Protein 3RWB (pdb70)

InterPro domains:
  IPR002347 Short-chain dehydrogenase/reductase SDR [PF13561] (14-245)
  IPR002347 Short-chain dehydrogenase/reductase SDR [PR00080] (80-91)
  IPR002347 Short-chain dehydrogenase/reductase SDR [PR00080] (134-142)
  IPR002347 Short-chain dehydrogenase/reductase SDR [PR00080] (154-173)
  IPR002347 Short-chain dehydrogenase/reductase SDR [PR00081] (9-26)
  IPR002347 Short-chain dehydrogenase/reductase SDR [PR00081] (80-91)
  IPR002347 Short-chain dehydrogenase/reductase SDR [PR00081] (128-144)
  IPR002347 Short-chain dehydrogenase/reductase SDR [PR00081] (154-173)
  IPR002347 Short-chain dehydrogenase/reductase SDR [PR00081] (175-192)
  IPR002347 Short-chain dehydrogenase/reductase SDR [PR00081] (209-229)
  IPR020904 Short-chain dehydrogenase/reductase, conserved site [PS00061] (141-169)
  IPR036291 NAD(P)-binding domain superfamily [SSF51735] (7-246)

Radius of gyration: 27.35 Å; Cα contacts (8 Å, |Δi|>4): 2640; chains: 4; bounding box: 80×52×83 Å

CATH classification: 3.40.50.720

Solvent-accessible surface area: 30639 Å² total; per-residue (Å²): 160,105,94,3,55,74,72,9,0,0,0,2,16,0,15,86,10,29,0,66,12,0,0,38,54,0,4,47,9,6,0,29,0,0,0,1,17,125,67,40,138,14,0,126,63,2,7,83,75,22,31,150,116,18,127,14,10,46,6,40,12,16,61,60,46,30,1,158,62,1,10,63,77,0,81,89,77,41,37,0,0,15,4,0,0,8,21,21,36,68,75,13,95,28,48,11,85,94,1,79,30,111,36,0,104,106,3,5,46,18,0,0,5,0,6,2,11,1,0,37,27,0,0,55,18,0,60,96,54,69,53,64,0,21,3,1,3,11,3,7,7,12,6,31,30,0,36,57,39,7,0,0,16,0,0,0,6,0,0,2,2,0,2,4,16,0,2,0,31,9,0,2,145,82,84,0,1,0,4,0,0,0,10,10,31,4,44,13,69,36,16,113,94,26,73,17,41,139,34,10,45,96,15,63,154,43,19,16,22,152,26,87,0,62,15,89,21,0,1,18,0,0,0,2,2,5,1,94,18,0,72,17,1,0,0,2,3,5,0,0,2,0,0,36,28,27,18,174,88,90,3,58,81,72,9,0,0,0,2,14,0,14,86,11,29,0,69,15,0,0,41,54,0,0,72,12,6,0,56,0,1,0,1,16,124,67,46,137,14,0,146,62,2,8,76,77,21,20,147,60,17,122,34,13,49,6,39,12,14,61,57,47,32,1,150,63,3,8,62,77,0,79,88,82,48,32,1,0,14,4,0,0,7,21,18,34,68,73,14,89,27,47,12,82,96,0,76,30,110,34,0,106,106,2,5,46,18,0,0,5,0,5,2,12,0,0,36,25,0,0,55,18,0,65,95,42,70,55,65,1,26,3,1,2,10,3,8,7,12,4,30,30,0,37,56,40,9,0,0,16,0,0,0,7,0,0,2,1,0,2,3,15,0,1,0,34,17,0,1,156,76,62,0,1,0,3,0,0,0,10,8,31,5,43,13,69,36,14,109,93,26,70,13,47,135,34,7,57,106,15,40,100,45,7,12,30,127,30,82,0,61,16,90,21,0,1,17,0,0,0,2,1,5,2,96,18,1,73,13,1,0,0,2,1,5,0,0,2,0,0,30,28,27,18,165,86,95,5,61,77,77,6,0,0,0,2,16,0,16,91,8,29,0,77,16,0,0,44,53,0,14,68,10,4,0,40,0,0,0,1,17,122,78,42,118,14,1,120,65,3,9,82,78,37,33,219,94,16,118,24,25,49,6,40,11,14,61,35,46,32,0,133,64,2,10,67,75,0,81,86,69,40,32,0,0,15,3,0,0,8,21,18,34,64,74,16,94,18,47,12,81,95,1,78,30,110,38,0,106,115,2,7,48,18,1,0,5,0,5,2,9,0,0,36,20,0,0,53,16,0,63,95,42,71,50,69,2,30,3,1,3,10,3,7,6,11,5,30,30,1,36,58,40,7,0,0,16,0,0,0,6,0,0,1,1,0,2,3,14,0,2,0,36,17,0,1,159,77,57,0,6,0,4,0,0,0,10,7,30,5,43,12,58,35,15,112,94,25,70,16,48,136,33,8,57,109,15,41,99,44,7,10,21,122,30,85,0,61,20,92,20,0,2,18,0,0,0,2,3,0,2,93,16,0,72,14,0,0,0,2,1,4,0,0,2,0,0,30,28,28,18,93,112,74,3,60,81,73,9,0,0,0,2,14,0,10,83,9,30,1,76,12,0,0,42,47,0,8,66,1,2,0,49,0,1,0,1,17,123,64,39,136,13,0,140,65,1,9,82,73,38,32,211,76,15,124,16,12,50,6,38,11,15,62,58,45,32,1,152,63,1,10,56,76,0,77,91,79,44,34,0,0,14,3,0,0,7,20,18,35,68,75,12,93,26,47,11,84,97,0,78,28,110,35,0,105,106,2,7,46,18,0,0,6,0,6,2,11,0,0,36,28,0,0,55,18,0,62,95,41,72,48,68,3,28,4,1,2,11,3,8,6,12,5,32,30,0,37,56,41,8,0,0,16,0,0,0,6,0,0,2,2,0,2,4,15,0,2,0,30,9,0,3,143,80,88,0,1,0,4,0,0,0,10,9,32,5,41,12,67,36,15,113,94,25,72,16,39,140,35,10,44,96,14,59,158,42,20,16,22,156,27,85,0,62,17,89,21,0,2,18,0,0,0,2,2,5,1,94,17,1,71,18,1,0,0,2,2,5,0,0,2,0,0,38,28,28,18

GO terms:
  GO:0042820 vitamin B6 catabolic process (P, IDA)
  GO:0050235 pyridoxal 4-dehydrogenase activity (F, IDA)

Foldseek 3Di:
DQQQALFEEEFEQCLWWLSLLLQLVVLVNHHQYEQEYQPQVSSQVSQVVSPRNYDYDYAQLLDLVRLVVVQVVVCVVRVAHQEYEAEDFDFFQAAPVRDDPVNLCVRLSRLAVSLVSNCVSRVVSCVVRLHLHEYEYEAACCLVVVDGRGVSNNVRSVNVLVCQLVVQVVCVVSNYAGEYEHEYQEPIPVCVVHPVVVCQVVLQVLAPDHDHHYSNQVSVVVSCRRGCVVSPDHSYYHYRRNPSDDD/DLQQALAEEEFEQCLWWLSLLLQLLNVVSHHQYEQEYQPQVSSCVSQVVSPPSYDYDYAQLLDLVRLVVVQVVCCVPRVAHQEYEAEDFDQFQAAPVRDDPVNLCVRLSRLAVSLVSNCVSRVVSCLVSLHQHEYEYEAACCLVVVDGRGVSNNVRSVNVLVCQLVVQVVCVVSNYAGEYEHEYAEPIPNCVVHPVVVCLVVLQVLAPDHDHHYSNQVSVVVVCRRGPVCSVDHSYYHYRRNPSDDD/DAQQALAEEEFEQCLWWLSLLLQLVNVVRHHQYEQEYQPQVSSVVSQVVNPDSYDYQYAQLLDLVRLLVVQVVVCVVRVAHQEYEAEDFDQFQAAPVRDDPVNLCVRLSRLAVSLVSNCVNRVVSCLVSLHQHEYEYEAACCLVVVDGRGVSSNVRSVNVLVCQLVVQVVCVVSNYAGEYEHEYAEPIPVCVVHPVVVCLVVLQVLAPDHDHHYSNQVSVVVSCRRGVVCSVDHSYYHYRRNPSDDD/DLLQALAEEEFEPCLWFLSLLLQLLVVVNHHQYEQEYQPQVSSVVSQVVNPDSYDYDYAQLLDLVRLVVVQVVVCVVRVAHQEYEAEDFDFFQAAPVRDDPVNLCVRLSRLAVSSVSNCVSRVVSCLVSLHQHEYEYEAACCLVVVDGRGVSNNVRSVNLLVCQLVVQVVCVVSNYAGEYEHEYQEPMPNCVVDPVVVCQVVLQVLAPDHDHHYSNQVSVVVVCRRGPVCSVDHSYYHYRYNPSDDD

Secondary structure (DSSP, 8-state):
--TTTT-EEEEETTTSHHHHHHHHHHHHTT-EEEEE-S-HHHHHHHHHHH-TTEEE----TT-HHHHHHHHHHHHHHHS--SEEEE---------GGG--HHHHHHHIIIIIIHHHHHHHHHHHHHHHHT--EEEEEE--THHHHT-TT-HHHHHHHHHHHHHHHHHHHHHGGGTEEEEEEEE-SB--HHHHTSGGGGGHHHHHHHSSS-S-B-HHHHHHHHHHHHSGGGTT--S-EEEESTTSS--/--TTTT-EEEEETTTSHHHHHHHHHHHHTT-EEEEE-S-HHHHHHHHHHH-TTEEE----TT-HHHHHHHHHHHHHHHS--SEEEE---------GGG--HHHHHHHIIIIIIHHHHHHHHHHHHHHHTT--EEEEEE--THHHHT-SS-HHHHHHHHHHHHHHHHHHHHHGGGTEEEEEEEE--B--HHHHTSGGGGGHHHHHHH-SS-S-B-HHHHHHHHHHHHSGGGTT--S-EEEESTTSS--/--TTTT-EEEETTTTSHHHHHHHHHHHHTT-EEEE--SSHHHHHHHHHHH-TTEEE----TT-HHHHHHHHHHHHHHHSS-SEEEE---------GGG--HHHHHHHHIIIIIHHHHHHHHHHHHHHHTT---EEEEE--THHHHT-SS-HHHHHHHHHHHHHHHHHHHHHGGGT-EEEEEEE--B--HHHHTSGGGGGHHHHHHH-SS-S-B-HHHHHHHHHHHHSGGGTT--S-EEEESTTSS--/--TTTT-EEEEETTTSHHHHHHHHHHHHTT-EEEEE-S-HHHHHHHHHHH-TTEEE----TT-HHHHHHHHHHHHHHHSS-SEEEE---------GGG--HHHHHHHIIIIIIHHHHHHHHHHHHHHHTT--EEEEEE--THHHHT-SS-HHHHHHHHHHHHHHHHHHHHHGGGTEEEEEEEE-SB--HHHHTSGGGGGHHHHHHHSSS-S-B-HHHHHHHHHHHHSGGGTT--S-EEEESTTSS--

Sequence (988 aa):
TERLAGKKTALVTGAAQGIGKAIAARLAADGATVIVSDINAEGAKAAAASIGKKARAIAADISDPGSVKALFAEIQALTGGIDILVNNASIVPFVVAWDDVDLDHWRKIIIDVNLTGTFIVTRAGTDQMRAAGKAAGGRVISIASNTFFAGTPNMAAYVAAKGGVIGFTRALATELGKYNNITANAVTPGLIESDGVKASSPHNEAFGFVEEMMLQAMKGKGQPEHIADVVSFLASDDARWITGQTLLNVDAGMVRRHTERRLAGKTALVTGAAQGIGKAIAARLAADGATVIVSDINAEGAKKAAAASSIGKKKARAIAADISDPGSVKALFAEIQALTGGIDILVNNASIVPFVVAWDDVDLDHWRKIIIDDVNLTGTFIVTRAGTDQMRAAGKAGRRVISIASNTFFAGTPNMAAYVAAKGGVIGFTRALATELGKYNNITANAVTPGLIESDGVKASPHNEAFGFVEMLQAMMKGKKGQPEHIADVVSFLASDDDARWITGQTLLNVDAGMVRHTEERLAGKTALVTGAAQGIGKAIAARLAADGATVVIVSDINAEGAKAAAASIGKKKARAIAADISDPGSVKALFAEIQALTGGIDILVNNASIVPFVAWDDVDLDHWRKIIDDVNLTGTFIVTRAGTDQMRAAGKAAGGRVISIASNTFFAGTPNMAAYVAAKGGVIGFTRALATELGKYNNITANAVTPGLIESDGVKASPHNEAFGFVEMLQAMMKGKKGQPEHIADVVSFLASDDARWITGQTLNVDAGMVRHTERLAGKTALVTGAAQGIGKAIAARLAADGATVIVSDINAEGAKAAAASIGKKARAIAADISDPGSVKALFAEIQALTGGIDILVNNASIVPFVVAWDDVDLDDHWRKIIDDVNLTGTFIVTRAGTDQMRAAGKAGRVISIASNTFFAGTPNMAAYVAAKGGVIGFTRALATELGKYNITANAVTPGLIESDGVKASSPHNEEAFGFVEMLQAMMKKGKGQPEHIADVVSFLASDDDARWITGQTLLNVDAGMVRRH

Nearest PDB structures (foldseek):
  3ndr-assembly1_D  TM=1.001E+00  e=2.449E-49  Mesorhizobium loti
  9cly-assembly1_B  TM=9.470E-01  e=2.180E-25  Streptococcus agalactiae 2603V/R
  4npc-assembly1_A  TM=9.488E-01  e=1.231E-24  Brucella suis ATCC 23445
  7e6o-assembly1_D  TM=9.129E-01  e=5.180E-25  Paracoccus denitrificans PD1222
  7e6o-assembly1_C  TM=9.285E-01  e=1.576E-24  Paracoccus denitrificans PD1222

Structure (mmCIF, N/CA/C/O backbone):
data_3RWB
#
_entry.id   3RWB
#
_cell.length_a   85.537
_cell.length_b   50.211
_cell.length_c   94.266
_cell.angle_alpha   90.00
_cell.angle_beta   90.47
_cell.angle_gamma   90.00
#
_symmetry.space_group_name_H-M   'P 1 21 1'
#
loop_
_entity.id
_entity.type
_entity.pdbx_description
1 polymer 'Pyridoxal 4-dehydrogenase'
2 non-polymer NICOTINAMIDE-ADENINE-DINUCLEOTIDE
3 non-polymer 7-hydroxy-6-methylfuro[3,4-c]pyridin-1(3H)-one
4 non-polymer GLYCEROL
5 water water
#
loop_
_atom_site.group_PDB
_atom_site.id
_atom_site.type_symbol
_atom_site.label_atom_id
_atom_site.label_alt_id
_atom_site.label_comp_id
_atom_site.label_asym_id
_atom_site.label_entity_id
_atom_site.label_seq_id
_atom_site.pdbx_PDB_ins_code
_atom_site.Cartn_x
_atom_site.Cartn_y
_atom_site.Cartn_z
_atom_site.occupancy
_atom_site.B_iso_or_equiv
_atom_site.auth_seq_id
_atom_site.auth_comp_id
_atom_site.auth_asym_id
_atom_site.auth_atom_id
_atom_site.pdbx_PDB_model_num
ATOM 1 N N . THR A 1 1 ? 44.297 4.708 48.860 1.00 65.55 2 THR A N 1
ATOM 2 C CA . THR A 1 1 ? 45.116 5.620 48.068 1.00 49.08 2 THR A CA 1
ATOM 3 C C . THR A 1 1 ? 46.339 4.919 47.476 1.00 52.21 2 THR A C 1
ATOM 4 O O . THR A 1 1 ? 47.179 5.552 46.834 1.00 48.04 2 THR A O 1
ATOM 8 N N . GLU A 1 2 ? 46.436 3.611 47.695 1.00 39.16 3 GLU A N 1
ATOM 9 C CA . GLU A 1 2 ? 47.522 2.823 47.126 1.00 29.62 3 GLU A CA 1
ATOM 10 C C . GLU A 1 2 ? 47.034 1.468 46.623 1.00 19.24 3 GLU A C 1
ATOM 11 O O . GLU A 1 2 ? 47.769 0.489 46.670 1.00 21.63 3 GLU A O 1
ATOM 17 N N . ARG A 1 3 ? 45.800 1.423 46.125 1.00 20.63 4 ARG A N 1
ATOM 18 C CA . ARG A 1 3 ? 45.204 0.163 45.697 1.00 17.63 4 ARG A CA 1
ATOM 19 C C . ARG A 1 3 ? 45.931 -0.467 44.505 1.00 15.03 4 ARG A C 1
ATOM 20 O O . ARG A 1 3 ? 45.815 -1.667 44.274 1.00 22.27 4 ARG A O 1
ATOM 28 N N . LEU A 1 4 ? 46.685 0.333 43.758 1.00 15.16 5 LEU A N 1
ATOM 29 C CA . LEU A 1 4 ? 47.438 -0.201 42.623 1.00 15.76 5 LEU A CA 1
ATOM 30 C C . LEU A 1 4 ? 48.919 -0.438 42.936 1.00 17.58 5 LEU A C 1
ATOM 31 O O . LEU A 1 4 ? 49.723 -0.640 42.030 1.00 14.72 5 LEU A O 1
ATOM 36 N N . ALA A 1 5 ? 49.279 -0.425 44.216 1.00 18.53 6 ALA A N 1
ATOM 37 C CA . ALA A 1 5 ? 50.653 -0.743 44.585 1.00 18.10 6 ALA A CA 1
ATOM 38 C C . ALA A 1 5 ? 51.041 -2.109 44.023 1.00 15.16 6 ALA A C 1
ATOM 39 O O . ALA A 1 5 ? 50.295 -3.084 44.155 1.00 19.54 6 ALA A O 1
ATOM 41 N N . GLY A 1 6 ? 52.203 -2.172 43.387 1.00 13.74 7 GLY A N 1
ATOM 42 C CA . GLY A 1 6 ? 52.705 -3.424 42.860 1.00 15.73 7 GLY A CA 1
ATOM 43 C C . GLY A 1 6 ? 52.263 -3.714 41.435 1.00 20.81 7 GLY A C 1
ATOM 44 O O . GLY A 1 6 ? 52.730 -4.676 40.827 1.00 23.58 7 GLY A O 1
ATOM 45 N N . LYS A 1 7 ? 51.354 -2.894 40.909 1.00 17.74 8 LYS A N 1
ATOM 46 C CA A LYS A 1 7 ? 50.861 -3.083 39.550 0.30 14.50 8 LYS A CA 1
ATOM 47 C CA B LYS A 1 7 ? 50.846 -3.075 39.548 0.70 14.38 8 LYS A CA 1
ATOM 48 C C . LYS A 1 7 ? 51.581 -2.152 38.587 1.00 14.48 8 LYS A C 1
ATOM 49 O O . LYS A 1 7 ? 52.081 -1.096 38.982 1.00 14.13 8 LYS A O 1
ATOM 60 N N . THR A 1 8 ? 51.627 -2.549 37.321 1.00 12.40 9 THR A N 1
ATOM 61 C CA . THR A 1 8 ? 52.211 -1.731 36.271 1.00 12.49 9 THR A CA 1
ATOM 62 C C . THR A 1 8 ? 51.134 -1.422 35.234 1.00 11.09 9 THR A C 1
ATOM 63 O O . THR A 1 8 ? 50.456 -2.329 34.748 1.00 11.62 9 THR A O 1
ATOM 67 N N . ALA A 1 9 ? 50.979 -0.146 34.909 1.00 12.47 10 ALA A N 1
ATOM 68 C CA . ALA A 1 9 ? 50.003 0.267 33.902 1.00 10.07 10 ALA A CA 1
ATOM 69 C C . ALA A 1 9 ? 50.679 1.001 32.753 1.00 16.21 10 ALA A C 1
ATOM 70 O O . ALA A 1 9 ? 51.553 1.838 32.971 1.00 12.92 10 ALA A O 1
ATOM 72 N N . LEU A 1 10 ? 50.264 0.683 31.529 1.00 9.86 11 LEU A N 1
ATOM 73 C CA . LEU A 1 10 ? 50.716 1.399 30.346 1.00 10.20 11 LEU A CA 1
ATOM 74 C C . LEU A 1 10 ? 49.589 2.309 29.880 1.00 12.68 11 LEU A C 1
ATOM 75 O O . LEU A 1 10 ? 48.454 1.855 29.740 1.00 11.53 11 LEU A O 1
ATOM 80 N N . VAL A 1 11 ? 49.895 3.586 29.659 1.00 7.50 12 VAL A N 1
ATOM 81 C CA . VAL A 1 11 ? 48.917 4.492 29.070 1.00 7.95 12 VAL A CA 1
ATOM 82 C C . VAL A 1 11 ? 49.505 5.055 27.782 1.00 9.35 12 VAL A C 1
ATOM 83 O O . VAL A 1 11 ? 50.550 5.697 27.813 1.00 9.71 12 VAL A O 1
ATOM 87 N N . THR A 1 12 ? 48.846 4.818 26.648 1.00 8.77 13 THR A N 1
ATOM 88 C CA . THR A 1 12 ? 49.321 5.390 25.393 1.00 8.36 13 THR A CA 1
ATOM 89 C C . THR A 1 12 ? 48.759 6.793 25.181 1.00 9.37 13 THR A C 1
ATOM 90 O O . THR A 1 12 ? 47.703 7.153 25.724 1.00 9.34 13 THR A O 1
ATOM 94 N N . GLY A 1 13 ? 49.464 7.598 24.393 1.00 8.32 14 GLY A N 1
ATOM 95 C CA . GLY A 1 13 ? 49.035 8.967 24.143 1.00 9.16 14 GLY A CA 1
ATOM 96 C C . GLY A 1 13 ? 49.010 9.798 25.414 1.00 11.60 14 GLY A C 1
ATOM 97 O O . GLY A 1 13 ? 48.161 10.685 25.585 1.00 10.65 14 GLY A O 1
ATOM 98 N N . ALA A 1 14 ? 49.957 9.532 26.307 1.00 9.21 15 ALA A N 1
ATOM 99 C CA . ALA A 1 14 ? 49.915 10.126 27.650 1.00 10.53 15 ALA A CA 1
ATOM 100 C C . ALA A 1 14 ? 50.756 11.397 27.841 1.00 10.99 15 ALA A C 1
ATOM 101 O O . ALA A 1 14 ? 50.982 11.823 28.977 1.00 9.84 15 ALA A O 1
ATOM 103 N N . ALA A 1 15 ? 51.217 11.998 26.748 1.00 11.98 16 ALA A N 1
ATOM 104 C CA . ALA A 1 15 ? 52.033 13.213 26.838 1.00 8.24 16 ALA A CA 1
ATOM 105 C C . ALA A 1 15 ? 51.195 14.418 27.262 1.00 12.77 16 ALA A C 1
ATOM 106 O O . ALA A 1 15 ? 51.712 15.381 27.834 1.00 12.60 16 ALA A O 1
ATOM 108 N N . GLN A 1 16 ? 49.900 14.368 26.977 1.00 9.41 17 GLN A N 1
ATOM 109 C CA . GLN A 1 16 ? 49.020 15.488 27.277 1.00 8.83 17 GLN A CA 1
ATOM 110 C C . GLN A 1 16 ? 47.576 15.016 27.368 1.00 10.20 17 GLN A C 1
ATOM 111 O O . GLN A 1 16 ? 47.303 13.832 27.226 1.00 8.87 17 GLN A O 1
ATOM 117 N N . GLY A 1 17 ? 46.664 15.955 27.608 1.00 13.07 18 GLY A N 1
ATOM 118 C CA . GLY A 1 17 ? 45.240 15.679 27.570 1.00 11.22 18 GLY A CA 1
ATOM 119 C C . GLY A 1 17 ? 44.764 14.594 28.515 1.00 9.47 18 GLY A C 1
ATOM 120 O O . GLY A 1 17 ? 45.263 14.438 29.630 1.00 9.89 18 GLY A O 1
ATOM 121 N N . ILE A 1 18 ? 43.765 13.848 28.062 1.00 10.03 19 ILE A N 1
ATOM 122 C CA . ILE A 1 18 ? 43.183 12.782 28.863 1.00 7.85 19 ILE A CA 1
ATOM 123 C C . ILE A 1 18 ? 44.228 11.734 29.237 1.00 9.83 19 ILE A C 1
ATOM 124 O O . ILE A 1 18 ? 44.246 11.233 30.365 1.00 10.03 19 ILE A O 1
ATOM 129 N N . GLY A 1 19 ? 45.106 11.406 28.295 1.00 10.56 20 GLY A N 1
ATOM 130 C CA . GLY A 1 19 ? 46.135 10.411 28.546 1.00 9.96 20 GLY A CA 1
ATOM 131 C C . GLY A 1 19 ? 47.011 10.762 29.741 1.00 8.24 20 GLY A C 1
ATOM 132 O O . GLY A 1 19 ? 47.279 9.923 30.607 1.00 9.27 20 GLY A O 1
ATOM 133 N N . LYS A 1 20 ? 47.461 12.009 29.792 1.00 8.28 21 LYS A N 1
ATOM 134 C CA . LYS A 1 20 ? 48.308 12.412 30.906 1.00 8.79 21 LYS A CA 1
ATOM 135 C C . LYS A 1 20 ? 47.528 12.350 32.213 1.00 9.82 21 LYS A C 1
ATOM 136 O O . LYS A 1 20 ? 48.057 11.913 33.232 1.00 10.66 21 LYS A O 1
ATOM 142 N N . ALA A 1 21 ? 46.272 12.789 32.188 1.00 9.61 22 ALA A N 1
ATOM 143 C CA . ALA A 1 21 ? 45.464 12.782 33.404 1.00 9.10 22 ALA A CA 1
ATOM 144 C C . ALA A 1 21 ? 45.249 11.363 33.885 1.00 9.29 22 ALA A C 1
ATOM 145 O O . ALA A 1 21 ? 45.283 11.095 35.086 1.00 9.80 22 ALA A O 1
ATOM 147 N N . ILE A 1 22 ? 45.029 10.444 32.949 1.00 8.10 23 ILE A N 1
ATOM 148 C CA . ILE A 1 22 ? 44.896 9.041 33.322 1.00 8.95 23 ILE A CA 1
ATOM 149 C C . ILE A 1 22 ? 46.174 8.534 33.997 1.00 9.70 23 ILE A C 1
ATOM 150 O O . ILE A 1 22 ? 46.127 7.915 35.064 1.00 10.01 23 ILE A O 1
ATOM 155 N N . ALA A 1 23 ? 47.318 8.794 33.363 1.00 8.87 24 ALA A N 1
ATOM 156 C CA . ALA A 1 23 ? 48.606 8.378 33.901 1.00 8.86 24 ALA A CA 1
ATOM 157 C C . ALA A 1 23 ? 48.832 8.971 35.288 1.00 9.66 24 ALA A C 1
ATOM 158 O O . ALA A 1 23 ? 49.329 8.294 36.189 1.00 11.52 24 ALA A O 1
ATOM 160 N N . ALA A 1 24 ? 48.470 10.236 35.453 1.00 10.29 25 ALA A N 1
ATOM 161 C CA . ALA A 1 24 ? 48.662 10.903 36.735 1.00 11.23 25 ALA A CA 1
ATOM 162 C C . ALA A 1 24 ? 47.841 10.235 37.837 1.00 13.45 25 ALA A C 1
ATOM 163 O O . ALA A 1 24 ? 48.333 10.020 38.949 1.00 11.48 25 ALA A O 1
ATOM 165 N N . ARG A 1 25 ? 46.583 9.911 37.536 1.00 11.04 26 ARG A N 1
ATOM 166 C CA . ARG A 1 25 ? 45.717 9.281 38.530 1.00 10.11 26 ARG A CA 1
ATOM 167 C C . ARG A 1 25 ? 46.176 7.862 38.874 1.00 10.86 26 ARG A C 1
ATOM 168 O O . ARG A 1 25 ? 46.212 7.476 40.043 1.00 11.71 26 ARG A O 1
ATOM 176 N N . LEU A 1 26 ? 46.533 7.074 37.866 1.00 8.87 27 LEU A N 1
ATOM 177 C CA . LEU A 1 26 ? 47.000 5.716 38.139 1.00 8.53 27 LEU A CA 1
ATOM 178 C C . LEU A 1 26 ? 48.283 5.735 38.969 1.00 10.65 27 LEU A C 1
ATOM 179 O O . LEU A 1 26 ? 48.491 4.863 39.811 1.00 11.36 27 LEU A O 1
ATOM 184 N N . ALA A 1 27 ? 49.138 6.726 38.740 1.00 10.79 28 ALA A N 1
ATOM 185 C CA . ALA A 1 27 ? 50.353 6.856 39.557 1.00 9.93 28 ALA A CA 1
ATOM 186 C C . ALA A 1 27 ? 49.982 7.206 40.997 1.00 11.87 28 ALA A C 1
ATOM 187 O O . ALA A 1 27 ? 50.565 6.671 41.956 1.00 13.29 28 ALA A O 1
ATOM 189 N N . ALA A 1 28 ? 49.011 8.100 41.155 1.00 11.14 29 ALA A N 1
ATOM 190 C CA . ALA A 1 28 ? 48.537 8.476 42.486 1.00 11.29 29 ALA A CA 1
ATOM 191 C C . ALA A 1 28 ? 47.930 7.264 43.188 1.00 16.91 29 ALA A C 1
ATOM 192 O O . ALA A 1 28 ? 47.982 7.159 44.419 1.00 13.47 29 ALA A O 1
ATOM 194 N N . ASP A 1 29 ? 47.343 6.363 42.401 1.00 12.91 30 ASP A N 1
ATOM 195 C CA . ASP A 1 29 ? 46.767 5.120 42.922 1.00 12.60 30 ASP A CA 1
ATOM 196 C C . ASP A 1 29 ? 47.860 4.141 43.342 1.00 13.77 30 ASP A C 1
ATOM 197 O O . ASP A 1 29 ? 47.557 3.090 43.906 1.00 14.21 30 ASP A O 1
ATOM 202 N N . GLY A 1 30 ? 49.116 4.449 43.017 1.00 13.16 31 GLY A N 1
ATOM 203 C CA . GLY A 1 30 ? 50.234 3.624 43.452 1.00 13.71 31 GLY A CA 1
ATOM 204 C C . GLY A 1 30 ? 50.917 2.752 42.407 1.00 16.58 31 GLY A C 1
ATOM 205 O O . GLY A 1 30 ? 51.883 2.058 42.710 1.00 16.02 31 GLY A O 1
ATOM 206 N N . ALA A 1 31 ? 50.426 2.783 41.174 1.00 14.20 32 ALA A N 1
ATOM 207 C CA . ALA A 1 31 ? 50.974 1.923 40.124 1.00 10.74 32 ALA A CA 1
ATOM 208 C C . ALA A 1 31 ? 52.281 2.464 39.560 1.00 11.80 32 ALA A C 1
ATOM 209 O O . ALA A 1 31 ? 52.541 3.667 39.612 1.00 12.80 32 ALA A O 1
ATOM 211 N N . THR A 1 32 ? 53.107 1.565 39.024 1.00 11.27 33 THR A N 1
ATOM 212 C CA . THR A 1 32 ? 54.199 1.984 38.160 1.00 10.00 33 THR A CA 1
ATOM 213 C C . THR A 1 32 ? 53.541 2.284 36.835 1.00 11.52 33 THR A C 1
ATOM 214 O O . THR A 1 32 ? 52.858 1.425 36.287 1.00 14.62 33 THR A O 1
ATOM 218 N N . VAL A 1 33 ? 53.711 3.503 36.339 1.00 11.11 34 VAL A N 1
ATOM 219 C CA . VAL A 1 33 ? 53.003 3.899 35.124 1.00 12.20 34 VAL A CA 1
ATOM 220 C C . VAL A 1 33 ? 53.967 4.161 33.986 1.00 12.50 34 VAL A C 1
ATOM 221 O O . VAL A 1 33 ? 54.889 4.975 34.111 1.00 13.63 34 VAL A O 1
ATOM 225 N N . ILE A 1 34 ? 53.744 3.464 32.873 1.00 10.96 35 ILE A N 1
ATOM 226 C CA . ILE A 1 34 ? 54.475 3.726 31.650 1.00 9.57 35 ILE A CA 1
ATOM 227 C C . ILE A 1 34 ? 53.715 4.757 30.847 1.00 11.09 35 ILE A C 1
ATOM 228 O O . ILE A 1 34 ? 52.599 4.493 30.369 1.00 9.98 35 ILE A O 1
ATOM 233 N N . VAL A 1 35 ? 54.308 5.946 30.752 1.00 10.47 36 VAL A N 1
ATOM 234 C CA . VAL A 1 35 ? 53.771 7.054 29.987 1.00 10.06 36 VAL A CA 1
ATOM 235 C C . VAL A 1 35 ? 54.313 6.932 28.577 1.00 11.15 36 VAL A C 1
ATOM 236 O O . VAL A 1 35 ? 55.500 7.153 28.332 1.00 11.69 36 VAL A O 1
ATOM 240 N N . SER A 1 36 ? 53.451 6.559 27.637 1.00 8.09 37 SER A N 1
ATOM 241 C CA . SER A 1 36 ? 53.914 6.354 26.273 1.00 9.73 37 SER A CA 1
ATOM 242 C C . SER A 1 36 ? 53.200 7.312 25.335 1.00 14.75 37 SER A C 1
ATOM 243 O O . SER A 1 36 ? 52.010 7.581 25.502 1.00 11.63 37 SER A O 1
ATOM 246 N N . ASP A 1 37 ? 53.945 7.849 24.371 1.00 9.23 38 ASP A N 1
ATOM 247 C CA . ASP A 1 37 ? 53.400 8.783 23.405 1.00 9.31 38 ASP A CA 1
ATOM 248 C C . ASP A 1 37 ? 54.316 8.803 22.193 1.00 11.36 38 ASP A C 1
ATOM 249 O O . ASP A 1 37 ? 55.503 8.515 22.312 1.00 12.80 38 ASP A O 1
ATOM 254 N N . ILE A 1 38 ? 53.774 9.137 21.026 1.00 10.78 39 ILE A N 1
ATOM 255 C CA . ILE A 1 38 ? 54.609 9.294 19.839 1.00 8.64 39 ILE A CA 1
ATOM 256 C C . ILE A 1 38 ? 55.482 10.549 19.960 1.00 14.00 39 ILE A C 1
ATOM 257 O O . ILE A 1 38 ? 56.535 10.656 19.334 1.00 14.00 39 ILE A O 1
ATOM 262 N N . ASN A 1 39 ? 55.032 11.492 20.782 1.00 12.69 40 ASN A N 1
ATOM 263 C CA . ASN A 1 39 ? 55.805 12.680 21.125 1.00 12.73 40 ASN A CA 1
ATOM 264 C C . ASN A 1 39 ? 56.762 12.306 22.254 1.00 14.45 40 ASN A C 1
ATOM 265 O O . ASN A 1 39 ? 56.377 12.233 23.426 1.00 12.02 40 ASN A O 1
ATOM 270 N N . ALA A 1 40 ? 58.008 12.036 21.887 1.00 13.61 41 ALA A N 1
ATOM 271 C CA . ALA A 1 40 ? 58.956 11.434 22.811 1.00 10.06 41 ALA A CA 1
ATOM 272 C C . ALA A 1 40 ? 59.333 12.406 23.923 1.00 15.14 41 ALA A C 1
ATOM 273 O O . ALA A 1 40 ? 59.328 12.054 25.099 1.00 13.41 41 ALA A O 1
ATOM 275 N N . GLU A 1 41 ? 59.650 13.632 23.530 1.00 14.18 42 GLU A N 1
ATOM 276 C CA . GLU A 1 41 ? 59.961 14.695 24.474 1.00 19.24 42 GLU A CA 1
ATOM 277 C C . GLU A 1 41 ? 58.778 14.926 25.409 1.00 15.83 42 GLU A C 1
ATOM 278 O O . GLU A 1 41 ? 58.948 15.082 26.624 1.00 14.74 42 GLU A O 1
ATOM 284 N N . GLY A 1 42 ? 57.578 14.949 24.835 1.00 13.02 43 GLY A N 1
ATOM 285 C CA . GLY A 1 42 ? 56.367 15.141 25.611 1.00 13.72 43 GLY A CA 1
ATOM 286 C C . GLY A 1 42 ? 56.122 14.019 26.606 1.00 12.73 43 GLY A C 1
ATOM 287 O O . GLY A 1 42 ? 55.678 14.263 27.727 1.00 11.94 43 GLY A O 1
ATOM 288 N N . ALA A 1 43 ? 56.396 12.783 26.201 1.00 10.58 44 ALA A N 1
ATOM 289 C CA . ALA A 1 43 ? 56.234 11.642 27.100 1.00 10.15 44 ALA A CA 1
ATOM 290 C C . ALA A 1 43 ? 57.170 11.780 28.297 1.00 10.08 44 ALA A C 1
ATOM 291 O O . ALA A 1 43 ? 56.758 11.603 29.445 1.00 13.86 44 ALA A O 1
ATOM 293 N N . LYS A 1 44 ? 58.433 12.093 28.020 1.00 11.25 45 LYS A N 1
ATOM 294 C CA . LYS A 1 44 ? 59.418 12.314 29.077 1.00 10.98 45 LYS A CA 1
ATOM 295 C C . LYS A 1 44 ? 58.963 13.392 30.058 1.00 12.61 45 LYS A C 1
ATOM 296 O O . LYS A 1 44 ? 59.032 13.198 31.275 1.00 15.00 45 LYS A O 1
ATOM 302 N N . ALA A 1 45 ? 58.525 14.530 29.524 1.00 9.54 46 ALA A N 1
ATOM 303 C CA . ALA A 1 45 ? 58.088 15.651 30.349 1.00 10.67 46 ALA A CA 1
ATOM 304 C C . ALA A 1 45 ? 56.908 15.250 31.222 1.00 12.13 46 ALA A C 1
ATOM 305 O O . ALA A 1 45 ? 56.863 15.594 32.397 1.00 12.16 46 ALA A O 1
ATOM 307 N N . ALA A 1 46 ? 55.943 14.525 30.652 1.00 11.57 47 ALA A N 1
ATOM 308 C CA . ALA A 1 46 ? 54.759 14.159 31.426 1.00 8.96 47 ALA A CA 1
ATOM 309 C C . ALA A 1 46 ? 55.086 13.160 32.527 1.00 8.81 47 ALA A C 1
ATOM 310 O O . ALA A 1 46 ? 54.562 13.263 33.639 1.00 13.09 47 ALA A O 1
ATOM 312 N N . ALA A 1 47 ? 55.957 12.196 32.234 1.00 11.12 48 ALA A N 1
ATOM 313 C CA . ALA A 1 47 ? 56.395 11.238 33.247 1.00 8.74 48 ALA A CA 1
ATOM 314 C C . ALA A 1 47 ? 57.130 11.965 34.375 1.00 11.24 48 ALA A C 1
ATOM 315 O O . ALA A 1 47 ? 56.938 11.652 35.550 1.00 12.55 48 ALA A O 1
ATOM 317 N N . ALA A 1 48 ? 57.979 12.926 34.018 1.00 11.45 49 ALA A N 1
ATOM 318 C CA . ALA A 1 48 ? 58.708 13.683 35.039 1.00 13.03 49 ALA A CA 1
ATOM 319 C C . ALA A 1 48 ? 57.766 14.569 35.857 1.00 18.34 49 ALA A C 1
ATOM 320 O O . ALA A 1 48 ? 57.986 14.795 37.051 1.00 16.60 49 ALA A O 1
ATOM 322 N N . SER A 1 49 ? 56.723 15.074 35.204 1.00 10.54 50 SER A N 1
ATOM 323 C CA . SER A 1 49 ? 55.720 15.916 35.848 1.00 12.09 50 SER A CA 1
ATOM 324 C C . SER A 1 49 ? 54.951 15.122 36.897 1.00 17.23 50 SER A C 1
ATOM 325 O O . SER A 1 49 ? 54.684 15.606 38.002 1.00 16.72 50 SER A O 1
ATOM 328 N N . ILE A 1 50 ? 54.607 13.890 36.550 1.00 13.02 51 ILE A N 1
ATOM 329 C CA . ILE A 1 50 ? 53.876 13.026 37.465 1.00 12.52 51 ILE A CA 1
ATOM 330 C C . ILE A 1 50 ? 54.749 12.560 38.636 1.00 16.39 51 ILE A C 1
ATOM 331 O O . ILE A 1 50 ? 54.281 12.454 39.768 1.00 15.20 51 ILE A O 1
ATOM 336 N N . GLY A 1 51 ? 56.018 12.295 38.363 1.00 14.02 52 GLY A N 1
ATOM 337 C CA . GLY A 1 51 ? 56.903 11.766 39.382 1.00 14.16 52 GLY A CA 1
ATOM 338 C C . GLY A 1 51 ? 56.437 10.393 39.817 1.00 17.59 52 GLY A C 1
ATOM 339 O O . GLY A 1 51 ? 56.010 9.579 38.993 1.00 16.07 52 GLY A O 1
ATOM 340 N N . LYS A 1 52 ? 56.497 10.136 41.119 1.00 15.35 53 LYS A N 1
ATOM 341 C CA . LYS A 1 52 ? 56.049 8.860 41.653 1.00 14.77 53 LYS A CA 1
ATOM 342 C C . LYS A 1 52 ? 56.709 7.741 40.860 1.00 17.38 53 LYS A C 1
ATOM 343 O O . LYS A 1 52 ? 57.909 7.799 40.594 1.00 19.83 53 LYS A O 1
ATOM 349 N N . LYS A 1 53 ? 55.954 6.730 40.467 1.00 16.28 54 LYS A N 1
ATOM 350 C CA . LYS A 1 53 ? 56.574 5.635 39.726 1.00 18.59 54 LYS A CA 1
ATOM 351 C C . LYS A 1 53 ? 56.321 5.707 38.215 1.00 18.61 54 LYS A C 1
ATOM 352 O O . LYS A 1 53 ? 56.158 4.680 37.559 1.00 22.18 54 LYS A O 1
ATOM 358 N N . ALA A 1 54 ? 56.320 6.915 37.666 1.00 16.64 55 ALA A N 1
ATOM 359 C CA . ALA A 1 54 ? 56.096 7.087 36.227 1.00 15.37 55 ALA A CA 1
ATOM 360 C C . ALA A 1 54 ? 57.408 7.045 35.442 1.00 20.64 55 ALA A C 1
ATOM 361 O O . ALA A 1 54 ? 58.431 7.576 35.883 1.00 17.51 55 ALA A O 1
ATOM 363 N N . ARG A 1 55 ? 57.369 6.398 34.281 1.00 13.20 56 ARG A N 1
ATOM 364 C CA . ARG A 1 55 ? 58.522 6.287 33.393 1.00 16.65 56 ARG A CA 1
ATOM 365 C C . ARG A 1 55 ? 58.035 6.484 31.966 1.00 17.92 56 ARG A C 1
ATOM 366 O O . ARG A 1 55 ? 56.973 5.991 31.615 1.00 15.14 56 ARG A O 1
ATOM 374 N N . ALA A 1 56 ? 58.810 7.171 31.135 1.00 11.17 57 ALA A N 1
ATOM 375 C CA . ALA A 1 56 ? 58.403 7.397 29.745 1.00 11.36 57 ALA A CA 1
ATOM 376 C C . ALA A 1 56 ? 59.058 6.424 28.763 1.00 13.09 57 ALA A C 1
ATOM 377 O O . ALA A 1 56 ? 60.248 6.113 28.875 1.00 12.87 57 ALA A O 1
ATOM 379 N N . ILE A 1 57 ? 58.269 5.953 27.800 1.00 10.19 58 ILE A N 1
ATOM 380 C CA . ILE A 1 57 ? 58.797 5.175 26.679 1.00 10.85 58 ILE A CA 1
ATOM 381 C C . ILE A 1 57 ? 58.017 5.578 25.438 1.00 13.53 58 ILE A C 1
ATOM 382 O O . ILE A 1 57 ? 56.817 5.328 25.352 1.00 16.56 58 ILE A O 1
ATOM 387 N N . ALA A 1 58 ? 58.699 6.194 24.480 1.00 13.50 59 ALA A N 1
ATOM 388 C CA . ALA A 1 58 ? 58.035 6.691 23.280 1.00 12.56 59 ALA A CA 1
ATOM 389 C C . ALA A 1 58 ? 57.633 5.538 22.374 1.00 15.57 59 ALA A C 1
ATOM 390 O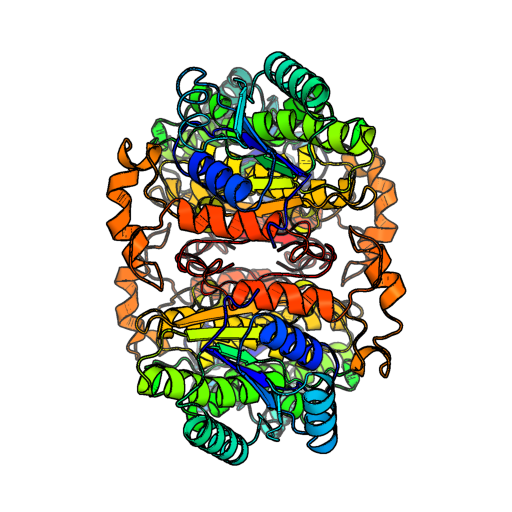 O . ALA A 1 58 ? 58.329 4.524 22.294 1.00 14.03 59 ALA A O 1
ATOM 392 N N . ALA A 1 59 ? 56.498 5.691 21.698 1.00 12.82 60 ALA A N 1
ATOM 393 C CA . ALA A 1 59 ? 56.065 4.694 20.731 1.00 11.23 60 ALA A CA 1
ATOM 394 C C . ALA A 1 59 ? 55.008 5.286 19.814 1.00 11.75 60 ALA A C 1
ATOM 395 O O . ALA A 1 59 ? 54.278 6.185 20.207 1.00 11.16 60 ALA A O 1
ATOM 397 N N . ASP A 1 60 ? 54.952 4.781 18.589 1.00 10.18 61 ASP A N 1
ATOM 398 C CA . ASP A 1 60 ? 53.872 5.068 17.654 1.00 11.87 61 ASP A CA 1
ATOM 399 C C . ASP A 1 60 ? 52.983 3.829 17.659 1.00 10.63 61 ASP A C 1
ATOM 400 O O . ASP A 1 60 ? 53.434 2.745 17.295 1.00 9.80 61 ASP A O 1
ATOM 405 N N . ILE A 1 61 ? 51.737 3.961 18.120 1.00 8.93 62 ILE A N 1
ATOM 406 C CA . ILE A 1 61 ? 50.912 2.773 18.322 1.00 8.76 62 ILE A CA 1
ATOM 407 C C . ILE A 1 61 ? 50.559 2.080 17.011 1.00 9.18 62 ILE A C 1
ATOM 408 O O . ILE A 1 61 ? 50.170 0.906 17.010 1.00 8.79 62 ILE A O 1
ATOM 413 N N . SER A 1 62 ? 50.701 2.799 15.900 1.00 9.78 63 SER A N 1
ATOM 414 C CA . SER A 1 62 ? 50.362 2.242 14.592 1.00 10.57 63 SER A CA 1
ATOM 415 C C . SER A 1 62 ? 51.528 1.492 13.945 1.00 13.84 63 SER A C 1
ATOM 416 O O . SER A 1 62 ? 51.367 0.901 12.870 1.00 11.89 63 SER A O 1
ATOM 419 N N . ASP A 1 63 ? 52.688 1.514 14.601 1.00 11.54 64 ASP A N 1
ATOM 420 C CA . ASP A 1 63 ? 53.918 0.916 14.059 1.00 13.22 64 ASP A CA 1
ATOM 421 C C . ASP A 1 63 ? 54.252 -0.345 14.864 1.00 12.44 64 ASP A C 1
ATOM 422 O O . ASP A 1 63 ? 54.632 -0.257 16.034 1.00 11.93 64 ASP A O 1
ATOM 427 N N . PRO A 1 64 ? 54.077 -1.532 14.258 1.00 13.03 65 PRO A N 1
ATOM 428 C CA . PRO A 1 64 ? 54.226 -2.753 15.061 1.00 9.19 65 PRO A CA 1
ATOM 429 C C . PRO A 1 64 ? 55.640 -2.914 15.633 1.00 14.59 65 PRO A C 1
ATOM 430 O O . PRO A 1 64 ? 55.793 -3.443 16.736 1.00 14.81 65 PRO A O 1
ATOM 434 N N . GLY A 1 65 ? 56.654 -2.464 14.899 1.00 12.77 66 GLY A N 1
ATOM 435 C CA . GLY A 1 65 ? 58.019 -2.531 15.397 1.00 11.67 66 GLY A CA 1
ATOM 436 C C . GLY A 1 65 ? 58.228 -1.629 16.597 1.00 14.71 66 GLY A C 1
ATOM 437 O O . GLY A 1 65 ? 58.919 -2.002 17.550 1.00 13.75 66 GLY A O 1
ATOM 438 N N . SER A 1 66 ? 57.629 -0.441 16.544 1.00 12.35 67 SER A N 1
ATOM 439 C CA . SER A 1 66 ? 57.700 0.520 17.634 1.00 11.61 67 SER A CA 1
ATOM 440 C C . SER A 1 66 ? 57.030 -0.048 18.883 1.00 11.54 67 SER A C 1
ATOM 441 O O . SER A 1 66 ? 57.540 0.083 20.003 1.00 11.32 67 SER A O 1
ATOM 444 N N . VAL A 1 67 ? 55.877 -0.681 18.690 1.00 9.84 68 VAL A N 1
ATOM 445 C CA . VAL A 1 67 ? 55.149 -1.263 19.808 1.00 9.12 68 VAL A CA 1
ATOM 446 C C . VAL A 1 67 ? 55.909 -2.468 20.390 1.00 9.03 68 VAL A C 1
ATOM 447 O O . VAL A 1 67 ? 55.943 -2.670 21.606 1.00 11.03 68 VAL A O 1
ATOM 451 N N . LYS A 1 68 ? 56.531 -3.255 19.517 1.00 11.22 69 LYS A N 1
ATOM 452 C CA . LYS A 1 68 ? 57.335 -4.379 19.966 1.00 12.10 69 LYS A CA 1
ATOM 453 C C . LYS A 1 68 ? 58.451 -3.875 20.887 1.00 12.28 69 LYS A C 1
ATOM 454 O O . LYS A 1 68 ? 58.686 -4.438 21.958 1.00 13.57 69 LYS A O 1
ATOM 460 N N . ALA A 1 69 ? 59.118 -2.807 20.465 1.00 13.19 70 ALA A N 1
ATOM 461 C CA . ALA A 1 69 ? 60.195 -2.209 21.255 1.00 14.09 70 ALA A CA 1
ATOM 462 C C . ALA A 1 69 ? 59.668 -1.671 22.581 1.00 17.31 70 ALA A C 1
ATOM 463 O O . ALA A 1 69 ? 60.284 -1.873 23.640 1.00 15.68 70 ALA A O 1
ATOM 465 N N . LEU A 1 70 ? 58.520 -0.995 22.519 1.00 12.80 71 LEU A N 1
ATOM 466 C CA . LEU A 1 70 ? 57.850 -0.515 23.724 1.00 12.31 71 LEU A CA 1
ATOM 467 C C . LEU A 1 70 ? 57.681 -1.633 24.760 1.00 13.08 71 LEU A C 1
ATOM 468 O O . LEU A 1 70 ? 58.066 -1.486 25.931 1.00 12.88 71 LEU A O 1
ATOM 473 N N . PHE A 1 71 ? 57.099 -2.753 24.345 1.00 12.82 72 PHE A N 1
ATOM 474 C CA . PHE A 1 71 ? 56.811 -3.809 25.302 1.00 11.16 72 PHE A CA 1
ATOM 475 C C . PHE A 1 71 ? 58.054 -4.554 25.788 1.00 14.45 72 PHE A C 1
ATOM 476 O O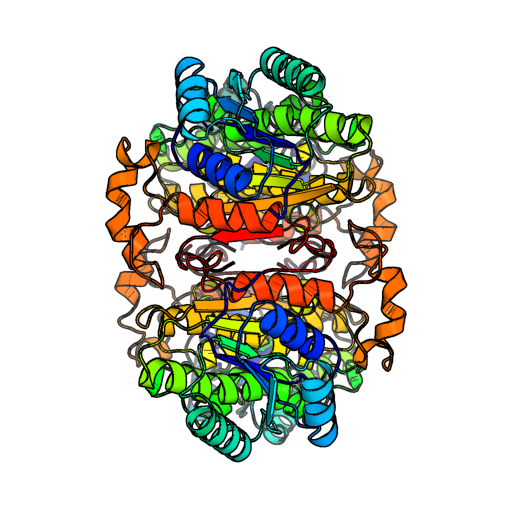 . PHE A 1 71 ? 58.099 -5.017 26.924 1.00 14.48 72 PHE A O 1
ATOM 484 N N . ALA A 1 72 ? 59.070 -4.637 24.937 1.00 14.28 73 ALA A N 1
ATOM 485 C CA . ALA A 1 72 ? 60.344 -5.196 25.365 1.00 13.96 73 ALA A CA 1
ATOM 486 C C . ALA A 1 72 ? 60.934 -4.349 26.484 1.00 15.00 73 ALA A C 1
ATOM 487 O O . ALA A 1 72 ? 61.387 -4.881 27.500 1.00 18.92 73 ALA A O 1
ATOM 489 N N . GLU A 1 73 ? 60.933 -3.032 26.300 1.00 13.78 74 GLU A N 1
ATOM 490 C CA . GLU A 1 73 ? 61.472 -2.159 27.331 1.00 15.18 74 GLU A CA 1
ATOM 491 C C . GLU A 1 73 ? 60.640 -2.228 28.610 1.00 18.68 74 GLU A C 1
ATOM 492 O O . GLU A 1 73 ? 61.188 -2.239 29.711 1.00 16.65 74 GLU A O 1
ATOM 498 N N . ILE A 1 74 ? 59.318 -2.286 28.473 1.00 13.87 75 ILE A N 1
ATOM 499 C CA . ILE A 1 74 ? 58.464 -2.436 29.646 1.00 13.33 75 ILE A CA 1
ATOM 500 C C . ILE A 1 74 ? 58.760 -3.736 30.397 1.00 19.55 75 ILE A C 1
ATOM 501 O O . ILE A 1 74 ? 58.843 -3.754 31.628 1.00 16.79 75 ILE A O 1
ATOM 506 N N . GLN A 1 75 ? 58.914 -4.827 29.653 1.00 15.28 76 GLN A N 1
ATOM 507 C CA . GLN A 1 75 ? 59.169 -6.121 30.259 1.00 14.80 76 GLN A CA 1
ATOM 508 C C . GLN A 1 75 ? 60.478 -6.050 31.043 1.00 21.00 76 GLN A C 1
ATOM 509 O O . GLN A 1 75 ? 60.558 -6.545 32.171 1.00 19.74 76 GLN A O 1
ATOM 515 N N . ALA A 1 76 ? 61.481 -5.407 30.451 1.00 14.93 77 ALA A N 1
ATOM 516 C CA . ALA A 1 76 ? 62.812 -5.304 31.069 1.00 17.91 77 ALA A CA 1
ATOM 517 C C . ALA A 1 76 ? 62.800 -4.402 32.301 1.00 29.70 77 ALA A C 1
ATOM 518 O O . ALA A 1 76 ? 63.502 -4.658 33.286 1.00 21.53 77 ALA A O 1
ATOM 520 N N . LEU A 1 77 ? 62.002 -3.341 32.243 1.00 20.31 78 LEU A N 1
ATOM 521 C CA . LEU A 1 77 ? 61.951 -2.379 33.339 1.00 21.51 78 LEU A CA 1
ATOM 522 C C . LEU A 1 77 ? 61.050 -2.805 34.503 1.00 23.03 78 LEU A C 1
ATOM 523 O O . LEU A 1 77 ? 61.310 -2.438 35.653 1.00 27.00 78 LEU A O 1
ATOM 528 N N . THR A 1 78 ? 59.999 -3.574 34.219 1.00 19.41 79 THR A N 1
ATOM 529 C CA . THR A 1 78 ? 58.954 -3.795 35.217 1.00 19.77 79 THR A CA 1
ATOM 530 C C . THR A 1 78 ? 58.498 -5.236 35.366 1.00 17.95 79 THR A C 1
ATOM 531 O O . THR A 1 78 ? 57.818 -5.581 36.334 1.00 27.54 79 THR A O 1
ATOM 535 N N . GLY A 1 79 ? 58.830 -6.078 34.399 1.00 16.12 80 GLY A N 1
ATOM 536 C CA . GLY A 1 79 ? 58.333 -7.444 34.419 1.00 17.49 80 GLY A CA 1
ATOM 537 C C . GLY A 1 79 ? 56.996 -7.648 33.708 1.00 23.43 80 GLY A C 1
ATOM 538 O O . GLY A 1 79 ? 56.441 -8.747 33.730 1.00 22.84 80 GLY A O 1
ATOM 539 N N . GLY A 1 80 ? 56.475 -6.590 33.088 1.00 23.41 81 GLY A N 1
ATOM 540 C CA . GLY A 1 80 ? 55.261 -6.692 32.286 1.00 16.65 81 GLY A CA 1
ATOM 541 C C . GLY A 1 80 ? 54.069 -5.949 32.866 1.00 19.20 81 GLY A C 1
ATOM 542 O O . GLY A 1 80 ? 53.986 -5.756 34.077 1.00 18.08 81 GLY A O 1
ATOM 543 N N . ILE A 1 81 ? 53.132 -5.540 32.007 1.00 16.65 82 ILE A N 1
ATOM 544 C CA . ILE A 1 81 ? 51.981 -4.765 32.468 1.00 12.67 82 ILE A CA 1
ATOM 545 C C . ILE A 1 81 ? 50.889 -5.616 33.103 1.00 13.17 82 ILE A C 1
ATOM 546 O O . ILE A 1 81 ? 50.744 -6.802 32.793 1.00 14.50 82 ILE A O 1
ATOM 551 N N . ASP A 1 82 ? 50.135 -4.982 34.000 1.00 14.63 83 ASP A N 1
ATOM 552 C CA . ASP A 1 82 ? 48.926 -5.539 34.590 1.00 12.12 83 ASP A CA 1
ATOM 553 C C . ASP A 1 82 ? 47.720 -4.852 33.943 1.00 12.58 83 ASP A C 1
ATOM 554 O O . ASP A 1 82 ? 46.636 -5.442 33.813 1.00 14.10 83 ASP A O 1
ATOM 559 N N . ILE A 1 83 ? 47.928 -3.595 33.551 1.00 11.27 84 ILE A N 1
ATOM 560 C CA . ILE A 1 83 ? 46.859 -2.717 33.091 1.00 12.14 84 ILE A CA 1
ATOM 561 C C . ILE A 1 83 ? 47.262 -2.021 31.796 1.00 10.81 84 ILE A C 1
ATOM 562 O O . ILE A 1 83 ? 48.356 -1.457 31.695 1.00 9.25 84 ILE A O 1
ATOM 567 N N . LEU A 1 84 ? 46.376 -2.066 30.805 1.00 9.87 85 LEU A N 1
ATOM 568 C CA . LEU A 1 84 ? 46.609 -1.375 29.546 1.00 8.06 85 LEU A CA 1
ATOM 569 C C . LEU A 1 84 ? 45.491 -0.370 29.333 1.00 9.09 85 LEU A C 1
ATOM 570 O O . LEU A 1 84 ? 44.306 -0.727 29.374 1.00 10.28 85 LEU A O 1
ATOM 575 N N . VAL A 1 85 ? 45.868 0.881 29.108 1.00 8.39 86 VAL A N 1
ATOM 576 C CA . VAL A 1 85 ? 44.900 1.907 28.746 1.00 9.12 86 VAL A CA 1
ATOM 577 C C . VAL A 1 85 ? 45.190 2.393 27.332 1.00 9.49 86 VAL A C 1
ATOM 578 O O . VAL A 1 85 ? 46.195 3.062 27.089 1.00 10.49 86 VAL A O 1
ATOM 582 N N . ASN A 1 86 ? 44.320 2.024 26.391 1.00 9.10 87 ASN A N 1
ATOM 583 C CA . ASN A 1 86 ? 44.464 2.452 25.010 1.00 9.66 87 ASN A CA 1
ATOM 584 C C . ASN A 1 86 ? 43.840 3.814 24.837 1.00 10.53 87 ASN A C 1
ATOM 585 O O . ASN A 1 86 ? 42.637 3.927 24.629 1.00 10.55 87 ASN A O 1
ATOM 590 N N . ASN A 1 87 ? 44.664 4.852 24.930 1.00 8.14 88 ASN A N 1
ATOM 591 C CA . ASN A 1 87 ? 44.176 6.217 24.882 1.00 7.22 88 ASN A CA 1
ATOM 592 C C . ASN A 1 87 ? 44.581 6.986 23.615 1.00 8.56 88 ASN A C 1
ATOM 593 O O . ASN A 1 87 ? 43.854 7.869 23.168 1.00 10.27 88 ASN A O 1
ATOM 598 N N . ALA A 1 88 ? 45.736 6.656 23.038 1.00 8.96 89 ALA A N 1
ATOM 599 C CA . ALA A 1 88 ? 46.208 7.375 21.860 1.00 8.86 89 ALA A CA 1
ATOM 600 C C . ALA A 1 88 ? 45.209 7.296 20.716 1.00 8.46 89 ALA A C 1
ATOM 601 O O . ALA A 1 88 ? 44.632 6.245 20.463 1.00 10.31 89 ALA A O 1
ATOM 603 N N . SER A 1 89 ? 45.016 8.426 20.044 1.00 8.96 90 SER A N 1
ATOM 604 C CA . SER A 1 89 ? 44.213 8.502 18.821 1.00 8.12 90 SER A CA 1
ATOM 605 C C . SER A 1 89 ? 44.409 9.877 18.223 1.00 10.25 90 SER A C 1
ATOM 606 O O . SER A 1 89 ? 44.846 10.815 18.904 1.00 12.29 90 SER A O 1
ATOM 609 N N . ILE A 1 90 ? 44.079 9.991 16.941 1.00 8.83 91 ILE A N 1
ATOM 610 C CA . ILE A 1 90 ? 43.965 11.280 16.275 1.00 10.06 91 ILE A CA 1
ATOM 611 C C . ILE A 1 90 ? 42.503 11.725 16.371 1.00 12.07 91 ILE A C 1
ATOM 612 O O . ILE A 1 90 ? 41.599 10.930 16.123 1.00 11.70 91 ILE A O 1
ATOM 617 N N . VAL A 1 91 ? 42.270 12.977 16.761 1.00 10.81 92 VAL A N 1
ATOM 618 C CA . VAL A 1 91 ? 40.913 13.514 16.868 1.00 13.51 92 VAL A CA 1
ATOM 619 C C . VAL A 1 91 ? 40.721 14.593 15.812 1.00 14.33 92 VAL A C 1
ATOM 620 O O . VAL A 1 91 ? 41.081 15.743 16.028 1.00 16.80 92 VAL A O 1
ATOM 624 N N . PRO A 1 92 ? 40.150 14.223 14.659 1.00 10.56 93 PRO A N 1
ATOM 625 C CA . PRO A 1 92 ? 40.083 15.132 13.511 1.00 8.96 93 PRO A CA 1
ATOM 626 C C . PRO A 1 92 ? 38.841 16.010 13.528 1.00 11.42 93 PRO A C 1
ATOM 627 O O . PRO A 1 92 ? 37.872 15.705 14.220 1.00 11.94 93 PRO A O 1
ATOM 631 N N . PHE A 1 93 ? 38.884 17.092 12.758 1.00 12.90 94 PHE A N 1
ATOM 632 C CA . PHE A 1 93 ? 37.700 17.863 12.414 1.00 12.90 94 PHE A CA 1
ATOM 633 C C . PHE A 1 93 ? 37.721 17.980 10.896 1.00 15.35 94 PHE A C 1
ATOM 634 O O . PHE A 1 93 ? 38.503 18.756 10.329 1.00 13.38 94 PHE A O 1
ATOM 642 N N . VAL A 1 94 ? 36.877 17.196 10.236 1.00 12.01 95 VAL A N 1
ATOM 643 C CA A VAL A 1 94 ? 36.902 17.115 8.777 0.44 10.74 95 VAL A CA 1
ATOM 644 C CA B VAL A 1 94 ? 36.906 17.108 8.781 0.56 10.70 95 VAL A CA 1
ATOM 645 C C . VAL A 1 94 ? 35.493 17.051 8.200 1.00 15.33 95 VAL A C 1
ATOM 646 O O . VAL A 1 94 ? 34.716 16.164 8.535 1.00 13.70 95 VAL A O 1
ATOM 653 N N . ALA A 1 95 ? 35.166 18.007 7.336 1.00 11.05 96 ALA A N 1
ATOM 654 C CA . ALA A 1 95 ? 33.871 18.002 6.656 1.00 9.85 96 ALA A CA 1
ATOM 655 C C . ALA A 1 95 ? 33.701 16.713 5.850 1.00 10.84 96 ALA A C 1
ATOM 656 O O . ALA A 1 95 ? 34.671 16.180 5.316 1.00 10.16 96 ALA A O 1
ATOM 658 N N . TRP A 1 96 ? 32.473 16.199 5.761 1.00 9.55 97 TRP A N 1
ATOM 659 C CA . TRP A 1 96 ? 32.252 14.931 5.077 1.00 12.75 97 TRP A CA 1
ATOM 660 C C . TRP A 1 96 ? 32.875 14.920 3.679 1.00 11.52 97 TRP A C 1
ATOM 661 O O . TRP A 1 96 ? 33.514 13.949 3.290 1.00 9.86 97 TRP A O 1
ATOM 672 N N . ASP A 1 97 ? 32.713 16.004 2.928 1.00 11.97 98 ASP A N 1
ATOM 673 C CA . ASP A 1 97 ? 33.211 15.989 1.556 1.00 13.43 98 ASP A CA 1
ATOM 674 C C . ASP A 1 97 ? 34.731 16.056 1.465 1.00 12.62 98 ASP A C 1
ATOM 675 O O . ASP A 1 97 ? 35.291 15.923 0.374 1.00 16.74 98 ASP A O 1
ATOM 680 N N . ASP A 1 98 ? 35.385 16.248 2.611 1.00 11.74 99 ASP A N 1
ATOM 681 C CA . ASP A 1 98 ? 36.845 16.192 2.709 1.00 11.15 99 ASP A CA 1
ATOM 682 C C . ASP A 1 98 ? 37.334 14.862 3.275 1.00 15.02 99 ASP A C 1
ATOM 683 O O . ASP A 1 98 ? 38.546 14.654 3.439 1.00 14.03 99 ASP A O 1
ATOM 688 N N . VAL A 1 99 ? 36.403 13.963 3.585 1.00 11.71 100 VAL A N 1
ATOM 689 C CA . VAL A 1 99 ? 36.793 12.626 4.023 1.00 11.53 100 VAL A CA 1
ATOM 690 C C . VAL A 1 99 ? 37.081 11.778 2.799 1.00 14.93 100 VAL A C 1
ATOM 691 O O . VAL A 1 99 ? 36.161 11.233 2.182 1.00 13.36 100 VAL A O 1
ATOM 695 N N . ASP A 1 100 ? 38.358 11.708 2.427 1.00 11.06 101 ASP A N 1
ATOM 696 C CA . ASP A 1 100 ? 38.786 10.852 1.325 1.00 13.41 101 ASP A CA 1
ATOM 697 C C . ASP A 1 100 ? 39.485 9.605 1.844 1.00 12.69 101 ASP A C 1
ATOM 698 O O . ASP A 1 100 ? 39.617 9.406 3.060 1.00 10.00 101 ASP A O 1
ATOM 703 N N . LEU A 1 101 ? 39.911 8.744 0.927 1.00 10.55 102 LEU A N 1
ATOM 704 C CA . LEU A 1 101 ? 40.481 7.467 1.331 1.00 9.83 102 LEU A CA 1
ATOM 705 C C . LEU A 1 101 ? 41.767 7.644 2.134 1.00 12.82 102 LEU A C 1
ATOM 706 O O . LEU A 1 101 ? 42.008 6.890 3.069 1.00 9.65 102 LEU A O 1
ATOM 711 N N . ASP A 1 102 ? 42.589 8.634 1.780 1.00 12.67 103 ASP A N 1
ATOM 712 C CA . ASP A 1 102 ? 43.820 8.876 2.543 1.00 11.95 103 ASP A CA 1
ATOM 713 C C . ASP A 1 102 ? 43.505 9.205 3.999 1.00 10.90 103 ASP A C 1
ATOM 714 O O . ASP A 1 102 ? 44.139 8.676 4.926 1.00 12.01 103 ASP A O 1
ATOM 719 N N . HIS A 1 103 ? 42.539 10.093 4.201 1.00 12.06 104 HIS A N 1
ATOM 720 C CA . HIS A 1 103 ? 42.137 10.481 5.550 1.00 10.72 104 HIS A CA 1
ATOM 721 C C . HIS A 1 103 ? 41.571 9.289 6.301 1.00 10.95 104 HIS A C 1
ATOM 722 O O . HIS A 1 103 ? 41.964 8.995 7.434 1.00 10.08 104 HIS A O 1
ATOM 729 N N . TRP A 1 104 ? 40.631 8.604 5.666 1.00 8.53 105 TRP A N 1
ATOM 730 C CA . TRP A 1 104 ? 40.017 7.429 6.277 1.00 9.36 105 TRP A CA 1
ATOM 731 C C . TRP A 1 104 ? 41.071 6.412 6.714 1.00 11.80 105 TRP A C 1
ATOM 732 O O . TRP A 1 104 ? 41.066 5.946 7.855 1.00 9.54 105 TRP A O 1
ATOM 743 N N . ARG A 1 105 ? 41.982 6.067 5.810 1.00 8.50 106 ARG A N 1
ATOM 744 C CA . ARG A 1 105 ? 43.002 5.074 6.124 1.00 9.38 106 ARG A CA 1
ATOM 745 C C . ARG A 1 105 ? 43.838 5.473 7.334 1.00 7.81 106 ARG A C 1
ATOM 746 O O . ARG A 1 105 ? 44.171 4.631 8.175 1.00 10.56 106 ARG A O 1
ATOM 754 N N . LYS A 1 106 ? 44.185 6.753 7.415 1.00 9.31 107 LYS A N 1
ATOM 755 C CA . LYS A 1 106 ? 45.031 7.220 8.513 1.00 10.53 107 LYS A CA 1
ATOM 756 C C . LYS A 1 106 ? 44.319 7.096 9.855 1.00 10.44 107 LYS A C 1
ATOM 757 O O . LYS A 1 106 ? 44.892 6.584 10.816 1.00 9.69 107 LYS A O 1
ATOM 763 N N . ILE A 1 107 ? 43.067 7.548 9.910 1.00 8.67 108 ILE A N 1
ATOM 764 C CA . ILE A 1 107 ? 42.304 7.511 11.152 1.00 7.97 108 ILE A CA 1
ATOM 765 C C . ILE A 1 107 ? 42.060 6.071 11.601 1.00 8.10 108 ILE A C 1
ATOM 766 O O . ILE A 1 107 ? 42.215 5.751 12.777 1.00 9.71 108 ILE A O 1
ATOM 771 N N . ILE A 1 108 ? 41.697 5.194 10.665 1.00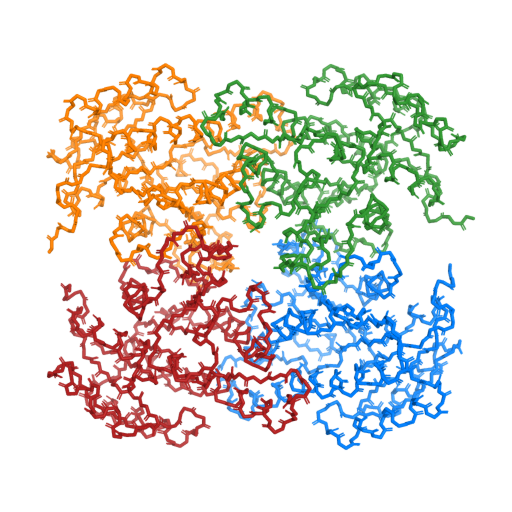 9.08 109 ILE A N 1
ATOM 772 C CA A ILE A 1 108 ? 41.492 3.785 10.991 0.45 7.98 109 ILE A CA 1
ATOM 773 C CA B ILE A 1 108 ? 41.487 3.787 11.003 0.55 7.97 109 ILE A CA 1
ATOM 774 C C . ILE A 1 108 ? 42.797 3.137 11.435 1.00 11.45 109 ILE A C 1
ATOM 775 O O . ILE A 1 108 ? 42.837 2.380 12.406 1.00 10.24 109 ILE A O 1
ATOM 784 N N . ASP A 1 109 ? 43.873 3.451 10.725 1.00 11.43 110 ASP A N 1
ATOM 785 C CA . ASP A 1 109 ? 45.161 2.862 11.040 1.00 10.57 110 ASP A CA 1
ATOM 786 C C . ASP A 1 109 ? 45.641 3.197 12.453 1.00 9.36 110 ASP A C 1
ATOM 787 O O . ASP A 1 109 ? 46.067 2.313 13.191 1.00 11.40 110 ASP A O 1
ATOM 792 N N . VAL A 1 110 ? 45.588 4.467 12.829 1.00 9.43 111 VAL A N 1
ATOM 793 C CA . VAL A 1 110 ? 46.060 4.840 14.159 1.00 8.18 111 VAL A CA 1
ATOM 794 C C . VAL A 1 110 ? 45.034 4.447 15.223 1.00 11.25 111 VAL A C 1
ATOM 795 O O . VAL A 1 110 ? 45.349 3.739 16.174 1.00 11.35 111 VAL A O 1
ATOM 799 N N . ASN A 1 111 ? 43.794 4.888 15.044 1.00 9.33 112 ASN A N 1
ATOM 800 C CA . ASN A 1 111 ? 42.813 4.792 16.122 1.00 8.07 112 ASN A CA 1
ATOM 801 C C . ASN A 1 111 ? 42.287 3.389 16.366 1.00 12.06 112 ASN A C 1
ATOM 802 O O . ASN A 1 111 ? 41.995 3.011 17.504 1.00 14.21 112 ASN A O 1
ATOM 807 N N . LEU A 1 112 ? 42.142 2.621 15.296 1.00 8.10 113 LEU A N 1
ATOM 808 C CA . LEU A 1 112 ? 41.591 1.292 15.426 1.00 7.35 113 LEU A CA 1
ATOM 809 C C . LEU A 1 112 ? 42.699 0.261 15.338 1.00 9.95 113 LEU A C 1
ATOM 810 O O . LEU A 1 112 ? 42.900 -0.519 16.260 1.00 8.79 113 LEU A O 1
ATOM 815 N N . THR A 1 113 ? 43.450 0.280 14.246 1.00 7.57 114 THR A N 1
ATOM 816 C CA . THR A 1 113 ? 44.482 -0.735 14.085 1.00 8.62 114 THR A CA 1
ATOM 817 C C . THR A 1 113 ? 45.603 -0.570 15.118 1.00 7.98 114 THR A C 1
ATOM 818 O O . THR A 1 113 ? 46.122 -1.560 15.645 1.00 9.34 114 THR A O 1
ATOM 822 N N . GLY A 1 114 ? 45.951 0.674 15.439 1.00 9.12 115 GLY A N 1
ATOM 823 C CA . GLY A 1 114 ? 46.937 0.898 16.487 1.00 10.96 115 GLY A CA 1
ATOM 824 C C . GLY A 1 114 ? 46.475 0.309 17.812 1.00 10.57 115 GLY A C 1
ATOM 825 O O . GLY A 1 114 ? 47.261 -0.243 18.594 1.00 8.91 115 GLY A O 1
ATOM 826 N N . THR A 1 115 ? 45.183 0.435 18.088 1.00 8.74 116 THR A N 1
ATOM 827 C CA . THR A 1 115 ? 44.625 -0.147 19.301 1.00 8.77 116 THR A CA 1
ATOM 828 C C . THR A 1 115 ? 44.788 -1.671 19.298 1.00 10.37 116 THR A C 1
ATOM 829 O O . THR A 1 115 ? 45.148 -2.261 20.311 1.00 10.44 116 THR A O 1
ATOM 833 N N . PHE A 1 116 ? 44.567 -2.309 18.152 1.00 8.72 117 PHE A N 1
ATOM 834 C CA . PHE A 1 116 ? 44.827 -3.742 18.056 1.00 7.22 117 PHE A CA 1
ATOM 835 C C . PHE A 1 116 ? 46.304 -4.074 18.284 1.00 9.17 117 PHE A C 1
ATOM 836 O O . PHE A 1 116 ? 46.631 -4.946 19.077 1.00 11.18 117 PHE A O 1
ATOM 844 N N . ILE A 1 117 ? 47.193 -3.383 17.581 1.00 8.85 118 ILE A N 1
ATOM 845 C CA . ILE A 1 117 ? 48.625 -3.660 17.708 1.00 8.47 118 ILE A CA 1
ATOM 846 C C . ILE A 1 117 ? 49.064 -3.610 19.171 1.00 9.92 118 ILE A C 1
ATOM 847 O O . ILE A 1 117 ? 49.725 -4.526 19.665 1.00 10.18 118 ILE A O 1
ATOM 852 N N . VAL A 1 118 ? 48.662 -2.556 19.872 1.00 9.99 119 VAL A N 1
ATOM 853 C CA . VAL A 1 118 ? 49.047 -2.416 21.272 1.00 9.21 119 VAL A CA 1
ATOM 854 C C . VAL A 1 118 ? 48.399 -3.485 22.137 1.00 11.87 119 VAL A C 1
ATOM 855 O O . VAL A 1 118 ? 49.042 -4.062 23.020 1.00 10.96 119 VAL A O 1
ATOM 859 N N . THR A 1 119 ? 47.123 -3.761 21.881 1.00 8.99 120 THR A N 1
ATOM 860 C CA . THR A 1 119 ? 46.406 -4.746 22.678 1.00 7.26 120 THR A CA 1
ATOM 861 C C . THR A 1 119 ? 46.925 -6.172 22.460 1.00 10.69 120 THR A C 1
ATOM 862 O O . THR A 1 119 ? 47.042 -6.950 23.405 1.00 10.92 120 THR A O 1
ATOM 866 N N . ARG A 1 120 ? 47.215 -6.510 21.208 1.00 9.99 121 ARG A N 1
ATOM 867 C CA . ARG A 1 120 ? 47.828 -7.796 20.877 1.00 10.84 121 ARG A CA 1
ATOM 868 C C . ARG A 1 120 ? 49.071 -7.997 21.736 1.00 11.79 121 ARG A C 1
ATOM 869 O O . ARG A 1 120 ? 49.193 -8.984 22.472 1.00 12.70 121 ARG A O 1
ATOM 877 N N . ALA A 1 121 ? 49.994 -7.044 21.645 1.00 9.82 122 ALA A N 1
ATOM 878 C CA . ALA A 1 121 ? 51.266 -7.164 22.357 1.00 9.76 122 ALA A CA 1
ATOM 879 C C . ALA A 1 121 ? 51.091 -7.094 23.876 1.00 14.18 122 ALA A C 1
ATOM 880 O O . ALA A 1 121 ? 51.720 -7.858 24.621 1.00 11.91 122 ALA A O 1
ATOM 882 N N . GLY A 1 122 ? 50.235 -6.186 24.338 1.00 9.37 123 GLY A N 1
ATOM 883 C CA . GLY A 1 122 ? 50.058 -5.990 25.767 1.00 9.25 123 GLY A CA 1
ATOM 884 C C . GLY A 1 122 ? 49.378 -7.151 26.467 1.00 11.99 123 GLY A C 1
ATOM 885 O O . GLY A 1 122 ? 49.784 -7.559 27.560 1.00 14.84 123 GLY A O 1
ATOM 886 N N . THR A 1 123 ? 48.329 -7.695 25.859 1.00 11.16 124 THR A N 1
ATOM 887 C CA . THR A 1 123 ? 47.648 -8.825 26.480 1.00 10.02 124 THR A CA 1
ATOM 888 C C . THR A 1 123 ? 48.463 -10.112 26.363 1.00 11.10 124 THR A C 1
ATOM 889 O O . THR A 1 123 ? 48.389 -10.978 27.234 1.00 11.66 124 THR A O 1
ATOM 893 N N . ASP A 1 124 ? 49.265 -10.225 25.311 1.00 11.80 125 ASP A N 1
ATOM 894 C CA . ASP A 1 124 ? 50.199 -11.340 25.235 1.00 13.03 125 ASP A CA 1
ATOM 895 C C . ASP A 1 124 ? 51.196 -11.236 26.384 1.00 16.11 125 ASP A C 1
ATOM 896 O O . ASP A 1 124 ? 51.523 -12.235 27.011 1.00 15.58 125 ASP A O 1
ATOM 901 N N . GLN A 1 125 ? 51.655 -10.022 26.666 1.00 13.19 126 GLN A N 1
ATOM 902 C CA . GLN A 1 125 ? 52.581 -9.802 27.781 1.00 14.45 126 GLN A CA 1
ATOM 903 C C . GLN A 1 125 ? 51.946 -10.135 29.140 1.00 18.06 126 GLN A C 1
ATOM 904 O O . GLN A 1 125 ? 52.588 -10.748 30.004 1.00 18.10 126 GLN A O 1
ATOM 910 N N . MET A 1 126 ? 50.698 -9.720 29.343 1.00 11.91 127 MET A N 1
ATOM 911 C CA . MET A 1 126 ? 49.955 -10.110 30.548 1.00 13.99 127 MET A CA 1
ATOM 912 C C . MET A 1 126 ? 49.925 -11.618 30.717 1.00 19.92 127 MET A C 1
ATOM 913 O O . MET A 1 126 ? 50.211 -12.135 31.798 1.00 21.55 127 MET A O 1
ATOM 918 N N . ARG A 1 127 ? 49.558 -12.316 29.645 1.00 13.79 128 ARG A N 1
ATOM 919 C CA . ARG A 1 127 ? 49.390 -13.767 29.692 1.00 15.78 128 ARG A CA 1
ATOM 920 C C . ARG A 1 127 ? 50.704 -14.492 29.970 1.00 22.25 128 ARG A C 1
ATOM 921 O O . ARG A 1 127 ? 50.739 -15.451 30.745 1.00 20.56 128 ARG A O 1
ATOM 929 N N . ALA A 1 128 ? 51.781 -14.019 29.353 1.00 20.57 129 ALA A N 1
ATOM 930 C CA . ALA A 1 128 ? 53.104 -14.600 29.571 1.00 24.72 129 ALA A CA 1
ATOM 931 C C . ALA A 1 128 ? 53.466 -14.615 31.057 1.00 27.53 129 ALA A C 1
ATOM 932 O O . ALA A 1 128 ? 54.227 -15.472 31.510 1.00 36.21 129 ALA A O 1
ATOM 934 N N . ALA A 1 129 ? 52.901 -13.678 31.812 1.00 21.63 130 ALA A N 1
ATOM 935 C CA . ALA A 1 129 ? 53.184 -13.549 33.240 1.00 18.61 130 ALA A CA 1
ATOM 936 C C . ALA A 1 129 ? 52.119 -14.189 34.126 1.00 30.50 130 ALA A C 1
ATOM 937 O O . ALA A 1 129 ? 52.333 -14.375 35.324 1.00 32.02 130 ALA A O 1
ATOM 939 N N . GLY A 1 130 ? 50.968 -14.512 33.546 1.00 26.87 131 GLY A N 1
ATOM 940 C CA . GLY A 1 130 ? 49.882 -15.119 34.299 1.00 21.96 131 GLY A CA 1
ATOM 941 C C . GLY A 1 130 ? 49.049 -14.120 35.079 1.00 28.86 131 GLY A C 1
ATOM 942 O O . GLY A 1 130 ? 48.313 -14.488 35.999 1.00 28.18 131 GLY A O 1
ATOM 943 N N . LYS A 1 131 ? 49.149 -12.851 34.703 1.00 20.99 132 LYS A N 1
ATOM 944 C CA . LYS A 1 131 ? 48.456 -11.790 35.419 1.00 21.18 132 LYS A CA 1
ATOM 945 C C . LYS A 1 131 ? 46.991 -11.656 35.044 1.00 24.00 132 LYS A C 1
ATOM 946 O O . LYS A 1 131 ? 46.633 -11.720 33.869 1.00 24.57 132 LYS A O 1
ATOM 952 N N A ALA A 1 132 ? 46.152 -11.524 36.061 0.37 22.57 133 ALA A N 1
ATOM 953 N N B ALA A 1 132 ? 46.132 -11.426 36.035 0.63 22.51 133 ALA A N 1
ATOM 954 C CA A ALA A 1 132 ? 44.862 -10.934 35.841 0.37 19.87 133 ALA A CA 1
ATOM 955 C CA B ALA A 1 132 ? 44.706 -11.198 35.787 0.63 19.29 133 ALA A CA 1
ATOM 956 C C A ALA A 1 132 ? 45.268 -9.673 35.104 0.37 19.05 133 ALA A C 1
ATOM 957 C C B ALA A 1 132 ? 44.428 -9.722 35.480 0.63 19.66 133 ALA A C 1
ATOM 958 O O A ALA A 1 132 ? 46.319 -9.090 35.388 0.37 14.89 133 ALA A O 1
ATOM 959 O O B ALA A 1 132 ? 43.839 -9.006 36.293 0.63 20.85 133 ALA A O 1
ATOM 962 N N A GLY A 1 133 ? 44.473 -9.274 34.126 0.37 13.34 134 GLY A N 1
ATOM 963 N N B GLY A 1 133 ? 44.840 -9.284 34.295 0.63 12.71 134 GLY A N 1
ATOM 964 C CA A GLY A 1 133 ? 44.825 -8.119 33.332 0.37 15.34 134 GLY A CA 1
ATOM 965 C CA B GLY A 1 133 ? 44.920 -7.868 33.986 0.63 11.74 134 GLY A CA 1
ATOM 966 C C A GLY A 1 133 ? 43.618 -7.239 33.146 0.37 11.37 134 GLY A C 1
ATOM 967 C C B GLY A 1 133 ? 43.655 -7.139 33.562 0.63 11.20 134 GLY A C 1
ATOM 968 O O A GLY A 1 133 ? 42.486 -7.719 33.134 0.37 12.77 134 GLY A O 1
ATOM 969 O O B GLY A 1 133 ? 42.537 -7.633 33.714 0.63 11.18 134 GLY A O 1
ATOM 970 N N . ARG A 1 134 ? 43.858 -5.942 33.021 1.00 9.92 135 ARG A N 1
ATOM 971 C CA . ARG A 1 134 ? 42.783 -5.022 32.688 1.00 9.55 135 ARG A CA 1
ATOM 972 C C . ARG A 1 134 ? 43.113 -4.337 31.379 1.00 10.73 135 ARG A C 1
ATOM 973 O O . ARG A 1 134 ? 44.167 -3.712 31.247 1.00 11.39 135 ARG A O 1
ATOM 981 N N . VAL A 1 135 ? 42.209 -4.439 30.413 1.00 9.45 136 VAL A N 1
ATOM 982 C CA . VAL A 1 135 ? 42.303 -3.632 29.208 1.00 7.68 136 VAL A CA 1
ATOM 983 C C . VAL A 1 135 ? 41.185 -2.606 29.236 1.00 9.08 136 VAL A C 1
ATOM 984 O O . VAL A 1 135 ? 40.018 -2.944 29.405 1.00 9.08 136 VAL A O 1
ATOM 988 N N . ILE A 1 136 ? 41.555 -1.342 29.090 1.00 7.92 137 ILE A N 1
ATOM 989 C CA . ILE A 1 136 ? 40.592 -0.261 29.103 1.00 8.00 137 ILE A CA 1
ATOM 990 C C . ILE A 1 136 ? 40.891 0.579 27.880 1.00 9.82 137 ILE A C 1
ATOM 991 O O . ILE A 1 136 ? 41.985 1.114 27.767 1.00 10.01 137 ILE A O 1
ATOM 996 N N . SER A 1 137 ? 39.935 0.689 26.959 1.00 8.47 138 SER A N 1
ATOM 997 C CA . SER A 1 137 ? 40.156 1.477 25.746 1.00 7.71 138 SER A CA 1
ATOM 998 C C . SER A 1 137 ? 39.281 2.712 25.728 1.00 11.20 138 SER A C 1
ATOM 999 O O . SER A 1 137 ? 38.082 2.648 26.030 1.00 9.29 138 SER A O 1
ATOM 1002 N N . ILE A 1 138 ? 39.880 3.843 25.371 1.00 7.21 139 ILE A N 1
ATOM 1003 C CA . ILE A 1 138 ? 39.120 5.082 25.293 1.00 6.91 139 ILE A CA 1
ATOM 1004 C C . ILE A 1 138 ? 38.484 5.206 23.916 1.00 6.49 139 ILE A C 1
ATOM 1005 O O . ILE A 1 138 ? 39.183 5.309 22.906 1.00 10.20 139 ILE A O 1
ATOM 1010 N N . ALA A 1 139 ? 37.155 5.138 23.875 1.00 8.60 140 ALA A N 1
ATOM 1011 C CA . ALA A 1 139 ? 36.421 5.274 22.619 1.00 7.40 140 ALA A CA 1
ATOM 1012 C C . ALA A 1 139 ? 35.922 6.714 22.550 1.00 9.50 140 ALA A C 1
ATOM 1013 O O . ALA A 1 139 ? 36.726 7.631 22.708 1.00 9.24 140 ALA A O 1
ATOM 1015 N N . SER A 1 140 ? 34.620 6.914 22.339 1.00 8.94 141 SER A N 1
ATOM 1016 C CA . SER A 1 140 ? 34.054 8.271 22.221 1.00 8.52 141 SER A CA 1
ATOM 1017 C C . SER A 1 140 ? 32.531 8.221 22.186 1.00 10.54 141 SER A C 1
ATOM 1018 O O . SER A 1 140 ? 31.957 7.328 21.556 1.00 8.54 141 SER A O 1
ATOM 1021 N N . ASN A 1 141 ? 31.864 9.179 22.823 1.00 6.38 142 ASN A N 1
ATOM 1022 C CA . ASN A 1 141 ? 30.406 9.159 22.783 1.00 7.13 142 ASN A CA 1
ATOM 1023 C C . ASN A 1 141 ? 29.845 9.594 21.422 1.00 8.00 142 ASN A C 1
ATOM 1024 O O . ASN A 1 141 ? 28.635 9.514 21.188 1.00 9.41 142 ASN A O 1
ATOM 1029 N N . THR A 1 142 ? 30.731 10.014 20.516 1.00 7.83 143 THR A N 1
ATOM 1030 C CA . THR A 1 142 ? 30.306 10.295 19.148 1.00 8.19 143 THR A CA 1
ATOM 1031 C C . THR A 1 142 ? 29.742 9.030 18.513 1.00 9.48 143 THR A C 1
ATOM 1032 O O . THR A 1 142 ? 28.958 9.103 17.576 1.00 8.19 143 THR A O 1
ATOM 1036 N N . PHE A 1 143 ? 30.169 7.862 18.997 1.00 9.32 144 PHE A N 1
ATOM 1037 C CA . PHE A 1 143 ? 29.620 6.603 18.505 1.00 9.00 144 PHE A CA 1
ATOM 1038 C C . PHE A 1 143 ? 28.117 6.508 18.752 1.00 10.05 144 PHE A C 1
ATOM 1039 O O . PHE A 1 143 ? 27.387 5.941 17.939 1.00 10.89 144 PHE A O 1
ATOM 1047 N N . PHE A 1 144 ? 27.661 7.078 19.863 1.00 9.13 145 PHE A N 1
ATOM 1048 C CA . PHE A 1 144 ? 26.237 7.082 20.186 1.00 10.22 145 PHE A CA 1
ATOM 1049 C C . PHE A 1 144 ? 25.504 8.212 19.472 1.00 9.80 145 PHE A C 1
ATOM 1050 O O . PHE A 1 144 ? 24.350 8.060 19.055 1.00 13.30 145 PHE A O 1
ATOM 1058 N N . ALA A 1 145 ? 26.182 9.344 19.320 1.00 9.14 146 ALA A N 1
ATOM 1059 C CA . ALA A 1 145 ? 25.543 10.552 18.803 1.00 9.29 146 ALA A CA 1
ATOM 1060 C C . ALA A 1 145 ? 25.569 10.699 17.282 1.00 13.17 146 ALA A C 1
ATOM 1061 O O . ALA A 1 145 ? 24.726 11.399 16.714 1.00 14.97 146 ALA A O 1
ATOM 1063 N N . GLY A 1 146 ? 26.532 10.065 16.620 1.00 10.76 147 GLY A N 1
ATOM 1064 C CA . GLY A 1 146 ? 26.664 10.228 15.182 1.00 12.34 147 GLY A CA 1
ATOM 1065 C C . GLY A 1 146 ? 27.128 11.631 14.842 1.00 13.40 147 GLY A C 1
ATOM 1066 O O . GLY A 1 146 ? 26.719 12.218 13.845 1.00 13.49 147 GLY A O 1
ATOM 1067 N N . THR A 1 147 ? 27.993 12.164 15.696 1.00 10.52 148 THR A N 1
ATOM 1068 C CA . THR A 1 147 ? 28.557 13.502 15.551 1.00 11.82 148 THR A CA 1
ATOM 1069 C C . THR A 1 147 ? 29.123 13.796 14.155 1.00 10.70 148 THR A C 1
ATOM 1070 O O . THR A 1 147 ? 29.833 12.973 13.576 1.00 10.44 148 THR A O 1
ATOM 1074 N N . PRO A 1 148 ? 28.822 14.989 13.612 1.00 11.51 149 PRO A N 1
ATOM 1075 C CA . PRO A 1 148 ? 29.302 15.357 12.275 1.00 11.87 149 PRO A CA 1
ATOM 1076 C C . PRO A 1 148 ? 30.777 15.752 12.266 1.00 14.69 149 PRO A C 1
ATOM 1077 O O . PRO A 1 148 ? 31.364 16.015 13.317 1.00 10.37 149 PRO A O 1
ATOM 1081 N N . ASN A 1 149 ? 31.350 15.806 11.067 1.00 13.20 150 ASN A N 1
ATOM 1082 C CA . ASN A 1 149 ? 32.717 16.270 10.866 1.00 10.96 150 ASN A CA 1
ATOM 1083 C C . ASN A 1 149 ? 33.763 15.326 11.437 1.00 10.19 150 ASN A C 1
ATOM 1084 O O . ASN A 1 149 ? 34.894 15.737 11.699 1.00 11.01 150 ASN A O 1
ATOM 1089 N N . MET A 1 150 ? 33.388 14.067 11.640 1.00 9.98 151 MET A N 1
ATOM 1090 C CA . MET A 1 150 ? 34.318 13.091 12.197 1.00 10.05 151 MET A CA 1
ATOM 1091 C C . MET A 1 150 ? 34.085 11.683 11.655 1.00 9.44 151 MET A C 1
ATOM 1092 O O . MET A 1 150 ? 34.272 10.722 12.377 1.00 8.44 151 MET A O 1
ATOM 1097 N N . ALA A 1 151 ? 33.669 11.548 10.401 1.00 8.89 152 ALA A N 1
ATOM 1098 C CA . ALA A 1 151 ? 33.100 10.269 9.965 1.00 9.99 152 ALA A CA 1
ATOM 1099 C C . ALA A 1 151 ? 34.041 9.068 10.139 1.00 12.59 152 ALA A C 1
ATOM 1100 O O . ALA A 1 151 ? 33.615 8.025 10.615 1.00 8.01 152 ALA A O 1
ATOM 1102 N N . ALA A 1 152 ? 35.307 9.207 9.756 1.00 9.22 153 ALA A N 1
ATOM 1103 C CA . ALA A 1 152 ? 36.246 8.098 9.912 1.00 7.84 153 ALA A CA 1
ATOM 1104 C C . ALA A 1 152 ? 36.522 7.799 11.385 1.00 7.60 153 ALA A C 1
ATOM 1105 O O . ALA A 1 152 ? 36.689 6.646 11.782 1.00 8.54 153 ALA A O 1
ATOM 1107 N N . TYR A 1 153 ? 36.553 8.854 12.188 1.00 7.28 154 TYR A N 1
ATOM 1108 C CA . TYR A 1 153 ? 36.789 8.750 13.620 1.00 9.07 154 TYR A CA 1
ATOM 1109 C C . TYR A 1 153 ? 35.659 7.994 14.315 1.00 8.42 154 TYR A C 1
ATOM 1110 O O . TYR A 1 153 ? 35.918 7.088 15.102 1.00 8.46 154 TYR A O 1
ATOM 1119 N N . VAL A 1 154 ? 34.411 8.347 14.010 1.00 7.39 155 VAL A N 1
ATOM 1120 C CA . VAL A 1 154 ? 33.276 7.640 14.596 1.00 8.84 155 VAL A CA 1
ATOM 1121 C C . VAL A 1 154 ? 33.316 6.160 14.220 1.00 9.08 155 VAL A C 1
ATOM 1122 O O . VAL A 1 154 ? 33.079 5.288 15.062 1.00 8.94 155 VAL A O 1
ATOM 1126 N N . ALA A 1 155 ? 33.641 5.870 12.961 1.00 7.35 156 ALA A N 1
ATOM 1127 C CA . ALA A 1 155 ? 33.814 4.485 12.518 1.00 8.24 156 ALA A CA 1
ATOM 1128 C C . ALA A 1 155 ? 34.909 3.786 13.333 1.00 8.08 156 ALA A C 1
ATOM 1129 O O . ALA A 1 155 ? 34.711 2.687 13.837 1.00 8.23 156 ALA A O 1
ATOM 1131 N N . ALA A 1 156 ? 36.065 4.428 13.467 1.00 7.71 157 ALA A N 1
ATOM 1132 C CA . ALA A 1 156 ? 37.152 3.833 14.233 1.00 8.45 157 ALA A CA 1
ATOM 1133 C C . ALA A 1 156 ? 36.764 3.554 15.682 1.00 9.37 157 ALA A C 1
ATOM 1134 O O . ALA A 1 156 ? 37.101 2.503 16.229 1.00 7.41 157 ALA A O 1
ATOM 1136 N N . LYS A 1 157 ? 36.062 4.490 16.306 1.00 8.34 158 LYS A N 1
ATOM 1137 C CA . LYS A 1 157 ? 35.679 4.319 17.702 1.00 9.04 158 LYS A CA 1
ATOM 1138 C C . LYS A 1 157 ? 34.621 3.218 17.874 1.00 8.86 158 LYS A C 1
ATOM 1139 O O . LYS A 1 157 ? 34.624 2.500 18.872 1.00 9.65 158 LYS A O 1
ATOM 1145 N N . GLY A 1 158 ? 33.737 3.067 16.890 1.00 8.47 159 GLY A N 1
ATOM 1146 C CA . GLY A 1 158 ? 32.806 1.947 16.909 1.00 6.40 159 GLY A CA 1
ATOM 1147 C C . GLY A 1 158 ? 33.568 0.641 16.793 1.00 9.93 159 GLY A C 1
ATOM 1148 O O . GLY A 1 158 ? 33.216 -0.373 17.413 1.00 8.64 159 GLY A O 1
ATOM 1149 N N . GLY A 1 159 ? 34.624 0.660 15.990 1.00 8.64 160 GLY A N 1
ATOM 1150 C CA . GLY A 1 159 ? 35.503 -0.488 15.874 1.00 6.36 160 GLY A CA 1
ATOM 1151 C C . GLY A 1 159 ? 36.150 -0.833 17.212 1.00 7.75 160 GLY A C 1
ATOM 1152 O O . GLY A 1 159 ? 36.277 -2.014 17.565 1.00 8.91 160 GLY A O 1
ATOM 1153 N N . VAL A 1 160 ? 36.541 0.191 17.967 1.00 6.74 161 VAL A N 1
ATOM 1154 C CA . VAL A 1 160 ? 37.163 -0.027 19.275 1.00 6.63 161 VAL A CA 1
ATOM 1155 C C . VAL A 1 160 ? 36.173 -0.673 20.245 1.00 9.33 161 VAL A C 1
ATOM 1156 O O . VAL A 1 160 ? 36.535 -1.555 21.024 1.00 9.30 161 VAL A O 1
ATOM 1160 N N . ILE A 1 161 ? 34.917 -0.241 20.187 1.00 7.70 162 ILE A N 1
ATOM 1161 C CA . ILE A 1 161 ? 33.876 -0.855 21.006 1.00 7.79 162 ILE A CA 1
ATOM 1162 C C . ILE A 1 161 ? 33.619 -2.311 20.586 1.00 6.33 162 ILE A C 1
ATOM 1163 O O . ILE A 1 161 ? 33.564 -3.201 21.434 1.00 8.31 162 ILE A O 1
ATOM 1168 N N . GLY A 1 162 ? 33.481 -2.554 19.282 1.00 7.37 163 GLY A N 1
ATOM 1169 C CA . GLY A 1 162 ? 33.345 -3.918 18.785 1.00 5.86 163 GLY A CA 1
ATOM 1170 C C . GLY A 1 162 ? 34.509 -4.797 19.220 1.00 8.42 163 GLY A C 1
ATOM 1171 O O . GLY A 1 162 ? 34.308 -5.912 19.694 1.00 7.93 163 GLY A O 1
ATOM 1172 N N . PHE A 1 163 ? 35.728 -4.292 19.048 1.00 8.04 164 PHE A N 1
ATOM 1173 C CA . PHE A 1 163 ? 36.934 -5.019 19.427 1.00 8.07 164 PHE A CA 1
ATOM 1174 C C . PHE A 1 163 ? 36.874 -5.357 20.920 1.00 8.31 164 PHE A C 1
ATOM 1175 O O . PHE A 1 163 ? 37.148 -6.488 21.334 1.00 8.00 164 PHE A O 1
ATOM 1183 N N . THR A 1 164 ? 36.483 -4.374 21.722 1.00 8.21 165 THR A N 1
ATOM 1184 C CA . THR A 1 164 ? 36.385 -4.567 23.167 1.00 8.07 165 THR A CA 1
ATOM 1185 C C . THR A 1 164 ? 35.446 -5.716 23.529 1.00 6.92 165 THR A C 1
ATOM 1186 O O . THR A 1 164 ? 35.778 -6.559 24.365 1.00 7.89 165 THR A O 1
ATOM 1190 N N . ARG A 1 165 ? 34.282 -5.751 22.884 1.00 7.48 166 ARG A N 1
ATOM 1191 C CA . ARG A 1 165 ? 33.291 -6.779 23.188 1.00 8.54 166 ARG A CA 1
ATOM 1192 C C . ARG A 1 165 ? 33.780 -8.163 22.825 1.00 9.28 166 ARG A C 1
ATOM 1193 O O . ARG A 1 165 ? 33.584 -9.109 23.589 1.00 9.68 166 ARG A O 1
ATOM 1201 N N . ALA A 1 166 ? 34.412 -8.280 21.661 1.00 8.66 167 ALA A N 1
ATOM 1202 C CA . ALA A 1 166 ? 34.999 -9.559 21.260 1.00 8.57 167 ALA A CA 1
ATOM 1203 C C . ALA A 1 166 ? 36.162 -9.952 22.163 1.00 9.49 167 ALA A C 1
ATOM 1204 O O . ALA A 1 166 ? 36.299 -11.121 22.536 1.00 10.92 167 ALA A O 1
ATOM 1206 N N . LEU A 1 167 ? 37.003 -8.982 22.504 1.00 8.69 168 LEU A N 1
ATOM 1207 C CA . LEU A 1 167 ? 38.195 -9.260 23.303 1.00 9.91 168 LEU A CA 1
ATOM 1208 C C . LEU A 1 167 ? 37.814 -9.771 24.688 1.00 10.48 168 LEU A C 1
ATOM 1209 O O . LEU A 1 167 ? 38.459 -10.674 25.229 1.00 10.86 168 LEU A O 1
ATOM 1214 N N . ALA A 1 168 ? 36.755 -9.207 25.262 1.00 8.16 169 ALA A N 1
ATOM 1215 C CA . ALA A 1 168 ? 36.297 -9.676 26.562 1.00 9.60 169 ALA A CA 1
ATOM 1216 C C . ALA A 1 168 ? 36.011 -11.183 26.514 1.00 11.47 169 ALA A C 1
ATOM 1217 O O . ALA A 1 168 ? 36.348 -11.917 27.431 1.00 10.12 169 ALA A O 1
ATOM 1219 N N . THR A 1 169 ? 35.398 -11.641 25.431 1.00 8.20 170 THR A N 1
ATOM 1220 C CA . THR A 1 169 ? 35.108 -13.066 25.283 1.00 9.43 170 THR A CA 1
ATOM 1221 C C . THR A 1 169 ? 36.380 -13.899 25.154 1.00 9.66 170 THR A C 1
ATOM 1222 O O . THR A 1 169 ? 36.502 -14.977 25.753 1.00 10.56 170 THR A O 1
ATOM 1226 N N . GLU A 1 170 ? 37.318 -13.401 24.358 1.00 10.12 171 GLU A N 1
ATOM 1227 C CA . GLU A 1 170 ? 38.546 -14.132 24.076 1.00 9.24 171 GLU A CA 1
ATOM 1228 C C . GLU A 1 170 ? 39.440 -14.248 25.307 1.00 12.06 171 GLU A C 1
ATOM 1229 O O . GLU A 1 170 ? 40.144 -15.231 25.470 1.00 13.53 171 GLU A O 1
ATOM 1235 N N . LEU A 1 171 ? 39.440 -13.230 26.156 1.00 10.61 172 LEU A N 1
ATOM 1236 C CA . LEU A 1 171 ? 40.457 -13.157 27.204 1.00 10.45 172 LEU A CA 1
ATOM 1237 C C . LEU A 1 171 ? 39.929 -13.465 28.598 1.00 10.49 172 LEU A C 1
ATOM 1238 O O . LEU A 1 171 ? 40.702 -13.511 29.552 1.00 11.55 172 LEU A O 1
ATOM 1243 N N . GLY A 1 172 ? 38.623 -13.673 28.712 1.00 11.06 173 GLY A N 1
ATOM 1244 C CA . GLY A 1 172 ? 38.004 -13.941 29.994 1.00 13.75 173 GLY A CA 1
ATOM 1245 C C . GLY A 1 172 ? 38.599 -15.177 30.644 1.00 14.79 173 GLY A C 1
ATOM 1246 O O . GLY A 1 172 ? 38.755 -15.230 31.861 1.00 14.08 173 GLY A O 1
ATOM 1247 N N . LYS A 1 173 ? 38.939 -16.165 29.825 1.00 14.23 174 LYS A N 1
ATOM 1248 C CA . LYS A 1 173 ? 39.518 -17.412 30.325 1.00 15.93 174 LYS A CA 1
ATOM 1249 C C . LYS A 1 173 ? 40.881 -17.197 30.975 1.00 19.12 174 LYS A C 1
ATOM 1250 O O . LYS A 1 173 ? 41.334 -18.028 31.766 1.00 22.48 174 LYS A O 1
ATOM 1256 N N . TYR A 1 174 ? 41.538 -16.088 30.642 1.00 16.37 175 TYR A N 1
ATOM 1257 C CA . TYR A 1 174 ? 42.828 -15.755 31.242 1.00 15.69 175 TYR A CA 1
ATOM 1258 C C . TYR A 1 174 ? 42.666 -14.719 32.358 1.00 14.90 175 TYR A C 1
ATOM 1259 O O . TYR A 1 174 ? 43.643 -14.142 32.829 1.00 25.70 175 TYR A O 1
ATOM 1268 N N . ASN A 1 175 ? 41.418 -14.494 32.760 1.00 16.16 176 ASN A N 1
ATOM 1269 C CA A ASN A 1 175 ? 41.077 -13.530 33.800 0.53 17.89 176 ASN A CA 1
ATOM 1270 C CA B ASN A 1 175 ? 41.104 -13.534 33.809 0.47 17.93 176 ASN A CA 1
ATOM 1271 C C . ASN A 1 175 ? 41.539 -12.114 33.479 1.00 18.20 176 ASN A C 1
ATOM 1272 O O . ASN A 1 175 ? 41.953 -11.371 34.366 1.00 21.16 176 ASN A O 1
ATOM 1281 N N . ILE A 1 176 ? 41.459 -11.751 32.201 1.00 11.78 177 ILE A N 1
ATOM 1282 C CA . ILE A 1 176 ? 41.736 -10.386 31.766 1.00 9.65 177 ILE A CA 1
ATOM 1283 C C . ILE A 1 176 ? 40.404 -9.793 31.332 1.00 11.58 177 ILE A C 1
ATOM 1284 O O . ILE A 1 176 ? 39.680 -10.411 30.548 1.00 15.97 177 ILE A O 1
ATOM 1289 N N . THR A 1 177 ? 40.056 -8.636 31.878 1.00 10.85 178 THR A N 1
ATOM 1290 C CA . THR A 1 177 ? 38.811 -7.980 31.495 1.00 13.23 178 THR A CA 1
ATOM 1291 C C . THR A 1 177 ? 39.107 -6.936 30.433 1.00 10.83 178 THR A C 1
ATOM 1292 O O . THR A 1 177 ? 40.227 -6.432 30.339 1.00 10.76 178 THR A O 1
ATOM 1296 N N . ALA A 1 178 ? 38.098 -6.617 29.628 1.00 8.53 179 ALA A N 1
ATOM 1297 C CA . ALA A 1 178 ? 38.265 -5.648 28.559 1.00 9.47 179 ALA A CA 1
ATOM 1298 C C . ALA A 1 178 ? 37.016 -4.791 28.530 1.00 7.52 179 ALA A C 1
ATOM 1299 O O . ALA A 1 178 ? 35.924 -5.288 28.290 1.00 8.15 179 ALA A O 1
ATOM 1301 N N . ASN A 1 179 ? 37.189 -3.503 28.779 1.00 8.39 180 ASN A N 1
ATOM 1302 C CA . ASN A 1 179 ? 36.081 -2.571 28.807 1.00 5.93 180 ASN A CA 1
ATOM 1303 C C . ASN A 1 179 ? 36.449 -1.329 28.021 1.00 8.17 180 ASN A C 1
ATOM 1304 O O . ASN A 1 179 ? 37.624 -1.094 27.725 1.00 9.42 180 ASN A O 1
ATOM 1309 N N . ALA A 1 180 ? 35.443 -0.520 27.706 1.00 7.27 181 ALA A N 1
ATOM 1310 C CA . ALA A 1 180 ? 35.666 0.725 26.977 1.00 11.57 181 ALA A CA 1
ATOM 1311 C C . ALA A 1 180 ? 35.053 1.879 27.753 1.00 10.26 181 ALA A C 1
ATOM 1312 O O . ALA A 1 180 ? 34.094 1.691 28.493 1.00 8.74 181 ALA A O 1
ATOM 1314 N N . VAL A 1 181 ? 35.628 3.067 27.593 1.00 6.30 182 VAL A N 1
ATOM 1315 C CA . VAL A 1 181 ? 35.048 4.291 28.127 1.00 6.72 182 VAL A CA 1
ATOM 1316 C C . VAL A 1 181 ? 34.706 5.196 26.952 1.00 8.20 182 VAL A C 1
ATOM 1317 O O . VAL A 1 181 ? 35.528 5.378 26.055 1.00 9.92 182 VAL A O 1
ATOM 1321 N N . THR A 1 182 ? 33.501 5.760 26.951 1.00 7.60 183 THR A N 1
ATOM 1322 C CA . THR A 1 182 ? 33.148 6.779 25.963 1.00 7.93 183 THR A CA 1
ATOM 1323 C C . THR A 1 182 ? 33.041 8.176 26.577 1.00 8.75 183 THR A C 1
ATOM 1324 O O . THR A 1 182 ? 32.002 8.545 27.125 1.00 9.79 183 THR A O 1
ATOM 1328 N N . PRO A 1 183 ? 34.119 8.964 26.481 1.00 8.03 184 PRO A N 1
ATOM 1329 C CA . PRO A 1 183 ? 34.023 10.337 26.978 1.00 7.15 184 PRO A CA 1
ATOM 1330 C C . PRO A 1 183 ? 33.117 11.167 26.090 1.00 12.32 184 PRO A C 1
ATOM 1331 O O . PRO A 1 183 ? 33.020 10.902 24.891 1.00 11.36 184 PRO A O 1
ATOM 1335 N N . GLY A 1 184 ? 32.467 12.171 26.666 1.00 8.69 185 GLY A N 1
ATOM 1336 C CA . GLY A 1 184 ? 31.852 13.206 25.849 1.00 8.54 185 GLY A CA 1
ATOM 1337 C C . GLY A 1 184 ? 32.923 14.223 25.516 1.00 11.22 185 GLY A C 1
ATOM 1338 O O . GLY A 1 184 ? 34.124 13.934 25.625 1.00 10.70 185 GLY A O 1
ATOM 1339 N N . LEU A 1 185 ? 32.508 15.414 25.098 1.00 9.60 186 LEU A N 1
ATOM 1340 C CA . LEU A 1 185 ? 33.480 16.462 24.798 1.00 9.94 186 LEU A CA 1
ATOM 1341 C C . LEU A 1 185 ? 34.262 16.847 26.052 1.00 10.16 186 LEU A C 1
ATOM 1342 O O . LEU A 1 185 ? 33.680 17.155 27.092 1.00 11.76 186 LEU A O 1
ATOM 1347 N N . ILE A 1 186 ? 35.590 16.819 25.946 1.00 7.59 187 ILE A N 1
ATOM 1348 C CA . ILE A 1 186 ? 36.459 17.101 27.088 1.00 7.78 187 ILE A CA 1
ATOM 1349 C C . ILE A 1 186 ? 37.437 18.217 26.735 1.00 11.01 187 ILE A C 1
ATOM 1350 O O . ILE A 1 186 ? 37.973 18.250 25.633 1.00 11.46 187 ILE A O 1
ATOM 1355 N N . GLU A 1 187 ? 37.665 19.119 27.684 1.00 9.89 188 GLU A N 1
ATOM 1356 C CA . GLU A 1 187 ? 38.544 20.264 27.476 1.00 11.17 188 GLU A CA 1
ATOM 1357 C C . GLU A 1 187 ? 40.014 19.851 27.605 1.00 12.20 188 GLU A C 1
ATOM 1358 O O . GLU A 1 187 ? 40.741 20.324 28.489 1.00 18.78 188 GLU A O 1
ATOM 1364 N N . SER A 1 188 ? 40.441 18.947 26.731 1.00 13.02 189 SER A N 1
ATOM 1365 C CA . SER A 1 188 ? 41.825 18.497 26.694 1.00 14.39 189 SER A CA 1
ATOM 1366 C C . SER A 1 188 ? 42.678 19.502 25.932 1.00 15.26 189 SER A C 1
ATOM 1367 O O . SER A 1 188 ? 42.160 20.367 25.217 1.00 15.93 189 SER A O 1
ATOM 1370 N N . ASP A 1 189 ? 43.993 19.374 26.077 1.00 17.67 190 ASP A N 1
ATOM 1371 C CA . ASP A 1 189 ? 44.933 20.155 25.287 1.00 20.62 190 ASP A CA 1
ATOM 1372 C C . ASP A 1 189 ? 44.588 20.103 23.801 1.00 14.03 190 ASP A C 1
ATOM 1373 O O . ASP A 1 189 ? 44.579 21.128 23.121 1.00 16.73 190 ASP A O 1
ATOM 1378 N N . GLY A 1 190 ? 44.305 18.901 23.302 1.00 13.31 191 GLY A N 1
ATOM 1379 C CA . GLY A 1 190 ? 44.008 18.716 21.892 1.00 17.85 191 GLY A CA 1
ATOM 1380 C C . GLY A 1 190 ? 42.726 19.401 21.455 1.00 19.74 191 GLY A C 1
ATOM 1381 O O . GLY A 1 190 ? 42.682 20.017 20.388 1.00 18.63 191 GLY A O 1
ATOM 1382 N N . VAL A 1 191 ? 41.681 19.292 22.270 1.00 14.55 192 VAL A N 1
ATOM 1383 C CA . VAL A 1 191 ? 40.398 19.912 21.939 1.00 17.72 192 VAL A CA 1
ATOM 1384 C C . VAL A 1 191 ? 40.508 21.440 21.949 1.00 17.37 192 VAL A C 1
ATOM 1385 O O . VAL A 1 191 ? 39.936 22.120 21.096 1.00 17.30 192 VAL A O 1
ATOM 1389 N N . LYS A 1 192 ? 41.268 21.978 22.897 1.00 17.60 193 LYS A N 1
ATOM 1390 C CA . LYS A 1 192 ? 41.431 23.430 22.987 1.00 14.39 193 LYS A CA 1
ATOM 1391 C C . LYS A 1 192 ? 42.082 24.001 21.729 1.00 18.06 193 LYS A C 1
ATOM 1392 O O . LYS A 1 192 ? 41.885 25.171 21.395 1.00 24.72 193 LYS A O 1
ATOM 1398 N N . ALA A 1 193 ? 42.825 23.156 21.022 1.00 16.26 194 ALA A N 1
ATOM 1399 C CA . ALA A 1 193 ? 43.554 23.579 19.831 1.00 21.41 194 ALA A CA 1
ATOM 1400 C C . ALA A 1 193 ? 42.847 23.186 18.537 1.00 34.17 194 ALA A C 1
ATOM 1401 O O . ALA A 1 193 ? 43.461 23.175 17.472 1.00 29.13 194 ALA A O 1
ATOM 1403 N N . SER A 1 194 ? 41.555 22.883 18.629 1.00 24.04 195 SER A N 1
ATOM 1404 C CA A SER A 1 194 ? 40.806 22.405 17.471 0.54 22.25 195 SER A CA 1
ATOM 1405 C CA B SER A 1 194 ? 40.788 22.365 17.498 0.46 22.27 195 SER A CA 1
ATOM 1406 C C . SER A 1 194 ? 39.459 23.103 17.357 1.00 18.40 195 SER A C 1
ATOM 1407 O O . SER A 1 194 ? 38.997 23.735 18.305 1.00 19.04 195 SER A O 1
ATOM 1412 N N . PRO A 1 195 ? 38.822 23.010 16.177 1.00 18.29 196 PRO A N 1
ATOM 1413 C CA . PRO A 1 195 ? 37.502 23.631 16.055 1.00 19.00 196 PRO A CA 1
ATOM 1414 C C . PRO A 1 195 ? 36.476 22.943 16.958 1.00 20.17 196 PRO A C 1
ATOM 1415 O O . PRO A 1 195 ? 35.379 23.474 17.148 1.00 21.26 196 PRO A O 1
ATOM 1419 N N . HIS A 1 196 ? 36.827 21.785 17.514 1.00 17.06 197 HIS A N 1
ATOM 1420 C CA . HIS A 1 196 ? 35.919 21.124 18.444 1.00 16.83 197 HIS A CA 1
ATOM 1421 C C . HIS A 1 196 ? 35.721 21.925 19.722 1.00 17.90 197 HIS A C 1
ATOM 1422 O O . HIS A 1 196 ? 34.734 21.735 20.431 1.00 16.60 197 HIS A O 1
ATOM 1429 N N . ASN A 1 197 ? 36.656 22.822 20.016 1.00 15.46 198 ASN A N 1
ATOM 1430 C CA . ASN A 1 197 ? 36.530 23.686 21.185 1.00 15.97 198 ASN A CA 1
ATOM 1431 C C . ASN A 1 197 ? 35.276 24.561 21.129 1.00 16.49 198 ASN A C 1
ATOM 1432 O O . ASN A 1 197 ? 34.794 25.042 22.155 1.00 17.24 198 ASN A O 1
ATOM 1437 N N . GLU A 1 198 ? 34.756 24.776 19.925 1.00 18.97 199 GLU A N 1
ATOM 1438 C CA . GLU A 1 198 ? 33.593 25.638 19.761 1.00 21.94 199 GLU A CA 1
ATOM 1439 C C . GLU A 1 198 ? 32.288 24.893 20.029 1.00 20.75 199 GLU A C 1
ATOM 1440 O O . GLU A 1 198 ? 31.220 25.502 20.091 1.00 19.23 199 GLU A O 1
ATOM 1446 N N . ALA A 1 199 ? 32.377 23.578 20.197 1.00 15.82 200 ALA A N 1
ATOM 1447 C CA . ALA A 1 199 ? 31.192 22.769 20.443 1.00 14.36 200 ALA A CA 1
ATOM 1448 C C . ALA A 1 199 ? 30.749 22.823 21.901 1.00 12.53 200 ALA A C 1
ATOM 1449 O O . ALA A 1 199 ? 29.673 22.337 22.228 1.00 12.80 200 ALA A O 1
ATOM 1451 N N . PHE A 1 200 ? 31.549 23.423 22.778 1.00 10.47 201 PHE A N 1
ATOM 1452 C CA . PHE A 1 200 ? 31.202 23.388 24.201 1.00 9.66 201 PHE A CA 1
ATOM 1453 C C . PHE A 1 200 ? 29.836 23.993 24.552 1.00 11.69 201 PHE A C 1
ATOM 1454 O O . PHE A 1 200 ? 29.132 23.471 25.414 1.00 13.60 201 PHE A O 1
ATOM 1462 N N . GLY A 1 201 ? 29.456 25.082 23.900 1.00 11.84 202 GLY A N 1
ATOM 1463 C CA . GLY A 1 201 ? 28.179 25.705 24.231 1.00 11.49 202 GLY A CA 1
ATOM 1464 C C . GLY A 1 201 ? 27.011 24.753 23.995 1.00 14.33 202 GLY A C 1
ATOM 1465 O O . GLY A 1 201 ? 26.168 24.543 24.868 1.00 13.54 202 GLY A O 1
ATOM 1466 N N . PHE A 1 202 ? 26.972 24.169 22.801 1.00 10.86 203 PHE A N 1
ATOM 1467 C CA . PHE A 1 202 ? 25.902 23.265 22.400 1.00 12.56 203 PHE A CA 1
ATOM 1468 C C . PHE A 1 202 ? 25.931 22.028 23.298 1.00 13.18 203 PHE A C 1
ATOM 1469 O O . PHE A 1 202 ? 24.914 21.609 23.851 1.00 10.09 203 PHE A O 1
ATOM 1477 N N . VAL A 1 203 ? 27.120 21.472 23.478 1.00 12.07 204 VAL A N 1
ATOM 1478 C CA . VAL A 1 203 ? 27.253 20.271 24.290 1.00 12.20 204 VAL A CA 1
ATOM 1479 C C . VAL A 1 203 ? 26.813 20.504 25.736 1.00 11.87 204 VAL A C 1
ATOM 1480 O O . VAL A 1 203 ? 26.041 19.711 26.275 1.00 10.09 204 VAL A O 1
ATOM 1484 N N . GLU A 1 204 ? 27.277 21.586 26.364 1.00 9.69 205 GLU A N 1
ATOM 1485 C CA A GLU A 1 204 ? 26.869 21.846 27.742 0.60 10.22 205 GLU A CA 1
ATOM 1486 C CA B GLU A 1 204 ? 26.872 21.915 27.731 0.40 10.26 205 GLU A CA 1
ATOM 1487 C C . GLU A 1 204 ? 25.357 22.044 27.848 1.00 11.84 205 GLU A C 1
ATOM 1488 O O . GLU A 1 204 ? 24.747 21.648 28.840 1.00 10.52 205 GLU A O 1
ATOM 1499 N N . MET A 1 205 ? 24.737 22.638 26.836 1.00 10.96 206 MET A N 1
ATOM 1500 C CA A MET A 1 205 ? 23.295 22.794 26.907 0.69 13.01 206 MET A CA 1
ATOM 1501 C CA B MET A 1 205 ? 23.284 22.799 26.819 0.31 13.06 206 MET A CA 1
ATOM 1502 C C . MET A 1 205 ? 22.546 21.463 26.808 1.00 14.88 206 MET A C 1
ATOM 1503 O O . MET A 1 205 ? 21.452 21.340 27.351 1.00 15.57 206 MET A O 1
ATOM 1512 N N . LEU A 1 206 ? 23.144 20.466 26.160 1.00 9.79 207 LEU A N 1
ATOM 1513 C CA . LEU A 1 206 ? 22.519 19.148 26.049 1.00 10.69 207 LEU A CA 1
ATOM 1514 C C . LEU A 1 206 ? 22.858 18.258 27.249 1.00 11.61 207 LEU A C 1
ATOM 1515 O O . LEU A 1 206 ? 22.169 17.270 27.524 1.00 14.39 207 LEU A O 1
ATOM 1520 N N . GLN A 1 207 ? 23.930 18.591 27.954 1.00 9.94 208 GLN A N 1
ATOM 1521 C CA . GLN A 1 207 ? 24.295 17.851 29.162 1.00 10.20 208 GLN A CA 1
ATOM 1522 C C . GLN A 1 207 ? 23.244 18.026 30.253 1.00 12.77 208 GLN A C 1
ATOM 1523 O O . GLN A 1 207 ? 22.589 19.061 30.329 1.00 12.39 208 GLN A O 1
ATOM 1529 N N . ALA A 1 208 ? 23.088 17.015 31.100 1.00 10.85 209 ALA A N 1
ATOM 1530 C CA . ALA A 1 208 ? 22.264 17.157 32.296 1.00 15.03 209 ALA A CA 1
ATOM 1531 C C . ALA A 1 208 ? 22.986 17.946 33.397 1.00 11.60 209 ALA A C 1
ATOM 1532 O O . ALA A 1 208 ? 22.344 18.644 34.185 1.00 18.17 209 ALA A O 1
ATOM 1534 N N . MET A 1 209 ? 24.308 17.808 33.463 1.00 13.14 210 MET A N 1
ATOM 1535 C CA . MET A 1 209 ? 25.128 18.483 34.477 1.00 16.29 210 MET A CA 1
ATOM 1536 C C 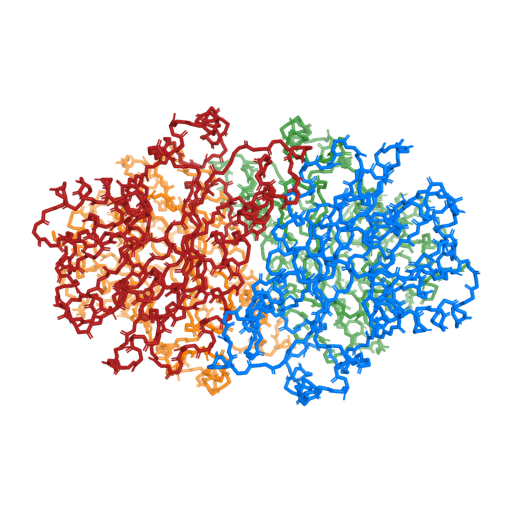. MET A 1 209 ? 25.829 19.664 33.840 1.00 16.52 210 MET A C 1
ATOM 1537 O O . MET A 1 209 ? 26.162 19.625 32.661 1.00 16.59 210 MET A O 1
ATOM 1542 N N . LYS A 1 210 ? 26.084 20.697 34.636 1.00 18.27 211 LYS A N 1
ATOM 1543 C CA . LYS A 1 210 ? 26.768 21.887 34.144 1.00 17.74 211 LYS A CA 1
ATOM 1544 C C . LYS A 1 210 ? 28.278 21.712 34.072 1.00 14.16 211 LYS A C 1
ATOM 1545 O O . LYS A 1 210 ? 28.866 20.894 34.794 1.00 17.73 211 LYS A O 1
ATOM 1551 N N . GLY A 1 211 ? 28.902 22.509 33.204 1.00 14.38 212 GLY A N 1
ATOM 1552 C CA . GLY A 1 211 ? 30.348 22.593 33.138 1.00 11.48 212 GLY A CA 1
ATOM 1553 C C . GLY A 1 211 ? 30.937 21.961 31.896 1.00 11.32 212 GLY A C 1
ATOM 1554 O O . GLY A 1 211 ? 30.281 21.156 31.225 1.00 12.63 212 GLY A O 1
ATOM 1555 N N . LYS A 1 212 ? 32.170 22.349 31.580 1.00 11.36 213 LYS A N 1
ATOM 1556 C CA . LYS A 1 212 ? 32.932 21.683 30.534 1.00 11.06 213 LYS A CA 1
ATOM 1557 C C . LYS A 1 212 ? 33.625 20.458 31.111 1.00 11.68 213 LYS A C 1
ATOM 1558 O O . LYS A 1 212 ? 34.269 20.535 32.153 1.00 10.97 213 LYS A O 1
ATOM 1564 N N . GLY A 1 213 ? 33.484 19.325 30.432 1.00 11.19 214 GLY A N 1
ATOM 1565 C CA . GLY A 1 213 ? 34.182 18.120 30.847 1.00 12.35 214 GLY A CA 1
ATOM 1566 C C . GLY A 1 213 ? 35.688 18.320 30.875 1.00 13.13 214 GLY A C 1
ATOM 1567 O O . GLY A 1 213 ? 36.253 19.020 30.030 1.00 11.24 214 GLY A O 1
ATOM 1568 N N . GLN A 1 214 ? 36.337 17.691 31.852 1.00 9.86 215 GLN A N 1
ATOM 1569 C CA . GLN A 1 214 ? 37.772 17.847 32.074 1.00 10.26 215 GLN A CA 1
ATOM 1570 C C . GLN A 1 214 ? 38.465 16.498 31.971 1.00 9.26 215 GLN A C 1
ATOM 1571 O O . GLN A 1 214 ? 37.851 15.455 32.211 1.00 11.07 215 GLN A O 1
ATOM 1577 N N . PRO A 1 215 ? 39.758 16.507 31.640 1.00 9.33 216 PRO A N 1
ATOM 1578 C CA . PRO A 1 215 ? 40.467 15.224 31.559 1.00 7.01 216 PRO A CA 1
ATOM 1579 C C . PRO A 1 215 ? 40.357 14.411 32.849 1.00 8.40 216 PRO A C 1
ATOM 1580 O O . PRO A 1 215 ? 40.339 13.184 32.784 1.00 9.54 216 PRO A O 1
ATOM 1584 N N . GLU A 1 216 ? 40.329 15.069 34.007 1.00 10.40 217 GLU A N 1
ATOM 1585 C CA . GLU A 1 216 ? 40.235 14.345 35.268 1.00 10.40 217 GLU A CA 1
ATOM 1586 C C . GLU A 1 216 ? 38.901 13.598 35.419 1.00 9.08 217 GLU A C 1
ATOM 1587 O O . GLU A 1 216 ? 38.838 12.582 36.099 1.00 9.37 217 GLU A O 1
ATOM 1593 N N . HIS A 1 217 ? 37.844 14.087 34.769 1.00 8.05 218 HIS A N 1
ATOM 1594 C CA . HIS A 1 217 ? 36.559 13.374 34.761 1.00 9.26 218 HIS A CA 1
ATOM 1595 C C . HIS A 1 217 ? 36.679 11.969 34.181 1.00 8.55 218 HIS A C 1
ATOM 1596 O O . HIS A 1 217 ? 36.003 11.026 34.621 1.00 9.48 218 HIS A O 1
ATOM 1603 N N . ILE A 1 218 ? 37.538 11.835 33.179 1.00 8.65 219 ILE A N 1
ATOM 1604 C CA . ILE A 1 218 ? 37.767 10.551 32.524 1.00 9.62 219 ILE A CA 1
ATOM 1605 C C . ILE A 1 218 ? 38.803 9.739 33.302 1.00 7.81 219 ILE A C 1
ATOM 1606 O O . ILE A 1 218 ? 38.624 8.544 33.534 1.00 8.38 219 ILE A O 1
ATOM 1611 N N . ALA A 1 219 ? 39.877 10.398 33.736 1.00 9.59 220 ALA A N 1
ATOM 1612 C CA . ALA A 1 219 ? 40.920 9.719 34.499 1.00 8.62 220 ALA A CA 1
ATOM 1613 C C . ALA A 1 219 ? 40.359 9.004 35.715 1.00 9.05 220 ALA A C 1
ATOM 1614 O O . ALA A 1 219 ? 40.761 7.889 36.016 1.00 9.11 220 ALA A O 1
ATOM 1616 N N . ASP A 1 220 ? 39.428 9.651 36.409 1.00 8.87 221 ASP A N 1
ATOM 1617 C CA . ASP A 1 220 ? 38.899 9.084 37.645 1.00 9.31 221 ASP A CA 1
ATOM 1618 C C . ASP A 1 220 ? 38.016 7.854 37.400 1.00 11.68 221 ASP A C 1
ATOM 1619 O O . ASP A 1 220 ? 37.916 6.962 38.242 1.00 10.99 221 ASP A O 1
ATOM 1624 N N . VAL A 1 221 ? 37.405 7.792 36.223 1.00 9.20 222 VAL A N 1
ATOM 1625 C CA . VAL A 1 221 ? 36.623 6.621 35.844 1.00 8.87 222 VAL A CA 1
ATOM 1626 C C . VAL A 1 221 ? 37.549 5.481 35.424 1.00 10.81 222 VAL A C 1
ATOM 1627 O O . VAL A 1 221 ? 37.319 4.318 35.751 1.00 10.19 222 VAL A O 1
ATOM 1631 N N . VAL A 1 222 ? 38.618 5.816 34.716 1.00 9.58 223 VAL A N 1
ATOM 1632 C CA . VAL A 1 222 ? 39.567 4.786 34.306 1.00 9.80 223 VAL A CA 1
ATOM 1633 C C . VAL A 1 222 ? 40.239 4.168 35.535 1.00 10.33 223 VAL A C 1
ATOM 1634 O O . VAL A 1 222 ? 40.530 2.972 35.561 1.00 10.81 223 VAL A O 1
ATOM 1638 N N . SER A 1 223 ? 40.463 4.991 36.553 1.00 9.44 224 SER A N 1
ATOM 1639 C CA . SER A 1 223 ? 41.005 4.512 37.820 1.00 10.00 224 SER A CA 1
ATOM 1640 C C . SER A 1 223 ? 40.131 3.397 38.381 1.00 9.36 224 SER A C 1
ATOM 1641 O O . SER A 1 223 ? 40.623 2.340 38.790 1.00 9.99 224 SER A O 1
ATOM 1644 N N . PHE A 1 224 ? 38.827 3.637 38.408 1.00 8.55 225 PHE A N 1
ATOM 1645 C CA . PHE A 1 224 ? 37.886 2.615 38.857 1.00 9.67 225 PHE A CA 1
ATOM 1646 C C . PHE A 1 224 ? 37.976 1.345 38.012 1.00 8.57 225 PHE A C 1
ATOM 1647 O O . PHE A 1 224 ? 38.029 0.230 38.544 1.00 8.95 225 PHE A O 1
ATOM 1655 N N . LEU A 1 225 ? 37.986 1.506 36.693 1.00 7.96 226 LEU A N 1
ATOM 1656 C CA . LEU A 1 225 ? 38.023 0.346 35.813 1.00 9.78 226 LEU A CA 1
ATOM 1657 C C . LEU A 1 225 ? 39.319 -0.449 35.958 1.00 12.61 226 LEU A C 1
ATOM 1658 O O . LEU A 1 225 ? 39.343 -1.654 35.703 1.00 12.06 226 LEU A O 1
ATOM 1663 N N . ALA A 1 226 ? 40.386 0.219 36.388 1.00 11.58 227 ALA A N 1
ATOM 1664 C CA . ALA A 1 226 ? 41.663 -0.461 36.576 1.00 10.53 227 ALA A CA 1
ATOM 1665 C C . ALA A 1 226 ? 41.733 -1.175 37.927 1.00 13.12 227 ALA A C 1
ATOM 1666 O O . ALA A 1 226 ? 42.631 -1.989 38.154 1.00 13.56 227 ALA A O 1
ATOM 1668 N N . SER A 1 227 ? 40.786 -0.865 38.810 1.00 11.74 228 SER A N 1
ATOM 1669 C CA . SER A 1 227 ? 40.828 -1.329 40.201 1.00 10.90 228 SER A CA 1
ATOM 1670 C C . SER A 1 227 ? 40.106 -2.652 40.385 1.00 14.54 228 SER A C 1
ATOM 1671 O O . SER A 1 227 ? 39.394 -3.116 39.502 1.00 12.67 228 SER A O 1
ATOM 1674 N N . ASP A 1 228 ? 40.271 -3.256 41.555 1.00 11.26 229 ASP A N 1
ATOM 1675 C CA . ASP A 1 228 ? 39.558 -4.488 41.838 1.00 9.70 229 ASP A CA 1
ATOM 1676 C C . ASP A 1 228 ? 38.057 -4.263 42.012 1.00 11.11 229 ASP A C 1
ATOM 1677 O O . ASP A 1 228 ? 37.282 -5.209 41.959 1.00 10.11 229 ASP A O 1
ATOM 1682 N N . ASP A 1 229 ? 37.634 -3.016 42.211 1.00 11.42 230 ASP A N 1
ATOM 1683 C CA . ASP A 1 229 ? 36.201 -2.756 42.352 1.00 9.41 230 ASP A CA 1
ATOM 1684 C C . ASP A 1 229 ? 35.445 -3.059 41.053 1.00 10.11 230 ASP A C 1
ATOM 1685 O O . ASP A 1 229 ? 34.235 -3.276 41.079 1.00 12.80 230 ASP A O 1
ATOM 1690 N N . ALA A 1 230 ? 36.165 -3.085 39.930 1.00 8.82 231 ALA A N 1
ATOM 1691 C CA . ALA A 1 230 ? 35.559 -3.360 38.620 1.00 6.94 231 ALA A CA 1
ATOM 1692 C C . ALA A 1 230 ? 35.775 -4.798 38.156 1.00 8.82 231 ALA A C 1
ATOM 1693 O O . ALA A 1 230 ? 35.636 -5.098 36.968 1.00 10.41 231 ALA A O 1
ATOM 1695 N N . ARG A 1 231 ? 36.117 -5.685 39.086 1.00 7.74 232 ARG A N 1
ATOM 1696 C CA . ARG A 1 231 ? 36.552 -7.034 38.720 1.00 8.54 232 ARG A CA 1
ATOM 1697 C C . ARG A 1 231 ? 35.474 -7.875 38.033 1.00 9.75 232 ARG A C 1
ATOM 1698 O O . ARG A 1 231 ? 35.800 -8.811 37.299 1.00 11.31 232 ARG A O 1
ATOM 1706 N N . TRP A 1 232 ? 34.198 -7.534 38.233 1.00 7.84 233 TRP A N 1
ATOM 1707 C CA . TRP A 1 232 ? 33.110 -8.328 37.645 1.00 5.71 233 TRP A CA 1
ATOM 1708 C C . TRP A 1 232 ? 32.563 -7.665 36.376 1.00 8.46 233 TRP A C 1
ATOM 1709 O O . TRP A 1 232 ? 31.582 -8.120 35.799 1.00 10.81 233 TRP A O 1
ATOM 1720 N N . ILE A 1 233 ? 33.199 -6.582 35.949 1.00 8.71 234 ILE A N 1
ATOM 1721 C CA . ILE A 1 233 ? 32.771 -5.893 34.734 1.00 6.76 234 ILE A CA 1
ATOM 1722 C C . ILE A 1 233 ? 33.695 -6.271 33.584 1.00 9.43 234 ILE A C 1
ATOM 1723 O O . ILE A 1 233 ? 34.896 -6.031 33.641 1.00 8.86 234 ILE A O 1
ATOM 1728 N N . THR A 1 234 ? 33.144 -6.856 32.528 1.00 8.30 235 THR A N 1
ATOM 1729 C CA . THR A 1 234 ? 33.956 -7.107 31.343 1.00 7.78 235 THR A CA 1
ATOM 1730 C C . THR A 1 234 ? 33.079 -7.105 30.106 1.00 6.16 235 THR A C 1
ATOM 1731 O O . THR A 1 234 ? 31.955 -7.619 30.127 1.00 7.44 235 THR A O 1
ATOM 1735 N N . GLY A 1 235 ? 33.593 -6.509 29.037 1.00 7.85 236 GLY A N 1
ATOM 1736 C CA . GLY A 1 235 ? 32.873 -6.433 27.784 1.00 8.05 236 GLY A CA 1
ATOM 1737 C C . GLY A 1 235 ? 31.946 -5.233 27.710 1.00 8.75 236 GLY A C 1
ATOM 1738 O O . GLY A 1 235 ? 31.117 -5.146 26.798 1.00 9.64 236 GLY A O 1
ATOM 1739 N N . GLN A 1 236 ? 32.095 -4.307 28.654 1.00 6.57 237 GLN A N 1
ATOM 1740 C CA . GLN A 1 236 ? 31.132 -3.214 28.813 1.00 5.99 237 GLN A CA 1
ATOM 1741 C C . GLN A 1 236 ? 31.697 -1.876 28.374 1.00 9.24 237 GLN A C 1
ATOM 1742 O O . GLN A 1 236 ? 32.919 -1.697 28.279 1.00 9.26 237 GLN A O 1
ATOM 1748 N N . THR A 1 237 ? 30.799 -0.931 28.127 1.00 7.10 238 THR A N 1
ATOM 1749 C CA . THR A 1 237 ? 31.195 0.416 27.739 1.00 7.07 238 THR A CA 1
ATOM 1750 C C . THR A 1 237 ? 30.552 1.393 28.704 1.00 7.07 238 THR A C 1
ATOM 1751 O O . THR A 1 237 ? 29.328 1.375 28.896 1.00 9.08 238 THR A O 1
ATOM 1755 N N . LEU A 1 238 ? 31.383 2.222 29.333 1.00 8.10 239 LEU A N 1
ATOM 1756 C CA A LEU A 1 238 ? 30.898 3.183 30.312 0.81 7.37 239 LEU A CA 1
ATOM 1757 C CA B LEU A 1 238 ? 30.914 3.196 30.315 0.19 7.43 239 LEU A CA 1
ATOM 1758 C C . LEU A 1 238 ? 30.977 4.590 29.720 1.00 8.68 239 LEU A C 1
ATOM 1759 O O . LEU A 1 238 ? 32.047 5.062 29.338 1.00 8.10 239 LEU A O 1
ATOM 1768 N N . ASN A 1 239 ? 29.825 5.251 29.651 1.00 6.88 240 ASN A N 1
ATOM 1769 C CA . ASN A 1 239 ? 29.719 6.553 29.015 1.00 5.71 240 ASN A CA 1
ATOM 1770 C C . ASN A 1 239 ? 29.870 7.663 30.060 1.00 7.88 240 ASN A C 1
ATOM 1771 O O . ASN A 1 239 ? 29.182 7.660 31.085 1.00 9.07 240 ASN A O 1
ATOM 1776 N N . VAL A 1 240 ? 30.773 8.604 29.795 1.00 5.99 241 VAL A N 1
ATOM 1777 C CA . VAL A 1 240 ? 31.161 9.588 30.801 1.00 6.37 241 VAL A CA 1
ATOM 1778 C C . VAL A 1 240 ? 31.098 10.980 30.152 1.00 7.32 241 VAL A C 1
ATOM 1779 O O . VAL A 1 240 ? 32.064 11.439 29.539 1.00 9.05 241 VAL A O 1
ATOM 1783 N N . ASP A 1 241 ? 29.937 11.620 30.248 1.00 7.08 242 ASP A N 1
ATOM 1784 C CA . ASP A 1 241 ? 29.649 12.796 29.414 1.00 7.0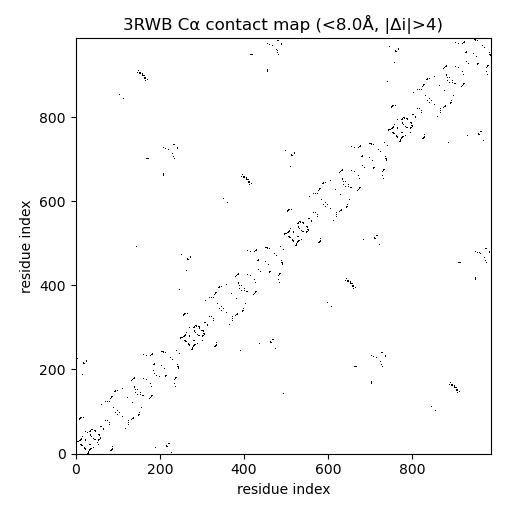0 242 ASP A CA 1
ATOM 1785 C C . ASP A 1 241 ? 28.640 13.738 30.032 1.00 7.77 242 ASP A C 1
ATOM 1786 O O . ASP A 1 241 ? 28.016 14.533 29.320 1.00 9.03 242 ASP A O 1
ATOM 1791 N N . ALA A 1 242 ? 28.487 13.657 31.350 1.00 6.29 243 ALA A N 1
ATOM 1792 C CA . ALA A 1 242 ? 27.527 14.496 32.064 1.00 7.28 243 ALA A CA 1
ATOM 1793 C C . ALA A 1 242 ? 26.127 14.374 31.485 1.00 10.23 243 ALA A C 1
ATOM 1794 O O . ALA A 1 242 ? 25.319 15.286 31.617 1.00 9.85 243 ALA A O 1
ATOM 1796 N N . GLY A 1 243 ? 25.844 13.245 30.841 1.00 7.32 244 GLY A N 1
ATOM 1797 C CA . GLY A 1 243 ? 24.506 12.979 30.343 1.00 9.79 244 GLY A CA 1
ATOM 1798 C C . GLY A 1 243 ? 24.157 13.520 28.965 1.00 10.95 244 GLY A C 1
ATOM 1799 O O . GLY A 1 243 ? 22.978 13.665 28.655 1.00 14.33 244 GLY A O 1
ATOM 1800 N N . MET A 1 244 ? 25.142 13.811 28.117 1.00 9.27 245 MET A N 1
ATOM 1801 C CA . MET A 1 244 ? 24.778 14.216 26.756 1.00 8.42 245 MET A CA 1
ATOM 1802 C C . MET A 1 244 ? 23.974 13.135 26.034 1.00 12.84 245 MET A C 1
ATOM 1803 O O . MET A 1 244 ? 23.002 13.439 25.340 1.00 11.98 245 MET A O 1
ATOM 1808 N N . VAL A 1 245 ? 24.383 11.879 26.171 1.00 8.96 246 VAL A N 1
ATOM 1809 C CA . VAL A 1 245 ? 23.554 10.785 25.689 1.00 11.38 246 VAL A CA 1
ATOM 1810 C C . VAL A 1 245 ? 23.327 9.803 26.828 1.00 10.90 246 VAL A C 1
ATOM 1811 O O . VAL A 1 245 ? 23.967 9.908 27.872 1.00 12.70 246 VAL A O 1
ATOM 1815 N N . ARG A 1 246 ? 22.429 8.845 26.630 1.00 10.63 247 ARG A N 1
ATOM 1816 C CA A ARG A 1 246 ? 22.128 7.891 27.692 0.60 8.82 247 ARG A CA 1
ATOM 1817 C CA B ARG A 1 246 ? 22.065 7.880 27.671 0.40 8.88 247 ARG A CA 1
ATOM 1818 C C . ARG A 1 246 ? 22.429 6.470 27.240 1.00 12.91 247 ARG A C 1
ATOM 1819 O O . ARG A 1 246 ? 21.825 5.953 26.306 1.00 12.02 247 ARG A O 1
ATOM 1834 N N . HIS A 1 247 ? 23.389 5.857 27.921 1.00 8.75 248 HIS A N 1
ATOM 1835 C CA . HIS A 1 247 ? 23.785 4.486 27.652 1.00 8.32 248 HIS A CA 1
ATOM 1836 C C . HIS A 1 247 ? 23.658 3.736 28.972 1.00 10.38 248 HIS A C 1
ATOM 1837 O O . HIS A 1 247 ? 24.593 3.698 29.778 1.00 9.53 248 HIS A O 1
ATOM 1845 N N . THR B 1 1 ? -0.217 -9.601 -3.242 1.00 61.30 2 THR B N 1
ATOM 1846 C CA . THR B 1 1 ? -0.605 -8.238 -2.895 1.00 53.76 2 THR B CA 1
ATOM 1847 C C . THR B 1 1 ? -1.799 -8.252 -1.939 1.00 57.43 2 THR B C 1
ATOM 1848 O O . THR B 1 1 ? -2.559 -9.222 -1.908 1.00 63.42 2 THR B O 1
ATOM 1852 N N . GLU B 1 2 ? -1.964 -7.175 -1.172 1.00 49.67 3 GLU B N 1
ATOM 1853 C CA . GLU B 1 2 ? -2.872 -7.187 -0.028 1.00 26.54 3 GLU B CA 1
ATOM 1854 C C . GLU B 1 2 ? -2.382 -8.301 0.897 1.00 21.63 3 GLU B C 1
ATOM 1855 O O . GLU B 1 2 ? -3.066 -9.303 1.136 1.00 18.55 3 GLU B O 1
ATOM 1861 N N . ARG B 1 3 ? -1.172 -8.099 1.411 1.00 18.44 4 ARG B N 1
ATOM 1862 C CA A ARG B 1 3 ? -0.469 -9.142 2.147 0.91 18.21 4 ARG B CA 1
ATOM 1863 C CA B ARG B 1 3 ? -0.448 -9.118 2.170 0.09 18.36 4 ARG B CA 1
ATOM 1864 C C . ARG B 1 3 ? -1.160 -9.577 3.439 1.00 15.66 4 ARG B C 1
ATOM 1865 O O . ARG B 1 3 ? -0.913 -10.673 3.933 1.00 18.28 4 ARG B O 1
ATOM 1880 N N . LEU B 1 4 ? -2.036 -8.733 3.980 1.00 14.51 5 LEU B N 1
ATOM 1881 C CA . LEU B 1 4 ? -2.720 -9.092 5.218 1.00 12.30 5 LEU B CA 1
ATOM 1882 C C . LEU B 1 4 ? -4.144 -9.612 4.994 1.00 18.54 5 LEU B C 1
ATOM 1883 O O . LEU B 1 4 ? -4.906 -9.766 5.943 1.00 15.77 5 LEU B O 1
ATOM 1888 N N . ALA B 1 5 ? -4.505 -9.884 3.743 1.00 13.76 6 ALA B N 1
ATOM 1889 C CA . ALA B 1 5 ? -5.800 -10.496 3.471 1.00 19.96 6 ALA B CA 1
ATOM 1890 C C . ALA B 1 5 ? -6.028 -11.722 4.365 1.00 16.37 6 ALA B C 1
ATOM 1891 O O . ALA B 1 5 ? -5.167 -12.596 4.472 1.00 17.98 6 ALA B O 1
ATOM 1893 N N . GLY B 1 6 ? -7.182 -11.764 5.024 1.00 15.91 7 GLY B N 1
ATOM 1894 C CA . GLY B 1 6 ? -7.545 -12.896 5.855 1.00 21.76 7 GLY B CA 1
ATOM 1895 C C . GLY B 1 6 ? -7.031 -12.803 7.281 1.00 21.70 7 GLY B C 1
ATOM 1896 O O . GLY B 1 6 ? -7.276 -13.693 8.095 1.00 23.60 7 GLY B O 1
ATOM 1897 N N . LYS B 1 7 ? -6.313 -11.728 7.588 1.00 12.29 8 LYS B N 1
ATOM 1898 C CA . LYS B 1 7 ? -5.749 -11.549 8.921 1.00 13.87 8 LYS B CA 1
ATOM 1899 C C . LYS B 1 7 ? -6.605 -10.570 9.699 1.00 13.52 8 LYS B C 1
ATOM 1900 O O . LYS B 1 7 ? -7.295 -9.744 9.109 1.00 16.97 8 LYS B O 1
ATOM 1906 N N . THR B 1 8 ? -6.558 -10.671 11.023 1.00 10.32 9 THR B N 1
ATOM 1907 C CA . THR B 1 8 ? -7.285 -9.753 11.892 1.00 10.33 9 THR B CA 1
ATOM 1908 C C . THR B 1 8 ? -6.284 -9.058 12.799 1.00 10.14 9 THR B C 1
ATOM 1909 O O . THR B 1 8 ? -5.497 -9.716 13.466 1.00 10.97 9 THR B O 1
ATOM 1913 N N . ALA B 1 9 ? -6.320 -7.729 12.814 1.00 8.48 10 ALA B N 1
ATOM 1914 C CA . ALA B 1 9 ? -5.415 -6.956 13.655 1.00 9.03 10 ALA B CA 1
ATOM 1915 C C . ALA B 1 9 ? -6.220 -6.103 14.617 1.00 9.70 10 ALA B C 1
ATOM 1916 O O . ALA B 1 9 ? -7.208 -5.489 14.228 1.00 13.49 10 ALA B O 1
ATOM 1918 N N . LEU B 1 10 ? -5.794 -6.065 15.870 1.00 7.48 11 LEU B N 1
ATOM 1919 C CA . LEU B 1 10 ? -6.370 -5.146 16.841 1.00 8.28 11 LEU B CA 1
ATOM 1920 C C . LEU B 1 10 ? -5.385 -4.006 17.067 1.00 9.39 11 LEU B C 1
ATOM 1921 O O . LEU B 1 10 ? -4.204 -4.243 17.310 1.00 9.74 11 LEU B O 1
ATOM 1926 N N . VAL B 1 11 ? -5.871 -2.770 16.997 1.00 9.10 12 VAL B N 1
ATOM 1927 C CA . VAL B 1 11 ? -5.064 -1.607 17.346 1.00 8.06 12 VAL B CA 1
ATOM 1928 C C . VAL B 1 11 ? -5.765 -0.881 18.487 1.00 8.04 12 VAL B C 1
ATOM 1929 O O . VAL B 1 11 ? -6.919 -0.474 18.348 1.00 9.44 12 VAL B O 1
ATOM 1933 N N . THR B 1 12 ? -5.088 -0.731 19.618 1.00 6.40 13 THR B N 1
ATOM 1934 C CA . THR B 1 12 ? -5.677 0.028 20.721 1.00 6.20 13 THR B CA 1
ATOM 1935 C C . THR B 1 12 ? -5.343 1.517 20.588 1.00 9.47 13 THR B C 1
ATOM 1936 O O . THR B 1 12 ? -4.361 1.894 19.941 1.00 9.96 13 THR B O 1
ATOM 1940 N N . GLY B 1 13 ? -6.166 2.363 21.202 1.00 8.57 14 GLY B N 1
ATOM 1941 C CA . GLY B 1 13 ? -5.972 3.800 21.110 1.00 10.36 14 GLY B CA 1
ATOM 1942 C C . GLY B 1 13 ? -6.119 4.325 19.691 1.00 11.84 14 GLY B C 1
ATOM 1943 O O . GLY B 1 13 ? -5.449 5.290 19.313 1.00 11.33 14 GLY B O 1
ATOM 1944 N N . ALA B 1 14 ? -6.996 3.709 18.898 1.00 9.69 15 ALA B N 1
ATOM 1945 C CA . ALA B 1 14 ? -7.021 3.986 17.465 1.00 8.67 15 ALA B CA 1
ATOM 1946 C C . ALA B 1 14 ? -8.076 5.001 17.023 1.00 9.43 15 ALA B C 1
ATOM 1947 O O . ALA B 1 14 ? -8.328 5.133 15.832 1.00 9.37 15 ALA B O 1
ATOM 1949 N N . ALA B 1 15 ? -8.667 5.724 17.970 1.00 9.82 16 ALA B N 1
ATOM 1950 C CA . ALA B 1 15 ? -9.648 6.753 17.621 1.00 9.96 16 ALA B CA 1
ATOM 1951 C C . ALA B 1 15 ? -9.019 7.935 16.893 1.00 9.67 16 ALA B C 1
ATOM 1952 O O . ALA B 1 15 ? -9.696 8.631 16.134 1.00 14.47 16 ALA B O 1
ATOM 1954 N N . GLN B 1 16 ? -7.729 8.170 17.131 1.00 8.60 17 GLN B N 1
ATOM 1955 C CA . GLN B 1 16 ? -7.059 9.337 16.567 1.00 10.20 17 GLN B CA 1
ATOM 1956 C C . GLN B 1 16 ? -5.554 9.115 16.493 1.00 11.13 17 GLN B C 1
ATOM 1957 O O . GLN B 1 16 ? -5.066 8.062 16.884 1.00 9.82 17 GLN B O 1
ATOM 1963 N N . GLY B 1 17 ? -4.830 10.114 15.990 1.00 9.46 18 GLY B N 1
ATOM 1964 C CA . GLY B 1 17 ? -3.379 10.096 16.036 1.00 10.11 18 GLY B CA 1
ATOM 1965 C C . GLY B 1 17 ? -2.713 8.904 15.374 1.00 9.73 18 GLY B C 1
ATOM 1966 O O . GLY B 1 17 ? -3.170 8.400 14.342 1.00 10.00 18 GLY B O 1
ATOM 1967 N N . ILE B 1 18 ? -1.610 8.460 15.980 1.00 7.13 19 ILE B N 1
ATOM 1968 C CA . ILE B 1 18 ? -0.816 7.369 15.431 1.00 7.15 19 ILE B CA 1
ATOM 1969 C C . ILE B 1 18 ? -1.645 6.091 15.323 1.00 9.24 19 ILE B C 1
ATOM 1970 O O . ILE B 1 18 ? -1.541 5.372 14.338 1.00 8.95 19 ILE B O 1
ATOM 1975 N N . GLY B 1 19 ? -2.478 5.821 16.325 1.00 9.78 20 GLY B N 1
ATOM 1976 C CA . GLY B 1 19 ? -3.272 4.602 16.321 1.00 8.26 20 GLY B CA 1
ATOM 1977 C C . GLY B 1 19 ? -4.234 4.548 15.140 1.00 9.99 20 GLY B C 1
ATOM 1978 O O . GLY B 1 19 ? -4.364 3.521 14.469 1.00 9.93 20 GLY B O 1
ATOM 1979 N N . LYS B 1 20 ? -4.912 5.659 14.873 1.00 8.28 21 LYS B N 1
ATOM 1980 C CA . LYS B 1 20 ? -5.800 5.702 13.712 1.00 7.90 21 LYS B CA 1
ATOM 1981 C C . LYS B 1 20 ? -5.026 5.448 12.423 1.00 9.01 21 LYS B C 1
ATOM 1982 O O . LYS B 1 20 ? -5.491 4.716 11.549 1.00 9.05 21 LYS B O 1
ATOM 1988 N N . ALA B 1 21 ? -3.855 6.074 12.290 1.00 7.98 22 ALA B N 1
ATOM 1989 C CA . ALA B 1 21 ? -3.036 5.897 11.096 1.00 7.69 22 ALA B CA 1
ATOM 1990 C C . ALA B 1 21 ? -2.564 4.451 10.934 1.00 7.64 22 ALA B C 1
ATOM 1991 O O . ALA B 1 21 ? -2.543 3.904 9.825 1.00 9.11 22 ALA B O 1
ATOM 1993 N N . ILE B 1 22 ? -2.170 3.832 12.042 1.00 8.65 23 ILE B N 1
ATOM 1994 C CA . ILE B 1 22 ? -1.797 2.418 12.002 1.00 10.22 23 ILE B CA 1
ATOM 1995 C C . ILE B 1 22 ? -2.978 1.571 11.527 1.00 8.48 23 ILE B C 1
ATOM 1996 O O . ILE B 1 22 ? -2.833 0.749 10.627 1.00 8.98 23 ILE B O 1
ATOM 2001 N N . ALA B 1 23 ? -4.149 1.786 12.119 1.00 9.49 24 ALA B N 1
ATOM 2002 C CA . ALA B 1 23 ? -5.335 1.040 11.713 1.00 8.38 24 ALA B CA 1
ATOM 2003 C C . ALA B 1 23 ? -5.641 1.233 10.224 1.00 10.72 24 ALA B C 1
ATOM 2004 O O . ALA B 1 23 ? -5.988 0.275 9.529 1.00 10.73 24 ALA B O 1
ATOM 2006 N N . ALA B 1 24 ? -5.531 2.470 9.745 1.00 9.60 25 ALA B N 1
ATOM 2007 C CA . ALA B 1 24 ? -5.781 2.754 8.332 1.00 9.72 25 ALA B CA 1
ATOM 2008 C C . ALA B 1 24 ? -4.821 1.987 7.431 1.00 9.76 25 ALA B C 1
ATOM 2009 O O . ALA B 1 24 ? -5.219 1.470 6.395 1.00 9.90 25 ALA B O 1
ATOM 2011 N N . ARG B 1 25 ? -3.549 1.942 7.812 1.00 8.95 26 ARG B N 1
ATOM 2012 C CA . ARG B 1 25 ? -2.544 1.284 6.981 1.00 9.31 26 ARG B CA 1
ATOM 2013 C C . ARG B 1 25 ? -2.734 -0.228 6.986 1.00 11.47 26 ARG B C 1
ATOM 2014 O O . ARG B 1 25 ? -2.632 -0.883 5.943 1.00 9.95 26 ARG B O 1
ATOM 2022 N N . LEU B 1 26 ? -3.018 -0.793 8.153 1.00 9.97 27 LEU B N 1
ATOM 2023 C CA . LEU B 1 26 ? -3.229 -2.235 8.214 1.00 7.34 27 LEU B CA 1
ATOM 2024 C C . LEU B 1 26 ? -4.480 -2.623 7.417 1.00 11.58 27 LEU B C 1
ATOM 2025 O O . LEU B 1 26 ? -4.529 -3.685 6.795 1.00 11.64 27 LEU B O 1
ATOM 2030 N N . ALA B 1 27 ? -5.488 -1.761 7.439 1.00 8.96 28 ALA B N 1
ATOM 2031 C CA . ALA B 1 27 ? -6.679 -2.001 6.619 1.00 13.03 28 ALA B CA 1
ATOM 2032 C C . ALA B 1 27 ? -6.344 -1.955 5.130 1.00 15.41 28 ALA B C 1
ATOM 2033 O O . ALA B 1 27 ? -6.811 -2.795 4.363 1.00 12.88 28 ALA B O 1
ATOM 2035 N N . ALA B 1 28 ? -5.523 -0.988 4.719 1.00 11.48 29 ALA B N 1
ATOM 2036 C CA . ALA B 1 28 ? -5.094 -0.915 3.325 1.00 9.38 29 ALA B CA 1
ATOM 2037 C C . ALA B 1 28 ? -4.270 -2.155 2.946 1.00 9.93 29 ALA B C 1
ATOM 2038 O O . ALA B 1 28 ? -4.273 -2.587 1.790 1.00 13.71 29 ALA B O 1
ATOM 2040 N N . ASP B 1 29 ? -3.562 -2.716 3.921 1.00 10.10 30 ASP B N 1
ATOM 2041 C CA . ASP B 1 29 ? -2.795 -3.944 3.709 1.00 10.42 30 ASP B CA 1
ATOM 2042 C C . ASP B 1 29 ? -3.700 -5.160 3.552 1.00 12.65 30 ASP B C 1
ATOM 2043 O O . ASP B 1 29 ? -3.222 -6.254 3.224 1.00 13.73 30 ASP B O 1
ATOM 2048 N N . GLY B 1 30 ? -4.990 -4.986 3.831 1.00 14.64 31 GLY B N 1
ATOM 2049 C CA . GLY B 1 30 ? -5.959 -6.055 3.638 1.00 13.84 31 GLY B CA 1
ATOM 2050 C C . GLY B 1 30 ? -6.529 -6.665 4.905 1.00 14.67 31 GLY B C 1
ATOM 2051 O O . GLY B 1 30 ? -7.451 -7.478 4.851 1.00 14.40 31 GLY B O 1
ATOM 2052 N N . ALA B 1 31 ? -5.986 -6.287 6.058 1.00 11.36 32 ALA B N 1
ATOM 2053 C CA . ALA B 1 31 ? -6.453 -6.853 7.321 1.00 11.44 32 ALA B CA 1
ATOM 2054 C C . ALA B 1 31 ? -7.881 -6.441 7.702 1.00 11.54 32 ALA B C 1
ATOM 2055 O O . ALA B 1 31 ? -8.350 -5.352 7.355 1.00 10.75 32 ALA B O 1
ATOM 2057 N N . THR B 1 32 ? -8.571 -7.322 8.421 1.00 10.63 33 THR B N 1
ATOM 2058 C CA . THR B 1 32 ? -9.735 -6.890 9.183 1.00 11.47 33 THR B CA 1
ATOM 2059 C C . THR B 1 32 ? -9.176 -6.219 10.424 1.00 11.79 33 THR B C 1
ATOM 2060 O O . THR B 1 32 ? -8.425 -6.833 11.174 1.00 14.11 33 THR B O 1
ATOM 2064 N N . VAL B 1 33 ? -9.530 -4.957 10.634 1.00 10.13 34 VAL B N 1
ATOM 2065 C CA . VAL B 1 33 ? -8.929 -4.182 11.711 1.00 6.95 34 VAL B CA 1
ATOM 2066 C C . VAL B 1 33 ? -9.958 -3.859 12.785 1.00 12.01 34 VAL B C 1
ATOM 2067 O O . VAL B 1 33 ? -11.013 -3.291 12.495 1.00 14.44 34 VAL B O 1
ATOM 2071 N N . ILE B 1 34 ? -9.645 -4.239 14.018 1.00 9.57 35 ILE B N 1
ATOM 2072 C CA . ILE B 1 34 ? -10.440 -3.826 15.162 1.00 10.68 35 ILE B CA 1
ATOM 2073 C C . ILE B 1 34 ? -9.889 -2.507 15.702 1.00 13.10 35 ILE B C 1
ATOM 2074 O O . ILE B 1 34 ? -8.759 -2.441 16.193 1.00 9.78 35 ILE B O 1
ATOM 2079 N N . VAL B 1 35 ? -10.695 -1.459 15.578 1.00 9.11 36 VAL B N 1
ATOM 2080 C CA . VAL B 1 35 ? -10.337 -0.116 16.012 1.00 11.79 36 VAL B CA 1
ATOM 2081 C C . VAL B 1 35 ? -10.849 0.046 17.428 1.00 10.48 36 VAL B C 1
ATOM 2082 O O . VAL B 1 35 ? -12.042 0.175 17.647 1.00 10.33 36 VAL B O 1
ATOM 2086 N N . SER B 1 36 ? -9.949 -0.004 18.401 1.00 9.69 37 SER B N 1
ATOM 2087 C CA . SER B 1 36 ? -10.376 0.044 19.795 1.00 10.92 37 SER B CA 1
ATOM 2088 C C . SER B 1 36 ? -9.842 1.286 20.487 1.00 9.71 37 SER B C 1
ATOM 2089 O O . SER B 1 36 ? -8.699 1.696 20.271 1.00 11.68 37 SER B O 1
ATOM 2092 N N . ASP B 1 37 ? -10.675 1.888 21.326 1.00 11.19 38 ASP B N 1
ATOM 2093 C CA . ASP B 1 37 ? -10.282 3.090 22.044 1.00 9.26 38 ASP B CA 1
ATOM 2094 C C . ASP B 1 37 ? -11.209 3.254 23.242 1.00 11.01 38 ASP B C 1
ATOM 2095 O O . ASP B 1 37 ? -12.335 2.762 23.229 1.00 12.02 38 ASP B O 1
ATOM 2100 N N . ILE B 1 38 ? -10.737 3.929 24.282 1.00 9.80 39 ILE B N 1
ATOM 2101 C CA . ILE B 1 38 ? -11.591 4.201 25.437 1.00 10.69 39 ILE B CA 1
ATOM 2102 C C . ILE B 1 38 ? -12.678 5.199 25.045 1.00 13.75 39 ILE B C 1
ATOM 2103 O O . ILE B 1 38 ? -13.765 5.215 25.626 1.00 12.88 39 ILE B O 1
ATOM 2108 N N . ASN B 1 39 ? -12.372 6.007 24.037 1.00 10.14 40 ASN B N 1
ATOM 2109 C CA . ASN B 1 39 ? -13.314 6.959 23.468 1.00 11.10 40 ASN B CA 1
ATOM 2110 C C . ASN B 1 39 ? -14.162 6.253 22.417 1.00 13.08 40 ASN B C 1
ATOM 2111 O O . ASN B 1 39 ? -13.753 6.125 21.266 1.00 12.77 40 ASN B O 1
ATOM 2116 N N . ALA B 1 40 ? -15.335 5.778 22.830 1.00 11.80 41 ALA B N 1
ATOM 2117 C CA . ALA B 1 40 ? -16.178 4.952 21.977 1.00 14.30 41 ALA B CA 1
ATOM 2118 C C . ALA B 1 40 ? -16.665 5.698 20.737 1.00 12.74 41 ALA B C 1
ATOM 2119 O O . ALA B 1 40 ? -16.700 5.134 19.644 1.00 14.01 41 ALA B O 1
ATOM 2121 N N . GLU B 1 41 ? -17.042 6.958 20.915 1.00 13.50 42 GLU B N 1
ATOM 2122 C CA . GLU B 1 41 ? -17.516 7.769 19.804 1.00 14.33 42 GLU B CA 1
ATOM 2123 C C . GLU B 1 41 ? -16.393 8.000 18.796 1.00 14.85 42 GLU B C 1
ATOM 2124 O O . GLU B 1 41 ? -16.605 7.944 17.580 1.00 11.39 42 GLU B O 1
ATOM 2130 N N . GLY B 1 42 ? -15.190 8.237 19.311 1.00 12.51 43 GLY B N 1
ATOM 2131 C CA . GLY B 1 42 ? -14.023 8.404 18.468 1.00 12.13 43 GLY B CA 1
ATOM 2132 C C . GLY B 1 42 ? -13.679 7.130 17.715 1.00 11.06 43 GLY B C 1
ATOM 2133 O O . GLY B 1 42 ? -13.316 7.172 16.537 1.00 11.37 43 GLY B O 1
ATOM 2134 N N . ALA B 1 43 ? -13.778 5.990 18.392 1.00 10.83 44 ALA B N 1
ATOM 2135 C CA . ALA B 1 43 ? -13.488 4.716 17.737 1.00 10.50 44 ALA B CA 1
ATOM 2136 C C . ALA B 1 43 ? -14.445 4.470 16.577 1.00 13.07 44 ALA B C 1
ATOM 2137 O O . ALA B 1 43 ? -14.028 4.051 15.498 1.00 11.40 44 ALA B O 1
ATOM 2139 N N A LYS B 1 44 ? -15.726 4.744 16.802 0.57 12.01 45 LYS B N 1
ATOM 2140 N N B LYS B 1 44 ? -15.731 4.736 16.799 0.43 12.01 45 LYS B N 1
ATOM 2141 C CA A LYS B 1 44 ? -16.736 4.571 15.763 0.57 10.50 45 LYS B CA 1
ATOM 2142 C CA B LYS B 1 44 ? -16.732 4.567 15.747 0.43 10.51 45 LYS B CA 1
ATOM 2143 C C A LYS B 1 44 ? -16.424 5.430 14.543 0.57 10.79 45 LYS B C 1
ATOM 2144 C C B LYS B 1 44 ? -16.382 5.420 14.537 0.43 10.82 45 LYS B C 1
ATOM 2145 O O A LYS B 1 44 ? -16.502 4.960 13.402 0.57 11.74 45 LYS B O 1
ATOM 2146 O O B LYS B 1 44 ? -16.397 4.941 13.399 0.43 11.76 45 LYS B O 1
ATOM 2157 N N . ALA B 1 45 ? -16.068 6.688 14.784 1.00 10.61 46 ALA B N 1
ATOM 2158 C CA . ALA B 1 45 ? -15.779 7.616 13.691 1.00 11.43 46 ALA B CA 1
ATOM 2159 C C . ALA B 1 45 ? -14.516 7.185 12.945 1.00 12.77 46 ALA B C 1
ATOM 2160 O O . ALA B 1 45 ? -14.465 7.229 11.722 1.00 10.91 46 ALA B O 1
ATOM 2162 N N . ALA B 1 46 ? -13.502 6.756 13.691 1.00 9.78 47 ALA B N 1
ATOM 2163 C CA . ALA B 1 46 ? -12.259 6.307 13.079 1.00 9.55 47 ALA B CA 1
ATOM 2164 C C . ALA B 1 46 ? -12.486 5.095 12.171 1.00 10.19 47 ALA B C 1
ATOM 2165 O O . ALA B 1 46 ? -11.996 5.066 11.037 1.00 13.33 47 ALA B O 1
ATOM 2167 N N . ALA B 1 47 ? -13.219 4.097 12.672 1.00 9.85 48 ALA B N 1
ATOM 2168 C CA . ALA B 1 47 ? -13.542 2.902 11.883 1.00 11.06 48 ALA B CA 1
ATOM 2169 C C . ALA B 1 47 ? -14.337 3.279 10.632 1.00 16.37 48 ALA B C 1
ATOM 2170 O O . ALA B 1 47 ? -14.079 2.767 9.545 1.00 12.44 48 ALA B O 1
ATOM 2172 N N . ALA B 1 48 ? -15.298 4.189 10.779 1.00 12.15 49 ALA B N 1
ATOM 2173 C CA . ALA B 1 48 ? -16.081 4.629 9.626 1.00 13.67 49 ALA B CA 1
ATOM 2174 C C . ALA B 1 48 ? -15.212 5.317 8.577 1.00 14.87 49 ALA B C 1
ATOM 2175 O O . ALA B 1 48 ? -15.411 5.136 7.371 1.00 15.69 49 ALA B O 1
ATOM 2177 N N . SER B 1 49 ? -14.258 6.120 9.034 1.00 11.94 50 SER B N 1
ATOM 2178 C CA A SER B 1 49 ? -13.379 6.851 8.132 0.56 14.78 50 SER B CA 1
ATOM 2179 C CA B SER B 1 49 ? -13.384 6.851 8.123 0.44 14.80 50 SER B CA 1
ATOM 2180 C C . SER B 1 49 ? -12.495 5.882 7.355 1.00 18.07 50 SER B C 1
ATOM 2181 O O . SER B 1 49 ? -12.252 6.060 6.161 1.00 16.72 50 SER B O 1
ATOM 2186 N N . ILE B 1 50 ? -12.028 4.845 8.040 1.00 13.51 51 ILE B N 1
ATOM 2187 C CA . ILE B 1 50 ? -11.165 3.856 7.411 1.00 13.26 51 ILE B CA 1
ATOM 2188 C C . ILE B 1 50 ? -11.939 3.047 6.387 1.00 18.33 51 ILE B C 1
ATOM 2189 O O . ILE B 1 50 ? -11.426 2.717 5.323 1.00 19.60 51 ILE B O 1
ATOM 2194 N N . GLY B 1 51 ? -13.192 2.749 6.696 1.00 16.48 52 GLY B N 1
ATOM 2195 C CA . GLY B 1 51 ? -14.026 2.048 5.749 1.00 18.20 52 GLY B CA 1
ATOM 2196 C C . GLY B 1 51 ? -13.938 0.568 5.983 1.00 34.98 52 GLY B C 1
ATOM 2197 O O . GLY B 1 51 ? -12.915 0.052 6.443 1.00 35.06 52 GLY B O 1
ATOM 2198 N N A LYS B 1 52 ? -15.025 -0.101 5.594 0.63 37.45 53 LYS B N 1
ATOM 2199 N N B LYS B 1 52 ? -15.030 -0.135 5.757 0.37 36.95 53 LYS B N 1
ATOM 2200 C CA A LYS B 1 52 ? -15.061 -1.517 5.218 0.63 28.07 53 LYS B CA 1
ATOM 2201 C CA B LYS B 1 52 ? -15.221 -1.319 6.572 0.37 28.31 53 LYS B CA 1
ATOM 2202 C C A LYS B 1 52 ? -14.454 -2.522 6.174 0.63 22.04 53 LYS B C 1
ATOM 2203 C C B LYS B 1 52 ? -14.465 -2.612 6.250 0.37 22.32 53 LYS B C 1
ATOM 2204 O O A LYS B 1 52 ? -15.147 -3.297 6.838 0.63 28.30 53 LYS B O 1
ATOM 2205 O O B LYS B 1 52 ? -15.060 -3.673 6.066 0.37 29.92 53 LYS B O 1
ATOM 2216 N N . LYS B 1 53 ? -13.137 -2.502 6.208 1.00 26.13 54 LYS B N 1
ATOM 2217 C CA . LYS B 1 53 ? -12.337 -3.561 6.769 1.00 19.93 54 LYS B CA 1
ATOM 2218 C C . LYS B 1 53 ? -12.293 -3.308 8.275 1.00 23.77 54 LYS B C 1
ATOM 2219 O O . LYS B 1 53 ? -11.855 -4.155 9.049 1.00 21.91 54 LYS B O 1
ATOM 2225 N N . ALA B 1 54 ? -12.772 -2.141 8.694 1.00 15.87 55 ALA B N 1
ATOM 2226 C CA . ALA B 1 54 ? -12.604 -1.718 10.084 1.00 13.62 55 ALA B CA 1
ATOM 2227 C C . ALA B 1 54 ? -13.878 -1.827 10.926 1.00 19.30 55 ALA B C 1
ATOM 2228 O O . ALA B 1 54 ? -14.972 -1.497 10.468 1.00 19.04 55 ALA B O 1
ATOM 2230 N N . ARG B 1 55 ? -13.719 -2.267 12.171 1.00 13.89 56 ARG B N 1
ATOM 2231 C CA . ARG B 1 55 ? -14.836 -2.370 13.111 1.00 16.51 56 ARG B CA 1
ATOM 2232 C C . ARG B 1 55 ? -14.427 -1.742 14.446 1.00 13.84 56 ARG B C 1
ATOM 2233 O O . ARG B 1 55 ? -13.347 -2.026 14.957 1.00 14.23 56 ARG B O 1
ATOM 2241 N N . ALA B 1 56 ? -15.278 -0.889 15.009 1.00 11.66 57 ALA B N 1
ATOM 2242 C CA . ALA B 1 56 ? -14.953 -0.250 16.280 1.00 11.83 57 ALA B CA 1
ATOM 2243 C C . ALA B 1 56 ? -15.471 -1.082 17.444 1.00 13.06 57 ALA B C 1
ATOM 2244 O O . ALA B 1 56 ? -16.616 -1.545 17.423 1.00 13.36 57 ALA B O 1
ATOM 2246 N N . ILE B 1 57 ? -14.620 -1.275 18.449 1.00 10.82 58 ILE B N 1
ATOM 2247 C CA . ILE B 1 57 ? -15.023 -1.870 19.715 1.00 11.15 58 ILE B CA 1
ATOM 2248 C C . ILE B 1 57 ? -14.338 -1.110 20.834 1.00 12.88 58 ILE B C 1
ATOM 2249 O O . ILE B 1 57 ? -13.108 -1.109 20.931 1.00 14.96 58 ILE B O 1
ATOM 2254 N N . ALA B 1 58 ? -15.122 -0.462 21.682 1.00 11.41 59 ALA B N 1
ATOM 2255 C CA . ALA B 1 58 ? -14.543 0.363 22.727 1.00 13.93 59 ALA B CA 1
ATOM 2256 C C . ALA B 1 58 ? -13.957 -0.490 23.839 1.00 14.49 59 ALA B C 1
ATOM 2257 O O . ALA B 1 58 ? -14.498 -1.543 24.180 1.00 12.38 59 ALA B O 1
ATOM 2259 N N . ALA B 1 59 ? -12.845 -0.027 24.402 1.00 10.70 60 ALA B N 1
ATOM 2260 C CA . ALA B 1 59 ? -12.258 -0.662 25.573 1.00 7.50 60 ALA B CA 1
ATOM 2261 C C . ALA B 1 59 ? -11.312 0.292 26.298 1.00 9.76 60 ALA B C 1
ATOM 2262 O O . ALA B 1 59 ? -10.669 1.128 25.673 1.00 12.08 60 ALA B O 1
ATOM 2264 N N . ASP B 1 60 ? -11.236 0.147 27.617 1.00 11.19 61 ASP B N 1
ATOM 2265 C CA . ASP B 1 60 ? -10.250 0.817 28.444 1.00 10.83 61 ASP B CA 1
ATOM 2266 C C . ASP B 1 60 ? -9.161 -0.209 28.737 1.00 10.15 61 ASP B C 1
ATOM 2267 O O . ASP B 1 60 ? -9.421 -1.191 29.430 1.00 11.07 61 ASP B O 1
ATOM 2272 N N . ILE B 1 61 ? -7.960 0.001 28.196 1.00 10.11 62 ILE B N 1
ATOM 2273 C CA . ILE B 1 61 ? -6.917 -1.022 28.298 1.00 9.64 62 ILE B CA 1
ATOM 2274 C C . ILE B 1 61 ? -6.458 -1.260 29.732 1.00 11.24 62 ILE B C 1
ATOM 2275 O O . ILE B 1 61 ? -5.865 -2.291 30.027 1.00 11.48 62 ILE B O 1
ATOM 2280 N N . SER B 1 62 ? -6.744 -0.318 30.624 1.00 9.62 63 SER B N 1
ATOM 2281 C CA . SER B 1 62 ? -6.341 -0.467 32.024 1.00 10.40 63 SER B CA 1
ATOM 2282 C C . SER B 1 62 ? -7.358 -1.263 32.842 1.00 11.57 63 SER B C 1
ATOM 2283 O O . SER B 1 62 ? -7.119 -1.578 34.010 1.00 14.57 63 SER B O 1
ATOM 2286 N N . ASP B 1 63 ? -8.492 -1.578 32.225 1.00 10.89 64 ASP B N 1
ATOM 2287 C CA . ASP B 1 63 ? -9.596 -2.248 32.914 1.00 13.31 64 ASP B CA 1
ATOM 2288 C C . ASP B 1 63 ? -9.700 -3.701 32.435 1.00 10.54 64 ASP B C 1
ATOM 2289 O O . ASP B 1 63 ? -10.078 -3.954 31.295 1.00 11.72 64 ASP B O 1
ATOM 2294 N N . PRO B 1 64 ? -9.346 -4.670 33.299 1.00 12.21 65 PRO B N 1
ATOM 2295 C CA . PRO B 1 64 ? -9.285 -6.077 32.865 1.00 15.49 65 PRO B CA 1
ATOM 2296 C C . PRO B 1 64 ? -10.607 -6.590 32.310 1.00 10.42 65 PRO B C 1
ATOM 2297 O O . PRO B 1 64 ? -10.597 -7.344 31.343 1.00 11.06 65 PRO B O 1
ATOM 2301 N N . GLY B 1 65 ? -11.723 -6.207 32.921 1.00 12.89 66 GLY B N 1
ATOM 2302 C CA . GLY B 1 65 ? -13.016 -6.662 32.441 1.00 12.51 66 GLY B CA 1
ATOM 2303 C C . GLY B 1 65 ? -13.349 -6.117 31.071 1.00 11.87 66 GLY B C 1
ATOM 2304 O O . GLY B 1 65 ? -13.905 -6.820 30.224 1.00 14.60 66 GLY B O 1
ATOM 2305 N N . SER B 1 66 ? -13.009 -4.847 30.860 1.00 10.98 67 SER B N 1
ATOM 2306 C CA . SER B 1 66 ? -13.242 -4.178 29.585 1.00 10.89 67 SER B CA 1
ATOM 2307 C C . SER B 1 66 ? -12.461 -4.907 28.497 1.00 10.97 67 SER B C 1
ATOM 2308 O O . SER B 1 66 ? -12.968 -5.154 27.404 1.00 11.40 67 SER B O 1
ATOM 2311 N N . VAL B 1 67 ? -11.218 -5.252 28.813 1.00 10.61 68 VAL B N 1
ATOM 2312 C CA . VAL B 1 67 ? -10.368 -5.943 27.844 1.00 10.45 68 VAL B CA 1
ATOM 2313 C C . VAL B 1 67 ? -10.863 -7.370 27.566 1.00 9.92 68 VAL B C 1
ATOM 2314 O O . VAL B 1 67 ? -10.858 -7.837 26.423 1.00 9.70 68 VAL B O 1
ATOM 2318 N N . LYS B 1 68 ? -11.318 -8.057 28.608 1.00 11.99 69 LYS B N 1
ATOM 2319 C CA . LYS B 1 68 ? -11.886 -9.390 28.422 1.00 12.73 69 LYS B CA 1
ATOM 2320 C C . LYS B 1 68 ? -13.097 -9.357 27.482 1.00 13.43 69 LYS B C 1
ATOM 2321 O O . LYS B 1 68 ? -13.229 -10.195 26.594 1.00 14.09 69 LYS B O 1
ATOM 2327 N N . ALA B 1 69 ? -13.978 -8.382 27.685 1.00 10.74 70 ALA B N 1
ATOM 2328 C CA . ALA B 1 69 ? -15.130 -8.167 26.813 1.00 13.51 70 ALA B CA 1
ATOM 2329 C C . ALA B 1 69 ? -14.704 -7.854 25.374 1.00 14.41 70 ALA B C 1
ATOM 2330 O O . ALA B 1 69 ? -15.277 -8.380 24.409 1.00 13.70 70 ALA B O 1
ATOM 2332 N N . LEU B 1 70 ? -13.703 -6.990 25.234 1.00 12.08 71 LEU B N 1
ATOM 2333 C CA . LEU B 1 70 ? -13.156 -6.670 23.918 1.00 11.54 71 LEU B CA 1
ATOM 2334 C C . LEU B 1 70 ? -12.756 -7.945 23.181 1.00 9.86 71 LEU B C 1
ATOM 2335 O O . LEU B 1 70 ? -13.189 -8.182 22.050 1.00 11.77 71 LEU B O 1
ATOM 2340 N N . PHE B 1 71 ? -11.932 -8.774 23.825 1.00 9.57 72 PHE B N 1
ATOM 2341 C CA . PHE B 1 71 ? -11.446 -9.976 23.167 1.00 9.21 72 PHE B CA 1
ATOM 2342 C C . PHE B 1 71 ? -12.514 -11.030 22.926 1.00 9.09 72 PHE B C 1
ATOM 2343 O O . PHE B 1 71 ? -12.464 -11.723 21.931 1.00 10.30 72 PHE B O 1
ATOM 2351 N N . ALA B 1 72 ? -13.490 -11.128 23.824 1.00 12.19 73 ALA B N 1
ATOM 2352 C CA . ALA B 1 72 ? -14.623 -12.025 23.594 1.00 13.37 73 ALA B CA 1
ATOM 2353 C C . ALA B 1 72 ? -15.365 -11.639 22.321 1.00 12.64 73 ALA B C 1
ATOM 2354 O O . ALA B 1 72 ? -15.731 -12.501 21.518 1.00 13.82 73 ALA B O 1
ATOM 2356 N N . GLU B 1 73 ? -15.568 -10.336 22.125 1.00 13.08 74 GLU B N 1
ATOM 2357 C CA . GLU B 1 73 ? -16.278 -9.868 20.940 1.00 14.58 74 GLU B CA 1
ATOM 2358 C C . GLU B 1 73 ? -15.455 -10.131 19.680 1.00 13.34 74 GLU B C 1
ATOM 2359 O O . GLU B 1 73 ? -15.985 -10.556 18.661 1.00 13.65 74 GLU B O 1
ATOM 2365 N N . ILE B 1 74 ? -14.149 -9.886 19.751 1.00 11.20 75 ILE B N 1
ATOM 2366 C CA . ILE B 1 74 ? -13.283 -10.179 18.613 1.00 11.76 75 ILE B CA 1
ATOM 2367 C C . ILE B 1 74 ? -13.324 -11.667 18.253 1.00 11.43 75 ILE B C 1
ATOM 2368 O O . ILE B 1 74 ? -13.402 -12.036 17.082 1.00 14.25 75 ILE B O 1
ATOM 2373 N N . GLN B 1 75 ? -13.279 -12.524 19.265 1.00 11.94 76 GLN B N 1
ATOM 2374 C CA . GLN B 1 75 ? -13.301 -13.963 19.024 1.00 11.96 76 GLN B CA 1
ATOM 2375 C C . GLN B 1 75 ? -14.588 -14.345 18.310 1.00 15.14 76 GLN B C 1
ATOM 2376 O O . GLN B 1 75 ? -14.571 -15.141 17.372 1.00 15.25 76 GLN B O 1
ATOM 2382 N N . ALA B 1 76 ? -15.702 -13.769 18.749 1.00 13.48 77 ALA B N 1
ATOM 2383 C CA . ALA B 1 76 ? -16.997 -14.102 18.160 1.00 14.94 77 ALA B CA 1
ATOM 2384 C C . ALA B 1 76 ? -17.102 -13.655 16.707 1.00 20.04 77 ALA B C 1
ATOM 2385 O O . ALA B 1 76 ? -17.677 -14.360 15.883 1.00 22.36 77 ALA B O 1
ATOM 2387 N N . LEU B 1 77 ? -16.534 -12.492 16.392 1.00 16.22 78 LEU B N 1
ATOM 2388 C CA . LEU B 1 77 ? -16.669 -11.913 15.058 1.00 19.71 78 LEU B CA 1
ATOM 2389 C C . LEU B 1 77 ? -15.665 -12.476 14.054 1.00 18.55 78 LEU B C 1
ATOM 2390 O O . LEU B 1 77 ? -15.977 -12.598 12.868 1.00 21.02 78 LEU B O 1
ATOM 2395 N N . THR B 1 78 ? -14.465 -12.816 14.517 1.00 14.61 79 THR B N 1
ATOM 2396 C CA . THR B 1 78 ? -13.369 -13.105 13.589 1.00 16.46 79 THR B CA 1
ATOM 2397 C C . THR B 1 78 ? -12.638 -14.431 13.787 1.00 19.12 79 THR B C 1
ATOM 2398 O O . THR B 1 78 ? -11.915 -14.872 12.893 1.00 19.13 79 THR B O 1
ATOM 2402 N N . GLY B 1 79 ? -12.784 -15.050 14.953 1.00 14.77 80 GLY B N 1
ATOM 2403 C CA . GLY B 1 79 ? -12.049 -16.260 15.248 1.00 14.07 80 GLY B CA 1
ATOM 2404 C C . GLY B 1 79 ? -10.724 -16.009 15.960 1.00 15.90 80 GLY B C 1
ATOM 2405 O O . GLY B 1 79 ? -9.993 -16.953 16.263 1.00 16.82 80 GLY B O 1
ATOM 2406 N N . GLY B 1 80 ? -10.413 -14.740 16.223 1.00 15.39 81 GLY B N 1
ATOM 2407 C CA . GLY B 1 80 ? -9.227 -14.386 16.994 1.00 12.39 81 GLY B CA 1
ATOM 2408 C C . GLY B 1 80 ? -8.235 -13.510 16.244 1.00 13.51 81 GLY B C 1
ATOM 2409 O O . GLY B 1 80 ? -8.122 -13.604 15.018 1.00 14.01 81 GLY B O 1
ATOM 2410 N N . ILE B 1 81 ? -7.502 -12.665 16.972 1.00 13.06 82 ILE B N 1
ATOM 2411 C CA . ILE B 1 81 ? -6.511 -11.808 16.329 1.00 10.97 82 ILE B CA 1
ATOM 2412 C C . ILE B 1 81 ? -5.266 -12.558 15.886 1.00 12.23 82 ILE B C 1
ATOM 2413 O O . ILE B 1 81 ? -4.856 -13.545 16.516 1.00 13.16 82 ILE B O 1
ATOM 2418 N N . ASP B 1 82 ? -4.666 -12.051 14.807 1.00 8.84 83 ASP B N 1
ATOM 2419 C CA . ASP B 1 82 ? -3.361 -12.503 14.332 1.00 10.08 83 ASP B CA 1
ATOM 2420 C C . ASP B 1 82 ? -2.304 -11.489 14.749 1.00 10.80 83 ASP B C 1
ATOM 2421 O O . ASP B 1 82 ? -1.139 -11.831 14.951 1.00 11.76 83 ASP B O 1
ATOM 2426 N N . ILE B 1 83 ? -2.725 -10.232 14.842 1.00 9.90 84 ILE B N 1
ATOM 2427 C CA . ILE B 1 83 ? -1.812 -9.112 15.058 1.00 7.95 84 ILE B CA 1
ATOM 2428 C C . ILE B 1 83 ? -2.345 -8.212 16.169 1.00 8.04 84 ILE B C 1
ATOM 2429 O O . ILE B 1 83 ? -3.520 -7.855 16.171 1.00 9.35 84 ILE B O 1
ATOM 2434 N N . LEU B 1 84 ? -1.477 -7.871 17.116 1.00 7.30 85 LEU B N 1
ATOM 2435 C CA . LEU B 1 84 ? -1.816 -6.939 18.192 1.00 8.02 85 LEU B CA 1
ATOM 2436 C C . LEU B 1 84 ? -0.889 -5.739 18.137 1.00 8.14 85 LEU B C 1
ATOM 2437 O O . LEU B 1 84 ? 0.330 -5.900 18.161 1.00 9.81 85 LEU B O 1
ATOM 2442 N N . VAL B 1 85 ? -1.470 -4.547 18.035 1.00 6.48 86 VAL B N 1
ATOM 2443 C CA . VAL B 1 85 ? -0.685 -3.317 18.127 1.00 9.12 86 VAL B CA 1
ATOM 2444 C C . VAL B 1 85 ? -1.092 -2.586 19.395 1.00 7.57 86 VAL B C 1
ATOM 2445 O O . VAL B 1 85 ? -2.204 -2.065 19.484 1.00 8.31 86 VAL B O 1
ATOM 2449 N N . ASN B 1 86 ? -0.189 -2.568 20.378 1.00 7.33 87 ASN B N 1
ATOM 2450 C CA . ASN B 1 86 ? -0.389 -1.859 21.631 1.00 6.06 87 ASN B CA 1
ATOM 2451 C C . ASN B 1 86 ? -0.022 -0.395 21.454 1.00 8.62 87 ASN B C 1
ATOM 2452 O O . ASN B 1 86 ? 1.141 -0.009 21.603 1.00 9.35 87 ASN B O 1
ATOM 2457 N N . ASN B 1 87 ? -1.013 0.416 21.107 1.00 8.15 88 ASN B N 1
ATOM 2458 C CA . ASN B 1 87 ? -0.770 1.823 20.819 1.00 5.57 88 ASN B CA 1
ATOM 2459 C C . ASN B 1 87 ? -1.316 2.765 21.883 1.00 6.90 88 ASN B C 1
ATOM 2460 O O . ASN B 1 87 ? -0.757 3.836 22.111 1.00 9.79 88 ASN B O 1
ATOM 2465 N N . ALA B 1 88 ? -2.394 2.367 22.558 1.00 8.59 89 ALA B N 1
ATOM 2466 C CA . ALA B 1 88 ? -3.007 3.256 23.551 1.00 10.82 89 ALA B CA 1
ATOM 2467 C C . ALA B 1 88 ? -2.024 3.664 24.645 1.00 9.36 89 ALA B C 1
ATOM 2468 O O . ALA B 1 88 ? -1.243 2.841 25.142 1.00 10.35 89 ALA B O 1
ATOM 2470 N N . SER B 1 89 ? -2.059 4.945 25.002 1.00 8.11 90 SER B N 1
ATOM 2471 C CA . SER B 1 89 ? -1.310 5.469 26.141 1.00 7.49 90 SER B CA 1
ATOM 2472 C C . SER B 1 89 ? -1.749 6.899 26.398 1.00 13.16 90 SER B C 1
ATOM 2473 O O . SER B 1 89 ? -2.302 7.551 25.512 1.00 11.44 90 SER B O 1
ATOM 2476 N N . ILE B 1 90 ? -1.509 7.369 27.616 1.00 7.94 91 ILE B N 1
ATOM 2477 C CA . ILE B 1 90 ? -1.579 8.790 27.926 1.00 10.35 91 ILE B CA 1
ATOM 2478 C C . ILE B 1 90 ? -0.212 9.413 27.655 1.00 9.30 91 ILE B C 1
ATOM 2479 O O . ILE B 1 90 ? 0.816 8.878 28.072 1.00 10.05 91 ILE B O 1
ATOM 2484 N N . VAL B 1 91 ? -0.192 10.550 26.966 1.00 10.62 92 VAL B N 1
ATOM 2485 C CA . VAL B 1 91 ? 1.070 11.228 26.658 1.00 10.82 92 VAL B CA 1
ATOM 2486 C C . VAL B 1 91 ? 1.074 12.567 27.376 1.00 11.60 92 VAL B C 1
ATOM 2487 O O . VAL B 1 91 ? 0.577 13.559 26.840 1.00 15.35 92 VAL B O 1
ATOM 2491 N N . PRO B 1 92 ? 1.618 12.601 28.601 1.00 11.06 93 PRO B N 1
ATOM 2492 C CA . PRO B 1 92 ? 1.480 13.771 29.473 1.00 9.12 93 PRO B CA 1
ATOM 2493 C C . PRO B 1 92 ? 2.574 14.806 29.237 1.00 11.40 93 PRO B C 1
ATOM 2494 O O . PRO B 1 92 ? 3.601 14.514 28.627 1.00 11.68 93 PRO B O 1
ATOM 2498 N N . PHE B 1 93 ? 2.339 16.019 29.718 1.00 11.54 94 PHE B N 1
ATOM 2499 C CA . PHE B 1 93 ? 3.397 17.014 29.827 1.00 11.82 94 PHE B CA 1
ATOM 2500 C C . PHE B 1 93 ? 3.302 17.506 31.253 1.00 11.13 94 PHE B C 1
ATOM 2501 O O . PHE B 1 93 ? 2.343 18.181 31.635 1.00 11.10 94 PHE B O 1
ATOM 2509 N N . VAL B 1 94 ? 4.279 17.120 32.057 1.00 10.88 95 VAL B N 1
ATOM 2510 C CA A VAL B 1 94 ? 4.219 17.357 33.496 0.39 11.49 95 VAL B CA 1
ATOM 2511 C CA B VAL B 1 94 ? 4.215 17.360 33.489 0.61 11.49 95 VAL B CA 1
ATOM 2512 C C . VAL B 1 94 ? 5.599 17.672 34.052 1.00 12.57 95 VAL B C 1
ATOM 2513 O O . VAL B 1 94 ? 6.524 16.860 33.957 1.00 12.15 95 VAL B O 1
ATOM 2520 N N . ALA B 1 95 ? 5.743 18.870 34.618 1.00 10.54 96 ALA B N 1
ATOM 2521 C CA . ALA B 1 95 ? 6.991 19.265 35.268 1.00 12.04 96 ALA B CA 1
ATOM 2522 C C . ALA B 1 95 ? 7.331 18.264 36.359 1.00 10.02 96 ALA B C 1
ATOM 2523 O O . ALA B 1 95 ? 6.433 17.768 37.039 1.00 11.98 96 ALA B O 1
ATOM 2525 N N . TRP B 1 96 ? 8.618 17.979 36.545 1.00 10.30 97 TRP B N 1
ATOM 2526 C CA . TRP B 1 96 ? 9.034 17.006 37.549 1.00 10.29 97 TRP B CA 1
ATOM 2527 C C . TRP B 1 96 ? 8.379 17.244 38.911 1.00 10.73 97 TRP B C 1
ATOM 2528 O O . TRP B 1 96 ? 7.885 16.308 39.555 1.00 9.52 97 TRP B O 1
ATOM 2539 N N . ASP B 1 97 ? 8.355 18.487 39.367 1.00 13.24 98 ASP B N 1
ATOM 2540 C CA . ASP B 1 97 ? 7.800 18.731 40.696 1.00 12.21 98 ASP B CA 1
ATOM 2541 C C . ASP B 1 97 ? 6.284 18.546 40.779 1.00 13.97 98 ASP B C 1
ATOM 2542 O O . ASP B 1 97 ? 5.716 18.545 41.877 1.00 12.96 98 ASP B O 1
ATOM 2547 N N . ASP B 1 98 ? 5.639 18.371 39.627 1.00 12.81 99 ASP B N 1
ATOM 2548 C CA . ASP B 1 98 ? 4.212 18.037 39.585 1.00 11.96 99 ASP B CA 1
ATOM 2549 C C . ASP B 1 98 ? 3.970 16.532 39.392 1.00 12.76 99 ASP B C 1
ATOM 2550 O O . ASP B 1 98 ? 2.825 16.072 39.331 1.00 14.07 99 ASP B O 1
ATOM 2555 N N . VAL B 1 99 ? 5.050 15.764 39.269 1.00 11.44 100 VAL B N 1
ATOM 2556 C CA . VAL B 1 99 ? 4.917 14.313 39.201 1.00 13.30 100 VAL B CA 1
ATOM 2557 C C . VAL B 1 99 ? 4.741 13.742 40.602 1.00 10.24 100 VAL B C 1
ATOM 2558 O O . VAL B 1 99 ? 5.714 13.467 41.307 1.00 13.17 100 VAL B O 1
ATOM 2562 N N . ASP B 1 100 ? 3.487 13.599 41.012 1.00 10.57 101 ASP B N 1
ATOM 2563 C CA . ASP B 1 100 ? 3.192 12.994 42.299 1.00 10.78 101 ASP B CA 1
ATOM 2564 C C . ASP B 1 100 ? 2.764 11.542 42.113 1.00 14.04 101 ASP B C 1
ATOM 2565 O O . ASP B 1 100 ? 2.704 11.033 40.988 1.00 11.22 101 ASP B O 1
ATOM 2570 N N . LEU B 1 101 ? 2.488 10.866 43.217 1.00 11.77 102 LEU B N 1
ATOM 2571 C CA . LEU B 1 101 ? 2.140 9.449 43.147 1.00 11.16 102 LEU B CA 1
ATOM 2572 C C . LEU B 1 101 ? 0.842 9.205 42.361 1.00 9.27 102 LEU B C 1
ATOM 2573 O O . LEU B 1 101 ? 0.733 8.219 41.636 1.00 10.98 102 LEU B O 1
ATOM 2578 N N . ASP B 1 102 ? -0.137 10.099 42.481 1.00 10.49 103 ASP B N 1
ATOM 2579 C CA . ASP B 1 102 ? -1.390 9.930 41.739 1.00 11.77 103 ASP B CA 1
ATOM 2580 C C . ASP B 1 102 ? -1.121 9.929 40.234 1.00 9.32 103 ASP B C 1
ATOM 2581 O O . ASP B 1 102 ? -1.633 9.082 39.502 1.00 11.73 103 ASP B O 1
ATOM 2586 N N . HIS B 1 103 ? -0.298 10.876 39.792 1.00 8.49 104 HIS B N 1
ATOM 2587 C CA . HIS B 1 103 ? 0.062 10.971 38.384 1.00 9.17 104 HIS B CA 1
ATOM 2588 C C . HIS B 1 103 ? 0.845 9.740 37.956 1.00 7.69 104 HIS B C 1
ATOM 2589 O O . HIS B 1 103 ? 0.552 9.125 36.924 1.00 10.92 104 HIS B O 1
ATOM 2596 N N . TRP B 1 104 ? 1.845 9.396 38.755 1.00 7.77 105 TRP B N 1
ATOM 2597 C CA . TRP B 1 104 ? 2.683 8.239 38.455 1.00 10.65 105 TRP B CA 1
ATOM 2598 C C . TRP B 1 104 ? 1.835 6.985 38.281 1.00 11.74 105 TRP B C 1
ATOM 2599 O O . TRP B 1 104 ? 1.943 6.276 37.269 1.00 9.45 105 TRP B O 1
ATOM 2610 N N . ARG B 1 105 ? 0.972 6.711 39.258 1.00 10.33 106 ARG B N 1
ATOM 2611 C CA . ARG B 1 105 ? 0.145 5.514 39.198 1.00 9.71 106 ARG B CA 1
ATOM 2612 C C . ARG B 1 105 ? -0.735 5.472 37.960 1.00 11.69 106 ARG B C 1
ATOM 2613 O O . ARG B 1 105 ? -0.876 4.425 37.344 1.00 12.50 106 ARG B O 1
ATOM 2621 N N . LYS B 1 106 ? -1.326 6.608 37.594 1.00 12.17 107 LYS B N 1
ATOM 2622 C CA . LYS B 1 106 ? -2.192 6.656 36.426 1.00 12.19 107 LYS B CA 1
ATOM 2623 C C . LYS B 1 106 ? -1.417 6.342 35.152 1.00 12.55 107 LYS B C 1
ATOM 2624 O O . LYS B 1 106 ? -1.866 5.543 34.334 1.00 10.10 107 LYS B O 1
ATOM 2630 N N . ILE B 1 107 ? -0.260 6.975 34.979 1.00 8.21 108 ILE B N 1
ATOM 2631 C CA . ILE B 1 107 ? 0.536 6.732 33.778 1.00 8.40 108 ILE B CA 1
ATOM 2632 C C . ILE B 1 107 ? 0.996 5.277 33.683 1.00 11.12 108 ILE B C 1
ATOM 2633 O O . ILE B 1 107 ? 0.898 4.649 32.620 1.00 9.01 108 ILE B O 1
ATOM 2638 N N . ILE B 1 108 ? 1.486 4.736 34.791 1.00 8.72 109 ILE B N 1
ATOM 2639 C CA A ILE B 1 108 ? 1.920 3.339 34.817 0.40 8.63 109 ILE B CA 1
ATOM 2640 C CA B ILE B 1 108 ? 1.928 3.345 34.800 0.60 8.62 109 ILE B CA 1
ATOM 2641 C C . ILE B 1 108 ? 0.746 2.394 34.568 1.00 9.32 109 ILE B C 1
ATOM 2642 O O . ILE B 1 108 ? 0.850 1.427 33.797 1.00 10.22 109 ILE B O 1
ATOM 2651 N N . ASP B 1 109 ? -0.378 2.671 35.218 1.00 10.42 110 ASP B N 1
ATOM 2652 C CA A ASP B 1 109 ? -1.534 1.795 35.102 0.53 9.27 110 ASP B CA 1
ATOM 2653 C CA B ASP B 1 109 ? -1.567 1.825 35.106 0.47 9.32 110 ASP B CA 1
ATOM 2654 C C . ASP B 1 109 ? -2.045 1.691 33.667 1.00 11.18 110 ASP B C 1
ATOM 2655 O O . ASP B 1 109 ? -2.402 0.607 33.211 1.00 11.41 110 ASP B O 1
ATOM 2664 N N . VAL B 1 110 ? -2.096 2.810 32.951 1.00 8.16 111 VAL B N 1
ATOM 2665 C CA . VAL B 1 110 ? -2.558 2.745 31.569 1.00 8.86 111 VAL B CA 1
ATOM 2666 C C . VAL B 1 110 ? -1.463 2.288 30.614 1.00 9.04 111 VAL B C 1
ATOM 2667 O O . VAL B 1 110 ? -1.634 1.326 29.855 1.00 10.27 111 VAL B O 1
ATOM 2671 N N . ASN B 1 111 ? -0.337 2.997 30.642 1.00 8.25 112 ASN B N 1
ATOM 2672 C CA . ASN B 1 111 ? 0.676 2.835 29.613 1.00 8.60 112 ASN B CA 1
ATOM 2673 C C . ASN B 1 111 ? 1.450 1.535 29.721 1.00 8.12 112 ASN B C 1
ATOM 2674 O O . ASN B 1 111 ? 1.853 0.973 28.716 1.00 9.35 112 ASN B O 1
ATOM 2679 N N . LEU B 1 112 ? 1.686 1.091 30.950 1.00 8.38 113 LEU B N 1
ATOM 2680 C CA . LEU B 1 112 ? 2.468 -0.121 31.162 1.00 7.66 113 LEU B CA 1
ATOM 2681 C C . LEU B 1 112 ? 1.565 -1.300 31.515 1.00 8.62 113 LEU B C 1
ATOM 2682 O O . LEU B 1 112 ? 1.547 -2.308 30.810 1.00 8.63 113 LEU B O 1
ATOM 2687 N N . THR B 1 113 ? 0.804 -1.168 32.594 1.00 8.39 114 THR B N 1
ATOM 2688 C CA . THR B 1 113 ? -0.051 -2.268 33.012 1.00 6.95 114 THR B CA 1
ATOM 2689 C C . THR B 1 113 ? -1.165 -2.549 31.998 1.00 8.74 114 THR B C 1
ATOM 2690 O O . THR B 1 113 ? -1.458 -3.701 31.715 1.00 9.48 114 THR B O 1
ATOM 2694 N N . GLY B 1 114 ? -1.762 -1.512 31.418 1.00 8.33 115 GLY B N 1
ATOM 2695 C CA . GLY B 1 114 ? -2.754 -1.739 30.378 1.00 9.57 115 GLY B CA 1
ATOM 2696 C C . GLY B 1 114 ? -2.172 -2.552 29.221 1.00 8.99 115 GLY B C 1
ATOM 2697 O O . GLY B 1 114 ? -2.821 -3.434 28.650 1.00 9.28 115 GLY B O 1
ATOM 2698 N N . THR B 1 115 ? -0.929 -2.255 28.873 1.00 7.57 116 THR B N 1
ATOM 2699 C CA . THR B 1 115 ? -0.250 -2.973 27.806 1.00 6.61 116 THR B CA 1
ATOM 2700 C C . THR B 1 115 ? -0.121 -4.458 28.161 1.00 6.78 116 THR B C 1
ATOM 2701 O O . THR B 1 115 ? -0.364 -5.335 27.319 1.00 9.78 116 THR B O 1
ATOM 2705 N N . PHE B 1 116 ? 0.221 -4.747 29.416 1.00 8.30 117 PHE B N 1
ATOM 2706 C CA . PHE B 1 116 ? 0.235 -6.141 29.868 1.00 8.25 117 PHE B CA 1
ATOM 2707 C C . PHE B 1 116 ? -1.149 -6.788 29.750 1.00 9.24 117 PHE B C 1
ATOM 2708 O O . PHE B 1 116 ? -1.287 -7.885 29.225 1.00 10.59 117 PHE B O 1
ATOM 2716 N N . ILE B 1 117 ? -2.175 -6.105 30.254 1.00 9.54 118 ILE B N 1
ATOM 2717 C CA . ILE B 1 117 ? -3.525 -6.666 30.254 1.00 7.37 118 ILE B CA 1
ATOM 2718 C C . ILE B 1 117 ? -3.971 -7.059 28.843 1.00 9.44 118 ILE B C 1
ATOM 2719 O O . ILE B 1 117 ? -4.468 -8.165 28.613 1.00 8.83 118 ILE B O 1
ATOM 2724 N N . VAL B 1 118 ? -3.755 -6.153 27.898 1.00 7.53 119 VAL B N 1
ATOM 2725 C CA . VAL B 1 118 ? -4.135 -6.390 26.515 1.00 8.16 119 VAL B CA 1
ATOM 2726 C C . VAL B 1 118 ? -3.288 -7.508 25.897 1.00 8.64 119 VAL B C 1
ATOM 2727 O O . VAL B 1 118 ? -3.803 -8.349 25.155 1.00 9.60 119 VAL B O 1
ATOM 2731 N N . THR B 1 119 ? -1.995 -7.526 26.220 1.00 8.18 120 THR B N 1
ATOM 2732 C CA . THR B 1 119 ? -1.085 -8.514 25.636 1.00 8.06 120 THR B CA 1
ATOM 2733 C C . THR B 1 119 ? -1.338 -9.910 26.182 1.00 9.43 120 THR B C 1
ATOM 2734 O O . THR B 1 119 ? -1.299 -10.898 25.440 1.00 7.87 120 THR B O 1
ATOM 2738 N N . ARG B 1 120 ? -1.597 -9.984 27.480 1.00 9.07 121 ARG B N 1
ATOM 2739 C CA . ARG B 1 120 ? -1.985 -11.235 28.121 1.00 9.91 121 ARG B CA 1
ATOM 2740 C C . ARG B 1 120 ? -3.188 -11.848 27.411 1.00 10.84 121 ARG B C 1
ATOM 2741 O O . ARG B 1 120 ? -3.141 -12.989 26.955 1.00 9.92 121 ARG B O 1
ATOM 2749 N N . ALA B 1 121 ? -4.267 -11.082 27.296 1.00 8.60 122 ALA B N 1
ATOM 2750 C CA . ALA B 1 121 ? -5.473 -11.600 26.663 1.00 8.87 122 ALA B CA 1
ATOM 2751 C C . ALA B 1 121 ? -5.265 -11.881 25.174 1.00 10.97 122 ALA B C 1
ATOM 2752 O O . ALA B 1 121 ? -5.715 -12.904 24.658 1.00 10.15 122 ALA B O 1
ATOM 2754 N N . GLY B 1 122 ? -4.581 -10.969 24.490 1.00 8.28 123 GLY B N 1
ATOM 2755 C CA . GLY B 1 122 ? -4.416 -11.076 23.052 1.00 7.83 123 GLY B CA 1
ATOM 2756 C C . GLY B 1 122 ? -3.562 -12.258 22.637 1.00 8.46 123 GLY B C 1
ATOM 2757 O O . GLY B 1 122 ? -3.891 -12.974 21.679 1.00 9.58 123 GLY B O 1
ATOM 2758 N N . THR B 1 123 ? -2.455 -12.470 23.341 1.00 8.57 124 THR B N 1
ATOM 2759 C CA . THR B 1 123 ? -1.581 -13.578 22.972 1.00 6.68 124 THR B CA 1
ATOM 2760 C C . THR B 1 123 ? -2.176 -14.897 23.410 1.00 7.83 124 THR B C 1
ATOM 2761 O O . THR B 1 123 ? -1.958 -15.917 22.759 1.00 10.76 124 THR B O 1
ATOM 2765 N N . ASP B 1 124 ? -2.948 -14.883 24.491 1.00 8.41 125 ASP B N 1
ATOM 2766 C CA . ASP B 1 124 ? -3.669 -16.099 24.878 1.00 10.97 125 ASP B CA 1
ATOM 2767 C C . ASP B 1 124 ? -4.680 -16.452 23.783 1.00 12.55 125 ASP B C 1
ATOM 2768 O O . ASP B 1 124 ? -4.901 -17.622 23.469 1.00 10.25 125 ASP B O 1
ATOM 2773 N N . GLN B 1 125 ? -5.286 -15.428 23.194 1.00 9.55 126 GLN B N 1
ATOM 2774 C CA . GLN B 1 125 ? -6.245 -15.641 22.120 1.00 11.71 126 GLN B CA 1
ATOM 2775 C C . GLN B 1 125 ? -5.572 -16.197 20.868 1.00 13.78 126 GLN B C 1
ATOM 2776 O O . GLN B 1 125 ? -6.092 -17.113 20.235 1.00 11.63 126 GLN B O 1
ATOM 2782 N N . MET B 1 126 ? -4.422 -15.633 20.503 1.00 8.96 127 MET B N 1
ATOM 2783 C CA . MET B 1 126 ? -3.648 -16.167 19.387 1.00 9.81 127 MET B CA 1
ATOM 2784 C C . MET B 1 126 ? -3.359 -17.640 19.603 1.00 13.64 127 MET B C 1
ATOM 2785 O O . MET B 1 126 ? -3.542 -18.450 18.703 1.00 13.09 127 MET B O 1
ATOM 2790 N N . ARG B 1 127 ? -2.891 -17.980 20.797 1.00 9.30 128 ARG B N 1
ATOM 2791 C CA . ARG B 1 127 ? -2.489 -19.358 21.078 1.00 11.05 128 ARG B CA 1
ATOM 2792 C C . ARG B 1 127 ? -3.671 -20.307 21.043 1.00 10.43 128 ARG B C 1
ATOM 2793 O O . ARG B 1 127 ? -3.567 -21.421 20.506 1.00 13.43 128 ARG B O 1
ATOM 2801 N N . ALA B 1 128 ? -4.787 -19.881 21.627 1.00 11.93 129 ALA B N 1
ATOM 2802 C CA . ALA B 1 128 ? -5.985 -20.723 21.662 1.00 14.76 129 ALA B CA 1
ATOM 2803 C C . ALA B 1 128 ? -6.489 -21.031 20.255 1.00 21.06 129 ALA B C 1
ATOM 2804 O O . ALA B 1 128 ? -7.058 -22.097 20.011 1.00 21.06 129 ALA B O 1
ATOM 2806 N N . ALA B 1 129 ? -6.269 -20.102 19.332 1.00 14.86 130 ALA B N 1
ATOM 2807 C CA . ALA B 1 129 ? -6.727 -20.249 17.957 1.00 20.82 130 ALA B CA 1
ATOM 2808 C C . ALA B 1 129 ? -5.656 -20.878 17.065 1.00 23.10 130 ALA B C 1
ATOM 2809 O O . ALA B 1 129 ? -5.860 -21.037 15.863 1.00 23.77 130 ALA B O 1
ATOM 2811 N N . GLY B 1 130 ? -4.512 -21.212 17.656 1.00 21.55 131 GLY B N 1
ATOM 2812 C CA . GLY B 1 130 ? -3.395 -21.777 16.915 1.00 19.67 131 GLY B CA 1
ATOM 2813 C C . GLY B 1 130 ? -2.837 -20.847 15.859 1.00 24.19 131 GLY B C 1
ATOM 2814 O O . GLY B 1 130 ? -2.433 -21.288 14.791 1.00 28.02 131 GLY B O 1
ATOM 2815 N N . LYS B 1 131 ? -2.815 -19.551 16.152 1.00 17.51 132 LYS B N 1
ATOM 2816 C CA . LYS B 1 131 ? -2.337 -18.572 15.191 1.00 18.97 132 LYS B CA 1
ATOM 2817 C C . LYS B 1 131 ? -0.900 -18.171 15.469 1.00 19.70 132 LYS B C 1
ATOM 2818 O O . LYS B 1 131 ? -0.548 -17.846 16.601 1.00 21.77 132 LYS B O 1
ATOM 2824 N N . ALA B 1 132 ? -0.063 -18.215 14.442 1.00 17.81 133 ALA B N 1
ATOM 2825 C CA . ALA B 1 132 ? 1.217 -17.543 14.534 1.00 17.04 133 ALA B CA 1
ATOM 2826 C C . ALA B 1 132 ? 0.782 -16.108 14.714 1.00 27.95 133 ALA B C 1
ATOM 2827 O O . ALA B 1 132 ? -0.237 -15.693 14.162 1.00 27.03 133 ALA B O 1
ATOM 2829 N N . GLY B 1 133 ? 1.509 -15.351 15.512 1.00 11.36 134 GLY B N 1
ATOM 2830 C CA . GLY B 1 133 ? 1.072 -14.005 15.790 1.00 14.40 134 GLY B CA 1
ATOM 2831 C C . GLY B 1 133 ? 2.190 -12.990 15.824 1.00 11.49 134 GLY B C 1
ATOM 2832 O O . GLY B 1 133 ? 3.373 -13.312 15.780 1.00 12.83 134 GLY B O 1
ATOM 2833 N N . ARG B 1 134 ? 1.777 -11.736 15.891 1.00 9.46 135 ARG B N 1
ATOM 2834 C CA A ARG B 1 134 ? 2.670 -10.579 15.914 0.60 9.07 135 ARG B CA 1
ATOM 2835 C CA B ARG B 1 134 ? 2.722 -10.652 16.009 0.40 9.06 135 ARG B CA 1
ATOM 2836 C C . ARG B 1 134 ? 2.202 -9.657 17.023 1.00 8.46 135 ARG B C 1
ATOM 2837 O O . ARG B 1 134 ? 1.044 -9.218 16.982 1.00 11.35 135 ARG B O 1
ATOM 2852 N N . VAL B 1 135 ? 3.063 -9.356 17.984 1.00 7.86 136 VAL B N 1
ATOM 2853 C CA . VAL B 1 135 ? 2.772 -8.321 18.962 1.00 10.15 136 VAL B CA 1
ATOM 2854 C C . VAL B 1 135 ? 3.693 -7.152 18.653 1.00 8.98 136 VAL B C 1
ATOM 2855 O O . VAL B 1 135 ? 4.905 -7.321 18.548 1.00 8.77 136 VAL B O 1
ATOM 2859 N N . ILE B 1 136 ? 3.108 -5.973 18.486 1.00 6.45 137 ILE B N 1
ATOM 2860 C CA . ILE B 1 136 ? 3.883 -4.759 18.204 1.00 7.26 137 ILE B CA 1
ATOM 2861 C C . ILE B 1 136 ? 3.449 -3.681 19.181 1.00 7.60 137 ILE B C 1
ATOM 2862 O O . ILE B 1 136 ? 2.284 -3.274 19.185 1.00 9.40 137 ILE B O 1
ATOM 2867 N N . SER B 1 137 ? 4.371 -3.231 20.026 1.00 6.23 138 SER B N 1
ATOM 2868 C CA . SER B 1 137 ? 4.012 -2.248 21.045 1.00 5.69 138 SER B CA 1
ATOM 2869 C C . SER B 1 137 ? 4.688 -0.928 20.750 1.00 7.55 138 SER B C 1
ATOM 2870 O O . SER B 1 137 ? 5.889 -0.886 20.480 1.00 8.85 138 SER B O 1
ATOM 2873 N N . ILE B 1 138 ? 3.911 0.151 20.808 1.00 7.42 139 ILE B N 1
ATOM 2874 C CA . ILE B 1 138 ? 4.455 1.482 20.584 1.00 6.12 139 ILE B CA 1
ATOM 2875 C C . ILE B 1 138 ? 5.036 2.022 21.879 1.00 9.29 139 ILE B C 1
ATOM 2876 O O . ILE B 1 138 ? 4.310 2.263 22.857 1.00 8.94 139 ILE B O 1
ATOM 2881 N N . ALA B 1 139 ? 6.352 2.202 21.895 1.00 6.71 140 ALA B N 1
ATOM 2882 C CA . ALA B 1 139 ? 7.016 2.752 23.066 1.00 6.90 140 ALA B CA 1
ATOM 2883 C C . ALA B 1 139 ? 7.252 4.233 22.771 1.00 11.69 140 ALA B C 1
ATOM 2884 O O . ALA B 1 139 ? 6.308 4.932 22.408 1.00 8.44 140 ALA B O 1
ATOM 2886 N N . SER B 1 140 ? 8.493 4.700 22.904 1.00 9.45 141 SER B N 1
ATOM 2887 C CA . SER B 1 140 ? 8.832 6.115 22.683 1.00 8.80 141 SER B CA 1
ATOM 2888 C C . SER B 1 140 ? 10.346 6.319 22.715 1.00 6.77 141 SER B C 1
ATOM 2889 O O . SER B 1 140 ? 11.021 5.728 23.544 1.00 7.66 141 SER B O 1
ATOM 2892 N N . ASN B 1 141 ? 10.886 7.153 21.826 1.00 7.78 142 ASN B N 1
ATOM 2893 C CA . ASN B 1 141 ? 12.320 7.425 21.879 1.00 8.45 142 ASN B CA 1
ATOM 2894 C C . ASN B 1 141 ? 12.746 8.287 23.072 1.00 6.57 142 ASN B C 1
ATOM 2895 O O . ASN B 1 141 ? 13.933 8.507 23.281 1.00 8.56 142 ASN B O 1
ATOM 2900 N N . THR B 1 142 ? 11.782 8.745 23.863 1.00 7.79 143 THR B N 1
ATOM 2901 C CA . THR B 1 142 ? 12.119 9.394 25.126 1.00 8.34 143 THR B CA 1
ATOM 2902 C C . THR B 1 142 ? 12.859 8.425 26.030 1.00 8.51 143 THR B C 1
ATOM 2903 O O . THR B 1 142 ? 13.602 8.850 26.909 1.00 9.15 143 THR B O 1
ATOM 2907 N N . PHE B 1 143 ? 12.629 7.122 25.851 1.00 8.11 144 PHE B N 1
ATOM 2908 C CA . PHE B 1 143 ? 13.392 6.132 26.607 1.00 9.30 144 PHE B CA 1
ATOM 2909 C C . PHE B 1 143 ? 14.895 6.258 26.342 1.00 9.03 144 PHE B C 1
ATOM 2910 O O . PHE B 1 143 ? 15.703 6.042 27.241 1.00 7.97 144 PHE B O 1
ATOM 2918 N N . PHE B 1 144 ? 15.270 6.612 25.116 1.00 9.61 145 PHE B N 1
ATOM 2919 C CA . PHE B 1 144 ? 16.685 6.750 24.784 1.00 9.34 145 PHE B CA 1
ATOM 2920 C C . PHE B 1 144 ? 17.218 8.137 25.134 1.00 11.18 145 PHE B C 1
ATOM 2921 O O . PHE B 1 144 ? 18.382 8.292 25.498 1.00 14.00 145 PHE B O 1
ATOM 2929 N N . ALA B 1 145 ? 16.365 9.147 25.002 1.00 9.76 146 ALA B N 1
ATOM 2930 C CA . ALA B 1 145 ? 16.789 10.541 25.152 1.00 11.02 146 ALA B CA 1
ATOM 2931 C C . ALA B 1 145 ? 16.742 11.072 26.583 1.00 13.96 146 ALA B C 1
ATOM 2932 O O . ALA B 1 145 ? 17.443 12.030 26.920 1.00 15.11 146 ALA B O 1
ATOM 2934 N N . GLY B 1 146 ? 15.915 10.463 27.428 1.00 9.73 147 GLY B N 1
ATOM 2935 C CA . GLY B 1 146 ? 15.730 10.980 28.775 1.00 10.19 147 GLY B CA 1
ATOM 2936 C C . GLY B 1 146 ? 14.982 12.302 28.788 1.00 9.79 147 GLY B C 1
ATOM 2937 O O . GLY B 1 146 ? 15.236 13.171 29.623 1.00 9.97 147 GLY B O 1
ATOM 2938 N N . THR B 1 147 ? 14.045 12.441 27.858 1.00 9.18 148 THR B N 1
ATOM 2939 C CA . THR B 1 147 ? 13.260 13.662 27.667 1.00 10.19 148 THR B CA 1
ATOM 2940 C C . THR B 1 147 ? 12.628 14.175 28.964 1.00 9.86 148 THR B C 1
ATOM 2941 O O . THR B 1 147 ? 12.051 13.403 29.719 1.00 9.07 148 THR B O 1
ATOM 2945 N N . PRO B 1 148 ? 12.736 15.493 29.228 1.00 10.49 149 PRO B N 1
ATOM 2946 C CA . PRO B 1 148 ? 12.123 16.046 30.439 1.00 11.82 149 PRO B CA 1
ATOM 2947 C C . PRO B 1 148 ? 10.614 16.252 30.315 1.00 10.87 149 PRO B C 1
ATOM 2948 O O . PRO B 1 148 ? 10.058 16.166 29.212 1.00 10.96 149 PRO B O 1
ATOM 2952 N N . ASN B 1 149 ? 9.980 16.515 31.460 1.00 10.41 150 ASN B N 1
ATOM 2953 C CA . ASN B 1 149 ? 8.548 16.789 31.571 1.00 10.28 150 ASN B CA 1
ATOM 2954 C C . ASN B 1 149 ? 7.655 15.582 31.292 1.00 9.77 150 ASN B C 1
ATOM 2955 O O . ASN B 1 149 ? 6.478 15.727 30.946 1.00 11.77 150 ASN B O 1
ATOM 2960 N N . MET B 1 150 ? 8.209 14.385 31.461 1.00 9.56 151 MET B N 1
ATOM 2961 C CA . MET B 1 150 ? 7.461 13.167 31.174 1.00 9.34 151 MET B CA 1
ATOM 2962 C C . MET B 1 150 ? 7.947 11.997 32.023 1.00 9.37 151 MET B C 1
ATOM 2963 O O . MET B 1 150 ? 7.957 10.863 31.548 1.00 8.62 151 MET B O 1
ATOM 2968 N N . ALA B 1 151 ? 8.356 12.242 33.268 1.00 9.79 152 ALA B N 1
ATOM 2969 C CA . ALA B 1 151 ? 9.123 11.211 33.984 1.00 11.53 152 ALA B CA 1
ATOM 2970 C C . ALA B 1 151 ? 8.409 9.865 34.147 1.00 9.89 152 ALA B C 1
ATOM 2971 O O . ALA B 1 151 ? 9.015 8.811 33.941 1.00 10.05 152 ALA B O 1
ATOM 2973 N N . ALA B 1 152 ? 7.138 9.888 34.533 1.00 6.55 153 ALA B N 1
ATOM 2974 C CA . ALA B 1 152 ? 6.403 8.631 34.695 1.00 8.40 153 ALA B CA 1
ATOM 2975 C C . ALA B 1 152 ? 6.213 7.919 33.346 1.00 8.26 153 ALA B C 1
ATOM 2976 O O . ALA B 1 152 ? 6.237 6.676 33.251 1.00 9.16 153 ALA B O 1
ATOM 2978 N N . TYR B 1 153 ? 6.007 8.715 32.304 1.00 8.23 154 TYR B N 1
ATOM 2979 C CA . TYR B 1 153 ? 5.809 8.207 30.946 1.00 8.37 154 TYR B CA 1
ATOM 2980 C C . TYR B 1 153 ? 7.067 7.517 30.433 1.00 8.77 154 TYR B C 1
ATOM 2981 O O . TYR B 1 153 ? 6.989 6.438 29.850 1.00 8.79 154 TYR B O 1
ATOM 2990 N N . VAL B 1 154 ? 8.230 8.128 30.649 1.00 8.22 155 VAL B N 1
ATOM 2991 C CA . VAL B 1 154 ? 9.475 7.495 30.204 1.00 8.75 155 VAL B CA 1
ATOM 2992 C C . VAL B 1 154 ? 9.700 6.172 30.929 1.00 10.24 155 VAL B C 1
ATOM 2993 O O . VAL B 1 154 ? 10.124 5.182 30.326 1.00 7.24 155 VAL B O 1
ATOM 2997 N N . ALA B 1 155 ? 9.405 6.154 32.224 1.00 8.65 156 ALA B N 1
ATOM 2998 C CA . ALA B 1 155 ? 9.493 4.927 33.003 1.00 7.01 156 ALA B CA 1
ATOM 2999 C C . ALA B 1 155 ? 8.559 3.860 32.424 1.00 9.80 156 ALA B C 1
ATOM 3000 O O . ALA B 1 155 ? 8.958 2.710 32.214 1.00 7.34 156 ALA B O 1
ATOM 3002 N N . ALA B 1 156 ? 7.315 4.244 32.150 1.00 7.59 157 ALA B N 1
ATOM 3003 C CA . ALA B 1 156 ? 6.357 3.286 31.607 1.00 8.00 157 ALA B CA 1
ATOM 3004 C C . ALA B 1 156 ? 6.805 2.743 30.252 1.00 9.96 157 ALA B C 1
ATOM 3005 O O . ALA B 1 156 ? 6.644 1.557 29.966 1.00 9.08 157 ALA B O 1
ATOM 3007 N N . LYS B 1 157 ? 7.365 3.612 29.414 1.00 8.52 158 LYS B N 1
ATOM 3008 C CA . LYS B 1 157 ? 7.797 3.186 28.093 1.00 9.04 158 LYS B CA 1
ATOM 3009 C C . LYS B 1 157 ? 9.025 2.286 28.158 1.00 8.71 158 LYS B C 1
ATOM 3010 O O . LYS B 1 157 ? 9.156 1.369 27.347 1.00 9.01 158 LYS B O 1
ATOM 3016 N N . GLY B 1 158 ? 9.908 2.534 29.128 1.00 7.34 159 GLY B N 1
ATOM 3017 C CA . GLY B 1 158 ? 10.998 1.605 29.404 1.00 7.90 159 GLY B CA 1
ATOM 3018 C C . GLY B 1 158 ? 10.442 0.259 29.833 1.00 6.95 159 GLY B C 1
ATOM 3019 O O . GLY B 1 158 ? 10.967 -0.795 29.452 1.00 8.68 159 GLY B O 1
ATOM 3020 N N . GLY B 1 159 ? 9.385 0.281 30.641 1.00 7.04 160 GLY B N 1
ATOM 3021 C CA . GLY B 1 159 ? 8.710 -0.953 31.023 1.00 7.86 160 GLY B CA 1
ATOM 3022 C C . GLY B 1 159 ? 8.143 -1.720 29.830 1.00 9.66 160 GLY B C 1
ATOM 3023 O O . GLY B 1 159 ? 8.178 -2.950 29.786 1.00 8.51 160 GLY B O 1
ATOM 3024 N N . VAL B 1 160 ? 7.616 -0.993 28.851 1.00 6.24 161 VAL B N 1
ATOM 3025 C CA . VAL B 1 160 ? 7.075 -1.627 27.655 1.00 8.45 161 VAL B CA 1
ATOM 3026 C C . VAL B 1 160 ? 8.202 -2.304 26.860 1.00 8.64 161 VAL B C 1
ATOM 3027 O O . VAL B 1 160 ? 8.036 -3.397 26.331 1.00 8.05 161 VAL B O 1
ATOM 3031 N N . ILE B 1 161 ? 9.354 -1.650 26.773 1.00 8.21 162 ILE B N 1
ATOM 3032 C CA . ILE B 1 161 ? 10.490 -2.260 26.084 1.00 6.10 162 ILE B CA 1
ATOM 3033 C C . ILE B 1 161 ? 10.996 -3.517 26.829 1.00 8.82 162 ILE B C 1
ATOM 3034 O O . ILE B 1 161 ? 11.281 -4.548 26.214 1.00 8.80 162 ILE B O 1
ATOM 3039 N N . GLY B 1 162 ? 11.097 -3.427 28.152 1.00 7.35 163 GLY B N 1
ATOM 3040 C CA . GLY B 1 162 ? 11.503 -4.574 28.955 1.00 7.10 163 GLY B CA 1
ATOM 3041 C C . GLY B 1 162 ? 10.527 -5.722 28.783 1.00 8.05 163 GLY B C 1
ATOM 3042 O O . GLY B 1 162 ? 10.922 -6.873 28.566 1.00 7.56 163 GLY B O 1
ATOM 3043 N N . PHE B 1 163 ? 9.241 -5.404 28.874 1.00 7.93 164 PHE B N 1
ATOM 3044 C CA . PHE B 1 163 ? 8.184 -6.391 28.711 1.00 7.97 164 PHE B CA 1
ATOM 3045 C C . PHE B 1 163 ? 8.316 -7.054 27.334 1.00 9.69 164 PHE B C 1
ATOM 3046 O O . PHE B 1 163 ? 8.243 -8.279 27.209 1.00 10.37 164 PHE B O 1
ATOM 3054 N N . THR B 1 164 ? 8.532 -6.240 26.306 1.00 7.24 165 THR B N 1
ATOM 3055 C CA . THR B 1 164 ? 8.700 -6.758 24.946 1.00 6.87 165 THR B CA 1
ATOM 3056 C C . THR B 1 164 ? 9.837 -7.758 24.856 1.00 8.71 165 THR B C 1
ATOM 3057 O O . THR B 1 164 ? 9.706 -8.813 24.222 1.00 8.62 165 THR B O 1
ATOM 3061 N N . ARG B 1 165 ? 10.969 -7.426 25.470 1.00 8.87 166 ARG B N 1
ATOM 3062 C CA . ARG B 1 165 ? 12.138 -8.285 25.363 1.00 7.14 166 ARG B CA 1
ATOM 3063 C C . ARG B 1 165 ? 11.900 -9.624 26.064 1.00 8.85 166 ARG B C 1
ATOM 3064 O O . ARG B 1 165 ? 12.262 -10.686 25.535 1.00 10.96 166 ARG B O 1
ATOM 3072 N N . ALA B 1 166 ? 11.270 -9.580 27.236 1.00 8.41 167 ALA B N 1
ATOM 3073 C CA . ALA B 1 166 ? 10.951 -10.809 27.958 1.00 9.74 167 ALA B CA 1
ATOM 3074 C C . ALA B 1 166 ? 9.865 -11.604 27.231 1.00 13.08 167 ALA B C 1
ATOM 3075 O O . ALA B 1 166 ? 9.933 -12.830 27.145 1.00 9.69 167 ALA B O 1
ATOM 3077 N N . LEU B 1 167 ? 8.864 -10.899 26.714 1.00 7.20 168 LEU B N 1
ATOM 3078 C CA . LEU B 1 167 ? 7.737 -11.535 26.038 1.00 8.26 168 LEU B CA 1
ATOM 3079 C C . LEU B 1 167 ? 8.197 -12.310 24.800 1.00 10.62 168 LEU B C 1
ATOM 3080 O O . LEU B 1 167 ? 7.713 -13.406 24.524 1.00 9.85 168 LEU B O 1
ATOM 3085 N N . ALA B 1 168 ? 9.148 -11.745 24.064 1.00 7.33 169 ALA B N 1
ATOM 3086 C CA . ALA B 1 168 ? 9.687 -12.423 22.887 1.00 6.69 169 ALA B CA 1
ATOM 3087 C C . ALA B 1 168 ? 10.232 -13.805 23.255 1.00 8.40 169 ALA B C 1
ATOM 3088 O O . ALA B 1 168 ? 10.031 -14.774 22.527 1.00 9.27 169 ALA B O 1
ATOM 3090 N N . THR B 1 169 ? 10.926 -13.884 24.389 1.00 7.02 170 THR B N 1
ATOM 3091 C CA . THR B 1 169 ? 11.493 -15.146 24.864 1.00 7.24 170 THR B CA 1
ATOM 3092 C C . THR B 1 169 ? 10.396 -16.117 25.254 1.00 8.50 170 THR B C 1
ATOM 3093 O O . THR B 1 169 ? 10.481 -17.311 24.955 1.00 10.69 170 THR B O 1
ATOM 3097 N N . GLU B 1 170 ? 9.373 -15.607 25.928 1.00 8.12 171 GLU B N 1
ATOM 3098 C CA . GLU B 1 170 ? 8.270 -16.451 26.382 1.00 9.49 171 GLU B CA 1
ATOM 3099 C C . GLU B 1 170 ? 7.402 -16.997 25.244 1.00 10.88 171 GLU B C 1
ATOM 3100 O O . GLU B 1 170 ? 6.889 -18.111 25.355 1.00 10.05 171 GLU B O 1
ATOM 3106 N N . LEU B 1 171 ? 7.223 -16.226 24.171 1.00 7.96 172 LEU B N 1
ATOM 3107 C CA . LEU B 1 171 ? 6.231 -16.590 23.156 1.00 7.44 172 LEU B CA 1
ATOM 3108 C C . LEU B 1 171 ? 6.805 -17.172 21.869 1.00 9.03 172 LEU B C 1
ATOM 3109 O O . LEU B 1 171 ? 6.044 -17.597 21.003 1.00 8.77 172 LEU B O 1
ATOM 3114 N N . GLY B 1 172 ? 8.131 -17.183 21.736 1.00 10.34 173 GLY B N 1
ATOM 3115 C CA . GLY B 1 172 ? 8.746 -17.617 20.490 1.00 11.88 173 GLY B CA 1
ATOM 3116 C C . GLY B 1 172 ? 8.358 -19.045 20.141 1.00 11.71 173 GLY B C 1
ATOM 3117 O O . GLY B 1 172 ? 8.154 -19.386 18.966 1.00 13.09 173 GLY B O 1
ATOM 3118 N N . LYS B 1 173 ? 8.224 -19.870 21.171 1.00 10.81 174 LYS B N 1
ATOM 3119 C CA . LYS B 1 173 ? 7.873 -21.277 20.972 1.00 10.81 174 LYS B CA 1
ATOM 3120 C C . LYS B 1 173 ? 6.478 -21.436 20.368 1.00 14.27 174 LYS B C 1
ATOM 3121 O O . LYS B 1 173 ? 6.165 -22.480 19.787 1.00 14.47 174 LYS B O 1
ATOM 3127 N N . TYR B 1 174 ? 5.644 -20.405 20.512 1.00 10.38 175 TYR B N 1
ATOM 3128 C CA . TYR B 1 174 ? 4.295 -20.418 19.945 1.00 11.00 175 TYR B CA 1
ATOM 3129 C C . TYR B 1 174 ? 4.249 -19.738 18.580 1.00 13.85 175 TYR B C 1
ATOM 3130 O O . TYR B 1 174 ? 3.175 -19.514 18.027 1.00 15.19 175 TYR B O 1
ATOM 3139 N N . ASN B 1 175 ? 5.416 -19.415 18.036 1.00 13.44 176 ASN B N 1
ATOM 3140 C CA A ASN B 1 175 ? 5.508 -18.719 16.758 0.58 15.33 176 ASN B CA 1
ATOM 3141 C CA B ASN B 1 175 ? 5.487 -18.725 16.750 0.42 15.35 176 ASN B CA 1
ATOM 3142 C C . ASN B 1 175 ? 4.811 -17.359 16.819 1.00 14.86 176 ASN B C 1
ATOM 3143 O O . ASN B 1 175 ? 4.159 -16.929 15.871 1.00 18.09 176 ASN B O 1
ATOM 3152 N N . ILE B 1 176 ? 4.960 -16.692 17.959 1.00 10.64 177 ILE B N 1
ATOM 3153 C CA . ILE B 1 176 ? 4.508 -15.319 18.110 1.00 10.02 177 ILE B CA 1
ATOM 3154 C C . ILE B 1 176 ? 5.744 -14.463 18.333 1.00 10.68 177 ILE B C 1
ATOM 3155 O O . ILE B 1 176 ? 6.556 -14.767 19.211 1.00 10.60 177 ILE B O 1
ATOM 3160 N N . THR B 1 177 ? 5.903 -13.424 17.518 1.00 10.46 178 THR B N 1
ATOM 3161 C CA . THR B 1 177 ? 6.997 -12.475 17.716 1.00 12.20 178 THR B CA 1
ATOM 3162 C C . THR B 1 177 ? 6.503 -11.268 18.495 1.00 11.54 178 THR B C 1
ATOM 3163 O O . THR B 1 177 ? 5.311 -10.943 18.483 1.00 9.59 178 THR B O 1
ATOM 3167 N N . ALA B 1 178 ? 7.423 -10.603 19.174 1.00 8.36 179 ALA B N 1
ATOM 3168 C CA . ALA B 1 178 ? 7.066 -9.412 19.936 1.00 9.50 179 ALA B CA 1
ATOM 3169 C C . ALA B 1 178 ? 8.160 -8.375 19.753 1.00 6.65 179 ALA B C 1
ATOM 3170 O O . ALA B 1 178 ? 9.314 -8.618 20.100 1.00 7.54 179 ALA B O 1
ATOM 3172 N N . ASN B 1 179 ? 7.790 -7.221 19.205 1.00 7.70 180 ASN B N 1
ATOM 3173 C CA . ASN B 1 179 ? 8.744 -6.147 18.948 1.00 8.32 180 ASN B CA 1
ATOM 3174 C C . ASN B 1 179 ? 8.154 -4.834 19.411 1.00 7.41 180 ASN B C 1
ATOM 3175 O O . ASN B 1 179 ? 6.946 -4.744 19.658 1.00 7.69 180 ASN B O 1
ATOM 3180 N N . ALA B 1 180 ? 9.002 -3.817 19.530 1.00 7.27 181 ALA B N 1
ATOM 3181 C CA . ALA B 1 180 ? 8.531 -2.496 19.904 1.00 5.69 181 ALA B CA 1
ATOM 3182 C C . ALA B 1 180 ? 8.978 -1.477 18.869 1.00 8.47 181 ALA B C 1
ATOM 3183 O O . ALA B 1 180 ? 9.973 -1.675 18.190 1.00 8.23 181 ALA B O 1
ATOM 3185 N N . VAL B 1 181 ? 8.219 -0.395 18.734 1.00 7.79 182 VAL B N 1
ATOM 3186 C CA . VAL B 1 181 ? 8.637 0.738 17.909 1.00 7.81 182 VAL B CA 1
ATOM 3187 C C . VAL B 1 181 ? 8.797 1.922 18.831 1.00 7.22 182 VAL B C 1
ATOM 3188 O O . VAL B 1 181 ? 7.945 2.142 19.692 1.00 8.97 182 VAL B O 1
ATOM 3192 N N . THR B 1 182 ? 9.886 2.676 18.672 1.00 9.06 183 THR B N 1
ATOM 3193 C CA . THR B 1 182 ? 10.043 3.935 19.397 1.00 6.60 183 THR B CA 1
ATOM 3194 C C . THR B 1 182 ? 9.906 5.122 18.442 1.00 7.62 183 THR B C 1
ATOM 3195 O O . THR B 1 182 ? 10.866 5.484 17.755 1.00 8.85 183 THR B O 1
ATOM 3199 N N . PRO B 1 183 ? 8.707 5.727 18.382 1.00 6.15 184 PRO B N 1
ATOM 3200 C CA . PRO B 1 183 ? 8.590 6.955 17.579 1.00 6.88 184 PRO B CA 1
ATOM 3201 C C . PRO B 1 183 ? 9.360 8.099 18.234 1.00 8.58 184 PRO B C 1
ATOM 3202 O O . PRO B 1 183 ? 9.523 8.123 19.455 1.00 9.89 184 PRO B O 1
ATOM 3206 N N . GLY B 1 184 ? 9.809 9.052 17.426 1.00 7.42 185 GLY B N 1
ATOM 3207 C CA . GLY B 1 184 ? 10.195 10.352 17.943 1.00 10.07 185 GLY B CA 1
ATOM 3208 C C . GLY B 1 184 ? 8.953 11.219 18.011 1.00 11.08 185 GLY B C 1
ATOM 3209 O O . GLY B 1 184 ? 7.833 10.724 17.876 1.00 10.02 185 GLY B O 1
ATOM 3210 N N . LEU B 1 185 ? 9.136 12.516 18.225 1.00 6.83 186 LEU B N 1
ATOM 3211 C CA . LEU B 1 185 ? 7.989 13.417 18.257 1.00 6.89 186 LEU B CA 1
ATOM 3212 C C . LEU B 1 185 ? 7.222 13.362 16.937 1.00 11.36 186 LEU B C 1
ATOM 3213 O O . LEU B 1 185 ? 7.797 13.545 15.854 1.00 10.03 186 LEU B O 1
ATOM 3218 N N . ILE B 1 186 ? 5.916 13.119 17.045 1.00 8.59 187 ILE B N 1
ATOM 3219 C CA . ILE B 1 186 ? 5.034 13.010 15.895 1.00 9.22 187 ILE B CA 1
ATOM 3220 C C . ILE B 1 186 ? 3.906 14.023 16.009 1.00 9.44 187 ILE B C 1
ATOM 3221 O O . ILE B 1 186 ? 3.356 14.239 17.093 1.00 10.53 187 ILE B O 1
ATOM 3226 N N . GLU B 1 187 ? 3.553 14.630 14.885 1.00 8.55 188 GLU B N 1
ATOM 3227 C CA . GLU B 1 187 ? 2.501 15.642 14.863 1.00 10.53 188 GLU B CA 1
ATOM 3228 C C . GLU B 1 187 ? 1.118 14.968 14.878 1.00 10.36 188 GLU B C 1
ATOM 3229 O O . GLU B 1 187 ? 0.341 15.083 13.931 1.00 12.07 188 GLU B O 1
ATOM 3235 N N . SER B 1 188 ? 0.823 14.243 15.955 1.00 9.62 189 SER B N 1
ATOM 3236 C CA . SER B 1 188 ? -0.461 13.564 16.090 1.00 9.02 189 SER B CA 1
ATOM 3237 C C . SER B 1 188 ? -1.507 14.520 16.656 1.00 10.21 189 SER B C 1
ATOM 3238 O O . SER B 1 188 ? -1.175 15.577 17.186 1.00 10.87 189 SER B O 1
ATOM 3241 N N . ASP B 1 189 ? -2.775 14.120 16.579 1.00 12.64 190 ASP B N 1
ATOM 3242 C CA . ASP B 1 189 ? -3.853 14.902 17.169 1.00 15.13 190 ASP B CA 1
ATOM 3243 C C . ASP B 1 189 ? -3.534 15.272 18.606 1.00 15.94 190 ASP B C 1
ATOM 3244 O O . ASP B 1 189 ? -3.709 16.418 19.019 1.00 14.46 190 ASP B O 1
ATOM 3249 N N . GLY B 1 190 ? -3.054 14.295 19.368 1.00 11.46 191 GLY B N 1
ATOM 3250 C CA . GLY B 1 190 ? -2.778 14.510 20.774 1.00 11.09 191 GLY B CA 1
ATOM 3251 C C . GLY B 1 190 ? -1.642 15.485 21.019 1.00 14.67 191 GLY B C 1
ATOM 3252 O O . GLY B 1 190 ? -1.724 16.321 21.919 1.00 14.24 191 GLY B O 1
ATOM 3253 N N . VAL B 1 191 ? -0.581 15.386 20.221 1.00 10.27 192 VAL B N 1
ATOM 3254 C CA . VAL B 1 191 ? 0.558 16.293 20.375 1.00 12.37 192 VAL B CA 1
ATOM 3255 C C . VAL B 1 191 ? 0.182 17.722 19.991 1.00 11.25 192 VAL B C 1
ATOM 3256 O O . VAL B 1 191 ? 0.602 18.677 20.644 1.00 14.18 192 VAL B O 1
ATOM 3260 N N . LYS B 1 192 ? -0.621 17.868 18.940 1.00 12.62 193 LYS B N 1
ATOM 3261 C CA . LYS B 1 192 ? -1.036 19.200 18.510 1.00 13.80 193 LYS B CA 1
ATOM 3262 C C . LYS B 1 192 ? -1.847 19.903 19.589 1.00 20.07 193 LYS B C 1
ATOM 3263 O O . LYS B 1 192 ? -1.881 21.138 19.657 1.00 17.88 193 LYS B O 1
ATOM 3269 N N . ALA B 1 193 ? -2.475 19.118 20.452 1.00 12.89 194 ALA B N 1
ATOM 3270 C CA . ALA B 1 193 ? -3.315 19.673 21.512 1.00 14.77 194 ALA B CA 1
ATOM 3271 C C . ALA B 1 193 ? -2.597 19.757 22.856 1.00 16.24 194 ALA B C 1
ATOM 3272 O O . ALA B 1 193 ? -3.236 19.936 23.895 1.00 19.58 194 ALA B O 1
ATOM 3274 N N . SER B 1 194 ? -1.273 19.626 22.848 1.00 13.91 195 SER B N 1
ATOM 3275 C CA . SER B 1 194 ? -0.518 19.612 24.099 1.00 12.74 195 SER B CA 1
ATOM 3276 C C . SER B 1 194 ? 0.729 20.486 23.997 1.00 11.13 195 SER B C 1
ATOM 3277 O O . SER B 1 194 ? 1.092 20.934 22.907 1.00 13.18 195 SER B O 1
ATOM 3280 N N . PRO B 1 195 ? 1.385 20.747 25.133 1.00 12.54 196 PRO B N 1
ATOM 3281 C CA . PRO B 1 195 ? 2.614 21.542 25.072 1.00 10.63 196 PRO B CA 1
ATOM 3282 C C . PRO B 1 195 ? 3.753 20.871 24.291 1.00 12.36 196 PRO B C 1
ATOM 3283 O O . PRO B 1 195 ? 4.728 21.521 23.948 1.00 13.34 196 PRO B O 1
ATOM 3287 N N . HIS B 1 196 ? 3.637 19.583 23.992 1.00 11.62 197 HIS B N 1
ATOM 3288 C CA . HIS B 1 196 ? 4.647 18.962 23.143 1.00 10.14 197 HIS B CA 1
ATOM 3289 C C . HIS B 1 196 ? 4.680 19.536 21.730 1.00 13.07 197 HIS B C 1
ATOM 3290 O O . HIS B 1 196 ? 5.667 19.374 21.016 1.00 15.25 197 HIS B O 1
ATOM 3297 N N . ASN B 1 197 ? 3.602 20.201 21.330 1.00 13.91 198 ASN B N 1
ATOM 3298 C CA . ASN B 1 197 ? 3.533 20.810 20.005 1.00 13.78 198 ASN B CA 1
ATOM 3299 C C . ASN B 1 197 ? 4.616 21.870 19.856 1.00 14.32 198 ASN B C 1
ATOM 3300 O O . ASN B 1 197 ? 5.067 22.164 18.747 1.00 15.69 198 ASN B O 1
ATOM 3305 N N . GLU B 1 198 ? 5.045 22.425 20.985 1.00 13.53 199 GLU B N 1
ATOM 3306 C CA . GLU B 1 198 ? 6.072 23.455 20.983 1.00 13.01 199 GLU B CA 1
ATOM 3307 C C . GLU B 1 198 ? 7.486 22.884 20.930 1.00 12.32 199 GLU B C 1
ATOM 3308 O O . GLU B 1 198 ? 8.462 23.634 20.869 1.00 15.97 199 GLU B O 1
ATOM 3314 N N . ALA B 1 199 ? 7.601 21.553 20.932 1.00 11.42 200 ALA B N 1
ATOM 3315 C CA . ALA B 1 199 ? 8.910 20.909 20.962 1.00 12.87 200 ALA B CA 1
ATOM 3316 C C . ALA B 1 199 ? 9.487 20.636 19.575 1.00 11.36 200 ALA B C 1
ATOM 3317 O O . ALA B 1 199 ? 10.625 20.194 19.459 1.00 13.44 200 ALA B O 1
ATOM 3319 N N . PHE B 1 200 ? 8.714 20.879 18.521 1.00 11.13 201 PHE B N 1
ATOM 3320 C CA . PHE B 1 200 ? 9.203 20.548 17.182 1.00 8.10 201 PHE B CA 1
ATOM 3321 C C . PHE B 1 200 ? 10.485 21.281 16.795 1.00 11.15 201 PHE B C 1
ATOM 3322 O O . PHE B 1 200 ? 11.340 20.726 16.102 1.00 13.10 201 PHE B O 1
ATOM 3330 N N . GLY B 1 201 ? 10.623 22.528 17.231 1.00 15.23 202 GLY B N 1
ATOM 3331 C CA . GLY B 1 201 ? 11.839 23.260 16.933 1.00 12.12 202 GLY B CA 1
ATOM 3332 C C . GLY B 1 201 ? 13.091 22.542 17.421 1.00 11.70 202 GLY B C 1
ATOM 3333 O O . GLY B 1 201 ? 14.021 22.288 16.651 1.00 13.42 202 GLY B O 1
ATOM 3334 N N . PHE B 1 202 ? 13.116 22.218 18.708 1.00 12.45 203 PHE B N 1
ATOM 3335 C CA . PHE B 1 202 ? 14.249 21.511 19.297 1.00 12.43 203 PHE B CA 1
ATOM 3336 C C . PHE B 1 202 ? 14.457 20.125 18.680 1.00 12.34 203 PHE B C 1
ATOM 3337 O O . PHE B 1 202 ? 15.579 19.723 18.372 1.00 12.09 203 PHE B O 1
ATOM 3345 N N . VAL B 1 203 ? 13.371 19.383 18.515 1.00 10.77 204 VAL B N 1
ATOM 3346 C CA . VAL B 1 203 ? 13.494 18.041 17.956 1.00 7.53 204 VAL B CA 1
ATOM 3347 C C . VAL B 1 203 ? 14.003 18.058 16.515 1.00 10.59 204 VAL B C 1
ATOM 3348 O O . VAL B 1 203 ? 14.913 17.313 16.164 1.00 11.23 204 VAL B O 1
ATOM 3352 N N . GLU B 1 204 ? 13.432 18.914 15.676 1.00 11.62 205 GLU B N 1
ATOM 3353 C CA . GLU B 1 204 ? 13.912 19.008 14.298 1.00 11.83 205 GLU B CA 1
ATOM 3354 C C . GLU B 1 204 ? 15.387 19.409 14.232 1.00 12.68 205 GLU B C 1
ATOM 3355 O O . GLU B 1 204 ? 16.117 18.975 13.340 1.00 13.67 205 GLU B O 1
ATOM 3361 N N . MET B 1 205 ? 15.819 20.246 15.167 1.00 12.23 206 MET B N 1
ATOM 3362 C CA . MET B 1 205 ? 17.222 20.644 15.237 1.00 12.91 206 MET B CA 1
ATOM 3363 C C . MET B 1 205 ? 18.130 19.418 15.387 1.00 16.64 206 MET B C 1
ATOM 3364 O O . MET B 1 205 ? 19.198 19.340 14.780 1.00 12.63 206 MET B O 1
ATOM 3369 N N . LEU B 1 206 ? 17.684 18.444 16.172 1.00 10.25 207 LEU B N 1
ATOM 3370 C CA . LEU B 1 206 ? 18.486 17.258 16.433 1.00 9.02 207 LEU B CA 1
ATOM 3371 C C . LEU B 1 206 ? 18.320 16.153 15.388 1.00 10.64 207 LEU B C 1
ATOM 3372 O O . LEU B 1 206 ? 19.142 15.239 15.321 1.00 13.24 207 LEU B O 1
ATOM 3377 N N . GLN B 1 207 ? 17.254 16.223 14.595 1.00 10.80 208 GLN B N 1
ATOM 3378 C CA . GLN B 1 207 ? 17.017 15.227 13.549 1.00 10.56 208 GLN B CA 1
ATOM 3379 C C . GLN B 1 207 ? 18.061 15.327 12.439 1.00 14.34 208 GLN B C 1
ATOM 3380 O O . GLN B 1 207 ? 18.543 16.415 12.136 1.00 11.63 208 GLN B O 1
ATOM 3386 N N . ALA B 1 208 ? 18.402 14.195 11.827 1.00 9.24 209 ALA B N 1
ATOM 3387 C CA . ALA B 1 208 ? 19.307 14.197 10.674 1.00 11.54 209 ALA B CA 1
ATOM 3388 C C . ALA B 1 208 ? 18.583 14.670 9.426 1.00 12.43 209 ALA B C 1
ATOM 3389 O O . ALA B 1 208 ? 19.184 15.266 8.538 1.00 14.28 209 ALA B O 1
ATOM 3391 N N . MET B 1 209 ? 17.286 14.388 9.370 1.00 12.64 210 MET B N 1
ATOM 3392 C CA A MET B 1 209 ? 16.451 14.865 8.279 0.19 16.12 210 MET B CA 1
ATOM 3393 C CA B MET B 1 209 ? 16.423 14.842 8.282 0.81 16.06 210 MET B CA 1
ATOM 3394 C C . MET B 1 209 ? 15.400 15.805 8.841 1.00 23.39 210 MET B C 1
ATOM 3395 O O . MET B 1 209 ? 14.883 15.589 9.935 1.00 19.69 210 MET B O 1
ATOM 3404 N N . LYS B 1 210 ? 15.089 16.856 8.094 1.00 18.23 211 LYS B N 1
ATOM 3405 C CA . LYS B 1 210 ? 14.169 17.842 8.625 1.00 16.66 211 LYS B CA 1
ATOM 3406 C C . LYS B 1 210 ? 12.708 17.524 8.309 1.00 17.49 211 LYS B C 1
ATOM 3407 O O . LYS B 1 210 ? 12.403 16.646 7.498 1.00 16.10 211 LYS B O 1
ATOM 3413 N N . GLY B 1 211 ? 11.818 18.219 9.001 1.00 12.17 212 GLY B N 1
ATOM 3414 C CA . GLY B 1 211 ? 10.399 17.973 8.897 1.00 13.02 212 GLY B CA 1
ATOM 3415 C C . GLY B 1 211 ? 9.800 17.467 10.194 1.00 13.05 212 GLY B C 1
ATOM 3416 O O . GLY B 1 211 ? 10.484 16.866 11.024 1.00 10.49 212 GLY B O 1
ATOM 3417 N N . LYS B 1 212 ? 8.509 17.720 10.376 1.00 11.93 213 LYS B N 1
ATOM 3418 C CA A LYS B 1 212 ? 7.789 17.167 11.515 0.47 9.47 213 LYS B CA 1
ATOM 3419 C CA B LYS B 1 212 ? 7.785 17.169 11.516 0.53 9.46 213 LYS B CA 1
ATOM 3420 C C . LYS B 1 212 ? 7.390 15.727 11.220 1.00 10.31 213 LYS B C 1
ATOM 3421 O O . LYS B 1 212 ? 6.819 15.435 10.163 1.00 12.30 213 LYS B O 1
ATOM 3432 N N . GLY B 1 213 ? 7.691 14.831 12.153 1.00 9.25 214 GLY B N 1
ATOM 3433 C CA . GLY B 1 213 ? 7.275 13.445 12.016 1.00 8.38 214 GLY B CA 1
ATOM 3434 C C . GLY B 1 213 ? 5.760 13.373 11.933 1.00 12.26 214 GLY B C 1
ATOM 3435 O O . GLY B 1 213 ? 5.060 14.175 12.565 1.00 9.16 214 GLY B O 1
ATOM 3436 N N . GLN B 1 214 ? 5.254 12.411 11.161 1.00 8.63 215 GLN B N 1
ATOM 3437 C CA . GLN B 1 214 ? 3.811 12.279 10.932 1.00 8.08 215 GLN B CA 1
ATOM 3438 C C . GLN B 1 214 ? 3.322 10.899 11.350 1.00 11.06 215 GLN B C 1
ATOM 3439 O O . GLN B 1 214 ? 4.096 9.946 11.372 1.00 9.61 215 GLN B O 1
ATOM 3445 N N . PRO B 1 215 ? 2.027 10.780 11.674 1.00 8.27 216 PRO B N 1
ATOM 3446 C CA . PRO B 1 215 ? 1.533 9.456 12.076 1.00 6.79 216 PRO B CA 1
ATOM 3447 C C . PRO B 1 215 ? 1.803 8.353 11.048 1.00 9.18 216 PRO B C 1
ATOM 3448 O O . PRO B 1 215 ? 2.082 7.211 11.437 1.00 10.47 216 PRO B O 1
ATOM 3452 N N . GLU B 1 216 ? 1.726 8.688 9.765 1.00 8.08 217 GLU B N 1
ATOM 3453 C CA . GLU B 1 216 ? 2.010 7.737 8.693 1.00 8.78 217 GLU B CA 1
ATOM 3454 C C . GLU B 1 216 ? 3.457 7.213 8.736 1.00 7.16 217 GLU B C 1
ATOM 3455 O O . GLU B 1 216 ? 3.721 6.078 8.333 1.00 9.73 217 GLU B O 1
ATOM 3461 N N . HIS B 1 217 ? 4.392 8.031 9.215 1.00 8.28 218 HIS B N 1
ATOM 3462 C CA . HIS B 1 217 ? 5.777 7.589 9.349 1.00 8.34 218 HIS B CA 1
ATOM 3463 C C . HIS B 1 217 ? 5.881 6.372 10.255 1.00 8.62 218 HIS B C 1
ATOM 3464 O O . HIS B 1 217 ? 6.737 5.500 10.056 1.00 9.80 218 HIS B O 1
ATOM 3471 N N . ILE B 1 218 ? 5.021 6.330 11.266 1.00 8.69 219 ILE B N 1
ATOM 3472 C CA . ILE B 1 218 ? 5.001 5.225 12.214 1.00 10.02 219 ILE B CA 1
ATOM 3473 C C . ILE B 1 218 ? 4.136 4.072 11.697 1.00 7.73 219 ILE B C 1
ATOM 3474 O O . ILE B 1 218 ? 4.516 2.897 11.791 1.00 9.35 219 ILE B O 1
ATOM 3479 N N . ALA B 1 219 ? 2.971 4.409 11.155 1.00 8.83 220 ALA B N 1
ATOM 3480 C CA . ALA B 1 219 ? 2.056 3.401 10.624 1.00 7.74 220 ALA B CA 1
ATOM 3481 C C . ALA B 1 219 ? 2.727 2.518 9.569 1.00 11.35 220 ALA B C 1
ATOM 3482 O O . ALA B 1 219 ? 2.493 1.309 9.513 1.00 9.31 220 ALA B O 1
ATOM 3484 N N . ASP B 1 220 ? 3.579 3.116 8.742 1.00 10.09 221 ASP B N 1
ATOM 3485 C CA . ASP B 1 220 ? 4.189 2.365 7.652 1.00 11.50 221 ASP B CA 1
ATOM 3486 C C . ASP B 1 220 ? 5.260 1.405 8.156 1.00 10.29 221 ASP B C 1
ATOM 3487 O O . ASP B 1 220 ? 5.519 0.372 7.536 1.00 10.00 221 ASP B O 1
ATOM 3492 N N . VAL B 1 221 ? 5.868 1.741 9.286 1.00 6.22 222 VAL B N 1
ATOM 3493 C CA . VAL B 1 221 ? 6.817 0.830 9.925 1.00 7.79 222 VAL B CA 1
ATOM 3494 C C . VAL B 1 221 ? 6.081 -0.304 10.634 1.00 9.50 222 VAL B C 1
ATOM 3495 O O . VAL B 1 221 ? 6.498 -1.464 10.583 1.00 10.35 222 VAL B O 1
ATOM 3499 N N . VAL B 1 222 ? 4.974 0.022 11.289 1.00 7.34 223 VAL B N 1
ATOM 3500 C CA . VAL B 1 222 ? 4.165 -1.011 11.924 1.00 8.64 223 VAL B CA 1
ATOM 3501 C C . VAL B 1 222 ? 3.655 -2.017 10.879 1.00 9.84 223 VAL B C 1
ATOM 3502 O O . VAL B 1 222 ? 3.619 -3.218 11.134 1.00 10.02 223 VAL B O 1
ATOM 3506 N N . SER B 1 223 ? 3.294 -1.522 9.698 1.00 8.97 224 SER B N 1
ATOM 3507 C CA . SER B 1 223 ? 2.918 -2.392 8.573 1.00 9.17 224 SER B CA 1
ATOM 3508 C C . SER B 1 223 ? 3.988 -3.446 8.287 1.00 11.14 224 SER B C 1
ATOM 3509 O O . SER B 1 223 ? 3.693 -4.633 8.149 1.00 9.37 224 SER B O 1
ATOM 3512 N N . PHE B 1 224 ? 5.239 -3.009 8.203 1.00 8.34 225 PHE B N 1
ATOM 3513 C CA . PHE B 1 224 ? 6.338 -3.940 7.978 1.00 7.75 225 PHE B CA 1
ATOM 3514 C C . PHE B 1 224 ? 6.418 -4.968 9.121 1.00 8.35 225 PHE B C 1
ATOM 3515 O O . PHE B 1 224 ? 6.506 -6.175 8.884 1.00 9.94 225 PHE B O 1
ATOM 3523 N N . LEU B 1 225 ? 6.366 -4.493 10.364 1.00 8.57 226 LEU B N 1
ATOM 3524 C CA . LEU B 1 225 ? 6.486 -5.400 11.505 1.00 9.08 226 LEU B CA 1
ATOM 3525 C C . LEU B 1 225 ? 5.332 -6.406 11.587 1.00 10.56 226 LEU B C 1
ATOM 3526 O O . LEU B 1 225 ? 5.500 -7.490 12.132 1.00 10.73 226 LEU B O 1
ATOM 3531 N N . ALA B 1 226 ? 4.180 -6.048 11.027 1.00 9.56 227 ALA B N 1
ATOM 3532 C CA . ALA B 1 226 ? 3.024 -6.956 10.976 1.00 9.79 227 ALA B CA 1
ATOM 3533 C C . ALA B 1 226 ? 3.117 -7.974 9.841 1.00 11.02 227 ALA B C 1
ATOM 3534 O O . ALA B 1 226 ? 2.367 -8.959 9.830 1.00 11.55 227 ALA B O 1
ATOM 3536 N N . SER B 1 227 ? 4.038 -7.737 8.904 1.00 9.98 228 SER B N 1
ATOM 3537 C CA . SER B 1 227 ? 4.141 -8.537 7.685 1.00 8.72 228 SER B CA 1
ATOM 3538 C C . SER B 1 227 ? 5.058 -9.738 7.856 1.00 10.01 228 SER B C 1
ATOM 3539 O O . SER B 1 227 ? 5.786 -9.845 8.841 1.00 11.05 228 SER B O 1
ATOM 3542 N N . ASP B 1 228 ? 5.025 -10.634 6.877 1.00 9.99 229 ASP B N 1
ATOM 3543 C CA A ASP B 1 228 ? 5.917 -11.786 6.903 0.59 8.84 229 ASP B CA 1
ATOM 3544 C CA B ASP B 1 228 ? 5.909 -11.794 6.848 0.41 8.94 229 ASP B CA 1
ATOM 3545 C C . ASP B 1 228 ? 7.367 -11.373 6.652 1.00 11.78 229 ASP B C 1
ATOM 3546 O O . ASP B 1 228 ? 8.296 -12.137 6.958 1.00 9.56 229 ASP B O 1
ATOM 3555 N N . ASP B 1 229 ? 7.576 -10.158 6.132 1.00 10.78 230 ASP B N 1
ATOM 3556 C CA . ASP B 1 229 ? 8.944 -9.693 5.890 1.00 10.88 230 ASP B CA 1
ATOM 3557 C C . ASP B 1 229 ? 9.719 -9.523 7.196 1.00 11.29 230 ASP B C 1
ATOM 3558 O O . ASP B 1 229 ? 10.951 -9.517 7.193 1.00 10.65 230 ASP B O 1
ATOM 3563 N N . ALA B 1 230 ? 8.992 -9.396 8.309 1.00 9.02 231 ALA B N 1
ATOM 3564 C CA . ALA B 1 230 ? 9.609 -9.227 9.626 1.00 8.13 231 ALA B CA 1
ATOM 3565 C C . ALA B 1 230 ? 9.644 -10.518 10.440 1.00 8.38 231 ALA B C 1
ATOM 3566 O O . ALA B 1 230 ? 9.856 -10.472 11.649 1.00 8.96 231 ALA B O 1
ATOM 3568 N N . ARG B 1 231 ? 9.458 -11.664 9.784 1.00 9.36 232 ARG B N 1
ATOM 3569 C CA . ARG B 1 231 ? 9.300 -12.935 10.504 1.00 9.62 232 ARG B CA 1
ATOM 3570 C C . ARG B 1 231 ? 10.509 -13.375 11.345 1.00 9.19 232 ARG B C 1
ATOM 3571 O O . ARG B 1 231 ? 10.360 -14.162 12.284 1.00 13.04 232 ARG B O 1
ATOM 3579 N N . TRP B 1 232 ? 11.700 -12.892 11.004 1.00 7.84 233 TRP B N 1
ATOM 3580 C CA . TRP B 1 232 ? 12.908 -13.274 11.729 1.00 7.20 233 TRP B CA 1
ATOM 3581 C C . TRP B 1 232 ? 13.273 -12.252 12.798 1.00 9.51 233 TRP B C 1
ATOM 3582 O O . TRP B 1 232 ? 14.304 -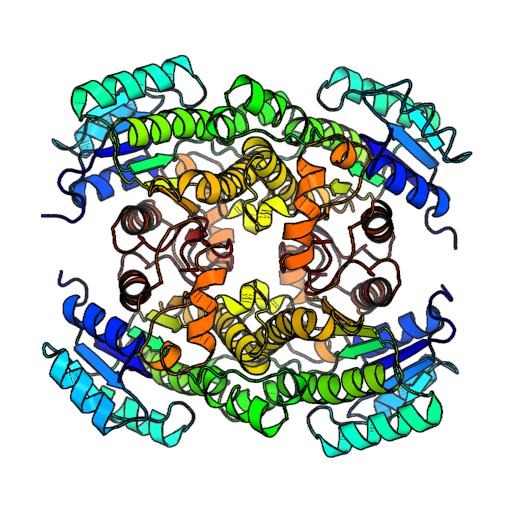12.375 13.448 1.00 9.47 233 TRP B O 1
ATOM 3593 N N . ILE B 1 233 ? 12.425 -11.242 12.977 1.00 7.31 234 ILE B N 1
ATOM 3594 C CA . ILE B 1 233 ? 12.672 -10.215 13.987 1.00 7.06 234 ILE B CA 1
ATOM 3595 C C . ILE B 1 233 ? 11.780 -10.437 15.204 1.00 7.72 234 ILE B C 1
ATOM 3596 O O . ILE B 1 233 ? 10.548 -10.402 15.105 1.00 9.29 234 ILE B O 1
ATOM 3601 N N . THR B 1 234 ? 12.401 -10.649 16.357 1.00 7.99 235 THR B N 1
ATOM 3602 C CA . THR B 1 234 ? 11.632 -10.717 17.600 1.00 6.98 235 THR B CA 1
ATOM 3603 C C . THR B 1 234 ? 12.465 -10.261 18.773 1.00 7.72 235 THR B C 1
ATOM 3604 O O . THR B 1 234 ? 13.649 -10.543 18.821 1.00 7.18 235 THR B O 1
ATOM 3608 N N . GLY B 1 235 ? 11.837 -9.514 19.683 1.00 7.36 236 GLY B N 1
ATOM 3609 C CA . GLY B 1 235 ? 12.512 -9.015 20.867 1.00 7.04 236 GLY B CA 1
ATOM 3610 C C . GLY B 1 235 ? 13.234 -7.695 20.637 1.00 6.29 236 GLY B C 1
ATOM 3611 O O . GLY B 1 235 ? 14.010 -7.265 21.478 1.00 7.77 236 GLY B O 1
ATOM 3612 N N . GLN B 1 236 ? 12.968 -7.063 19.501 1.00 6.08 237 GLN B N 1
ATOM 3613 C CA . GLN B 1 236 ? 13.746 -5.909 19.057 1.00 5.55 237 GLN B CA 1
ATOM 3614 C C . GLN B 1 236 ? 12.946 -4.629 19.145 1.00 7.30 237 GLN B C 1
ATOM 3615 O O . GLN B 1 236 ? 11.713 -4.655 19.175 1.00 8.27 237 GLN B O 1
ATOM 3621 N N . THR B 1 237 ? 13.658 -3.505 19.124 1.00 7.09 238 THR B N 1
ATOM 3622 C CA . THR B 1 237 ? 13.030 -2.190 19.185 1.00 6.53 238 THR B CA 1
ATOM 3623 C C . THR B 1 237 ? 13.541 -1.389 18.001 1.00 8.17 238 THR B C 1
ATOM 3624 O O . THR B 1 237 ? 14.751 -1.246 17.821 1.00 8.75 238 THR B O 1
ATOM 3628 N N . LEU B 1 238 ? 12.610 -0.915 17.177 1.00 8.02 239 LEU B N 1
ATOM 3629 C CA A LEU B 1 238 ? 12.946 -0.170 15.976 0.79 6.53 239 LEU B CA 1
ATOM 3630 C CA B LEU B 1 238 ? 12.945 -0.169 15.973 0.21 6.63 239 LEU B CA 1
ATOM 3631 C C . LEU B 1 238 ? 12.609 1.293 16.200 1.00 7.70 239 LEU B C 1
ATOM 3632 O O . LEU B 1 238 ? 11.459 1.640 16.465 1.00 6.91 239 LEU B O 1
ATOM 3641 N N . ASN B 1 239 ? 13.628 2.140 16.108 1.00 6.50 240 ASN B N 1
ATOM 3642 C CA . ASN B 1 239 ? 13.487 3.555 16.428 1.00 6.28 240 ASN B CA 1
ATOM 3643 C C . ASN B 1 239 ? 13.210 4.348 15.155 1.00 6.25 240 ASN B C 1
ATOM 3644 O O . ASN B 1 239 ? 13.930 4.226 14.165 1.00 7.33 240 ASN B O 1
ATOM 3649 N N . VAL B 1 240 ? 12.151 5.152 15.180 1.00 5.41 241 VAL B N 1
ATOM 3650 C CA . VAL B 1 240 ? 11.641 5.787 13.962 1.00 5.81 241 VAL B CA 1
ATOM 3651 C C . VAL B 1 240 ? 11.473 7.280 14.257 1.00 8.73 241 VAL B C 1
ATOM 3652 O O . VAL B 1 240 ? 10.428 7.713 14.757 1.00 7.20 241 VAL B O 1
ATOM 3656 N N . ASP B 1 241 ? 12.505 8.068 13.956 1.00 7.06 242 ASP B N 1
ATOM 3657 C CA . ASP B 1 241 ? 12.560 9.434 14.482 1.00 7.53 242 ASP B CA 1
ATOM 3658 C C . ASP B 1 241 ? 13.434 10.360 13.662 1.00 7.53 242 ASP B C 1
ATOM 3659 O O . ASP B 1 241 ? 13.891 11.389 14.167 1.00 9.77 242 ASP B O 1
ATOM 3664 N N . ALA B 1 242 ? 13.639 10.017 12.395 1.00 8.16 243 ALA B N 1
ATOM 3665 C CA . ALA B 1 242 ? 14.465 10.834 11.502 1.00 8.08 243 ALA B CA 1
ATOM 3666 C C . ALA B 1 242 ? 15.856 11.091 12.103 1.00 7.55 243 ALA B C 1
ATOM 3667 O O . ALA B 1 242 ? 16.532 12.064 11.766 1.00 8.95 243 ALA B O 1
ATOM 3669 N N . GLY B 1 243 ? 16.290 10.210 12.995 1.00 7.48 244 GLY B N 1
ATOM 3670 C CA . GLY B 1 243 ? 17.636 10.303 13.530 1.00 9.39 244 GLY B CA 1
ATOM 3671 C C . GLY B 1 243 ? 17.857 11.162 14.766 1.00 11.70 244 GLY B C 1
ATOM 3672 O O . GLY B 1 243 ? 19.001 11.506 15.069 1.00 12.05 244 GLY B O 1
ATOM 3673 N N . MET B 1 244 ? 16.807 11.504 15.509 1.00 8.71 245 MET B N 1
ATOM 3674 C CA . MET B 1 244 ? 17.037 12.311 16.706 1.00 9.16 245 MET B CA 1
ATOM 3675 C C . MET B 1 244 ? 17.984 11.580 17.648 1.00 8.83 245 MET B C 1
ATOM 3676 O O . MET B 1 244 ? 18.886 12.191 18.214 1.00 9.40 245 MET B O 1
ATOM 3681 N N . VAL B 1 245 ? 17.772 10.277 17.819 1.00 7.48 246 VAL B N 1
ATOM 3682 C CA . VAL B 1 245 ? 18.748 9.445 18.518 1.00 11.18 246 VAL B CA 1
ATOM 3683 C C . VAL B 1 245 ? 19.153 8.280 17.620 1.00 9.05 246 VAL B C 1
ATOM 3684 O O . VAL B 1 245 ? 18.543 8.049 16.576 1.00 12.57 246 VAL B O 1
ATOM 3688 N N . ARG B 1 246 ? 20.200 7.569 18.012 1.00 7.86 247 ARG B N 1
ATOM 3689 C CA . ARG B 1 246 ? 20.728 6.494 17.190 1.00 7.96 247 ARG B CA 1
ATOM 3690 C C . ARG B 1 246 ? 20.677 5.184 17.952 1.00 11.18 247 ARG B C 1
ATOM 3691 O O . ARG B 1 246 ? 21.404 4.990 18.924 1.00 12.04 247 ARG B O 1
ATOM 3699 N N . HIS B 1 247 ? 19.804 4.293 17.506 1.00 8.19 248 HIS B N 1
ATOM 3700 C CA . HIS B 1 247 ? 19.653 2.977 18.094 1.00 8.66 248 HIS B CA 1
ATOM 3701 C C . HIS B 1 247 ? 19.940 1.964 16.986 1.00 10.47 248 HIS B C 1
ATOM 3702 O O . HIS B 1 247 ? 19.058 1.564 16.213 1.00 10.04 248 HIS B O 1
ATOM 3710 N N . THR C 1 1 ? 40.388 7.125 57.066 1.00 50.35 2 THR C N 1
ATOM 3711 C CA . THR C 1 1 ? 39.373 7.884 56.346 1.00 48.44 2 THR C CA 1
ATOM 3712 C C . THR C 1 1 ? 39.777 8.060 54.877 1.00 51.47 2 THR C C 1
ATOM 3713 O O . THR C 1 1 ? 40.961 8.321 54.650 1.00 57.93 2 THR C O 1
ATOM 3717 N N . GLU C 1 2 ? 38.911 7.930 53.850 1.00 47.74 3 GLU C N 1
ATOM 3718 C CA A GLU C 1 2 ? 37.488 7.553 53.876 0.64 34.48 3 GLU C CA 1
ATOM 3719 C CA B GLU C 1 2 ? 37.472 7.597 53.926 0.36 34.50 3 GLU C CA 1
ATOM 3720 C C . GLU C 1 2 ? 36.691 8.487 52.964 1.00 26.51 3 GLU C C 1
ATOM 3721 O O . GLU C 1 2 ? 36.198 9.533 53.383 1.00 30.48 3 GLU C O 1
ATOM 3732 N N . ARG C 1 3 ? 36.568 8.083 51.701 1.00 26.45 4 ARG C N 1
ATOM 3733 C CA . ARG C 1 3 ? 35.945 8.928 50.671 1.00 22.99 4 ARG C CA 1
ATOM 3734 C C . ARG C 1 3 ? 34.568 9.532 51.035 1.00 23.15 4 ARG C C 1
ATOM 3735 O O . ARG C 1 3 ? 34.277 10.681 50.687 1.00 20.16 4 ARG C O 1
ATOM 3743 N N . LEU C 1 4 ? 33.736 8.788 51.759 1.00 16.10 5 LEU C N 1
ATOM 3744 C CA . LEU C 1 4 ? 32.368 9.235 52.026 1.00 16.00 5 LEU C CA 1
ATOM 3745 C C . LEU C 1 4 ? 32.164 9.808 53.432 1.00 20.09 5 LEU C C 1
ATOM 3746 O O . LEU C 1 4 ? 31.033 9.908 53.914 1.00 17.99 5 LEU C O 1
ATOM 3751 N N . ALA C 1 5 ? 33.257 10.187 54.090 1.00 23.22 6 ALA C N 1
ATOM 3752 C CA . ALA C 1 5 ? 33.161 10.762 55.428 1.00 24.85 6 ALA C CA 1
ATOM 3753 C C . ALA C 1 5 ? 32.221 11.962 55.450 1.00 20.92 6 ALA C C 1
ATOM 3754 O O . ALA C 1 5 ? 32.345 12.874 54.628 1.00 22.58 6 ALA C O 1
ATOM 3756 N N . GLY C 1 6 ? 31.278 11.954 56.390 1.00 19.68 7 GLY C N 1
ATOM 3757 C CA . GLY C 1 6 ? 30.328 13.044 56.534 1.00 22.71 7 GLY C CA 1
ATOM 3758 C C . GLY C 1 6 ? 29.088 12.897 55.666 1.00 21.99 7 GLY C C 1
ATOM 3759 O O . GLY C 1 6 ? 28.154 13.701 55.761 1.00 23.29 7 GLY C O 1
ATOM 3760 N N . LYS C 1 7 ? 29.075 11.863 54.827 1.00 18.04 8 LYS C N 1
ATOM 3761 C CA . LYS C 1 7 ? 27.946 11.612 53.938 1.00 17.56 8 LYS C CA 1
ATOM 3762 C C . LYS C 1 7 ? 26.976 10.631 54.573 1.00 20.59 8 LYS C C 1
ATOM 3763 O O . LYS C 1 7 ? 27.362 9.808 55.401 1.00 17.89 8 LYS C O 1
ATOM 3769 N N . THR C 1 8 ? 25.720 10.717 54.157 1.00 13.01 9 THR C N 1
ATOM 3770 C CA . THR C 1 8 ? 24.681 9.805 54.605 1.00 11.19 9 THR C CA 1
ATOM 3771 C C . THR C 1 8 ? 24.117 9.082 53.384 1.00 17.49 9 THR C C 1
ATOM 3772 O O . THR C 1 8 ? 23.745 9.723 52.404 1.00 14.39 9 THR C O 1
ATOM 3776 N N . ALA C 1 9 ? 24.065 7.754 53.443 1.00 11.77 10 ALA C N 1
ATOM 3777 C CA . ALA C 1 9 ? 23.527 6.956 52.340 1.00 10.53 10 ALA C CA 1
ATOM 3778 C C . ALA C 1 9 ? 22.364 6.113 52.837 1.00 12.21 10 ALA C C 1
ATOM 3779 O O . ALA C 1 9 ? 22.466 5.484 53.896 1.00 14.71 10 ALA C O 1
ATOM 3781 N N . LEU C 1 10 ? 21.263 6.113 52.091 1.00 9.57 11 LEU C N 1
ATOM 3782 C CA . LEU C 1 10 ? 20.149 5.220 52.383 1.00 8.82 11 LEU C CA 1
ATOM 3783 C C . LEU C 1 10 ? 20.203 4.053 51.414 1.00 11.15 11 LEU C C 1
ATOM 3784 O O . LEU C 1 10 ? 20.298 4.264 50.208 1.00 11.05 11 LEU C O 1
ATOM 3789 N N . VAL C 1 11 ? 20.132 2.831 51.937 1.00 8.63 12 VAL C N 1
ATOM 3790 C CA . VAL C 1 11 ? 20.025 1.649 51.087 1.00 8.90 12 VAL C CA 1
ATOM 3791 C C . VAL C 1 11 ? 18.743 0.920 51.452 1.00 9.25 12 VAL C C 1
ATOM 3792 O O . VAL C 1 11 ? 18.568 0.488 52.592 1.00 10.47 12 VAL C O 1
ATOM 3796 N N . THR C 1 12 ? 17.831 0.797 50.498 1.00 8.80 13 THR C N 1
ATOM 3797 C CA . THR C 1 12 ? 16.590 0.058 50.746 1.00 10.30 13 THR C CA 1
ATOM 3798 C C . THR C 1 12 ? 16.800 -1.439 50.491 1.00 9.01 13 THR C C 1
ATOM 3799 O O . THR C 1 12 ? 17.708 -1.820 49.751 1.00 9.99 13 THR C O 1
ATOM 3803 N N . GLY C 1 13 ? 15.981 -2.280 51.123 1.00 9.90 14 GLY C N 1
ATOM 3804 C CA . GLY C 1 13 ? 16.116 -3.731 50.992 1.00 10.28 14 GLY C CA 1
ATOM 3805 C C . GLY C 1 13 ? 17.453 -4.250 51.507 1.00 12.23 14 GLY C C 1
ATOM 3806 O O . GLY C 1 13 ? 18.012 -5.212 50.971 1.00 11.10 14 GLY C O 1
ATOM 3807 N N . ALA C 1 14 ? 17.971 -3.627 52.564 1.00 10.24 15 ALA C N 1
ATOM 3808 C CA . ALA C 1 14 ? 19.346 -3.868 52.986 1.00 10.13 15 ALA C CA 1
ATOM 3809 C C . ALA C 1 14 ? 19.486 -4.889 54.129 1.00 9.13 15 ALA C C 1
ATOM 3810 O O . ALA C 1 14 ? 20.550 -5.011 54.725 1.00 11.09 15 ALA C O 1
ATOM 3812 N N . ALA C 1 15 ? 18.416 -5.619 54.416 1.00 9.62 16 ALA C N 1
ATOM 3813 C CA . ALA C 1 15 ? 18.455 -6.628 55.485 1.00 10.37 16 ALA C CA 1
ATOM 3814 C C . ALA C 1 15 ? 19.298 -7.836 55.099 1.00 10.32 16 ALA C C 1
ATOM 3815 O O . ALA C 1 15 ? 19.854 -8.525 55.961 1.00 11.71 16 ALA C O 1
ATOM 3817 N N . GLN C 1 16 ? 19.390 -8.090 53.800 1.00 9.74 17 GLN C N 1
ATOM 3818 C CA . GLN C 1 16 ? 20.141 -9.237 53.315 1.00 10.91 17 GLN C CA 1
ATOM 3819 C C . GLN C 1 16 ? 20.602 -9.001 51.882 1.00 13.27 17 GLN C C 1
ATOM 3820 O O . GLN C 1 16 ? 20.320 -7.948 51.282 1.00 9.75 17 GLN C O 1
ATOM 3826 N N . GLY C 1 17 ? 21.319 -9.981 51.339 1.00 9.89 18 GLY C N 1
ATOM 3827 C CA . GLY C 1 17 ? 21.633 -9.989 49.921 1.00 9.74 18 GLY C CA 1
ATOM 3828 C C . GLY C 1 17 ? 22.512 -8.831 49.493 1.00 11.76 18 GLY C C 1
ATOM 3829 O O . GLY C 1 17 ? 23.374 -8.365 50.236 1.00 11.10 18 GLY C O 1
ATOM 3830 N N . ILE C 1 18 ? 22.279 -8.371 48.271 1.00 9.98 19 ILE C N 1
ATOM 3831 C CA . ILE C 1 18 ? 23.071 -7.310 47.666 1.00 9.30 19 ILE C CA 1
ATOM 3832 C C . ILE C 1 18 ? 22.954 -6.013 48.472 1.00 10.16 19 ILE C C 1
ATOM 3833 O O . ILE C 1 18 ? 23.935 -5.300 48.654 1.00 8.63 19 ILE C O 1
ATOM 3838 N N . GLY C 1 19 ? 21.756 -5.727 48.970 1.00 10.06 20 GLY C N 1
ATOM 3839 C CA . GLY C 1 19 ? 21.521 -4.505 49.719 1.00 7.70 20 GLY C CA 1
ATOM 3840 C C . GLY C 1 19 ? 22.383 -4.446 50.967 1.00 9.47 20 GLY C C 1
ATOM 3841 O O . GLY C 1 19 ? 22.977 -3.407 51.276 1.00 10.80 20 GLY C O 1
ATOM 3842 N N . LYS C 1 20 ? 22.457 -5.555 51.695 1.00 8.93 21 LYS C N 1
ATOM 3843 C CA . LYS C 1 20 ? 23.315 -5.595 52.881 1.00 9.86 21 LYS C CA 1
ATOM 3844 C C . LYS C 1 20 ? 24.770 -5.334 52.491 1.00 8.42 21 LYS C C 1
ATOM 3845 O O . LYS C 1 20 ? 25.461 -4.555 53.133 1.00 9.57 21 LYS C O 1
ATOM 3851 N N . ALA C 1 21 ? 25.227 -5.999 51.432 1.00 10.40 22 ALA C N 1
ATOM 3852 C CA . ALA C 1 21 ? 26.598 -5.827 50.954 1.00 11.70 22 ALA C CA 1
ATOM 3853 C C . ALA C 1 21 ? 26.898 -4.384 50.552 1.00 10.16 22 ALA C C 1
ATOM 3854 O O . ALA C 1 21 ? 27.975 -3.856 50.851 1.00 10.60 22 ALA C O 1
ATOM 3856 N N . ILE C 1 22 ? 25.952 -3.753 49.858 1.00 9.73 23 ILE C N 1
ATOM 3857 C CA . ILE C 1 22 ? 26.095 -2.341 49.502 1.00 6.69 23 ILE C CA 1
ATOM 3858 C C . ILE C 1 22 ? 26.241 -1.469 50.747 1.00 9.88 23 ILE C C 1
ATOM 3859 O O . ILE C 1 22 ? 27.153 -0.658 50.836 1.00 11.17 23 ILE C O 1
ATOM 3864 N N . ALA C 1 23 ? 25.331 -1.644 51.694 1.00 10.99 24 ALA C N 1
ATOM 3865 C CA . ALA C 1 23 ? 25.353 -0.872 52.932 1.00 10.84 24 ALA C CA 1
ATOM 3866 C C . ALA C 1 23 ? 26.685 -1.048 53.657 1.00 11.74 24 ALA C C 1
ATOM 3867 O O . ALA C 1 23 ? 27.265 -0.084 54.148 1.00 12.25 24 ALA C O 1
ATOM 3869 N N . ALA C 1 24 ? 27.176 -2.279 53.698 1.00 9.77 25 ALA C N 1
ATOM 3870 C CA . ALA C 1 24 ? 28.453 -2.580 54.341 1.00 9.07 25 ALA C CA 1
ATOM 3871 C C . ALA C 1 24 ? 29.599 -1.835 53.668 1.00 13.13 25 ALA C C 1
ATOM 3872 O O . ALA C 1 24 ? 30.465 -1.277 54.337 1.00 11.39 25 ALA C O 1
ATOM 3874 N N . ARG C 1 25 ? 29.610 -1.844 52.338 1.00 11.17 26 ARG C N 1
ATOM 3875 C CA . ARG C 1 25 ? 30.692 -1.206 51.602 1.00 11.87 26 ARG C CA 1
ATOM 3876 C C . ARG C 1 25 ? 30.655 0.315 51.740 1.00 9.97 26 ARG C C 1
ATOM 3877 O O . ARG C 1 25 ? 31.695 0.955 51.906 1.00 11.99 26 ARG C O 1
ATOM 3885 N N . LEU C 1 26 ? 29.461 0.898 51.674 1.00 9.74 27 LEU C N 1
ATOM 3886 C CA . LEU C 1 26 ? 29.346 2.343 51.801 1.00 8.42 27 LEU C CA 1
ATOM 3887 C C . LEU C 1 26 ? 29.763 2.787 53.204 1.00 13.69 27 LEU C C 1
ATOM 3888 O O . LEU C 1 26 ? 30.319 3.861 53.373 1.00 12.95 27 LEU C O 1
ATOM 3893 N N . ALA C 1 27 ? 29.519 1.937 54.197 1.00 12.13 28 ALA C N 1
ATOM 3894 C CA . ALA C 1 27 ? 29.982 2.217 55.551 1.00 17.31 28 ALA C CA 1
ATOM 3895 C C . ALA C 1 27 ? 31.510 2.158 55.616 1.00 16.29 28 ALA C C 1
ATOM 3896 O O . ALA C 1 27 ? 32.145 3.004 56.246 1.00 16.48 28 ALA C O 1
ATOM 3898 N N . ALA C 1 28 ? 32.091 1.147 54.978 1.00 14.62 29 ALA C N 1
ATOM 3899 C CA . ALA C 1 28 ? 33.545 1.029 54.911 1.00 15.13 29 ALA C CA 1
ATOM 3900 C C . ALA C 1 28 ? 34.154 2.256 54.240 1.00 17.57 29 ALA C C 1
ATOM 3901 O O . ALA C 1 28 ? 35.245 2.687 54.607 1.00 19.11 29 ALA C O 1
ATOM 3903 N N . ASP C 1 29 ? 33.447 2.802 53.251 1.00 15.48 30 ASP C N 1
ATOM 3904 C CA . ASP C 1 29 ? 33.863 4.034 52.576 1.00 11.15 30 ASP C CA 1
ATOM 3905 C C . ASP C 1 29 ? 33.721 5.266 53.473 1.00 16.45 30 ASP C C 1
ATOM 3906 O O . ASP C 1 29 ? 34.126 6.363 53.087 1.00 19.61 30 ASP C O 1
ATOM 3911 N N . GLY C 1 30 ? 33.097 5.108 54.637 1.00 16.50 31 GLY C N 1
ATOM 3912 C CA . GLY C 1 30 ? 32.966 6.221 55.563 1.00 17.99 31 GLY C CA 1
ATOM 3913 C C . GLY C 1 30 ? 31.604 6.864 55.750 1.00 20.20 31 GLY C C 1
ATOM 3914 O O . GLY C 1 30 ? 31.459 7.745 56.595 1.00 18.10 31 GLY C O 1
ATOM 3915 N N . ALA C 1 31 ? 30.600 6.446 54.981 1.00 12.71 32 ALA C N 1
ATOM 3916 C CA . ALA C 1 31 ? 29.281 7.044 55.090 1.00 13.11 32 ALA C CA 1
ATOM 3917 C C . ALA C 1 31 ? 28.572 6.563 56.345 1.00 13.15 32 ALA C C 1
ATOM 3918 O O . ALA C 1 31 ? 28.805 5.445 56.811 1.00 13.93 32 ALA C O 1
ATOM 3920 N N . THR C 1 32 ? 27.712 7.415 56.884 1.00 12.83 33 THR C N 1
ATOM 3921 C CA . THR C 1 32 ? 26.676 6.982 57.806 1.00 15.83 33 THR C CA 1
ATOM 3922 C C . THR C 1 32 ? 25.627 6.311 56.935 1.00 15.50 33 THR C C 1
ATOM 3923 O O . THR C 1 32 ? 25.165 6.902 55.965 1.00 14.70 33 THR C O 1
ATOM 3927 N N . VAL C 1 33 ? 25.258 5.075 57.249 1.00 12.98 34 VAL C N 1
ATOM 3928 C CA A VAL C 1 33 ? 24.338 4.360 56.375 0.34 11.30 34 VAL C CA 1
ATOM 3929 C CA B VAL C 1 33 ? 24.347 4.336 56.381 0.66 11.24 34 VAL C CA 1
ATOM 3930 C C . VAL C 1 33 ? 23.006 4.047 57.049 1.00 18.10 34 VAL C C 1
ATOM 3931 O O . VAL C 1 33 ? 22.958 3.527 58.170 1.00 15.99 34 VAL C O 1
ATOM 3938 N N . ILE C 1 34 ? 21.924 4.382 56.356 1.00 13.41 35 ILE C N 1
ATOM 3939 C CA . ILE C 1 34 ? 20.599 4.012 56.819 1.00 11.12 35 ILE C CA 1
ATOM 3940 C C . ILE C 1 34 ? 20.251 2.679 56.165 1.00 12.27 35 ILE C C 1
ATOM 3941 O O . ILE C 1 34 ? 20.130 2.586 54.939 1.00 10.54 35 ILE C O 1
ATOM 3946 N N . VAL C 1 35 ? 20.142 1.647 56.997 1.00 12.47 36 VAL C N 1
ATOM 3947 C CA . VAL C 1 35 ? 19.779 0.301 56.571 1.00 9.99 36 VAL C CA 1
ATOM 3948 C C . VAL C 1 35 ? 18.271 0.162 56.666 1.00 11.24 36 VAL C C 1
ATOM 3949 O O . VAL C 1 35 ? 17.712 0.097 57.759 1.00 13.27 36 VAL C O 1
ATOM 3953 N N . SER C 1 36 ? 17.603 0.130 55.521 1.00 8.44 37 SER C N 1
ATOM 3954 C CA . SER C 1 36 ? 16.149 0.083 55.527 1.00 11.38 37 SER C CA 1
ATOM 3955 C C . SER C 1 36 ? 15.662 -1.186 54.848 1.00 12.14 37 SER C C 1
ATOM 3956 O O . SER C 1 36 ? 16.223 -1.615 53.846 1.00 10.70 37 SER C O 1
ATOM 3959 N N . ASP C 1 37 ? 14.621 -1.792 55.411 1.00 9.67 38 ASP C N 1
ATOM 3960 C CA . ASP C 1 37 ? 14.044 -2.997 54.842 1.00 9.05 38 ASP C CA 1
ATOM 3961 C C . ASP C 1 37 ? 12.621 -3.110 55.361 1.00 13.00 38 ASP C C 1
ATOM 3962 O O . ASP C 1 37 ? 12.300 -2.567 56.420 1.00 10.77 38 ASP C O 1
ATOM 3967 N N . ILE C 1 38 ? 11.766 -3.796 54.616 1.00 10.84 39 ILE C N 1
ATOM 3968 C CA . ILE C 1 38 ? 10.408 -4.025 55.093 1.00 10.29 39 ILE C CA 1
ATOM 3969 C C . ILE C 1 38 ? 10.446 -4.962 56.299 1.00 13.22 39 ILE C C 1
ATOM 3970 O O . ILE C 1 38 ? 9.556 -4.931 57.151 1.00 13.42 39 ILE C O 1
ATOM 3975 N N . ASN C 1 39 ? 11.487 -5.789 56.361 1.00 10.98 40 ASN C N 1
ATOM 3976 C CA . ASN C 1 39 ? 11.707 -6.692 57.488 1.00 14.44 40 ASN C CA 1
ATOM 3977 C C . ASN C 1 39 ? 12.446 -5.919 58.585 1.00 14.08 40 ASN C C 1
ATOM 3978 O O . ASN C 1 39 ? 13.648 -5.692 58.497 1.00 14.94 40 ASN C O 1
ATOM 3983 N N . ALA C 1 40 ? 11.707 -5.495 59.608 1.00 12.06 41 ALA C N 1
ATOM 3984 C CA . ALA C 1 40 ? 12.245 -4.615 60.641 1.00 12.58 41 ALA C CA 1
ATOM 3985 C C . ALA C 1 40 ? 13.364 -5.280 61.426 1.00 12.61 41 ALA C C 1
ATOM 3986 O O . ALA C 1 40 ? 14.406 -4.683 61.656 1.00 13.67 41 ALA C O 1
ATOM 3988 N N . GLU C 1 41 ? 13.140 -6.520 61.844 1.00 14.52 42 GLU C N 1
ATOM 3989 C CA . GLU C 1 41 ? 14.162 -7.218 62.607 1.00 16.37 42 GLU C CA 1
ATOM 3990 C C . GLU C 1 41 ? 15.387 -7.498 61.736 1.00 14.40 42 GLU C C 1
ATOM 3991 O O . GLU C 1 41 ? 16.517 -7.425 62.210 1.00 16.52 42 GLU C O 1
ATOM 3997 N N . GLY C 1 42 ? 15.155 -7.792 60.459 1.00 13.69 43 GLY C N 1
ATOM 3998 C CA . GLY C 1 42 ? 16.241 -7.978 59.511 1.00 12.74 43 GLY C CA 1
ATOM 3999 C C . GLY C 1 42 ? 17.070 -6.716 59.331 1.00 13.91 43 GLY C C 1
ATOM 4000 O O . GLY C 1 42 ? 18.301 -6.771 59.232 1.00 13.10 43 GLY C O 1
ATOM 4001 N N . ALA C 1 43 ? 16.397 -5.570 59.275 1.00 11.41 44 ALA C N 1
ATOM 4002 C CA . ALA C 1 43 ? 17.099 -4.306 59.145 1.00 10.55 44 ALA C CA 1
ATOM 4003 C C . ALA C 1 43 ? 17.976 -4.065 60.379 1.00 14.46 44 ALA C C 1
ATOM 4004 O O . ALA C 1 43 ? 19.128 -3.666 60.256 1.00 10.86 44 ALA C O 1
ATOM 4006 N N . LYS C 1 44 ? 17.434 -4.329 61.567 1.00 13.12 45 LYS C N 1
ATOM 4007 C CA . LYS C 1 44 ? 18.202 -4.155 62.807 1.00 11.89 45 LYS C CA 1
ATOM 4008 C C . LYS C 1 44 ? 19.435 -5.052 62.833 1.00 12.89 45 LYS C C 1
ATOM 4009 O O . LYS C 1 44 ? 20.527 -4.613 63.215 1.00 12.97 45 LYS C O 1
ATOM 4015 N N . ALA C 1 45 ? 19.249 -6.304 62.429 1.00 12.72 46 ALA C N 1
ATOM 4016 C CA . ALA C 1 45 ? 20.335 -7.273 62.404 1.00 11.41 46 ALA C CA 1
ATOM 4017 C C . ALA C 1 45 ? 21.414 -6.864 61.407 1.00 14.66 46 ALA C C 1
ATOM 4018 O O . ALA C 1 45 ? 22.604 -6.970 61.697 1.00 13.46 46 ALA C O 1
ATOM 4020 N N . ALA C 1 46 ? 21.014 -6.383 60.235 1.00 10.74 47 ALA C N 1
ATOM 4021 C CA . ALA C 1 46 ? 22.010 -5.928 59.264 1.00 11.64 47 ALA C CA 1
ATOM 4022 C C . ALA C 1 46 ? 22.763 -4.679 59.719 1.00 12.39 47 ALA C C 1
ATOM 4023 O O . ALA C 1 46 ? 23.971 -4.572 59.503 1.00 11.48 47 ALA C O 1
ATOM 4025 N N . ALA C 1 47 ? 22.067 -3.736 60.349 1.00 14.04 48 ALA C N 1
ATOM 4026 C CA . ALA C 1 47 ? 22.746 -2.550 60.862 1.00 10.74 48 ALA C CA 1
ATOM 4027 C C . ALA C 1 47 ? 23.783 -2.973 61.898 1.00 11.85 48 ALA C C 1
ATOM 4028 O O . ALA C 1 47 ? 24.893 -2.443 61.925 1.00 12.04 48 ALA C O 1
ATOM 4030 N N . ALA C 1 48 ? 23.419 -3.946 62.732 1.00 11.28 49 ALA C N 1
ATOM 4031 C CA . ALA C 1 48 ? 24.339 -4.440 63.759 1.00 13.02 49 ALA C CA 1
ATOM 4032 C C . ALA C 1 48 ? 25.571 -5.092 63.124 1.00 15.58 49 ALA C C 1
ATOM 4033 O O . ALA C 1 48 ? 26.679 -4.997 63.665 1.00 13.59 49 ALA C O 1
ATOM 4035 N N . SER C 1 49 ? 25.374 -5.746 61.979 1.00 14.81 50 SER C N 1
ATOM 4036 C CA . SER C 1 49 ? 26.471 -6.409 61.273 1.00 14.06 50 SER C CA 1
ATOM 4037 C C . SER C 1 49 ? 27.457 -5.377 60.738 1.00 16.30 50 SER C C 1
ATOM 4038 O O . SER C 1 49 ? 28.648 -5.650 60.556 1.00 14.58 50 SER C O 1
ATOM 4041 N N . ILE C 1 50 ? 26.960 -4.169 60.511 1.00 12.67 51 ILE C N 1
ATOM 4042 C CA . ILE C 1 50 ? 27.792 -3.111 59.959 1.00 13.51 51 ILE C CA 1
ATOM 4043 C C . ILE C 1 50 ? 28.483 -2.316 61.060 1.00 14.52 51 ILE C C 1
ATOM 4044 O O . ILE C 1 50 ? 29.647 -1.944 60.926 1.00 22.02 51 ILE C O 1
ATOM 4049 N N . GLY C 1 51 ? 27.777 -2.066 62.156 1.00 17.05 52 GLY C N 1
ATOM 4050 C CA . GLY C 1 51 ? 28.376 -1.379 63.287 1.00 21.59 52 GLY C CA 1
ATOM 4051 C C . GLY C 1 51 ? 27.882 0.033 63.551 1.00 24.53 52 GLY C C 1
ATOM 4052 O O . GLY C 1 51 ? 26.751 0.391 63.207 1.00 18.05 52 GLY C O 1
ATOM 4053 N N . LYS C 1 52 ? 28.748 0.837 64.167 1.00 22.74 53 LYS C N 1
ATOM 4054 C CA . LYS C 1 52 ? 28.365 2.141 64.697 1.00 25.79 53 LYS C CA 1
ATOM 4055 C C . LYS C 1 52 ? 27.912 3.128 63.633 1.00 20.53 53 LYS C C 1
ATOM 4056 O O . LYS C 1 52 ? 27.161 4.054 63.927 1.00 26.32 53 LYS C O 1
ATOM 4062 N N . LYS C 1 53 ? 28.356 2.927 62.399 1.00 23.12 54 LYS C N 1
ATOM 4063 C CA A LYS C 1 53 ? 28.002 3.846 61.321 0.54 18.90 54 LYS C CA 1
ATOM 4064 C CA B LYS C 1 53 ? 28.011 3.837 61.313 0.46 18.93 54 LYS C CA 1
ATOM 4065 C C . LYS C 1 53 ? 26.650 3.534 60.682 1.00 20.31 54 LYS C C 1
ATOM 4066 O O . LYS C 1 53 ? 26.191 4.268 59.814 1.00 17.17 54 LYS C O 1
ATOM 4077 N N . ALA C 1 54 ? 26.003 2.456 61.122 1.00 17.83 55 ALA C N 1
ATOM 4078 C CA . ALA C 1 54 ? 24.700 2.080 60.563 1.00 16.80 55 ALA C CA 1
ATOM 4079 C C . ALA C 1 54 ? 23.528 2.336 61.506 1.00 15.08 55 ALA C C 1
ATOM 4080 O O . ALA C 1 54 ? 23.646 2.175 62.717 1.00 18.18 55 ALA C O 1
ATOM 4082 N N . ARG C 1 55 ? 22.395 2.731 60.933 1.00 15.75 56 ARG C N 1
ATOM 4083 C CA . ARG C 1 55 ? 21.145 2.852 61.679 1.00 16.80 56 ARG C CA 1
ATOM 4084 C C . ARG C 1 55 ? 20.041 2.145 60.905 1.00 18.23 56 ARG C C 1
ATOM 4085 O O . ARG C 1 55 ? 19.867 2.391 59.711 1.00 16.11 56 ARG C O 1
ATOM 4093 N N . ALA C 1 56 ? 19.306 1.262 61.577 1.00 12.91 57 ALA C N 1
ATOM 4094 C CA . ALA C 1 56 ? 18.197 0.562 60.929 1.00 11.12 57 ALA C CA 1
ATOM 4095 C C . ALA C 1 56 ? 16.889 1.340 61.028 1.00 13.56 57 ALA C C 1
ATOM 4096 O O . ALA C 1 56 ? 16.513 1.796 62.105 1.00 13.39 57 ALA C O 1
ATOM 4098 N N . ILE C 1 57 ? 16.194 1.484 59.905 1.00 9.71 58 ILE C N 1
ATOM 4099 C CA . ILE C 1 57 ? 14.857 2.077 59.903 1.00 8.88 58 ILE C CA 1
ATOM 4100 C C . ILE C 1 57 ? 13.978 1.289 58.942 1.00 12.44 58 ILE C C 1
ATOM 4101 O O . ILE C 1 57 ? 14.254 1.227 57.743 1.00 13.73 58 ILE C O 1
ATOM 4106 N N . ALA C 1 58 ? 12.929 0.672 59.468 1.00 12.45 59 ALA C N 1
ATOM 4107 C CA . ALA C 1 58 ? 12.050 -0.152 58.645 1.00 9.41 59 ALA C CA 1
ATOM 4108 C C . ALA C 1 58 ? 11.174 0.693 57.742 1.00 15.80 59 ALA C C 1
ATOM 4109 O O . ALA C 1 58 ? 10.719 1.770 58.138 1.00 15.56 59 ALA C O 1
ATOM 4111 N N . ALA C 1 59 ? 10.945 0.194 56.530 1.00 11.77 60 ALA C N 1
ATOM 4112 C CA . ALA C 1 59 ? 10.040 0.827 55.573 1.00 9.17 60 ALA C CA 1
ATOM 4113 C C . ALA C 1 59 ? 9.650 -0.155 54.467 1.00 11.29 60 ALA C C 1
ATOM 4114 O O . ALA C 1 59 ? 10.450 -1.003 54.052 1.00 11.49 60 ALA C O 1
ATOM 4116 N N . ASP C 1 60 ? 8.403 -0.042 54.024 1.00 11.30 61 ASP C N 1
ATOM 4117 C CA . ASP C 1 60 ? 7.896 -0.718 52.841 1.00 9.65 61 ASP C CA 1
ATOM 4118 C C . ASP C 1 60 ? 7.974 0.308 51.714 1.00 13.11 61 ASP C C 1
ATOM 4119 O O . ASP C 1 60 ? 7.255 1.306 51.738 1.00 11.35 61 ASP C O 1
ATOM 4124 N N . ILE C 1 61 ? 8.846 0.086 50.733 1.00 11.71 62 ILE C N 1
ATOM 4125 C CA . ILE C 1 61 ? 9.041 1.108 49.701 1.00 9.77 62 ILE C CA 1
ATOM 4126 C C . ILE C 1 61 ? 7.787 1.362 48.854 1.00 11.41 62 ILE C C 1
ATOM 4127 O O . ILE C 1 61 ? 7.677 2.407 48.215 1.00 11.44 62 ILE C O 1
ATOM 4132 N N . SER C 1 62 ? 6.840 0.424 48.866 1.00 11.74 63 SER C N 1
ATOM 4133 C CA . SER C 1 62 ? 5.633 0.558 48.046 1.00 10.42 63 SER C CA 1
ATOM 4134 C C . SER C 1 62 ? 4.555 1.365 48.762 1.00 11.77 63 SER C C 1
ATOM 4135 O O . SER C 1 62 ? 3.513 1.683 48.180 1.00 11.80 63 SER C O 1
ATOM 4138 N N . ASP C 1 63 ? 4.821 1.700 50.021 1.00 12.35 64 ASP C N 1
ATOM 4139 C CA . ASP C 1 63 ? 3.844 2.366 50.882 1.00 14.42 64 ASP C CA 1
ATOM 4140 C C . ASP C 1 63 ? 4.272 3.824 51.111 1.00 11.71 64 ASP C C 1
ATOM 4141 O O . ASP C 1 63 ? 5.263 4.077 51.785 1.00 11.86 64 ASP C O 1
ATOM 4146 N N . PRO C 1 64 ? 3.526 4.790 50.546 1.00 12.63 65 PRO C N 1
ATOM 4147 C CA . PRO C 1 64 ? 3.971 6.187 50.645 1.00 11.60 65 PRO C CA 1
ATOM 4148 C C . PRO C 1 64 ? 4.112 6.658 52.084 1.00 10.54 65 PRO C C 1
ATOM 4149 O O . PRO C 1 64 ? 5.047 7.389 52.406 1.00 12.09 65 PRO C O 1
ATOM 4153 N N . GLY C 1 65 ? 3.174 6.278 52.941 1.00 12.46 66 GLY C N 1
ATOM 4154 C CA . GLY C 1 65 ? 3.247 6.712 54.323 1.00 11.13 66 GLY C CA 1
ATOM 4155 C C . GLY C 1 65 ? 4.501 6.187 54.989 1.00 11.95 66 GLY C C 1
ATOM 4156 O O . GLY C 1 65 ? 5.172 6.905 55.725 1.00 12.49 66 GLY C O 1
ATOM 4157 N N . SER C 1 66 ? 4.826 4.929 54.720 1.00 11.58 67 SER C N 1
ATOM 4158 C CA . SER C 1 66 ? 5.989 4.291 55.341 1.00 10.95 67 SER C CA 1
ATOM 4159 C C . SER C 1 66 ? 7.271 4.967 54.886 1.00 12.26 67 SER C C 1
ATOM 4160 O O . SER C 1 66 ? 8.193 5.199 55.667 1.00 10.15 67 SER C O 1
ATOM 4163 N N . VAL C 1 67 ? 7.323 5.296 53.604 1.00 10.91 68 VAL C N 1
ATOM 4164 C CA . VAL C 1 67 ? 8.504 5.945 53.047 1.00 10.76 68 VAL C CA 1
ATOM 4165 C C . VAL C 1 67 ? 8.676 7.380 53.571 1.00 9.73 68 VAL C C 1
ATOM 4166 O O . VAL C 1 67 ? 9.781 7.813 53.876 1.00 9.13 68 VAL C O 1
ATOM 4170 N N . LYS C 1 68 ? 7.577 8.108 53.701 1.00 11.34 69 LYS C N 1
ATOM 4171 C CA . LYS C 1 68 ? 7.673 9.459 54.234 1.00 12.13 69 LYS C CA 1
ATOM 4172 C C . LYS C 1 68 ? 8.133 9.425 55.688 1.00 12.97 69 LYS C C 1
ATOM 4173 O O . LYS C 1 68 ? 8.942 10.251 56.107 1.00 12.05 69 LYS C O 1
ATOM 4179 N N . ALA C 1 69 ? 7.652 8.451 56.451 1.00 12.45 70 ALA C N 1
ATOM 4180 C CA . ALA C 1 69 ? 8.104 8.329 57.839 1.00 12.50 70 ALA C CA 1
ATOM 4181 C C . ALA C 1 69 ? 9.595 7.988 57.900 1.00 13.44 70 ALA C C 1
ATOM 4182 O O . ALA C 1 69 ? 10.324 8.495 58.749 1.00 13.50 70 ALA C O 1
ATOM 4184 N N . LEU C 1 70 ? 10.037 7.110 57.003 1.00 12.60 71 LEU C N 1
ATOM 4185 C CA . LEU C 1 70 ? 11.451 6.786 56.889 1.00 10.25 71 LEU C CA 1
ATOM 4186 C C . LEU C 1 70 ? 12.296 8.049 56.706 1.00 11.29 71 LEU C C 1
ATOM 4187 O O . LEU C 1 70 ? 13.270 8.264 57.415 1.00 12.86 71 LEU C O 1
ATOM 4192 N N . PHE C 1 71 ? 11.914 8.893 55.755 1.00 11.39 72 PHE C N 1
ATOM 4193 C CA . PHE C 1 71 ? 12.722 10.075 55.468 1.00 10.35 72 PHE C CA 1
ATOM 4194 C C . PHE C 1 71 ? 12.627 11.128 56.568 1.00 11.45 72 PHE C C 1
ATOM 4195 O O . PHE C 1 71 ? 13.587 11.855 56.819 1.00 13.09 72 PHE C O 1
ATOM 4203 N N . ALA C 1 72 ? 11.481 11.189 57.239 1.00 14.56 73 ALA C N 1
ATOM 4204 C CA . ALA C 1 72 ? 11.330 12.106 58.366 1.00 14.63 73 ALA C CA 1
ATOM 4205 C C . ALA C 1 72 ? 12.316 11.740 59.471 1.00 14.84 73 ALA C C 1
ATOM 4206 O O . ALA C 1 72 ? 12.950 12.613 60.068 1.00 15.31 73 ALA C O 1
ATOM 4208 N N . GLU C 1 73 ? 12.455 10.440 59.726 1.00 14.45 74 GLU C N 1
ATOM 4209 C CA . GLU C 1 73 ? 13.404 9.963 60.722 1.00 15.91 74 GLU C CA 1
ATOM 4210 C C . GLU C 1 73 ? 14.838 10.226 60.273 1.00 16.45 74 GLU C C 1
ATOM 4211 O O . GLU C 1 73 ? 15.659 10.680 61.059 1.00 15.47 74 GLU C O 1
ATOM 4217 N N . ILE C 1 74 ? 15.144 9.955 59.006 1.00 11.82 75 ILE C N 1
ATOM 4218 C CA . ILE C 1 74 ? 16.490 10.208 58.512 1.00 12.56 75 ILE C CA 1
ATOM 4219 C C . ILE C 1 74 ? 16.861 11.682 58.676 1.00 12.72 75 ILE C C 1
ATOM 4220 O O . ILE C 1 74 ? 17.971 12.001 59.092 1.00 17.17 75 ILE C O 1
ATOM 4225 N N . GLN C 1 75 ? 15.929 12.571 58.348 1.00 17.01 76 GLN C N 1
ATOM 4226 C CA . GLN C 1 75 ? 16.187 14.003 58.446 1.00 21.85 76 GLN C CA 1
ATOM 4227 C C . GLN C 1 75 ? 16.590 14.372 59.868 1.00 21.90 76 GLN C C 1
ATOM 4228 O O . GLN C 1 75 ? 17.532 15.132 60.071 1.00 22.49 76 GLN C O 1
ATOM 4234 N N . ALA C 1 76 ? 15.888 13.812 60.850 1.00 18.42 77 ALA C N 1
ATOM 4235 C CA . ALA C 1 76 ? 16.182 14.112 62.255 1.00 23.44 77 ALA C CA 1
ATOM 4236 C C . ALA C 1 76 ? 17.529 13.555 62.709 1.00 22.93 77 ALA C C 1
ATOM 4237 O O . ALA C 1 76 ? 18.217 14.166 63.525 1.00 26.24 77 ALA C O 1
ATOM 4239 N N . LEU C 1 77 ? 17.906 12.398 62.179 1.00 18.68 78 LEU C N 1
ATOM 4240 C CA . LEU C 1 77 ? 19.138 11.733 62.591 1.00 20.25 78 LEU C CA 1
ATOM 4241 C C . LEU C 1 77 ? 20.384 12.344 61.972 1.00 26.76 78 LEU C C 1
ATOM 4242 O O . LEU C 1 77 ? 21.409 12.461 62.637 1.00 24.90 78 LEU C O 1
ATOM 4247 N N . THR C 1 78 ? 20.304 12.718 60.698 1.00 19.38 79 THR C N 1
ATOM 4248 C CA . THR C 1 78 ? 21.509 13.029 59.935 1.00 19.73 79 THR C CA 1
ATOM 4249 C C . THR C 1 78 ? 21.446 14.340 59.171 1.00 19.99 79 THR C C 1
ATOM 4250 O O . THR C 1 78 ? 22.457 14.795 58.642 1.00 24.23 79 THR C O 1
ATOM 4254 N N . GLY C 1 79 ? 20.259 14.927 59.081 1.00 17.68 80 GLY C N 1
ATOM 4255 C CA . GLY C 1 79 ? 20.085 16.142 58.317 1.00 20.28 80 GLY C CA 1
ATOM 4256 C C . GLY C 1 79 ? 19.724 15.875 56.867 1.00 27.13 80 GLY C C 1
ATOM 4257 O O . GLY C 1 79 ? 19.573 16.811 56.090 1.00 22.24 80 GLY C O 1
ATOM 4258 N N . GLY C 1 80 ? 19.597 14.600 56.498 1.00 19.71 81 GLY C N 1
ATOM 4259 C CA . GLY C 1 80 ? 19.167 14.240 55.154 1.00 18.65 81 GLY C CA 1
ATOM 4260 C C . GLY C 1 80 ? 20.188 13.436 54.366 1.00 15.52 81 GLY C C 1
ATOM 4261 O O . GLY C 1 80 ? 21.391 13.525 54.616 1.00 17.15 81 GLY C O 1
ATOM 4262 N N . ILE C 1 81 ? 19.720 12.649 53.399 1.00 15.56 82 ILE C N 1
ATOM 4263 C CA . ILE C 1 81 ? 20.641 11.816 52.635 1.00 10.91 82 ILE C CA 1
ATOM 4264 C C . ILE C 1 81 ? 21.426 12.588 51.598 1.00 13.10 82 ILE C C 1
ATOM 4265 O O . ILE C 1 81 ? 20.948 13.591 51.066 1.00 13.15 82 ILE C O 1
ATOM 4270 N N . ASP C 1 82 ? 22.627 12.094 51.319 1.00 12.61 83 ASP C N 1
ATOM 4271 C CA . ASP C 1 82 ? 23.437 12.542 50.199 1.00 14.99 83 ASP C CA 1
ATOM 4272 C C . ASP C 1 82 ? 23.321 11.525 49.078 1.00 14.22 83 ASP C C 1
ATOM 4273 O O . ASP C 1 82 ? 23.405 11.869 47.900 1.00 13.31 83 ASP C O 1
ATOM 4278 N N . ILE C 1 83 ? 23.157 10.262 49.465 1.00 12.10 84 ILE C N 1
ATOM 4279 C CA . ILE C 1 83 ? 23.182 9.147 48.525 1.00 11.42 84 ILE C CA 1
ATOM 4280 C C . ILE C 1 83 ? 21.952 8.257 48.720 1.00 11.72 84 ILE C C 1
ATOM 4281 O O . ILE C 1 83 ? 21.616 7.877 49.850 1.00 11.27 84 ILE C O 1
ATOM 4286 N N . LEU C 1 84 ? 21.279 7.927 47.621 1.00 9.19 85 LEU C N 1
ATOM 4287 C CA . LEU C 1 84 ? 20.169 6.981 47.664 1.00 8.75 85 LEU C CA 1
ATOM 4288 C C . LEU C 1 84 ? 20.500 5.766 46.822 1.00 10.74 85 LEU C C 1
ATOM 4289 O O . LEU C 1 84 ? 20.795 5.906 45.641 1.00 10.25 85 LEU C O 1
ATOM 4294 N N . VAL C 1 85 ? 20.444 4.578 47.423 1.00 8.13 86 VAL C N 1
ATOM 4295 C CA . VAL C 1 85 ? 20.553 3.331 46.655 1.00 8.22 86 VAL C CA 1
ATOM 4296 C C . VAL C 1 85 ? 19.211 2.589 46.647 1.00 7.48 86 VAL C C 1
ATOM 4297 O O . VAL C 1 85 ? 18.783 2.057 47.673 1.00 9.59 86 VAL C O 1
ATOM 4301 N N . ASN C 1 86 ? 18.523 2.595 45.502 1.00 7.52 87 ASN C N 1
ATOM 4302 C CA . ASN C 1 86 ? 17.253 1.9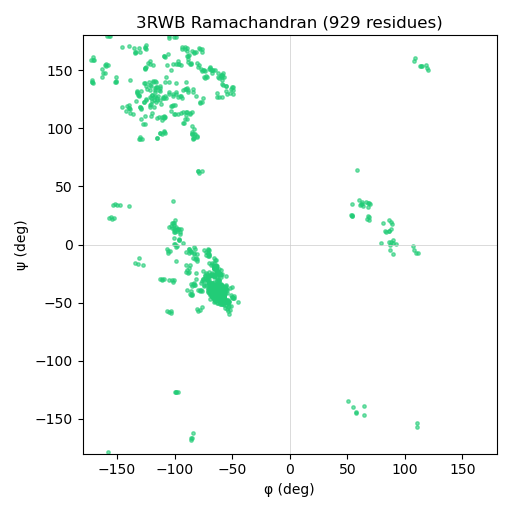09 45.376 1.00 7.83 87 ASN C CA 1
ATOM 4303 C C . ASN C 1 86 ? 17.527 0.452 45.083 1.00 9.39 87 ASN C C 1
ATOM 4304 O O . ASN C 1 86 ? 17.724 0.074 43.927 1.00 9.32 87 ASN C O 1
ATOM 4309 N N . ASN C 1 87 ? 17.532 -0.365 46.130 1.00 7.31 88 ASN C N 1
ATOM 4310 C CA . ASN C 1 87 ? 17.892 -1.773 45.996 1.00 6.90 88 ASN C CA 1
ATOM 4311 C C . ASN C 1 87 ? 16.736 -2.741 46.245 1.00 9.19 88 ASN C C 1
ATOM 4312 O O . ASN C 1 87 ? 16.706 -3.831 45.682 1.00 10.13 88 ASN C O 1
ATOM 4317 N N . ALA C 1 88 ? 15.787 -2.354 47.092 1.00 9.77 89 ALA C N 1
ATOM 4318 C CA . ALA C 1 88 ? 14.637 -3.215 47.381 1.00 8.33 89 ALA C CA 1
ATOM 4319 C C . ALA C 1 88 ? 13.866 -3.627 46.125 1.00 10.66 89 ALA C C 1
ATOM 4320 O O . ALA C 1 88 ? 13.607 -2.810 45.238 1.00 10.59 89 ALA C O 1
ATOM 4322 N N . SER C 1 89 ? 13.503 -4.907 46.068 1.00 8.47 90 SER C N 1
ATOM 4323 C CA . SER C 1 89 ? 12.661 -5.447 44.999 1.00 7.71 90 SER C CA 1
ATOM 4324 C C . SER C 1 89 ? 12.297 -6.875 45.350 1.00 8.79 90 SER C C 1
ATOM 4325 O O . SER C 1 89 ? 12.975 -7.520 46.156 1.00 11.85 90 SER C O 1
ATOM 4328 N N . ILE C 1 90 ? 11.218 -7.349 44.742 1.00 7.10 91 ILE C N 1
ATOM 4329 C CA . ILE C 1 90 ? 10.881 -8.762 44.733 1.00 11.66 91 ILE C CA 1
ATOM 4330 C C . ILE C 1 90 ? 11.545 -9.380 43.511 1.00 12.98 91 ILE C C 1
ATOM 4331 O O . ILE C 1 90 ? 11.476 -8.821 42.410 1.00 10.23 91 ILE C O 1
ATOM 4336 N N . VAL C 1 91 ? 12.194 -10.527 43.700 1.00 10.44 92 VAL C N 1
ATOM 4337 C CA . VAL C 1 91 ? 12.848 -11.222 42.590 1.00 11.33 92 VAL C CA 1
ATOM 4338 C C . VAL C 1 91 ? 12.148 -12.561 42.379 1.00 14.16 92 VAL C C 1
ATOM 4339 O O . VAL C 1 91 ? 12.505 -13.562 43.009 1.00 16.01 92 VAL C O 1
ATOM 4343 N N . PRO C 1 92 ? 11.144 -12.585 41.497 1.00 10.17 93 PRO C N 1
ATOM 4344 C CA . PRO C 1 92 ? 10.273 -13.753 41.384 1.00 11.92 93 PRO C CA 1
ATOM 4345 C C . PRO C 1 92 ? 10.800 -14.764 40.386 1.00 12.03 93 PRO C C 1
ATOM 4346 O O . PRO C 1 92 ? 11.652 -14.449 39.560 1.00 11.24 93 PRO C O 1
ATOM 4350 N N . PHE C 1 93 ? 10.300 -15.987 40.487 1.00 12.80 94 PHE C N 1
ATOM 4351 C CA . PHE C 1 93 ? 10.483 -16.976 39.440 1.00 12.70 94 PHE C CA 1
ATOM 4352 C C . PHE C 1 93 ? 9.089 -17.450 39.080 1.00 13.96 94 PHE C C 1
ATOM 4353 O O . PHE C 1 93 ? 8.420 -18.109 39.877 1.00 12.32 94 PHE C O 1
ATOM 4361 N N . VAL C 1 94 ? 8.629 -17.089 37.892 1.00 11.96 95 VAL C N 1
ATOM 4362 C CA . VAL C 1 94 ? 7.233 -17.320 37.551 1.00 9.86 95 VAL C CA 1
ATOM 4363 C C . VAL C 1 94 ? 7.078 -17.650 36.075 1.00 14.22 95 VAL C C 1
ATOM 4364 O O . VAL C 1 94 ? 7.425 -16.845 35.213 1.00 12.56 95 VAL C O 1
ATOM 4368 N N . ALA C 1 95 ? 6.572 -18.843 35.778 1.00 10.54 96 ALA C N 1
ATOM 4369 C CA . ALA C 1 95 ? 6.341 -19.220 34.383 1.00 11.71 96 ALA C CA 1
ATOM 4370 C C . ALA C 1 95 ? 5.395 -18.217 33.746 1.00 9.91 96 ALA C C 1
ATOM 4371 O O . ALA C 1 95 ? 4.509 -17.686 34.420 1.00 10.89 96 ALA C O 1
ATOM 4373 N N . TRP C 1 96 ? 5.568 -17.962 32.449 1.00 8.66 97 TRP C N 1
ATOM 4374 C CA . TRP C 1 96 ? 4.731 -16.974 31.768 1.00 8.76 97 TRP C CA 1
ATOM 4375 C C . TRP C 1 96 ? 3.242 -17.194 32.018 1.00 10.07 97 TRP C C 1
ATOM 4376 O O . TRP C 1 96 ? 2.513 -16.249 32.307 1.00 10.10 97 TRP C O 1
ATOM 4387 N N . ASP C 1 97 ? 2.777 -18.434 31.917 1.00 10.75 98 ASP C N 1
ATOM 4388 C CA . ASP C 1 97 ? 1.342 -18.654 32.059 1.00 12.12 98 ASP C CA 1
ATOM 4389 C C . ASP C 1 97 ? 0.821 -18.469 33.486 1.00 11.61 98 ASP C C 1
ATOM 4390 O O . ASP C 1 97 ? -0.392 -18.486 33.711 1.00 13.47 98 ASP C O 1
ATOM 4395 N N . ASP C 1 98 ? 1.737 -18.278 34.432 1.00 12.72 99 ASP C N 1
ATOM 4396 C CA . ASP C 1 98 ? 1.397 -17.934 35.810 1.00 14.93 99 ASP C CA 1
ATOM 4397 C C . ASP C 1 98 ? 1.523 -16.434 36.073 1.00 12.97 99 ASP C C 1
ATOM 4398 O O . ASP C 1 98 ? 1.271 -15.969 37.190 1.00 15.00 99 ASP C O 1
ATOM 4403 N N . VAL C 1 99 ? 1.944 -15.678 35.063 1.00 8.93 100 VAL C N 1
ATOM 4404 C CA . VAL C 1 99 ? 1.985 -14.226 35.190 1.00 10.60 100 VAL C CA 1
ATOM 4405 C C . VAL C 1 99 ? 0.591 -13.665 34.954 1.00 11.00 100 VAL C C 1
ATOM 4406 O O . VAL C 1 99 ? 0.174 -13.447 33.819 1.00 13.67 100 VAL C O 1
ATOM 4410 N N . ASP C 1 100 ? -0.149 -13.482 36.040 1.00 8.61 101 ASP C N 1
ATOM 4411 C CA . ASP C 1 100 ? -1.473 -12.896 35.958 1.00 7.04 101 ASP C CA 1
ATOM 4412 C C . ASP C 1 100 ? -1.453 -11.454 36.449 1.00 10.21 101 ASP C C 1
ATOM 4413 O O . ASP C 1 100 ? -0.408 -10.942 36.845 1.00 9.95 101 ASP C O 1
ATOM 4418 N N . LEU C 1 101 ? -2.596 -10.783 36.376 1.00 9.28 102 LEU C N 1
ATOM 4419 C CA . LEU C 1 101 ? -2.638 -9.370 36.727 1.00 10.68 102 LEU C CA 1
ATOM 4420 C C . LEU C 1 101 ? -2.237 -9.113 38.187 1.00 10.15 102 LEU C C 1
ATOM 4421 O O . LEU C 1 101 ? -1.564 -8.128 38.484 1.00 11.70 102 LEU C O 1
ATOM 4426 N N . ASP C 1 102 ? -2.651 -9.988 39.102 1.00 9.84 103 ASP C N 1
ATOM 4427 C CA . ASP C 1 102 ? -2.294 -9.800 40.507 1.00 9.05 103 ASP C CA 1
ATOM 4428 C C . ASP C 1 102 ? -0.784 -9.837 40.677 1.00 11.34 103 ASP C C 1
ATOM 4429 O O . ASP C 1 102 ? -0.212 -9.017 41.396 1.00 12.79 103 ASP C O 1
ATOM 4434 N N . HIS C 1 103 ? -0.134 -10.789 40.013 1.00 8.84 104 HIS C N 1
ATOM 4435 C CA . HIS C 1 103 ? 1.313 -10.894 40.096 1.00 9.31 104 HIS C CA 1
ATOM 4436 C C . HIS C 1 103 ? 1.982 -9.673 39.469 1.00 10.79 104 HIS C C 1
ATOM 4437 O O . HIS C 1 103 ? 2.858 -9.051 40.068 1.00 9.10 104 HIS C O 1
ATOM 4444 N N . TRP C 1 104 ? 1.554 -9.333 38.260 1.00 9.58 105 TRP C N 1
ATOM 4445 C CA . TRP C 1 104 ? 2.083 -8.172 37.553 1.00 7.39 105 TRP C CA 1
ATOM 4446 C C . TRP C 1 104 ? 2.011 -6.915 38.422 1.00 10.84 105 TRP C C 1
ATOM 4447 O O . TRP C 1 104 ? 3.005 -6.213 38.613 1.00 10.67 105 TRP C O 1
ATOM 4458 N N . ARG C 1 105 ? 0.825 -6.633 38.947 1.00 9.12 106 ARG C N 1
ATOM 4459 C CA . ARG C 1 105 ? 0.634 -5.443 39.771 1.00 10.79 106 ARG C CA 1
ATOM 4460 C C . ARG C 1 105 ? 1.552 -5.413 40.985 1.00 9.36 106 ARG C C 1
ATOM 4461 O O . ARG C 1 105 ? 2.091 -4.366 41.325 1.00 12.53 106 ARG C O 1
ATOM 4469 N N . LYS C 1 106 ? 1.722 -6.553 41.646 1.00 9.19 107 LYS C N 1
ATOM 4470 C CA . LYS C 1 106 ? 2.564 -6.590 42.837 1.00 11.12 107 LYS C CA 1
ATOM 4471 C C . LYS C 1 106 ? 4.014 -6.266 42.490 1.00 9.11 107 LYS C C 1
ATOM 4472 O O . LYS C 1 106 ? 4.657 -5.463 43.167 1.00 10.49 107 LYS C O 1
ATOM 4478 N N . ILE C 1 107 ? 4.525 -6.886 41.432 1.00 8.19 108 ILE C N 1
ATOM 4479 C CA . ILE C 1 107 ? 5.897 -6.665 41.019 1.00 7.03 108 ILE C CA 1
ATOM 4480 C C . ILE C 1 107 ? 6.119 -5.222 40.584 1.00 10.04 108 ILE C C 1
ATOM 4481 O O . ILE C 1 107 ? 7.108 -4.598 40.970 1.00 9.77 108 ILE C O 1
ATOM 4486 N N . ILE C 1 108 ? 5.207 -4.696 39.775 1.00 7.99 109 ILE C N 1
ATOM 4487 C CA . ILE C 1 108 ? 5.336 -3.311 39.316 1.00 8.16 109 ILE C CA 1
ATOM 4488 C C . ILE C 1 108 ? 5.211 -2.359 40.519 1.00 9.89 109 ILE C C 1
ATOM 4489 O O . ILE C 1 108 ? 5.977 -1.395 40.646 1.00 9.82 109 ILE C O 1
ATOM 4494 N N . ASP C 1 109 ? 4.283 -2.653 41.429 1.00 10.78 110 ASP C N 1
ATOM 4495 C CA A ASP C 1 109 ? 4.046 -1.770 42.562 0.56 10.73 110 ASP C CA 1
ATOM 4496 C CA B ASP C 1 109 ? 4.036 -1.787 42.583 0.44 10.76 110 ASP C CA 1
ATOM 4497 C C . ASP C 1 109 ? 5.270 -1.640 43.460 1.00 12.03 110 ASP C C 1
ATOM 4498 O O . ASP C 1 109 ? 5.620 -0.540 43.884 1.00 10.84 110 ASP C O 1
ATOM 4507 N N . VAL C 1 110 ? 5.915 -2.760 43.759 1.00 9.73 111 VAL C N 1
ATOM 4508 C CA . VAL C 1 110 ? 7.100 -2.715 44.595 1.00 7.30 111 VAL C CA 1
ATOM 4509 C C . VAL C 1 110 ? 8.322 -2.250 43.813 1.00 8.94 111 VAL C C 1
ATOM 4510 O O . VAL C 1 110 ? 8.981 -1.284 44.198 1.00 9.90 111 VAL C O 1
ATOM 4514 N N . ASN C 1 111 ? 8.637 -2.946 42.723 1.00 9.60 112 ASN C N 1
ATOM 4515 C CA . ASN C 1 111 ? 9.934 -2.759 42.077 1.00 8.13 112 ASN C CA 1
ATOM 4516 C C . ASN C 1 111 ? 10.066 -1.457 41.297 1.00 8.98 112 ASN C C 1
ATOM 4517 O O . ASN C 1 111 ? 11.167 -0.907 41.156 1.00 11.99 112 ASN C O 1
ATOM 4522 N N . LEU C 1 112 ? 8.950 -0.990 40.752 1.00 8.13 113 LEU C N 1
ATOM 4523 C CA . LEU C 1 112 ? 8.967 0.209 39.926 1.00 9.63 113 LEU C CA 1
ATOM 4524 C C . LEU C 1 112 ? 8.346 1.395 40.667 1.00 8.10 113 LEU C C 1
ATOM 4525 O O . LEU C 1 112 ? 8.992 2.429 40.862 1.00 9.11 113 LEU C O 1
ATOM 4530 N N . THR C 1 113 ? 7.098 1.238 41.099 1.00 7.13 114 THR C N 1
ATOM 4531 C CA . THR C 1 113 ? 6.444 2.344 41.797 1.00 6.07 114 THR C CA 1
ATOM 4532 C C . THR C 1 113 ? 7.098 2.660 43.140 1.00 11.31 114 THR C C 1
ATOM 4533 O O . THR C 1 113 ? 7.253 3.826 43.497 1.00 9.55 114 THR C O 1
ATOM 4537 N N . GLY C 1 114 ? 7.518 1.633 43.871 1.00 9.92 115 GLY C N 1
ATOM 4538 C CA . GLY C 1 114 ? 8.231 1.854 45.115 1.00 9.87 115 GLY C CA 1
ATOM 4539 C C . GLY C 1 114 ? 9.506 2.645 44.878 1.00 9.61 115 GLY C C 1
ATOM 4540 O O . GLY C 1 114 ? 9.886 3.513 45.679 1.00 9.75 115 GLY C O 1
ATOM 4541 N N . THR C 1 115 ? 10.175 2.345 43.768 1.00 9.49 116 THR C N 1
ATOM 4542 C CA . THR C 1 115 ? 11.395 3.052 43.414 1.00 8.46 116 THR C CA 1
ATOM 4543 C C . THR C 1 115 ? 11.088 4.531 43.200 1.00 9.55 116 THR C C 1
ATOM 4544 O O . THR C 1 115 ? 11.841 5.392 43.657 1.00 10.27 116 THR C O 1
ATOM 4548 N N . PHE C 1 116 ? 9.969 4.821 42.538 1.00 10.08 117 PHE C N 1
ATOM 4549 C CA . PHE C 1 116 ? 9.541 6.201 42.397 1.00 8.70 117 PHE C CA 1
ATOM 4550 C C . PHE C 1 116 ? 9.254 6.855 43.749 1.00 8.44 117 PHE C C 1
ATOM 4551 O O . PHE C 1 116 ? 9.698 7.969 44.011 1.00 10.53 117 PHE C O 1
ATOM 4559 N N . ILE C 1 117 ? 8.476 6.175 44.589 1.00 8.30 118 ILE C N 1
ATOM 4560 C CA . ILE C 1 117 ? 8.104 6.740 45.889 1.00 7.03 118 ILE C CA 1
ATOM 4561 C C . ILE C 1 117 ? 9.339 7.124 46.704 1.00 9.29 118 ILE C C 1
ATOM 4562 O O . ILE C 1 117 ? 9.434 8.239 47.227 1.00 9.49 118 ILE C O 1
ATOM 4567 N N . VAL C 1 118 ? 10.294 6.207 46.794 1.00 8.32 119 VAL C N 1
ATOM 4568 C CA . VAL C 1 118 ? 11.517 6.464 47.533 1.00 8.01 119 VAL C CA 1
ATOM 4569 C C . VAL C 1 118 ? 12.339 7.581 46.891 1.00 10.05 119 VAL C C 1
ATOM 4570 O O . VAL C 1 118 ? 12.886 8.435 47.592 1.00 10.56 119 VAL C O 1
ATOM 4574 N N . THR C 1 119 ? 12.423 7.572 45.561 1.00 8.18 120 THR C N 1
ATOM 4575 C CA . THR C 1 119 ? 13.240 8.563 44.847 1.00 8.39 120 THR C CA 1
ATOM 4576 C C . THR C 1 119 ? 12.637 9.961 44.928 1.00 7.25 120 THR C C 1
ATOM 4577 O O . THR C 1 119 ? 13.367 10.953 45.087 1.00 10.14 120 THR C O 1
ATOM 4581 N N . ARG C 1 120 ? 11.315 10.032 44.813 1.00 9.02 121 ARG C N 1
ATOM 4582 C CA . ARG C 1 120 ? 10.567 11.277 45.000 1.00 9.15 121 ARG C CA 1
ATOM 4583 C C . ARG C 1 120 ? 10.943 11.914 46.340 1.00 10.51 121 ARG C C 1
ATOM 4584 O O . ARG C 1 120 ? 11.431 13.045 46.400 1.00 10.38 121 ARG C O 1
ATOM 4592 N N . ALA C 1 121 ? 10.711 11.179 47.422 1.00 9.63 122 ALA C N 1
ATOM 4593 C CA . ALA C 1 121 ? 11.002 11.690 48.766 1.00 8.23 122 ALA C CA 1
ATOM 4594 C C . ALA C 1 121 ? 12.492 11.938 48.985 1.00 11.70 122 ALA C C 1
ATOM 4595 O O . ALA C 1 121 ? 12.882 12.924 49.616 1.00 10.87 122 ALA C O 1
ATOM 4597 N N . GLY C 1 122 ? 13.323 11.028 48.488 1.00 9.88 123 GLY C N 1
ATOM 4598 C CA . GLY C 1 122 ? 14.754 11.096 48.724 1.00 11.13 123 GLY C CA 1
ATOM 4599 C C . GLY C 1 122 ? 15.429 12.258 48.021 1.00 10.33 123 GLY C C 1
ATOM 4600 O O . GLY C 1 122 ? 16.272 12.940 48.599 1.00 11.61 123 GLY C O 1
ATOM 4601 N N . THR C 1 123 ? 15.066 12.490 46.765 1.00 8.23 124 THR C N 1
ATOM 4602 C CA . THR C 1 123 ? 15.655 13.609 46.038 1.00 9.51 124 THR C CA 1
ATOM 4603 C C . THR C 1 123 ? 15.062 14.936 46.492 1.00 9.82 124 THR C C 1
ATOM 4604 O O . THR C 1 123 ? 15.749 15.949 46.470 1.00 11.08 124 THR C O 1
ATOM 4608 N N . ASP C 1 124 ? 13.802 14.925 46.929 1.00 9.80 125 ASP C N 1
ATOM 4609 C CA . ASP C 1 124 ? 13.219 16.132 47.518 1.00 10.19 125 ASP C CA 1
ATOM 4610 C C . ASP C 1 124 ? 13.980 16.463 48.802 1.00 14.90 125 ASP C C 1
ATOM 4611 O O . ASP C 1 124 ? 14.238 17.633 49.091 1.00 14.06 125 ASP C O 1
ATOM 4616 N N . GLN C 1 125 ? 14.357 15.432 49.558 1.00 12.15 126 GLN C N 1
ATOM 4617 C CA . GLN C 1 125 ? 15.131 15.641 50.781 1.00 10.76 126 GLN C CA 1
ATOM 4618 C C . GLN C 1 125 ? 16.526 16.187 50.483 1.00 14.31 126 GLN C C 1
ATOM 4619 O O . GLN C 1 125 ? 17.005 17.092 51.164 1.00 13.83 126 GLN C O 1
ATOM 4625 N N . MET C 1 126 ? 17.183 15.640 49.466 1.00 12.23 127 MET C N 1
ATOM 4626 C CA . MET C 1 126 ? 18.487 16.155 49.074 1.00 13.67 127 MET C CA 1
ATOM 4627 C C . MET C 1 126 ? 18.395 17.643 48.750 1.00 16.51 127 MET C C 1
ATOM 4628 O O . MET C 1 126 ? 19.234 18.442 49.167 1.00 13.98 127 MET C O 1
ATOM 4633 N N . ARG C 1 127 ? 17.380 18.000 47.976 1.00 11.96 128 ARG C N 1
ATOM 4634 C CA . ARG C 1 127 ? 17.229 19.375 47.508 1.00 14.49 128 ARG C CA 1
ATOM 4635 C C . ARG C 1 127 ? 16.917 20.319 48.665 1.00 15.89 128 ARG C C 1
ATOM 4636 O O . ARG C 1 127 ? 17.490 21.406 48.751 1.00 14.71 128 ARG C O 1
ATOM 4644 N N . ALA C 1 128 ? 16.026 19.903 49.563 1.00 13.20 129 ALA C N 1
ATOM 4645 C CA . ALA C 1 128 ? 15.684 20.742 50.716 1.00 14.90 129 ALA C CA 1
ATOM 4646 C C . ALA C 1 128 ? 16.906 20.998 51.595 1.00 23.11 129 ALA C C 1
ATOM 4647 O O . ALA C 1 128 ? 17.027 22.052 52.225 1.00 24.24 129 ALA C O 1
ATOM 4649 N N . ALA C 1 129 ? 17.811 20.029 51.631 1.00 16.63 130 ALA C N 1
ATOM 4650 C CA . ALA C 1 129 ? 19.002 20.117 52.465 1.00 20.28 130 ALA C CA 1
ATOM 4651 C C . ALA C 1 129 ? 20.143 20.838 51.752 1.00 23.41 130 ALA C C 1
ATOM 4652 O O . ALA C 1 129 ? 21.185 21.097 52.344 1.00 25.59 130 ALA C O 1
ATOM 4654 N N . GLY C 1 130 ? 19.947 21.162 50.478 1.00 24.16 131 GLY C N 1
ATOM 4655 C CA . GLY C 1 130 ? 20.991 21.793 49.692 1.00 23.02 131 GLY C CA 1
ATOM 4656 C C . GLY C 1 130 ? 22.168 20.870 49.432 1.00 28.60 131 GLY C C 1
ATOM 4657 O O . GLY C 1 130 ? 23.311 21.313 49.345 1.00 27.14 131 GLY C O 1
ATOM 4658 N N . LYS C 1 131 ? 21.897 19.576 49.308 1.00 19.43 132 LYS C N 1
ATOM 4659 C CA . LYS C 1 131 ? 22.956 18.608 49.073 1.00 20.00 132 LYS C CA 1
ATOM 4660 C C . LYS C 1 131 ? 23.028 18.160 47.615 1.00 23.36 132 LYS C C 1
ATOM 4661 O O . LYS C 1 131 ? 22.008 17.839 47.008 1.00 21.63 132 LYS C O 1
ATOM 4667 N N A ALA C 1 132 ? 24.234 18.083 47.056 0.36 20.32 133 ALA C N 1
ATOM 4668 N N B ALA C 1 132 ? 24.234 18.215 47.061 0.64 20.30 133 ALA C N 1
ATOM 4669 C CA A ALA C 1 132 ? 24.415 17.605 45.679 0.36 17.97 133 ALA C CA 1
ATOM 4670 C CA B ALA C 1 132 ? 24.527 17.508 45.836 0.64 18.14 133 ALA C CA 1
ATOM 4671 C C A ALA C 1 132 ? 24.583 16.081 45.607 0.36 16.14 133 ALA C C 1
ATOM 4672 C C B ALA C 1 132 ? 24.220 16.064 46.186 0.64 18.07 133 ALA C C 1
ATOM 4673 O O A ALA C 1 132 ? 25.705 15.578 45.564 0.36 18.78 133 ALA C O 1
ATOM 4674 O O B ALA C 1 132 ? 24.398 15.644 47.333 0.64 16.66 133 ALA C O 1
ATOM 4677 N N A GLY C 1 133 ? 23.466 15.358 45.557 0.36 13.89 134 GLY C N 1
ATOM 4678 N N B GLY C 1 133 ? 23.741 15.301 45.220 0.64 12.67 134 GLY C N 1
ATOM 4679 C CA A GLY C 1 133 ? 23.476 13.918 45.770 0.36 13.80 134 GLY C CA 1
ATOM 4680 C CA B GLY C 1 133 ? 23.277 13.971 45.542 0.64 14.61 134 GLY C CA 1
ATOM 4681 C C A GLY C 1 133 ? 23.559 12.970 44.582 0.36 12.58 134 GLY C C 1
ATOM 4682 C C B GLY C 1 133 ? 23.657 12.934 44.520 0.64 12.59 134 GLY C C 1
ATOM 4683 O O A GLY C 1 133 ? 23.685 13.376 43.428 0.36 11.10 134 GLY C O 1
ATOM 4684 O O B GLY C 1 133 ? 24.121 13.240 43.422 0.64 10.89 134 GLY C O 1
ATOM 4685 N N . ARG C 1 134 ? 23.469 11.682 44.899 1.00 10.69 135 ARG C N 1
ATOM 4686 C CA . ARG C 1 134 ? 23.669 10.599 43.968 1.00 10.23 135 ARG C CA 1
ATOM 4687 C C . ARG C 1 134 ? 22.510 9.638 44.169 1.00 10.95 135 ARG C C 1
ATOM 4688 O O . ARG C 1 134 ? 22.227 9.223 45.298 1.00 13.27 135 ARG C O 1
ATOM 4696 N N . VAL C 1 135 ? 21.805 9.343 43.080 1.00 9.12 136 VAL C N 1
ATOM 4697 C CA . VAL C 1 135 ? 20.790 8.301 43.072 1.00 8.00 136 VAL C CA 1
ATOM 4698 C C . VAL C 1 135 ? 21.337 7.144 42.261 1.00 10.31 136 VAL C C 1
ATOM 4699 O O . VAL C 1 135 ? 21.783 7.325 41.128 1.00 9.24 136 VAL C O 1
ATOM 4703 N N . ILE C 1 136 ? 21.311 5.958 42.851 1.00 7.95 137 ILE C N 1
ATOM 4704 C CA . ILE C 1 136 ? 21.811 4.756 42.183 1.00 7.97 137 ILE C CA 1
ATOM 4705 C C . ILE C 1 136 ? 20.739 3.706 42.321 1.00 9.20 137 ILE C C 1
ATOM 4706 O O . ILE C 1 136 ? 20.394 3.340 43.443 1.00 8.18 137 ILE C O 1
ATOM 4711 N N . SER C 1 137 ? 20.190 3.237 41.200 1.00 7.56 138 SER C N 1
ATOM 4712 C CA . SER C 1 137 ? 19.106 2.264 41.284 1.00 6.39 138 SER C CA 1
ATOM 4713 C C . SER C 1 137 ? 19.565 0.929 40.740 1.00 8.47 138 SER C C 1
ATOM 4714 O O . SER C 1 137 ? 20.230 0.866 39.703 1.00 9.54 138 SER C O 1
ATOM 4717 N N . ILE C 1 138 ? 19.209 -0.139 41.448 1.00 7.75 139 ILE C N 1
ATOM 4718 C CA . ILE C 1 138 ? 19.616 -1.470 41.032 1.00 8.12 139 ILE C CA 1
ATOM 4719 C C . ILE C 1 138 ? 18.547 -2.019 40.100 1.00 8.69 139 ILE C C 1
ATOM 4720 O O . ILE C 1 138 ? 17.412 -2.246 40.518 1.00 10.05 139 ILE C O 1
ATOM 4725 N N . ALA C 1 139 ? 18.910 -2.212 38.834 1.00 8.86 140 ALA C N 1
ATOM 4726 C CA . ALA C 1 139 ? 17.998 -2.800 37.862 1.00 5.81 140 ALA C CA 1
ATOM 4727 C C . ALA C 1 139 ? 18.358 -4.271 37.736 1.00 10.04 140 ALA C C 1
ATOM 4728 O O . ALA C 1 139 ? 18.433 -4.953 38.754 1.00 9.99 140 ALA C O 1
ATOM 4730 N N . SER C 1 140 ? 18.592 -4.754 36.517 1.00 8.09 141 SER C N 1
ATOM 4731 C CA . SER C 1 140 ? 18.880 -6.177 36.284 1.00 7.93 141 SER C CA 1
ATOM 4732 C C . SER C 1 140 ? 19.300 -6.363 34.836 1.00 9.22 141 SER C C 1
ATOM 4733 O O . SER C 1 140 ? 18.716 -5.743 33.946 1.00 8.18 141 SER C O 1
ATOM 4736 N N . ASN C 1 141 ? 20.306 -7.204 34.589 1.00 8.51 142 ASN C N 1
ATOM 4737 C CA . ASN C 1 141 ? 20.679 -7.471 33.207 1.00 9.84 142 ASN C CA 1
ATOM 4738 C C . ASN C 1 141 ? 19.644 -8.301 32.433 1.00 8.49 142 ASN C C 1
ATOM 4739 O O . ASN C 1 141 ? 19.788 -8.490 31.229 1.00 8.53 142 ASN C O 1
ATOM 4744 N N . THR C 1 142 ? 18.599 -8.764 33.118 1.00 6.80 143 THR C N 1
ATOM 4745 C CA . THR C 1 142 ? 17.480 -9.410 32.423 1.00 5.68 143 THR C CA 1
ATOM 4746 C C . THR C 1 142 ? 16.830 -8.449 31.431 1.00 8.03 143 THR C C 1
ATOM 4747 O O . THR C 1 142 ? 16.224 -8.881 30.453 1.00 8.91 143 THR C O 1
ATOM 4751 N N . PHE C 1 143 ? 16.955 -7.145 31.692 1.00 8.32 144 PHE C N 1
ATOM 4752 C CA . PHE C 1 143 ? 16.459 -6.149 30.748 1.00 8.17 144 PHE C CA 1
ATOM 4753 C C . PHE C 1 143 ? 17.157 -6.257 29.394 1.00 10.23 144 PHE C C 1
ATOM 4754 O O . PHE C 1 143 ? 16.537 -6.050 28.348 1.00 10.32 144 PHE C O 1
ATOM 4762 N N . PHE C 1 144 ? 18.443 -6.599 29.408 1.00 7.00 145 PHE C N 1
ATOM 4763 C CA . PHE C 1 144 ? 19.176 -6.775 28.163 1.00 8.44 145 PHE C CA 1
ATOM 4764 C C . PHE C 1 144 ? 18.951 -8.156 27.562 1.00 12.58 145 PHE C C 1
ATOM 4765 O O . PHE C 1 144 ? 18.905 -8.308 26.341 1.00 14.31 145 PHE C O 1
ATOM 4773 N N . ALA C 1 145 ? 18.804 -9.161 28.417 1.00 8.85 146 ALA C N 1
ATOM 4774 C CA . ALA C 1 145 ? 18.795 -10.552 27.958 1.00 10.13 146 ALA C CA 1
ATOM 4775 C C . ALA C 1 145 ? 17.405 -11.073 27.599 1.00 11.07 146 ALA C C 1
ATOM 4776 O O . ALA C 1 145 ? 17.272 -12.021 26.822 1.00 13.23 146 ALA C O 1
ATOM 4778 N N . GLY C 1 146 ? 16.363 -10.462 28.160 1.00 9.33 147 GLY C N 1
ATOM 4779 C CA . GLY C 1 146 ? 15.009 -10.957 27.966 1.00 9.60 147 GLY C CA 1
ATOM 4780 C C . GLY C 1 146 ? 14.813 -12.306 28.649 1.00 9.09 147 GLY C C 1
ATOM 4781 O O . GLY C 1 146 ? 14.110 -13.186 28.143 1.00 11.64 147 GLY C O 1
ATOM 4782 N N . THR C 1 147 ? 15.454 -12.462 29.803 1.00 10.13 148 THR C N 1
ATOM 4783 C CA . THR C 1 147 ? 15.402 -13.684 30.606 1.00 11.04 148 THR C CA 1
ATOM 4784 C C . THR C 1 147 ? 13.979 -14.205 30.855 1.00 10.18 148 THR C C 1
ATOM 4785 O O . THR C 1 147 ? 13.098 -13.449 31.215 1.00 10.48 148 THR C O 1
ATOM 4789 N N . PRO C 1 148 ? 13.756 -15.515 30.662 1.00 9.70 149 PRO C N 1
ATOM 4790 C CA . PRO C 1 148 ? 12.421 -16.080 30.896 1.00 11.39 149 PRO C CA 1
ATOM 4791 C C . PRO C 1 148 ? 12.091 -16.260 32.380 1.00 9.38 149 PRO C C 1
ATOM 4792 O O . PRO C 1 148 ? 12.971 -16.146 33.235 1.00 10.28 149 PRO C O 1
ATOM 4796 N N . ASN C 1 149 ? 10.818 -16.532 32.657 1.00 9.70 150 ASN C N 1
ATOM 4797 C CA . ASN C 1 149 ? 10.307 -16.792 34.008 1.00 9.83 150 ASN C CA 1
ATOM 4798 C C . ASN C 1 149 ? 10.326 -15.586 34.932 1.00 9.28 150 ASN C C 1
ATOM 4799 O O . ASN C 1 149 ? 10.358 -15.724 36.156 1.00 11.71 150 ASN C O 1
ATOM 4804 N N . MET C 1 150 ? 10.304 -14.394 34.341 1.00 9.70 151 MET C N 1
ATOM 4805 C CA . MET C 1 150 ? 10.375 -13.171 35.124 1.00 8.65 151 MET C CA 1
ATOM 4806 C C . MET C 1 150 ? 9.712 -11.989 34.422 1.00 9.19 151 MET C C 1
ATOM 4807 O O . MET C 1 150 ? 10.172 -10.866 34.570 1.00 9.28 151 MET C O 1
ATOM 4812 N N . ALA C 1 151 ? 8.638 -12.217 33.666 1.00 7.45 152 ALA C N 1
ATOM 4813 C CA . ALA C 1 151 ? 8.191 -11.203 32.709 1.00 8.48 152 ALA C CA 1
ATOM 4814 C C . ALA C 1 151 ? 7.836 -9.846 33.337 1.00 10.03 152 ALA C C 1
ATOM 4815 O O . ALA C 1 151 ? 8.205 -8.785 32.805 1.00 8.12 152 ALA C O 1
ATOM 4817 N N . ALA C 1 152 ? 7.116 -9.861 34.456 1.00 6.87 153 ALA C N 1
ATOM 4818 C CA . ALA C 1 152 ? 6.738 -8.599 35.090 1.00 6.97 153 ALA C CA 1
ATOM 4819 C C . ALA C 1 152 ? 7.970 -7.900 35.661 1.00 8.05 153 ALA C C 1
ATOM 4820 O O . ALA C 1 152 ? 8.091 -6.675 35.634 1.00 8.47 153 ALA C O 1
ATOM 4822 N N . TYR C 1 153 ? 8.886 -8.696 36.186 1.00 8.16 154 TYR C N 1
ATOM 4823 C CA . TYR C 1 153 ? 10.118 -8.190 36.761 1.00 7.87 154 TYR C CA 1
ATOM 4824 C C . TYR C 1 153 ? 10.965 -7.496 35.699 1.00 8.35 154 TYR C C 1
ATOM 4825 O O . TYR C 1 153 ? 11.487 -6.402 35.935 1.00 8.32 154 TYR C O 1
ATOM 4834 N N . VAL C 1 154 ? 11.083 -8.112 34.522 1.00 6.93 155 VAL C N 1
ATOM 4835 C CA . VAL C 1 154 ? 11.864 -7.508 33.446 1.00 7.88 155 VAL C CA 1
ATOM 4836 C C . VAL C 1 154 ? 11.243 -6.181 33.023 1.00 9.81 155 VAL C C 1
ATOM 4837 O O . VAL C 1 154 ? 11.958 -5.199 32.791 1.00 8.48 155 VAL C O 1
ATOM 4841 N N . ALA C 1 155 ? 9.911 -6.150 32.947 1.00 7.31 156 ALA C N 1
ATOM 4842 C CA . ALA C 1 155 ? 9.191 -4.910 32.649 1.00 7.00 156 ALA C CA 1
ATOM 4843 C C . ALA C 1 155 ? 9.489 -3.853 33.713 1.00 8.76 156 ALA C C 1
ATOM 4844 O O . ALA C 1 155 ? 9.871 -2.717 33.396 1.00 8.49 156 ALA C O 1
ATOM 4846 N N . ALA C 1 156 ? 9.359 -4.230 34.979 1.00 8.09 157 ALA C N 1
ATOM 4847 C CA . ALA C 1 156 ? 9.622 -3.281 36.058 1.00 7.71 157 ALA C CA 1
ATOM 4848 C C . ALA C 1 156 ? 11.051 -2.736 36.022 1.00 7.48 157 ALA C C 1
ATOM 4849 O O . ALA C 1 156 ? 11.275 -1.540 36.220 1.00 7.08 157 ALA C O 1
ATOM 4851 N N . LYS C 1 157 ? 12.020 -3.608 35.755 1.00 8.02 158 LYS C N 1
ATOM 4852 C CA . LYS C 1 157 ? 13.421 -3.185 35.730 1.00 7.82 158 LYS C CA 1
ATOM 4853 C C . LYS C 1 157 ? 13.715 -2.291 34.518 1.00 8.90 158 LYS C C 1
ATOM 4854 O O . LYS C 1 157 ? 14.531 -1.367 34.603 1.00 8.70 158 LYS C O 1
ATOM 4860 N N . GLY C 1 158 ? 13.038 -2.551 33.403 1.00 6.82 159 GLY C N 1
ATOM 4861 C CA . GLY C 1 158 ? 13.102 -1.648 32.268 1.00 6.42 159 GLY C CA 1
ATOM 4862 C C . GLY C 1 158 ? 12.540 -0.291 32.654 1.00 8.00 159 GLY C C 1
ATOM 4863 O O . GLY C 1 158 ? 13.053 0.744 32.231 1.00 8.68 159 GLY C O 1
ATOM 4864 N N . GLY C 1 159 ? 11.481 -0.294 33.457 1.00 7.20 160 GLY C N 1
ATOM 4865 C CA . GLY C 1 159 ? 10.920 0.944 33.972 1.00 6.98 160 GLY C CA 1
ATOM 4866 C C . GLY C 1 159 ? 11.901 1.729 34.820 1.00 9.28 160 GLY C C 1
ATOM 4867 O O . GLY C 1 159 ? 11.975 2.954 34.740 1.00 8.75 160 GLY C O 1
ATOM 4868 N N . VAL C 1 160 ? 12.648 1.026 35.664 1.00 7.46 161 VAL C N 1
ATOM 4869 C CA . VAL C 1 160 ? 13.659 1.668 36.494 1.00 6.60 161 VAL C CA 1
ATOM 4870 C C . VAL C 1 160 ? 14.745 2.332 35.652 1.00 9.29 161 VAL C C 1
ATOM 4871 O O . VAL C 1 160 ? 15.204 3.423 35.972 1.00 8.03 161 VAL C O 1
ATOM 4875 N N . ILE C 1 161 ? 15.139 1.679 34.565 1.00 6.27 162 ILE C N 1
ATOM 4876 C CA . ILE C 1 161 ? 16.129 2.257 33.655 1.00 6.93 162 ILE C CA 1
ATOM 4877 C C . ILE C 1 161 ? 15.574 3.507 32.961 1.00 9.15 162 ILE C C 1
ATOM 4878 O O . ILE C 1 161 ? 16.234 4.550 32.921 1.00 8.64 162 ILE C O 1
ATOM 4883 N N . GLY C 1 162 ? 14.353 3.414 32.443 1.00 8.09 163 GLY C N 1
ATOM 4884 C CA . GLY C 1 162 ? 13.696 4.573 31.859 1.00 7.17 163 GLY C CA 1
ATOM 4885 C C . GLY C 1 162 ? 13.601 5.716 32.855 1.00 8.66 163 GLY C C 1
ATOM 4886 O O . GLY C 1 162 ? 13.932 6.871 32.545 1.00 8.00 163 GLY C O 1
ATOM 4887 N N . PHE C 1 163 ? 13.143 5.395 34.063 1.00 8.27 164 PHE C N 1
ATOM 4888 C CA . PHE C 1 163 ? 13.006 6.393 35.116 1.00 8.17 164 PHE C CA 1
ATOM 4889 C C . PHE C 1 163 ? 14.354 7.065 35.383 1.00 8.91 164 PHE C C 1
ATOM 4890 O O . PHE C 1 163 ? 14.448 8.291 35.516 1.00 9.66 164 PHE C O 1
ATOM 4898 N N . THR C 1 164 ? 15.402 6.255 35.452 1.00 8.49 165 THR C N 1
ATOM 4899 C CA . THR C 1 164 ? 16.746 6.761 35.686 1.00 6.07 165 THR C CA 1
ATOM 4900 C C . THR C 1 164 ? 17.167 7.761 34.622 1.00 7.82 165 THR C C 1
ATOM 4901 O O . THR C 1 164 ? 17.739 8.809 34.939 1.00 8.87 165 THR C O 1
ATOM 4905 N N . ARG C 1 165 ? 16.886 7.445 33.360 1.00 8.56 166 ARG C N 1
ATOM 4906 C CA . ARG C 1 165 ? 17.300 8.330 32.278 1.00 7.83 166 ARG C CA 1
ATOM 4907 C C . ARG C 1 165 ? 16.570 9.663 32.311 1.00 8.99 166 ARG C C 1
ATOM 4908 O O . ARG C 1 165 ? 17.176 10.723 32.070 1.00 9.52 166 ARG C O 1
ATOM 4916 N N . ALA C 1 166 ? 15.276 9.622 32.620 1.00 8.31 167 ALA C N 1
ATOM 4917 C CA . ALA C 1 166 ? 14.503 10.863 32.696 1.00 10.46 167 ALA C CA 1
ATOM 4918 C C . ALA C 1 166 ? 14.915 11.653 33.929 1.00 10.97 167 ALA C C 1
ATOM 4919 O O . ALA C 1 166 ? 15.041 12.881 33.886 1.00 9.68 167 ALA C O 1
ATOM 4921 N N . LEU C 1 167 ? 15.125 10.941 35.029 1.00 8.86 168 LEU C N 1
ATOM 4922 C CA . LEU C 1 167 ? 15.464 11.585 36.292 1.00 10.07 168 LEU C CA 1
ATOM 4923 C C . LEU C 1 167 ? 16.786 12.346 36.184 1.00 9.28 168 LEU C C 1
ATOM 4924 O O . LEU C 1 167 ? 16.925 13.449 36.730 1.00 9.39 168 LEU C O 1
ATOM 4929 N N . ALA C 1 168 ? 17.752 11.775 35.466 1.00 7.30 169 ALA C N 1
ATOM 4930 C CA . ALA C 1 168 ? 19.031 12.455 35.277 1.00 7.70 169 ALA C CA 1
ATOM 4931 C C . ALA C 1 168 ? 18.811 13.822 34.651 1.00 10.00 169 ALA C C 1
ATOM 4932 O O . ALA C 1 168 ? 19.421 14.809 35.056 1.00 10.50 169 ALA C O 1
ATOM 4934 N N . THR C 1 169 ? 17.918 13.881 33.669 1.00 8.58 170 THR C N 1
ATOM 4935 C CA . THR C 1 169 ? 17.605 15.147 33.010 1.00 7.19 170 THR C CA 1
ATOM 4936 C C . THR C 1 169 ? 16.922 16.116 33.955 1.00 8.55 170 THR C C 1
ATOM 4937 O O . THR C 1 169 ? 17.259 17.295 33.980 1.00 11.57 170 THR C O 1
ATOM 4941 N N . GLU C 1 170 ? 15.972 15.614 34.737 1.00 8.61 171 GLU C N 1
ATOM 4942 C CA . GLU C 1 170 ? 15.222 16.467 35.658 1.00 9.60 171 GLU C CA 1
ATOM 4943 C C . GLU C 1 170 ? 16.087 17.044 36.771 1.00 11.34 171 GLU C C 1
ATOM 4944 O O . GLU C 1 170 ? 15.866 18.173 37.198 1.00 10.64 171 GLU C O 1
ATOM 4950 N N . LEU C 1 171 ? 17.055 16.271 37.255 1.00 8.50 172 LEU C N 1
ATOM 4951 C CA . LEU C 1 171 ? 17.744 16.647 38.492 1.00 7.45 172 LEU C CA 1
ATOM 4952 C C . LEU C 1 171 ? 19.162 17.183 38.321 1.00 9.91 172 LEU C C 1
ATOM 4953 O O . LEU C 1 171 ? 19.780 17.590 39.295 1.00 10.59 172 LEU C O 1
ATOM 4958 N N . GLY C 1 172 ? 19.690 17.158 37.100 1.00 11.99 173 GLY C N 1
ATOM 4959 C CA . GLY C 1 172 ? 21.046 17.633 36.883 1.00 11.88 173 GLY C CA 1
ATOM 4960 C C . GLY C 1 172 ? 21.231 19.064 37.366 1.00 13.35 173 GLY C C 1
ATOM 4961 O O . GLY C 1 172 ? 22.287 19.404 37.902 1.00 13.29 173 GLY C O 1
ATOM 4962 N N . LYS C 1 173 ? 20.205 19.894 37.196 1.00 11.82 174 LYS C N 1
ATOM 4963 C CA . LYS C 1 173 ? 20.297 21.303 37.604 1.00 12.33 174 LYS C CA 1
ATOM 4964 C C . LYS C 1 173 ? 20.470 21.464 39.121 1.00 16.73 174 LYS C C 1
ATOM 4965 O O . LYS C 1 173 ? 20.926 22.516 39.592 1.00 14.29 174 LYS C O 1
ATOM 4971 N N . TYR C 1 174 ? 20.113 20.427 39.880 1.00 12.41 175 TYR C N 1
ATOM 4972 C CA . TYR C 1 174 ? 20.237 20.448 41.338 1.00 14.21 175 TYR C CA 1
ATOM 4973 C C . TYR C 1 174 ? 21.514 19.747 41.790 1.00 10.09 175 TYR C C 1
ATOM 4974 O O . TYR C 1 174 ? 21.689 19.469 42.979 1.00 14.19 175 TYR C O 1
ATOM 4983 N N . ASN C 1 175 ? 22.393 19.465 40.831 1.00 13.64 176 ASN C N 1
ATOM 4984 C CA A ASN C 1 175 ? 23.640 18.749 41.072 0.52 14.11 176 ASN C CA 1
ATOM 4985 C CA B ASN C 1 175 ? 23.641 18.767 41.125 0.48 14.11 176 ASN C CA 1
ATOM 4986 C C . ASN C 1 175 ? 23.404 17.375 41.700 1.00 14.42 176 ASN C C 1
ATOM 4987 O O . ASN C 1 175 ? 24.117 16.942 42.601 1.00 17.27 176 ASN C O 1
ATOM 4996 N N . ILE C 1 176 ? 22.387 16.690 41.190 1.00 10.76 177 ILE C N 1
ATOM 4997 C CA . ILE C 1 176 ? 22.112 15.318 41.585 1.00 9.34 177 ILE C CA 1
ATOM 4998 C C . ILE C 1 176 ? 22.246 14.445 40.343 1.00 9.82 177 ILE C C 1
ATOM 4999 O O . ILE C 1 176 ? 21.639 14.740 39.321 1.00 11.21 177 ILE C O 1
ATOM 5004 N N . THR C 1 177 ? 23.059 13.399 40.424 1.00 10.46 178 THR C N 1
ATOM 5005 C CA . THR C 1 177 ? 23.170 12.463 39.312 1.00 9.57 178 THR C CA 1
ATOM 5006 C C . THR C 1 177 ? 22.270 11.264 39.582 1.00 10.91 178 THR C C 1
ATOM 5007 O O . THR C 1 177 ? 21.915 10.977 40.734 1.00 9.42 178 THR C O 1
ATOM 5011 N N . ALA C 1 178 ? 21.902 10.565 38.515 1.00 8.99 179 ALA C N 1
ATOM 5012 C CA . ALA C 1 178 ? 21.070 9.380 38.644 1.00 6.77 179 ALA C CA 1
ATOM 5013 C C . ALA C 1 178 ? 21.560 8.342 37.647 1.00 7.79 179 ALA C C 1
ATOM 5014 O O . ALA C 1 178 ? 21.563 8.587 36.436 1.00 7.24 179 ALA C O 1
ATOM 5016 N N . ASN C 1 179 ? 21.983 7.194 38.173 1.00 7.16 180 ASN C N 1
ATOM 5017 C CA . ASN C 1 179 ? 22.505 6.109 37.355 1.00 6.42 180 ASN C CA 1
ATOM 5018 C C . ASN C 1 179 ? 21.886 4.799 37.780 1.00 7.07 180 ASN C C 1
ATOM 5019 O O . ASN C 1 179 ? 21.276 4.705 38.854 1.00 8.08 180 ASN C O 1
ATOM 5024 N N . ALA C 1 180 ? 22.035 3.783 36.937 1.00 6.68 181 ALA C N 1
ATOM 5025 C CA . ALA C 1 180 ? 21.511 2.458 37.260 1.00 7.69 181 ALA C CA 1
ATOM 5026 C C . ALA C 1 180 ? 22.628 1.428 37.160 1.00 8.60 181 ALA C C 1
ATOM 5027 O O . ALA C 1 180 ? 23.584 1.608 36.404 1.00 7.68 181 ALA C O 1
ATOM 5029 N N . VAL C 1 181 ? 22.515 0.354 37.938 1.00 7.50 182 VAL C N 1
ATOM 5030 C CA . VAL C 1 181 ? 23.407 -0.797 37.803 1.00 6.13 182 VAL C CA 1
ATOM 5031 C C . VAL C 1 181 ? 22.554 -1.978 37.367 1.00 6.22 182 VAL C C 1
ATOM 5032 O O . VAL C 1 181 ? 21.472 -2.178 37.904 1.00 9.18 182 VAL C O 1
ATOM 5036 N N . THR C 1 182 ? 23.023 -2.745 36.391 1.00 8.05 183 THR C N 1
ATOM 5037 C CA . THR C 1 182 ? 22.343 -3.992 36.035 1.00 7.75 183 THR C CA 1
ATOM 5038 C C . THR C 1 182 ? 23.194 -5.196 36.434 1.00 9.01 183 THR C C 1
ATOM 5039 O O . THR C 1 182 ? 24.073 -5.607 35.686 1.00 8.30 183 THR C O 1
ATOM 5043 N N . PRO C 1 183 ? 22.931 -5.765 37.624 1.00 7.98 184 PRO C N 1
ATOM 5044 C CA . PRO C 1 183 ? 23.660 -6.984 37.982 1.00 8.69 184 PRO C CA 1
ATOM 5045 C C . PRO C 1 183 ? 23.237 -8.132 37.089 1.00 9.98 184 PRO C C 1
ATOM 5046 O O . PRO C 1 183 ? 22.089 -8.169 36.642 1.00 9.15 184 PRO C O 1
ATOM 5050 N N . GLY C 1 184 ? 24.150 -9.067 36.855 1.00 7.44 185 GLY C N 1
ATOM 5051 C CA . GLY C 1 184 ? 23.780 -10.375 36.341 1.00 8.12 185 GLY C CA 1
ATOM 5052 C C . GLY C 1 184 ? 23.379 -11.254 37.517 1.00 9.31 185 GLY C C 1
ATOM 5053 O O . GLY C 1 184 ? 23.173 -10.762 38.624 1.00 11.40 185 GLY C O 1
ATOM 5054 N N . LEU C 1 185 ? 23.268 -12.559 37.297 1.00 7.70 186 LEU C N 1
ATOM 5055 C CA . LEU C 1 185 ? 22.857 -13.433 38.389 1.00 7.30 186 LEU C CA 1
ATOM 5056 C C . LEU C 1 185 ? 23.892 -13.401 39.519 1.00 8.98 186 LEU C C 1
ATOM 5057 O O . LEU C 1 185 ? 25.090 -13.552 39.285 1.00 10.55 186 LEU C O 1
ATOM 5062 N N . ILE C 1 186 ? 23.412 -13.204 40.743 1.00 6.47 187 ILE C N 1
ATOM 5063 C CA . ILE C 1 186 ? 24.271 -13.057 41.909 1.00 8.14 187 ILE C CA 1
ATOM 5064 C C . ILE C 1 186 ? 23.833 -14.048 42.982 1.00 8.72 187 ILE C C 1
ATOM 5065 O O . ILE C 1 186 ? 22.637 -14.242 43.215 1.00 11.02 187 ILE C O 1
ATOM 5070 N N . GLU C 1 187 ? 24.807 -14.665 43.635 1.00 10.03 188 GLU C N 1
ATOM 5071 C CA . GLU C 1 187 ? 24.522 -15.668 44.654 1.00 11.46 188 GLU C CA 1
ATOM 5072 C C . GLU C 1 187 ? 24.141 -14.981 45.969 1.00 13.52 188 GLU C C 1
ATOM 5073 O O . GLU C 1 187 ? 24.842 -15.094 46.979 1.00 13.03 188 GLU C O 1
ATOM 5079 N N . SER C 1 188 ? 23.034 -14.248 45.937 1.00 11.70 189 SER C N 1
ATOM 5080 C CA . SER C 1 188 ? 22.562 -13.535 47.117 1.00 12.48 189 SER C CA 1
ATOM 5081 C C . SER C 1 188 ? 21.767 -14.470 47.998 1.00 15.34 189 SER C C 1
ATOM 5082 O O . SER C 1 188 ? 21.357 -15.549 47.564 1.00 13.17 189 SER C O 1
ATOM 5085 N N . ASP C 1 189 ? 21.543 -14.043 49.239 1.00 13.56 190 ASP C N 1
ATOM 5086 C CA . ASP C 1 189 ? 20.656 -14.759 50.147 1.00 14.41 190 ASP C CA 1
ATOM 5087 C C . ASP C 1 189 ? 19.364 -15.157 49.432 1.00 15.50 190 ASP C C 1
ATOM 5088 O O . ASP C 1 189 ? 18.946 -16.315 49.474 1.00 16.81 190 ASP C O 1
ATOM 5093 N N . GLY C 1 190 ? 18.737 -14.197 48.757 1.00 14.34 191 GLY C N 1
ATOM 5094 C CA . GLY C 1 190 ? 17.478 -14.445 48.084 1.00 12.11 191 GLY C CA 1
ATOM 5095 C C . GLY C 1 190 ? 17.546 -15.434 46.932 1.00 16.99 191 GLY C C 1
ATOM 5096 O O . GLY C 1 190 ? 16.645 -16.260 46.765 1.00 16.73 191 GLY C O 1
ATOM 5097 N N . VAL C 1 191 ? 18.600 -15.351 46.123 1.00 11.89 192 VAL C N 1
ATOM 5098 C CA . VAL C 1 191 ? 18.734 -16.272 45.001 1.00 11.27 192 VAL C CA 1
ATOM 5099 C C . VAL C 1 191 ? 18.996 -17.694 45.495 1.00 13.46 192 VAL C C 1
ATOM 5100 O O . VAL C 1 191 ? 18.492 -18.659 44.924 1.00 16.58 192 VAL C O 1
ATOM 5104 N N . LYS C 1 192 ? 19.770 -17.823 46.565 1.00 13.33 193 LYS C N 1
ATOM 5105 C CA . LYS C 1 192 ? 20.078 -19.145 47.102 1.00 13.94 193 LYS C CA 1
ATOM 5106 C C . LYS C 1 192 ? 18.814 -19.877 47.544 1.00 17.31 193 LYS C C 1
ATOM 5107 O O . LYS C 1 192 ? 18.773 -21.108 47.544 1.00 19.61 193 LYS C O 1
ATOM 5113 N N . ALA C 1 193 ? 17.774 -19.117 47.880 1.00 16.16 194 ALA C N 1
ATOM 5114 C CA . ALA C 1 193 ? 16.524 -19.696 48.357 1.00 19.08 194 ALA C CA 1
ATOM 5115 C C . ALA C 1 193 ? 15.451 -19.774 47.269 1.00 23.06 194 ALA C C 1
ATOM 5116 O O . ALA C 1 193 ? 14.283 -20.024 47.562 1.00 23.99 194 ALA C O 1
ATOM 5118 N N . SER C 1 194 ? 15.840 -19.569 46.013 1.00 16.36 195 SER C N 1
ATOM 5119 C CA . SER C 1 194 ? 14.864 -19.555 44.921 1.00 13.32 195 SER C CA 1
ATOM 5120 C C . SER C 1 194 ? 15.314 -20.439 43.762 1.00 13.19 195 SER C C 1
ATOM 5121 O O . SER C 1 194 ? 16.451 -20.896 43.744 1.00 14.77 195 SER C O 1
ATOM 5124 N N . PRO C 1 195 ? 14.415 -20.695 42.797 1.00 12.09 196 PRO C N 1
ATOM 5125 C CA . PRO C 1 195 ? 14.780 -21.523 41.644 1.00 14.30 196 PRO C CA 1
ATOM 5126 C C . PRO C 1 195 ? 15.855 -20.873 40.768 1.00 14.51 196 PRO C C 1
ATOM 5127 O O . PRO C 1 195 ? 16.440 -21.542 39.919 1.00 12.99 196 PRO C O 1
ATOM 5131 N N . HIS C 1 196 ? 16.127 -19.587 40.964 1.00 12.95 197 HIS C N 1
ATOM 5132 C CA . HIS C 1 196 ? 17.215 -18.978 40.216 1.00 10.54 197 HIS C CA 1
ATOM 5133 C C . HIS C 1 196 ? 18.560 -19.568 40.615 1.00 12.77 197 HIS C C 1
ATOM 5134 O O . HIS C 1 196 ? 19.526 -19.465 39.872 1.00 14.13 197 HIS C O 1
ATOM 5141 N N . ASN C 1 197 ? 18.617 -20.206 41.779 1.00 15.15 198 ASN C N 1
ATOM 5142 C CA . ASN C 1 197 ? 19.859 -20.833 42.214 1.00 12.95 198 ASN C CA 1
ATOM 5143 C C . ASN C 1 197 ? 20.295 -21.881 41.198 1.00 12.82 198 ASN C C 1
ATOM 5144 O O . ASN C 1 197 ? 21.483 -22.175 41.062 1.00 13.96 198 ASN C O 1
ATOM 5149 N N . GLU C 1 198 ? 19.324 -22.424 40.465 1.00 13.13 199 GLU C N 1
ATOM 5150 C CA . GLU C 1 198 ? 19.620 -23.465 39.485 0.96 12.32 199 GLU C CA 1
ATOM 5151 C C . GLU C 1 198 ? 20.112 -22.916 38.147 1.00 12.51 199 GLU C C 1
ATOM 5152 O O . GLU C 1 198 ? 20.484 -23.686 37.258 1.00 15.23 199 GLU C O 1
ATOM 5158 N N . ALA C 1 199 ? 20.141 -21.591 38.010 1.00 13.52 200 ALA C N 1
ATOM 5159 C CA . ALA C 1 199 ? 20.528 -20.968 36.746 1.00 11.81 200 ALA C CA 1
ATOM 5160 C C . ALA C 1 199 ? 22.034 -20.753 36.609 1.00 11.21 200 ALA C C 1
ATOM 5161 O O . ALA C 1 199 ? 22.495 -20.353 35.549 1.00 10.89 200 ALA C O 1
ATOM 5163 N N . PHE C 1 200 ? 22.804 -20.999 37.664 1.00 10.03 201 PHE C N 1
ATOM 5164 C CA . PHE C 1 200 ? 24.225 -20.687 37.590 1.00 10.36 201 PHE C CA 1
ATOM 5165 C C . PHE C 1 200 ? 24.961 -21.413 36.481 1.00 11.31 201 PHE C C 1
ATOM 5166 O O . PHE C 1 200 ? 25.857 -20.845 35.867 1.00 12.15 201 PHE C O 1
ATOM 5174 N N . GLY C 1 201 ? 24.590 -22.661 36.215 1.00 12.04 202 GLY C N 1
ATOM 5175 C CA . GLY C 1 201 ? 25.253 -23.393 35.150 1.00 10.92 202 GLY C CA 1
ATOM 5176 C C . GLY C 1 201 ? 25.144 -22.699 33.805 1.00 13.78 202 GLY C C 1
ATOM 5177 O O . GLY C 1 201 ? 26.140 -22.497 33.104 1.00 12.28 202 GLY C O 1
ATOM 5178 N N . PHE C 1 202 ? 23.917 -22.350 33.438 1.00 10.87 203 PHE C N 1
ATOM 5179 C CA . PHE C 1 202 ? 23.655 -21.670 32.177 1.00 11.98 203 PHE C CA 1
ATOM 5180 C C . PHE C 1 202 ? 24.288 -20.278 32.153 1.00 11.72 203 PHE C C 1
ATOM 5181 O O . PHE C 1 202 ? 24.932 -19.896 31.182 1.00 11.22 203 PHE C O 1
ATOM 5189 N N . VAL C 1 203 ? 24.100 -19.520 33.223 1.00 10.94 204 VAL C N 1
ATOM 5190 C CA . VAL C 1 203 ? 24.672 -18.176 33.281 1.00 9.68 204 VAL C CA 1
ATOM 5191 C C . VAL C 1 203 ? 26.205 -18.172 33.202 1.00 12.63 204 VAL C C 1
ATOM 5192 O O . VAL C 1 203 ? 26.798 -17.404 32.436 1.00 11.23 204 VAL C O 1
ATOM 5196 N N . GLU C 1 204 ? 26.857 -19.034 33.975 1.00 12.11 205 GLU C N 1
ATOM 5197 C CA . GLU C 1 204 ? 28.312 -19.127 33.903 1.00 10.99 205 GLU C CA 1
ATOM 5198 C C . GLU C 1 204 ? 28.792 -19.525 32.513 1.00 12.70 205 GLU C C 1
ATOM 5199 O O . GLU C 1 204 ? 29.838 -19.071 32.065 1.00 11.99 205 GLU C O 1
ATOM 5205 N N . MET C 1 205 ? 28.031 -20.375 31.832 1.00 10.94 206 MET C N 1
ATOM 5206 C CA . MET C 1 205 ? 28.394 -20.790 30.481 1.00 10.30 206 MET C CA 1
ATOM 5207 C C . MET C 1 205 ? 28.464 -19.574 29.549 1.00 13.91 206 MET C C 1
ATOM 5208 O O . MET C 1 205 ? 29.351 -19.475 28.695 1.00 14.88 206 MET C O 1
ATOM 5213 N N . LEU C 1 206 ? 27.533 -18.639 29.728 1.00 11.68 207 LEU C N 1
ATOM 5214 C CA . LEU C 1 206 ? 27.488 -17.435 28.898 1.00 11.34 207 LEU C CA 1
ATOM 5215 C C . LEU C 1 206 ? 28.468 -16.340 29.341 1.00 11.02 207 LEU C C 1
ATOM 5216 O O . LEU C 1 206 ? 28.856 -15.492 28.534 1.00 11.72 207 LEU C O 1
ATOM 5221 N N . GLN C 1 207 ? 28.851 -16.345 30.615 1.00 10.14 208 GLN C N 1
ATOM 5222 C CA . GLN C 1 207 ? 29.836 -15.380 31.134 1.00 9.55 208 GLN C CA 1
ATOM 5223 C C . GLN C 1 207 ? 31.202 -15.509 30.450 1.00 11.06 208 GLN C C 1
ATOM 5224 O O . GLN C 1 207 ? 31.640 -16.612 30.134 1.00 13.71 208 GLN C O 1
ATOM 5230 N N . ALA C 1 208 ? 31.868 -14.378 30.226 1.00 9.22 209 ALA C N 1
ATOM 5231 C CA . ALA C 1 208 ? 33.238 -14.368 29.709 1.00 8.82 209 ALA C CA 1
ATOM 5232 C C . ALA C 1 208 ? 34.211 -14.852 30.771 1.00 12.58 209 ALA C C 1
ATOM 5233 O O . ALA C 1 208 ? 35.187 -15.545 30.475 1.00 14.50 209 ALA C O 1
ATOM 5235 N N . MET C 1 209 ? 33.956 -14.460 32.012 1.00 14.08 210 MET C N 1
ATOM 5236 C CA A MET C 1 209 ? 34.765 -14.921 33.129 0.26 14.72 210 MET C CA 1
ATOM 5237 C CA B MET C 1 209 ? 34.760 -14.906 33.148 0.74 14.68 210 MET C CA 1
ATOM 5238 C C . MET C 1 209 ? 33.939 -15.866 33.983 1.00 16.12 210 MET C C 1
ATOM 5239 O O . MET C 1 209 ? 32.743 -15.666 34.164 1.00 17.92 210 MET C O 1
ATOM 5248 N N . LYS C 1 210 ? 34.575 -16.900 34.508 1.00 15.78 211 LYS C N 1
ATOM 5249 C CA . LYS C 1 210 ? 33.797 -17.887 35.237 1.00 16.57 211 LYS C CA 1
ATOM 5250 C C . LYS C 1 210 ? 33.700 -17.570 36.731 1.00 11.63 211 LYS C C 1
ATOM 5251 O O . LYS C 1 210 ? 34.376 -16.674 37.232 1.00 13.45 211 LYS C O 1
ATOM 5257 N N . GLY C 1 211 ? 32.810 -18.279 37.417 1.00 13.86 212 GLY C N 1
ATOM 5258 C CA . GLY C 1 211 ? 32.504 -18.012 38.811 1.00 16.67 212 GLY C CA 1
ATOM 5259 C C . GLY C 1 211 ? 31.080 -17.524 39.025 1.00 10.37 212 GLY C C 1
ATOM 5260 O O . GLY C 1 211 ? 30.458 -16.948 38.121 1.00 11.44 212 GLY C O 1
ATOM 5261 N N . LYS C 1 212 ? 30.550 -17.770 40.220 1.00 10.38 213 LYS C N 1
ATOM 5262 C CA A LYS C 1 212 ? 29.245 -17.237 40.589 0.46 10.13 213 LYS C CA 1
ATOM 5263 C CA B LYS C 1 212 ? 29.244 -17.240 40.599 0.54 10.11 213 LYS C CA 1
ATOM 5264 C C . LYS C 1 212 ? 29.387 -15.796 41.056 1.00 11.40 213 LYS C C 1
ATOM 5265 O O . LYS C 1 212 ? 30.224 -15.492 41.908 1.00 10.58 213 LYS C O 1
ATOM 5276 N N . GLY C 1 213 ? 28.561 -14.914 40.497 1.00 12.56 214 GLY C N 1
ATOM 5277 C CA . GLY C 1 213 ? 28.583 -13.521 40.902 1.00 11.56 214 GLY C CA 1
ATOM 5278 C C . GLY C 1 213 ? 28.264 -13.438 42.382 1.00 12.47 214 GLY C C 1
ATOM 5279 O O . GLY C 1 213 ? 27.469 -14.232 42.893 1.00 13.24 214 GLY C O 1
ATOM 5280 N N . GLN C 1 214 ? 28.881 -12.485 43.071 1.00 9.08 215 GLN C N 1
ATOM 5281 C CA . GLN C 1 214 ? 28.693 -12.343 44.512 1.00 9.89 215 GLN C CA 1
ATOM 5282 C C . GLN C 1 214 ? 28.149 -10.959 44.847 1.00 9.57 215 GLN C C 1
ATOM 5283 O O . GLN C 1 214 ? 28.313 -10.019 44.076 1.00 10.16 215 GLN C O 1
ATOM 5289 N N . PRO C 1 215 ? 27.515 -10.819 46.014 1.00 9.20 216 PRO C N 1
ATOM 5290 C CA . PRO C 1 215 ? 26.989 -9.493 46.367 1.00 8.62 216 PRO C CA 1
ATOM 5291 C C . PRO C 1 215 ? 28.062 -8.401 46.361 1.00 8.30 216 PRO C C 1
ATOM 5292 O O . PRO C 1 215 ? 27.783 -7.264 45.968 1.00 9.37 216 PRO C O 1
ATOM 5296 N N . GLU C 1 216 ? 29.278 -8.736 46.784 1.00 10.09 217 GLU C N 1
ATOM 5297 C CA . GLU C 1 216 ? 30.363 -7.763 46.803 1.00 10.92 217 GLU C CA 1
ATOM 5298 C C . GLU C 1 216 ? 30.722 -7.253 45.406 1.00 8.82 217 GLU C C 1
ATOM 5299 O O . GLU C 1 216 ? 31.225 -6.133 45.260 1.00 8.83 217 GLU C O 1
ATOM 5305 N N . HIS C 1 217 ? 30.483 -8.076 44.385 1.00 9.56 218 HIS C N 1
ATOM 5306 C CA . HIS C 1 217 ? 30.739 -7.661 43.006 1.00 10.10 218 HIS C CA 1
ATOM 5307 C C . HIS C 1 217 ? 29.900 -6.442 42.640 1.00 9.70 218 HIS C C 1
ATOM 5308 O O . HIS C 1 217 ? 30.335 -5.578 41.874 1.00 9.59 218 HIS C O 1
ATOM 5315 N N . ILE C 1 218 ? 28.690 -6.390 43.190 1.00 7.93 219 ILE C N 1
ATOM 5316 C CA . ILE C 1 218 ? 27.781 -5.292 42.921 1.00 8.70 219 ILE C CA 1
ATOM 5317 C C . ILE C 1 218 ? 28.043 -4.153 43.890 1.00 10.89 219 ILE C C 1
ATOM 5318 O O . ILE C 1 218 ? 28.076 -2.983 43.497 1.00 8.97 219 ILE C O 1
ATOM 5323 N N . ALA C 1 219 ? 28.243 -4.495 45.161 1.00 8.18 220 ALA C N 1
ATOM 5324 C CA . ALA C 1 219 ? 28.499 -3.482 46.181 1.00 10.19 220 ALA C CA 1
ATOM 5325 C C . ALA C 1 219 ? 29.688 -2.601 45.813 1.00 10.10 220 ALA C C 1
ATOM 5326 O O . ALA C 1 219 ? 29.683 -1.399 46.059 1.00 10.68 220 ALA C O 1
ATOM 5328 N N . ASP C 1 220 ? 30.712 -3.212 45.228 1.00 9.56 221 ASP C N 1
ATOM 5329 C CA . ASP C 1 220 ? 31.943 -2.496 44.948 1.00 10.87 221 ASP C CA 1
ATOM 5330 C C . ASP C 1 220 ? 31.792 -1.527 43.771 1.00 12.99 221 ASP C C 1
ATOM 5331 O O . ASP C 1 220 ? 32.493 -0.522 43.696 1.00 10.75 221 ASP C O 1
ATOM 5336 N N . VAL C 1 221 ? 30.858 -1.826 42.870 1.00 9.29 222 VAL C N 1
ATOM 5337 C CA . VAL C 1 221 ? 30.528 -0.912 41.784 1.00 9.14 222 VAL C CA 1
ATOM 5338 C C . VAL C 1 221 ? 29.642 0.218 42.289 1.00 10.68 222 VAL C C 1
ATOM 5339 O O . VAL C 1 221 ? 29.794 1.373 41.876 1.00 10.79 222 VAL C O 1
ATOM 5343 N N . VAL C 1 222 ? 28.705 -0.104 43.177 1.00 8.63 223 VAL C N 1
ATOM 5344 C CA . VAL C 1 222 ? 27.862 0.933 43.753 1.00 10.74 223 VAL C CA 1
ATOM 5345 C C . VAL C 1 222 ? 28.734 1.931 44.525 1.00 9.18 223 VAL C C 1
ATOM 5346 O O . VAL C 1 222 ? 28.491 3.146 44.491 1.00 10.09 223 VAL C O 1
ATOM 5350 N N . SER C 1 223 ? 29.765 1.419 45.184 1.00 8.69 224 SER C N 1
ATOM 5351 C CA . SER C 1 223 ? 30.726 2.277 45.876 1.00 11.31 224 SER C CA 1
ATOM 5352 C C . SER C 1 223 ? 31.305 3.309 44.908 1.00 13.22 224 SER C C 1
ATOM 5353 O O . SER C 1 223 ? 31.337 4.497 45.196 1.00 12.57 224 SER C O 1
ATOM 5356 N N . PHE C 1 224 ? 31.753 2.848 43.748 1.00 9.96 225 PHE C N 1
ATOM 5357 C CA . PHE C 1 224 ? 32.258 3.764 42.731 1.00 11.90 225 PHE C CA 1
ATOM 5358 C C . PHE C 1 224 ? 31.221 4.815 42.335 1.00 9.76 225 PHE C C 1
ATOM 5359 O O . PHE C 1 224 ? 31.529 6.007 42.268 1.00 10.48 225 PHE C O 1
ATOM 5367 N N . LEU C 1 225 ? 29.987 4.382 42.077 1.00 7.69 226 LEU C N 1
ATOM 5368 C CA . LEU C 1 225 ? 28.960 5.312 41.616 1.00 9.69 226 LEU C CA 1
ATOM 5369 C C . LEU C 1 225 ? 28.559 6.330 42.680 1.00 11.81 226 LEU C C 1
ATOM 5370 O O . LEU C 1 225 ? 28.103 7.422 42.351 1.00 10.94 226 LEU C O 1
ATOM 5375 N N . ALA C 1 226 ? 28.757 5.977 43.948 1.00 9.37 227 ALA C N 1
ATOM 5376 C CA . ALA C 1 226 ? 28.470 6.900 45.050 1.00 10.88 227 ALA C CA 1
ATOM 5377 C C . ALA C 1 226 ? 29.590 7.911 45.274 1.00 10.71 227 ALA C C 1
ATOM 5378 O O . ALA C 1 226 ? 29.403 8.910 45.976 1.00 10.76 227 ALA C O 1
ATOM 5380 N N . SER C 1 227 ? 30.740 7.668 44.652 1.00 11.69 228 SER C N 1
ATOM 5381 C CA . SER C 1 227 ? 31.941 8.465 44.918 1.00 11.85 228 SER C CA 1
ATOM 5382 C C . SER C 1 227 ? 32.104 9.628 43.946 1.00 13.91 228 SER C C 1
ATOM 5383 O O . SER C 1 227 ? 31.409 9.719 42.927 1.00 13.12 228 SER C O 1
ATOM 5386 N N . ASP C 1 228 ? 33.055 10.506 44.262 1.00 12.35 229 ASP C N 1
ATOM 5387 C CA . ASP C 1 228 ? 33.358 11.639 43.397 1.00 10.52 229 ASP C CA 1
ATOM 5388 C C . ASP C 1 228 ? 33.996 11.203 42.080 1.00 9.90 229 ASP C C 1
ATOM 5389 O O . ASP C 1 228 ? 34.022 11.980 41.116 1.00 11.15 229 ASP C O 1
ATOM 5394 N N . ASP C 1 229 ? 34.519 9.977 42.034 1.00 11.49 230 ASP C N 1
ATOM 5395 C CA . ASP C 1 229 ? 35.144 9.490 40.802 1.00 8.03 230 ASP C CA 1
ATOM 5396 C C . ASP C 1 229 ? 34.100 9.347 39.695 1.00 10.16 230 ASP C C 1
ATOM 5397 O O . ASP C 1 229 ? 34.444 9.303 38.514 1.00 11.99 230 ASP C O 1
ATOM 5402 N N . ALA C 1 230 ? 32.829 9.269 40.078 1.00 8.92 231 ALA C N 1
ATOM 5403 C CA . ALA C 1 230 ? 31.741 9.085 39.115 1.00 9.01 231 ALA C CA 1
ATOM 5404 C C . ALA C 1 230 ? 30.977 10.388 38.861 1.00 11.19 231 ALA C C 1
ATOM 5405 O O . ALA C 1 230 ? 29.876 10.381 38.308 1.00 8.62 231 ALA C O 1
ATOM 5407 N N . ARG C 1 231 ? 31.570 11.516 39.248 1.00 8.67 232 ARG C N 1
ATOM 5408 C CA . ARG C 1 231 ? 30.855 12.792 39.210 1.00 8.46 232 ARG C CA 1
ATOM 5409 C C . ARG C 1 231 ? 30.406 13.241 37.814 1.00 10.86 232 ARG C C 1
ATOM 5410 O O . ARG C 1 231 ? 29.461 14.020 37.691 1.00 13.06 232 ARG C O 1
ATOM 5418 N N . TRP C 1 232 ? 31.075 12.763 36.768 1.00 7.93 233 TRP C N 1
ATOM 5419 C CA . TRP C 1 232 ? 30.715 13.163 35.409 1.00 6.04 233 TRP C CA 1
ATOM 5420 C C . TRP C 1 232 ? 29.780 12.138 34.766 1.00 8.90 233 TRP C C 1
ATOM 5421 O O . TRP C 1 232 ? 29.449 12.257 33.591 1.00 9.99 233 TRP C O 1
ATOM 5432 N N . ILE C 1 233 ? 29.365 11.126 35.529 1.00 7.61 234 ILE C N 1
ATOM 5433 C CA . ILE C 1 233 ? 28.438 10.114 35.015 1.00 7.92 234 ILE C CA 1
ATOM 5434 C C . ILE C 1 233 ? 27.019 10.362 35.523 1.00 6.97 234 ILE C C 1
ATOM 5435 O O . ILE C 1 233 ? 26.769 10.346 36.726 1.00 8.80 234 ILE C O 1
ATOM 5440 N N . THR C 1 234 ? 26.091 10.584 34.600 1.00 7.50 235 THR C N 1
ATOM 5441 C CA . THR C 1 234 ? 24.684 10.664 34.974 1.00 7.23 235 THR C CA 1
ATOM 5442 C C . THR C 1 234 ? 23.816 10.210 33.807 1.00 7.24 235 THR C C 1
ATOM 5443 O O . THR C 1 234 ? 24.144 10.462 32.647 1.00 8.11 235 THR C O 1
ATOM 5447 N N . GLY C 1 235 ? 22.718 9.536 34.133 1.00 6.87 236 GLY C N 1
ATOM 5448 C CA . GLY C 1 235 ? 21.801 9.018 33.131 1.00 6.33 236 GLY C CA 1
ATOM 5449 C C . GLY C 1 235 ? 22.233 7.684 32.535 1.00 7.51 236 GLY C C 1
ATOM 5450 O O . GLY C 1 235 ? 21.645 7.232 31.552 1.00 8.68 236 GLY C O 1
ATOM 5451 N N . GLN C 1 236 ? 23.226 7.039 33.145 1.00 6.73 237 GLN C N 1
ATOM 5452 C CA . GLN C 1 236 ? 23.858 5.870 32.536 1.00 6.79 237 GLN C CA 1
ATOM 5453 C C . GLN C 1 236 ? 23.492 4.598 33.272 1.00 8.62 237 GLN C C 1
ATOM 5454 O O . GLN C 1 236 ? 23.053 4.637 34.427 1.00 7.42 237 GLN C O 1
ATOM 5460 N N . THR C 1 237 ? 23.698 3.471 32.596 1.00 6.97 238 THR C N 1
ATOM 5461 C CA . THR C 1 237 ? 23.447 2.154 33.181 1.00 5.85 238 THR C CA 1
ATOM 5462 C C . THR C 1 237 ? 24.730 1.335 33.050 1.00 6.82 238 THR C C 1
ATOM 5463 O O . THR C 1 237 ? 25.295 1.209 31.958 1.00 9.86 238 THR C O 1
ATOM 5467 N N . LEU C 1 238 ? 25.209 0.815 34.177 1.00 7.35 239 LEU C N 1
ATOM 5468 C CA . LEU C 1 238 ? 26.472 0.083 34.216 1.00 5.76 239 LEU C CA 1
ATOM 5469 C C . LEU C 1 238 ? 26.165 -1.380 34.499 1.00 8.40 239 LEU C C 1
ATOM 5470 O O . LEU C 1 238 ? 25.563 -1.704 35.522 1.00 7.80 239 LEU C O 1
ATOM 5475 N N . ASN C 1 239 ? 26.577 -2.246 33.579 1.00 7.02 240 ASN C N 1
ATOM 5476 C CA . ASN C 1 239 ? 26.233 -3.663 33.616 1.00 5.96 240 ASN C CA 1
ATOM 5477 C C . ASN C 1 239 ? 27.359 -4.476 34.243 1.00 8.61 240 ASN C C 1
ATOM 5478 O O . ASN C 1 239 ? 28.508 -4.391 33.810 1.00 8.91 240 ASN C O 1
ATOM 5483 N N . VAL C 1 240 ? 27.015 -5.268 35.256 1.00 6.65 241 VAL C N 1
ATOM 5484 C CA . VAL C 1 240 ? 28.010 -5.916 36.113 1.00 6.05 241 VAL C CA 1
ATOM 5485 C C . VAL C 1 240 ? 27.647 -7.402 36.197 1.00 8.67 241 VAL C C 1
ATOM 5486 O O . VAL C 1 240 ? 26.854 -7.813 37.057 1.00 7.92 241 VAL C O 1
ATOM 5490 N N . ASP C 1 241 ? 28.201 -8.197 35.279 1.00 7.29 242 ASP C N 1
ATOM 5491 C CA . ASP C 1 241 ? 27.721 -9.560 35.077 1.00 6.15 242 ASP C CA 1
ATOM 5492 C C . ASP C 1 241 ? 28.754 -10.497 34.483 1.00 8.98 242 ASP C C 1
ATOM 5493 O O . ASP C 1 241 ? 28.398 -11.513 33.880 1.00 8.79 242 ASP C O 1
ATOM 5498 N N . ALA C 1 242 ? 30.027 -10.167 34.660 1.00 7.24 243 ALA C N 1
ATOM 5499 C CA . ALA C 1 242 ? 31.114 -10.999 34.132 1.00 8.47 243 ALA C CA 1
ATOM 5500 C C . ALA C 1 242 ? 30.970 -11.275 32.627 1.00 9.91 243 ALA C C 1
ATOM 5501 O O . ALA C 1 242 ? 31.497 -12.267 32.111 1.00 8.94 243 ALA C O 1
ATOM 5503 N N . GLY C 1 243 ? 30.258 -10.386 31.940 1.00 7.75 244 GLY C N 1
ATOM 5504 C CA . GLY C 1 243 ? 30.145 -10.420 30.487 1.00 7.70 244 GLY C CA 1
ATOM 5505 C C . GLY C 1 243 ? 29.021 -11.274 29.924 1.00 12.45 244 GLY C C 1
ATOM 5506 O O . GLY C 1 243 ? 29.059 -11.635 28.741 1.00 12.17 244 GLY C O 1
ATOM 5507 N N . MET C 1 244 ? 28.011 -11.604 30.727 1.00 8.51 245 MET C N 1
ATOM 5508 C CA . MET C 1 244 ? 26.911 -12.401 30.174 1.00 10.38 245 MET C CA 1
ATOM 5509 C C . MET C 1 244 ? 26.269 -11.681 28.994 1.00 11.66 245 MET C C 1
ATOM 5510 O O . MET C 1 244 ? 25.954 -12.301 27.977 1.00 10.22 245 MET C O 1
ATOM 5515 N N . VAL C 1 245 ? 26.059 -10.376 29.131 1.00 8.37 246 VAL C N 1
ATOM 5516 C CA . VAL C 1 245 ? 25.658 -9.568 27.981 1.00 10.45 246 VAL C CA 1
ATOM 5517 C C . VAL C 1 245 ? 26.622 -8.399 27.818 1.00 7.84 246 VAL C C 1
ATOM 5518 O O . VAL C 1 245 ? 27.435 -8.143 28.703 1.00 12.44 246 VAL C O 1
ATOM 5522 N N . ARG C 1 246 ? 26.536 -7.701 26.691 1.00 8.89 247 ARG C N 1
ATOM 5523 C CA . ARG C 1 246 ? 27.473 -6.613 26.418 1.00 10.08 247 ARG C CA 1
ATOM 5524 C C . ARG C 1 246 ? 26.731 -5.299 26.248 1.00 9.56 247 ARG C C 1
ATOM 5525 O O . ARG C 1 246 ? 25.978 -5.113 25.284 1.00 12.31 247 ARG C O 1
ATOM 5533 N N . HIS C 1 247 ? 26.951 -4.395 27.194 1.00 9.39 248 HIS C N 1
ATOM 5534 C CA . HIS C 1 247 ? 26.344 -3.074 27.163 1.00 8.84 248 HIS C CA 1
ATOM 5535 C C . HIS C 1 247 ? 27.493 -2.072 27.212 1.00 11.54 248 HIS C C 1
ATOM 5536 O O . HIS C 1 247 ? 27.953 -1.653 28.283 1.00 10.65 248 HIS C O 1
ATOM 5544 N N . THR D 1 1 ? 6.831 -6.599 -5.384 1.00 48.86 2 THR D N 1
ATOM 5545 C CA . THR D 1 1 ? 5.964 -5.480 -5.027 1.00 56.86 2 THR D CA 1
ATOM 5546 C C . THR D 1 1 ? 5.776 -4.536 -6.208 1.00 51.74 2 THR D C 1
ATOM 5547 O O . THR D 1 1 ? 4.669 -4.066 -6.477 1.00 57.52 2 THR D O 1
ATOM 5551 N N . GLU D 1 2 ? 6.878 -4.270 -6.902 1.00 43.62 3 GLU D N 1
ATOM 5552 C CA . GLU D 1 2 ? 6.933 -3.259 -7.954 1.00 34.47 3 GLU D CA 1
ATOM 5553 C C . GLU D 1 2 ? 7.053 -1.856 -7.365 1.00 20.97 3 GLU D C 1
ATOM 5554 O O . GLU D 1 2 ? 7.117 -0.873 -8.101 1.00 20.79 3 GLU D O 1
ATOM 5560 N N . ARG D 1 3 ? 7.120 -1.771 -6.038 1.00 20.29 4 ARG D N 1
ATOM 5561 C CA . ARG D 1 3 ? 7.309 -0.484 -5.384 1.00 15.32 4 ARG D CA 1
ATOM 5562 C C . ARG D 1 3 ? 8.663 0.133 -5.766 1.00 16.63 4 ARG D C 1
ATOM 5563 O O . ARG D 1 3 ? 8.834 1.346 -5.682 1.00 19.28 4 ARG D O 1
ATOM 5571 N N . LEU D 1 4 ? 9.612 -0.694 -6.213 1.00 12.64 5 LEU D N 1
ATOM 5572 C CA . LEU D 1 4 ? 10.931 -0.181 -6.616 1.00 10.23 5 LEU D CA 1
ATOM 5573 C C . LEU D 1 4 ? 11.077 -0.019 -8.128 1.00 16.29 5 LEU D C 1
ATOM 5574 O O . LEU D 1 4 ? 12.174 0.200 -8.630 1.00 13.92 5 LEU D O 1
ATOM 5579 N N . ALA D 1 5 ? 9.972 -0.139 -8.858 1.00 17.71 6 ALA D N 1
ATOM 5580 C CA . ALA D 1 5 ? 10.013 0.085 -10.295 1.00 16.70 6 ALA D CA 1
ATOM 5581 C C . ALA D 1 5 ? 10.659 1.428 -10.596 1.00 15.87 6 ALA D C 1
ATOM 5582 O O . ALA D 1 5 ? 10.301 2.448 -10.002 1.00 17.75 6 ALA D O 1
ATOM 5584 N N . GLY D 1 6 ? 11.620 1.427 -11.510 1.00 14.76 7 GLY D N 1
ATOM 5585 C CA . GLY D 1 6 ? 12.279 2.651 -11.916 1.00 16.25 7 GLY D CA 1
ATOM 5586 C C . GLY D 1 6 ? 13.450 3.037 -11.029 1.00 21.47 7 GLY D C 1
ATOM 5587 O O . GLY D 1 6 ? 14.067 4.081 -11.233 1.00 19.11 7 GLY D O 1
ATOM 5588 N N . LYS D 1 7 ? 13.758 2.202 -10.041 1.00 11.68 8 LYS D N 1
ATOM 5589 C CA . LYS D 1 7 ? 14.888 2.481 -9.151 1.00 13.15 8 LYS D CA 1
ATOM 5590 C C . LYS D 1 7 ? 16.029 1.539 -9.471 1.00 16.18 8 LYS D C 1
ATOM 5591 O O . LYS D 1 7 ? 15.809 0.444 -9.988 1.00 13.86 8 LYS D O 1
ATOM 5597 N N . THR D 1 8 ? 17.248 1.968 -9.156 1.00 11.50 9 THR D N 1
ATOM 5598 C CA . THR D 1 8 ? 18.431 1.145 -9.357 1.00 7.76 9 THR D CA 1
ATOM 5599 C C . THR D 1 8 ? 19.087 0.855 -8.014 1.00 8.71 9 THR D C 1
ATOM 5600 O O . THR D 1 8 ? 19.286 1.756 -7.214 1.00 10.06 9 THR D O 1
ATOM 5604 N N . ALA D 1 9 ? 19.404 -0.411 -7.769 1.00 8.61 10 ALA D N 1
ATOM 5605 C CA . ALA D 1 9 ? 20.042 -0.790 -6.518 1.00 9.85 10 ALA D CA 1
ATOM 5606 C C . ALA D 1 9 ? 21.352 -1.518 -6.805 1.00 10.50 10 ALA D C 1
ATOM 5607 O O . ALA D 1 9 ? 21.396 -2.401 -7.663 1.00 11.94 10 ALA D O 1
ATOM 5609 N N . LEU D 1 10 ? 22.416 -1.137 -6.100 1.00 7.92 11 LEU D N 1
ATOM 5610 C CA . LEU D 1 10 ? 23.668 -1.882 -6.149 1.00 8.79 11 LEU D CA 1
ATOM 5611 C C . LEU D 1 10 ? 23.780 -2.738 -4.896 1.00 11.13 11 LEU D C 1
ATOM 5612 O O . LEU D 1 10 ? 23.636 -2.227 -3.781 1.00 10.51 11 LEU D O 1
ATOM 5617 N N . VAL D 1 11 ? 24.024 -4.034 -5.074 1.00 7.88 12 VAL D N 1
ATOM 5618 C CA . VAL D 1 11 ? 24.306 -4.916 -3.948 1.00 6.77 12 VAL D CA 1
ATOM 5619 C C . VAL D 1 11 ? 25.718 -5.463 -4.129 1.00 9.40 12 VAL D C 1
ATOM 5620 O O . VAL D 1 11 ? 26.001 -6.145 -5.114 1.00 8.81 12 VAL D O 1
ATOM 5624 N N . THR D 1 12 ? 26.604 -5.158 -3.181 1.00 8.10 13 THR D N 1
ATOM 5625 C CA . THR D 1 12 ? 27.955 -5.734 -3.224 1.00 8.58 13 THR D CA 1
ATOM 5626 C C . THR D 1 12 ? 27.994 -7.104 -2.553 1.00 10.79 13 THR D C 1
ATOM 5627 O O . THR D 1 12 ? 27.162 -7.421 -1.701 1.00 9.23 13 THR D O 1
ATOM 5631 N N . GLY D 1 13 ? 28.967 -7.920 -2.943 1.00 7.19 14 GLY D N 1
ATOM 5632 C CA . GLY D 1 13 ? 29.059 -9.283 -2.442 1.00 8.36 14 GLY D CA 1
ATOM 5633 C C . GLY D 1 13 ? 27.844 -10.126 -2.796 1.00 11.03 14 GLY D C 1
ATOM 5634 O O . GLY D 1 13 ? 27.430 -10.992 -2.027 1.00 10.99 14 GLY D O 1
ATOM 5635 N N . ALA D 1 14 ? 27.265 -9.880 -3.966 1.00 9.86 15 ALA D N 1
ATOM 5636 C CA . ALA D 1 14 ? 26.002 -10.532 -4.312 1.00 7.65 15 ALA D CA 1
ATOM 5637 C C . ALA D 1 14 ? 26.139 -11.814 -5.133 1.00 10.80 15 ALA D C 1
ATOM 5638 O O . ALA D 1 14 ? 25.150 -12.298 -5.676 1.00 9.89 15 ALA D O 1
ATOM 5640 N N . ALA D 1 15 ? 27.346 -12.366 -5.233 1.00 9.99 16 ALA D N 1
ATOM 5641 C CA . ALA D 1 15 ? 27.518 -13.636 -5.947 1.00 10.85 16 ALA D CA 1
ATOM 5642 C C . ALA D 1 15 ? 26.823 -14.812 -5.264 1.00 13.22 16 ALA D C 1
ATOM 5643 O O . ALA D 1 15 ? 26.448 -15.794 -5.914 1.00 13.02 16 ALA D O 1
ATOM 5645 N N . GLN D 1 16 ? 26.667 -14.731 -3.950 1.00 10.40 17 GLN D N 1
ATOM 5646 C CA . GLN D 1 16 ? 26.120 -15.845 -3.207 1.00 12.39 17 GLN D CA 1
ATOM 5647 C C . GLN D 1 16 ? 25.560 -15.367 -1.878 1.00 12.19 17 GLN D C 1
ATOM 5648 O O . GLN D 1 16 ? 25.604 -14.172 -1.561 1.00 10.65 17 GLN D O 1
ATOM 5654 N N . GLY D 1 17 ? 25.020 -16.311 -1.114 1.00 11.19 18 GLY D N 1
ATOM 5655 C CA . GLY D 1 17 ? 24.575 -16.053 0.242 1.00 10.38 18 GLY D CA 1
ATOM 5656 C C . GLY D 1 17 ? 23.577 -14.922 0.392 1.00 10.59 18 GLY D C 1
ATOM 5657 O O . GLY D 1 17 ? 22.659 -14.745 -0.419 1.00 10.29 18 GLY D O 1
ATOM 5658 N N . ILE D 1 18 ? 23.767 -14.145 1.449 1.00 9.73 19 ILE D N 1
ATOM 5659 C CA . ILE D 1 18 ? 22.861 -13.050 1.778 1.00 7.14 19 ILE D CA 1
ATOM 5660 C C . ILE D 1 18 ? 22.773 -12.019 0.663 1.00 8.72 19 ILE D C 1
ATOM 5661 O O . ILE D 1 18 ? 21.683 -11.550 0.323 1.00 8.24 19 ILE D O 1
ATOM 5666 N N . GLY D 1 19 ? 23.909 -11.673 0.070 1.00 7.84 20 GLY D N 1
ATOM 5667 C CA . GLY D 1 19 ? 23.916 -10.660 -0.975 1.00 8.51 20 GLY D CA 1
ATOM 5668 C C . GLY D 1 19 ? 23.096 -11.074 -2.190 1.00 9.31 20 GLY D C 1
ATOM 5669 O O . GLY D 1 19 ? 22.356 -10.275 -2.758 1.00 9.27 20 GLY D O 1
ATOM 5670 N N . LYS D 1 20 ? 23.232 -12.330 -2.596 1.00 8.54 21 LYS D N 1
ATOM 5671 C CA . LYS D 1 20 ? 22.460 -12.830 -3.727 1.00 9.62 21 LYS D CA 1
ATOM 5672 C C . LYS D 1 20 ? 20.967 -12.745 -3.415 1.00 9.70 21 LYS D C 1
ATOM 5673 O O . LYS D 1 20 ? 20.166 -12.330 -4.259 1.00 8.67 21 LYS D O 1
ATOM 5679 N N . ALA D 1 21 ? 20.596 -13.137 -2.202 1.00 7.35 22 ALA D N 1
ATOM 5680 C CA . ALA D 1 21 ? 19.190 -13.116 -1.813 1.00 10.52 22 ALA D CA 1
ATOM 5681 C C . ALA D 1 21 ? 18.646 -11.699 -1.760 1.00 8.85 22 ALA D C 1
ATOM 5682 O O . ALA D 1 21 ? 17.492 -11.455 -2.115 1.00 7.52 22 ALA D O 1
ATOM 5684 N N . ILE D 1 22 ? 19.464 -10.767 -1.280 1.00 8.63 23 ILE D N 1
ATOM 5685 C CA . ILE D 1 22 ? 19.065 -9.366 -1.243 1.00 7.63 23 ILE D CA 1
ATOM 5686 C C . ILE D 1 22 ? 18.817 -8.879 -2.663 1.00 8.04 23 ILE D C 1
ATOM 5687 O O . ILE D 1 22 ? 17.795 -8.251 -2.949 1.00 9.27 23 ILE D O 1
ATOM 5692 N N . ALA D 1 23 ? 19.749 -9.204 -3.555 1.00 9.16 24 ALA D N 1
ATOM 5693 C CA . ALA D 1 23 ? 19.632 -8.826 -4.951 1.00 7.56 24 ALA D CA 1
ATOM 5694 C C . ALA D 1 23 ? 18.350 -9.389 -5.586 1.00 8.53 24 ALA D C 1
ATOM 5695 O O . ALA D 1 23 ? 17.636 -8.684 -6.319 1.00 9.33 24 ALA D O 1
ATOM 5697 N N . ALA D 1 24 ? 18.046 -10.642 -5.274 1.00 8.04 25 ALA D N 1
ATOM 5698 C CA . ALA D 1 24 ? 16.870 -11.313 -5.808 1.00 8.96 25 ALA D CA 1
ATOM 5699 C C . ALA D 1 24 ? 15.587 -10.640 -5.334 1.00 11.03 25 ALA D C 1
ATOM 5700 O O . ALA D 1 24 ? 14.657 -10.431 -6.123 1.00 9.03 25 ALA D O 1
ATOM 5702 N N . ARG D 1 25 ? 15.529 -10.308 -4.047 1.00 6.98 26 ARG D N 1
ATOM 5703 C CA . ARG D 1 25 ? 14.335 -9.653 -3.505 1.00 9.41 26 ARG D CA 1
ATOM 5704 C C . ARG D 1 25 ? 14.144 -8.225 -4.037 1.00 9.91 26 ARG D C 1
ATOM 5705 O O . ARG D 1 25 ? 13.021 -7.812 -4.354 1.00 9.30 26 ARG D O 1
ATOM 5713 N N . LEU D 1 26 ? 15.228 -7.458 -4.138 1.00 8.75 27 LEU D N 1
ATOM 5714 C CA . LEU D 1 26 ? 15.096 -6.110 -4.679 1.00 7.91 27 LEU D CA 1
ATOM 5715 C C . LEU D 1 26 ? 14.638 -6.138 -6.132 1.00 9.71 27 LEU D C 1
ATOM 5716 O O . LEU D 1 26 ? 13.879 -5.272 -6.559 1.00 9.80 27 LEU D O 1
ATOM 5721 N N . ALA D 1 27 ? 15.084 -7.137 -6.889 1.00 10.40 28 ALA D N 1
ATOM 5722 C CA . ALA D 1 27 ? 14.620 -7.292 -8.270 1.00 9.59 28 ALA D CA 1
ATOM 5723 C C . ALA D 1 27 ? 13.138 -7.666 -8.315 1.00 10.71 28 ALA D C 1
ATOM 5724 O O . ALA D 1 27 ? 12.381 -7.176 -9.173 1.00 12.34 28 ALA D O 1
ATOM 5726 N N . ALA D 1 28 ? 12.715 -8.527 -7.394 1.00 9.81 29 ALA D N 1
ATOM 5727 C CA . ALA D 1 28 ? 11.306 -8.905 -7.308 1.00 11.04 29 ALA D CA 1
ATOM 5728 C C . ALA D 1 28 ? 10.459 -7.689 -6.963 1.00 16.82 29 ALA D C 1
ATOM 5729 O O . ALA D 1 28 ? 9.307 -7.583 -7.405 1.00 12.89 29 ALA D O 1
ATOM 5731 N N . ASP D 1 29 ? 11.033 -6.787 -6.162 1.00 9.85 30 ASP D N 1
ATOM 5732 C CA . ASP D 1 29 ? 10.377 -5.531 -5.793 1.00 9.73 30 ASP D CA 1
ATOM 5733 C C . ASP D 1 29 ? 10.287 -4.572 -6.979 1.00 11.45 30 ASP D C 1
ATOM 5734 O O . ASP D 1 29 ? 9.632 -3.540 -6.883 1.00 13.97 30 ASP D O 1
ATOM 5739 N N . GLY D 1 30 ? 10.968 -4.886 -8.081 1.00 9.48 31 GLY D N 1
ATOM 5740 C CA . GLY D 1 30 ? 10.907 -4.043 -9.264 1.00 11.31 31 GLY D CA 1
ATOM 5741 C C . GLY D 1 30 ? 12.170 -3.286 -9.655 1.00 14.42 31 GLY D C 1
ATOM 5742 O O . GLY D 1 30 ? 12.220 -2.666 -10.725 1.00 11.86 31 GLY D O 1
ATOM 5743 N N . ALA D 1 31 ? 13.201 -3.332 -8.813 1.00 11.13 32 ALA D N 1
ATOM 5744 C CA . ALA D 1 31 ? 14.400 -2.544 -9.067 1.00 11.66 32 ALA D CA 1
ATOM 5745 C C . ALA D 1 31 ? 15.252 -3.128 -10.179 1.00 8.96 32 ALA D C 1
ATOM 5746 O O . ALA D 1 31 ? 15.265 -4.342 -10.380 1.00 12.22 32 ALA D O 1
ATOM 5748 N N . THR D 1 32 ? 15.974 -2.256 -10.886 1.00 8.91 33 THR D N 1
ATOM 5749 C CA . THR D 1 32 ? 17.114 -2.686 -11.679 1.00 9.47 33 THR D CA 1
ATOM 5750 C C . THR D 1 32 ? 18.238 -2.944 -10.681 1.00 12.83 33 THR D C 1
ATOM 5751 O O . THR D 1 32 ? 18.592 -2.053 -9.914 1.00 13.20 33 THR D O 1
ATOM 5755 N N . VAL D 1 33 ? 18.772 -4.161 -10.668 1.00 9.75 34 VAL D N 1
ATOM 5756 C CA . VAL D 1 33 ? 19.760 -4.531 -9.658 1.00 9.74 34 VAL D CA 1
ATOM 5757 C C . VAL D 1 33 ? 21.139 -4.802 -10.256 1.00 11.49 34 VAL D C 1
ATOM 5758 O O . VAL D 1 33 ? 21.285 -5.594 -11.194 1.00 12.00 34 VAL D O 1
ATOM 5762 N N . ILE D 1 34 ? 22.146 -4.135 -9.702 1.00 9.33 35 ILE D N 1
ATOM 5763 C CA . ILE D 1 34 ? 23.530 -4.400 -10.054 1.00 7.35 35 ILE D CA 1
ATOM 5764 C C . ILE D 1 34 ? 24.097 -5.400 -9.052 1.00 11.52 35 ILE D C 1
ATOM 5765 O O . ILE D 1 34 ? 24.224 -5.100 -7.862 1.00 10.96 35 ILE D O 1
ATOM 5770 N N . VAL D 1 35 ? 24.398 -6.599 -9.548 1.00 8.59 36 VAL D N 1
ATOM 5771 C CA . VAL D 1 35 ? 24.955 -7.677 -8.755 1.00 9.17 36 VAL D CA 1
ATOM 5772 C C . VAL D 1 35 ? 26.464 -7.566 -8.851 1.00 11.03 36 VAL D C 1
ATOM 5773 O O . VAL D 1 35 ? 27.043 -7.921 -9.876 1.00 11.26 36 VAL D O 1
ATOM 5777 N N . SER D 1 36 ? 27.107 -7.076 -7.795 1.00 7.85 37 SER D N 1
ATOM 5778 C CA . SER D 1 36 ? 28.553 -6.876 -7.852 1.00 7.08 37 SER D CA 1
ATOM 5779 C C . SER D 1 36 ? 29.267 -7.776 -6.852 1.00 9.84 37 SER D C 1
ATOM 5780 O O . SER D 1 36 ? 28.788 -7.990 -5.746 1.00 11.78 37 SER D O 1
ATOM 5783 N N . ASP D 1 37 ? 30.398 -8.329 -7.265 1.00 8.71 38 ASP D N 1
ATOM 5784 C CA . ASP D 1 37 ? 31.163 -9.214 -6.395 1.00 7.15 38 ASP D CA 1
ATOM 5785 C C . ASP D 1 37 ? 32.585 -9.250 -6.930 1.00 8.75 38 ASP D C 1
ATOM 5786 O O . ASP D 1 37 ? 32.818 -8.985 -8.113 1.00 10.80 38 ASP D O 1
ATOM 5791 N N . ILE D 1 38 ? 33.540 -9.559 -6.062 1.00 8.03 39 ILE D N 1
ATOM 5792 C CA . ILE D 1 38 ? 34.911 -9.720 -6.525 1.00 8.65 39 ILE D CA 1
ATOM 5793 C C . ILE D 1 38 ? 35.028 -11.019 -7.312 1.00 12.34 39 ILE D C 1
ATOM 5794 O O . ILE D 1 38 ? 35.913 -11.170 -8.154 1.00 12.78 39 ILE D O 1
ATOM 5799 N N . ASN D 1 39 ? 34.132 -11.961 -7.021 1.00 8.92 40 ASN D N 1
ATOM 5800 C CA . ASN D 1 39 ? 34.047 -13.215 -7.763 1.00 7.15 40 ASN D CA 1
ATOM 5801 C C . ASN D 1 39 ? 33.183 -12.976 -9.003 1.00 11.79 40 ASN D C 1
ATOM 5802 O O . ASN D 1 39 ? 31.954 -12.995 -8.929 1.00 11.62 40 ASN D O 1
ATOM 5807 N N . ALA D 1 40 ? 33.828 -12.716 -10.138 1.00 10.79 41 ALA D N 1
ATOM 5808 C CA . ALA D 1 40 ? 33.095 -12.329 -11.343 1.00 12.89 41 ALA D CA 1
ATOM 5809 C C . ALA D 1 40 ? 32.221 -13.467 -11.855 1.00 10.40 41 ALA D C 1
ATOM 5810 O O . ALA D 1 40 ? 31.090 -13.242 -12.310 1.00 12.09 41 ALA D O 1
ATOM 5812 N N . GLU D 1 41 ? 32.744 -14.687 -11.792 1.00 9.13 42 GLU D N 1
ATOM 5813 C CA . GLU D 1 41 ? 31.999 -15.860 -12.226 1.00 12.07 42 GLU D CA 1
ATOM 5814 C C . GLU D 1 41 ? 30.729 -16.015 -11.398 1.00 15.86 42 GLU D C 1
ATOM 5815 O O . GLU D 1 41 ? 29.645 -16.249 -11.934 1.00 12.37 42 GLU D O 1
ATOM 5821 N N . GLY D 1 42 ? 30.877 -15.893 -10.085 1.00 11.03 43 GLY D N 1
ATOM 5822 C CA . GLY D 1 42 ? 29.740 -15.947 -9.184 1.00 12.14 43 GLY D CA 1
ATOM 5823 C C . GLY D 1 42 ? 28.721 -14.837 -9.424 1.00 12.08 43 GLY D C 1
ATOM 5824 O O . GLY D 1 42 ? 27.505 -15.071 -9.367 1.00 10.91 43 GLY D O 1
ATOM 5825 N N . ALA D 1 43 ? 29.198 -13.620 -9.658 1.00 10.34 44 ALA D N 1
ATOM 5826 C CA . ALA D 1 43 ? 28.281 -12.507 -9.925 1.00 9.40 44 ALA D CA 1
ATOM 5827 C C . ALA D 1 43 ? 27.466 -12.805 -11.176 1.00 14.01 44 ALA D C 1
ATOM 5828 O O . ALA D 1 43 ? 26.248 -12.579 -11.217 1.00 10.91 44 ALA D O 1
ATOM 5830 N N . LYS D 1 44 ? 28.135 -13.319 -12.204 1.00 9.58 45 LYS D N 1
ATOM 5831 C CA . LYS D 1 44 ? 27.423 -13.679 -13.431 1.00 10.45 45 LYS D CA 1
ATOM 5832 C C . LYS D 1 44 ? 26.357 -14.750 -13.168 1.00 12.56 45 LYS D C 1
ATOM 5833 O O . LYS D 1 44 ? 25.247 -14.660 -13.689 1.00 11.50 45 LYS D O 1
ATOM 5839 N N . ALA D 1 45 ? 26.695 -15.766 -12.376 1.00 10.03 46 ALA D N 1
ATOM 5840 C CA . ALA D 1 45 ? 25.738 -16.835 -12.065 1.00 11.20 46 ALA D CA 1
ATOM 5841 C C . ALA D 1 45 ? 24.556 -16.293 -11.273 1.00 16.84 46 ALA D C 1
ATOM 5842 O O . ALA D 1 45 ? 23.405 -16.637 -11.548 1.00 10.62 46 ALA D O 1
ATOM 5844 N N . ALA D 1 46 ? 24.844 -15.452 -10.283 1.00 11.83 47 ALA D N 1
ATOM 5845 C CA . ALA D 1 46 ? 23.785 -14.842 -9.476 1.00 10.08 47 ALA D CA 1
ATOM 5846 C C . ALA D 1 46 ? 22.848 -13.970 -10.317 1.00 10.44 47 ALA D C 1
ATOM 5847 O O . ALA D 1 46 ? 21.628 -14.049 -10.178 1.00 8.84 47 ALA D O 1
ATOM 5849 N N . ALA D 1 47 ? 23.405 -13.126 -11.179 1.00 10.38 48 ALA D N 1
ATOM 5850 C CA . ALA D 1 47 ? 22.560 -12.293 -12.032 1.00 9.03 48 ALA D CA 1
ATOM 5851 C C . ALA D 1 47 ? 21.692 -13.168 -12.937 1.00 11.40 48 ALA D C 1
ATOM 5852 O O . ALA D 1 47 ? 20.521 -12.867 -13.169 1.00 12.13 48 ALA D O 1
ATOM 5854 N N . ALA D 1 48 ? 22.267 -14.256 -13.431 1.00 9.46 49 ALA D N 1
ATOM 5855 C CA . ALA D 1 48 ? 21.529 -15.153 -14.316 1.00 15.88 49 ALA D CA 1
ATOM 5856 C C . ALA D 1 48 ? 20.394 -15.849 -13.569 1.00 15.27 49 ALA D C 1
ATOM 5857 O O . ALA D 1 48 ? 19.338 -16.119 -14.142 1.00 15.92 49 ALA D O 1
ATOM 5859 N N . SER D 1 49 ? 20.609 -16.128 -12.287 1.00 10.95 50 SER D N 1
ATOM 5860 C CA . SER D 1 49 ? 19.583 -16.771 -11.469 1.00 12.42 50 SER D CA 1
ATOM 5861 C C . SER D 1 49 ? 18.430 -15.810 -11.208 1.00 13.92 50 SER D C 1
ATOM 5862 O O . SER D 1 49 ? 17.294 -16.230 -11.004 1.00 13.64 50 SER D O 1
ATOM 5865 N N . ILE D 1 50 ? 18.719 -14.514 -11.209 1.00 8.27 51 ILE D N 1
ATOM 5866 C CA . ILE D 1 50 ? 17.680 -13.524 -10.943 1.00 10.22 51 ILE D CA 1
ATOM 5867 C C . ILE D 1 50 ? 16.916 -13.141 -12.207 1.00 13.78 51 ILE D C 1
ATOM 5868 O O . ILE D 1 50 ? 15.693 -12.972 -12.179 1.00 14.55 51 ILE D O 1
ATOM 5873 N N . GLY D 1 51 ? 17.627 -13.001 -13.320 1.00 11.52 52 GLY D N 1
ATOM 5874 C CA . GLY D 1 51 ? 16.956 -12.707 -14.580 1.00 10.24 52 GLY D CA 1
ATOM 5875 C C . GLY D 1 51 ? 17.206 -11.320 -15.126 1.00 19.26 52 GLY D C 1
ATOM 5876 O O . GLY D 1 51 ? 18.202 -10.680 -14.788 1.00 17.88 52 GLY D O 1
ATOM 5877 N N . LYS D 1 52 ? 16.291 -10.845 -15.970 1.00 15.12 53 LYS D N 1
ATOM 5878 C CA . LYS D 1 52 ? 16.565 -9.663 -16.780 1.00 19.71 53 LYS D CA 1
ATOM 5879 C C . LYS D 1 52 ? 16.698 -8.360 -15.995 1.00 14.59 53 LYS D C 1
ATOM 5880 O O . LYS D 1 52 ? 17.206 -7.364 -16.522 1.00 18.18 53 LYS D O 1
ATOM 5886 N N . LYS D 1 53 ? 16.244 -8.345 -14.750 1.00 14.21 54 LYS D N 1
ATOM 5887 C CA . LYS D 1 53 ? 16.371 -7.131 -13.952 1.00 16.03 54 LYS D CA 1
ATOM 5888 C C . LYS D 1 53 ? 17.766 -6.999 -13.349 1.00 12.73 54 LYS D C 1
ATOM 5889 O O . LYS D 1 53 ? 18.120 -5.934 -12.846 1.00 16.73 54 LYS D O 1
ATOM 5895 N N . ALA D 1 54 ? 18.556 -8.069 -13.421 1.00 10.57 55 ALA D N 1
ATOM 5896 C CA . ALA D 1 54 ? 19.883 -8.075 -12.791 1.00 10.51 55 ALA D CA 1
ATOM 5897 C C . ALA D 1 54 ? 21.022 -8.012 -13.798 1.00 13.62 55 ALA D C 1
ATOM 5898 O O . ALA D 1 54 ? 20.985 -8.673 -14.832 1.00 15.39 55 ALA D O 1
ATOM 5900 N N . ARG D 1 55 ? 22.050 -7.235 -13.473 1.00 9.97 56 ARG D N 1
ATOM 5901 C CA . ARG D 1 55 ? 23.263 -7.182 -14.290 1.00 10.68 56 ARG D CA 1
ATOM 5902 C C . ARG D 1 55 ? 24.488 -7.354 -13.400 1.00 10.64 56 ARG D C 1
ATOM 5903 O O . ARG D 1 55 ? 24.632 -6.657 -12.400 1.00 12.60 56 ARG D O 1
ATOM 5911 N N . ALA D 1 56 ? 25.360 -8.292 -13.761 1.00 11.70 57 ALA D N 1
ATOM 5912 C CA . ALA D 1 56 ? 26.605 -8.517 -13.013 1.00 12.68 57 ALA D CA 1
ATOM 5913 C C . ALA D 1 56 ? 27.693 -7.524 -13.421 1.00 13.22 57 ALA D C 1
ATOM 5914 O O . ALA D 1 56 ? 27.985 -7.361 -14.604 1.00 12.61 57 ALA D O 1
ATOM 5916 N N . ILE D 1 57 ? 28.277 -6.848 -12.438 1.00 9.26 58 ILE D N 1
ATOM 5917 C CA . ILE D 1 57 ? 29.452 -6.017 -12.672 1.00 8.55 58 ILE D CA 1
ATOM 5918 C C . ILE D 1 57 ? 30.428 -6.297 -11.541 1.00 10.41 58 ILE D C 1
ATOM 5919 O O . ILE D 1 57 ? 30.155 -5.974 -10.387 1.00 11.39 58 ILE D O 1
ATOM 5924 N N . ALA D 1 58 ? 31.550 -6.929 -11.879 1.00 13.89 59 ALA D N 1
ATOM 5925 C CA . ALA D 1 58 ? 32.531 -7.350 -10.884 1.00 11.78 59 ALA D CA 1
ATOM 5926 C C . ALA D 1 58 ? 33.284 -6.161 -10.310 1.00 11.91 59 ALA D C 1
ATOM 5927 O O . ALA D 1 58 ? 33.581 -5.196 -11.021 1.00 12.94 59 ALA D O 1
ATOM 5929 N N . ALA D 1 59 ? 33.598 -6.234 -9.020 1.00 13.59 60 ALA D N 1
ATOM 5930 C CA . ALA D 1 59 ? 34.404 -5.205 -8.369 1.00 10.78 60 ALA D CA 1
ATOM 5931 C C . ALA D 1 59 ? 34.969 -5.740 -7.068 1.00 12.52 60 ALA D C 1
ATOM 5932 O O . ALA D 1 59 ? 34.349 -6.574 -6.414 1.00 11.26 60 ALA D O 1
ATOM 5934 N N . ASP D 1 60 ? 36.158 -5.265 -6.713 1.00 12.23 61 ASP D N 1
ATOM 5935 C CA . ASP D 1 60 ? 36.757 -5.522 -5.404 1.00 10.03 61 ASP D CA 1
ATOM 5936 C C . ASP D 1 60 ? 36.489 -4.272 -4.582 1.00 10.75 61 ASP D C 1
ATOM 5937 O O . ASP D 1 60 ? 37.024 -3.211 -4.886 1.00 10.08 61 ASP D O 1
ATOM 5942 N N . ILE D 1 61 ? 35.647 -4.370 -3.552 1.00 11.16 62 ILE D N 1
ATOM 5943 C CA . ILE D 1 61 ? 35.281 -3.166 -2.809 1.00 9.37 62 ILE D CA 1
ATOM 5944 C C . ILE D 1 61 ? 36.446 -2.467 -2.099 1.00 9.46 62 ILE D C 1
ATOM 5945 O O . ILE D 1 61 ? 36.336 -1.289 -1.744 1.00 9.30 62 ILE D O 1
ATOM 5950 N N . SER D 1 62 ? 37.552 -3.182 -1.903 1.00 13.15 63 SER D N 1
ATOM 5951 C CA . SER D 1 62 ? 38.712 -2.612 -1.211 1.00 9.47 63 SER D CA 1
ATOM 5952 C C . SER D 1 62 ? 39.656 -1.879 -2.164 1.00 14.94 63 SER D C 1
ATOM 5953 O O . SER D 1 62 ? 40.646 -1.272 -1.744 1.00 13.88 63 SER D O 1
ATOM 5956 N N . ASP D 1 63 ? 39.346 -1.940 -3.452 1.00 9.93 64 ASP D N 1
ATOM 5957 C CA . ASP D 1 63 ? 40.201 -1.360 -4.487 1.00 13.34 64 ASP D CA 1
ATOM 5958 C C . ASP D 1 63 ? 39.496 -0.127 -5.068 1.00 12.96 64 ASP D C 1
ATOM 5959 O O . ASP D 1 63 ? 38.492 -0.260 -5.766 1.00 12.00 64 ASP D O 1
ATOM 5964 N N . PRO D 1 64 ? 40.011 1.082 -4.778 1.00 10.50 65 PRO D N 1
ATOM 5965 C CA . PRO D 1 64 ? 39.317 2.328 -5.147 1.00 11.05 65 PRO D CA 1
ATOM 5966 C C . PRO D 1 64 ? 39.123 2.446 -6.650 1.00 13.23 65 PRO D C 1
ATOM 5967 O O . PRO D 1 64 ? 38.090 2.935 -7.101 1.00 12.65 65 PRO D O 1
ATOM 5971 N N . GLY D 1 65 ? 40.108 1.992 -7.418 1.00 14.50 66 GLY D N 1
ATOM 5972 C CA . GLY D 1 65 ? 40.005 2.018 -8.869 1.00 14.12 66 GLY D CA 1
ATOM 5973 C C . GLY D 1 65 ? 38.943 1.065 -9.397 1.00 14.34 66 GLY D C 1
ATOM 5974 O O . GLY D 1 65 ? 38.214 1.391 -10.336 1.00 13.18 66 GLY D O 1
ATOM 5975 N N . SER D 1 66 ? 38.873 -0.125 -8.811 1.00 15.46 67 SER D N 1
ATOM 5976 C CA . SER D 1 66 ? 37.861 -1.104 -9.199 1.00 11.87 67 SER D CA 1
ATOM 5977 C C . SER D 1 66 ? 36.473 -0.539 -8.904 1.00 11.82 67 SER D C 1
ATOM 5978 O O . SER D 1 66 ? 35.529 -0.689 -9.692 1.00 12.58 67 SER D O 1
ATOM 5981 N N . VAL D 1 67 ? 36.343 0.115 -7.755 1.00 12.54 68 VAL D N 1
ATOM 5982 C CA . VAL D 1 67 ? 35.060 0.703 -7.380 1.00 10.68 68 VAL D CA 1
ATOM 5983 C C . VAL D 1 67 ? 34.687 1.888 -8.273 1.00 13.05 68 VAL D C 1
ATOM 5984 O O . VAL D 1 67 ? 33.519 2.072 -8.617 1.00 12.70 68 VAL D O 1
ATOM 5988 N N . LYS D 1 68 ? 35.676 2.690 -8.661 1.00 11.04 69 LYS D N 1
ATOM 5989 C CA . LYS D 1 68 ? 35.414 3.790 -9.579 1.00 12.78 69 LYS D CA 1
ATOM 5990 C C . LYS D 1 68 ? 34.850 3.266 -10.905 1.00 15.18 69 LYS D C 1
ATOM 5991 O O . LYS D 1 68 ? 33.876 3.814 -11.434 1.00 14.49 69 LYS D O 1
ATOM 5997 N N . ALA D 1 69 ? 35.459 2.203 -11.429 1.00 11.90 70 ALA D N 1
ATOM 5998 C CA . ALA D 1 69 ? 35.024 1.607 -12.687 1.00 11.49 70 ALA D CA 1
ATOM 5999 C C . ALA D 1 69 ? 33.615 1.053 -12.566 1.00 12.77 70 ALA D C 1
ATOM 6000 O O . ALA D 1 69 ? 32.807 1.165 -13.497 1.00 14.85 70 ALA D O 1
ATOM 6002 N N . LEU D 1 70 ? 33.325 0.449 -11.417 1.00 12.26 71 LEU D N 1
ATOM 6003 C CA . LEU D 1 70 ? 31.988 -0.076 -11.150 1.00 13.38 71 LEU D CA 1
ATOM 6004 C C . LEU D 1 70 ? 30.935 1.025 -11.267 1.00 11.80 71 LEU D C 1
ATOM 6005 O O . LEU D 1 70 ? 29.937 0.878 -11.992 1.00 14.53 71 LEU D O 1
ATOM 6010 N N . PHE D 1 71 ? 31.146 2.134 -10.563 1.00 12.96 72 PHE D N 1
ATOM 6011 C CA . PHE D 1 71 ? 30.171 3.211 -10.581 1.00 12.75 72 PHE D CA 1
ATOM 6012 C C . PHE D 1 71 ? 30.096 3.942 -11.919 1.00 14.64 72 PHE D C 1
ATOM 6013 O O . PHE D 1 71 ? 29.033 4.425 -12.305 1.00 14.91 72 PHE D O 1
ATOM 6021 N N . ALA D 1 72 ? 31.208 4.000 -12.644 1.00 14.51 73 ALA D N 1
ATOM 6022 C CA . ALA D 1 72 ? 31.169 4.613 -13.966 1.00 15.06 73 ALA D CA 1
ATOM 6023 C C . ALA D 1 72 ? 30.274 3.790 -14.881 1.00 14.49 73 ALA D C 1
ATOM 6024 O O . ALA D 1 72 ? 29.479 4.339 -15.633 1.00 17.81 73 ALA D O 1
ATOM 6026 N N . GLU D 1 73 ? 30.388 2.470 -14.806 1.00 14.51 74 GLU D N 1
ATOM 6027 C CA . GLU D 1 73 ? 29.540 1.615 -15.631 1.00 15.95 74 GLU D CA 1
ATOM 6028 C C . GLU D 1 73 ? 28.069 1.681 -15.208 1.00 14.74 74 GLU D C 1
ATOM 6029 O O . GLU D 1 73 ? 27.184 1.694 -16.053 1.00 17.14 74 GLU D O 1
ATOM 6035 N N . ILE D 1 74 ? 27.803 1.718 -13.903 1.00 11.93 75 ILE D N 1
ATOM 6036 C CA . ILE D 1 74 ? 26.428 1.912 -13.438 1.00 12.49 75 ILE D CA 1
ATOM 6037 C C . ILE D 1 74 ? 25.835 3.245 -13.916 1.00 16.30 75 ILE D C 1
ATOM 6038 O O . ILE D 1 74 ? 24.681 3.310 -14.329 1.00 16.36 75 ILE D O 1
ATOM 6043 N N . GLN D 1 75 ? 26.624 4.313 -13.860 1.00 13.49 76 GLN D N 1
ATOM 6044 C CA . GLN D 1 75 ? 26.149 5.622 -14.302 1.00 13.79 76 GLN D CA 1
ATOM 6045 C C . GLN D 1 75 ? 25.753 5.589 -15.784 1.00 14.84 76 GLN D C 1
ATOM 6046 O O . GLN D 1 75 ? 24.700 6.107 -16.163 1.00 16.61 76 GLN D O 1
ATOM 6052 N N . ALA D 1 76 ? 26.595 4.975 -16.609 1.00 17.18 77 ALA D N 1
ATOM 6053 C CA . ALA D 1 76 ? 26.324 4.885 -18.049 1.00 16.59 77 ALA D CA 1
ATOM 6054 C C . ALA D 1 76 ? 25.071 4.068 -18.356 1.00 25.72 77 ALA D C 1
ATOM 6055 O O . ALA D 1 76 ? 24.354 4.353 -19.314 1.00 23.84 77 ALA D O 1
ATOM 6057 N N . LEU D 1 77 ? 24.816 3.049 -17.543 1.00 19.55 78 LEU D N 1
ATOM 6058 C CA . LEU D 1 77 ? 23.709 2.128 -17.791 1.00 15.47 78 LEU D CA 1
ATOM 6059 C C . LEU D 1 77 ? 22.369 2.633 -17.269 1.00 21.34 78 LEU D C 1
ATOM 6060 O O . LEU D 1 77 ? 21.324 2.374 -17.880 1.00 24.04 78 LEU D O 1
ATOM 6065 N N . THR D 1 78 ? 22.394 3.357 -16.151 1.00 20.47 79 THR D N 1
ATOM 6066 C CA . THR D 1 78 ? 21.171 3.627 -15.397 1.00 21.91 79 THR D CA 1
ATOM 6067 C C . THR D 1 78 ? 20.959 5.079 -14.999 1.00 16.52 79 THR D C 1
ATOM 6068 O O . THR D 1 78 ? 19.851 5.461 -14.620 1.00 20.16 79 THR D O 1
ATOM 6072 N N . GLY D 1 79 ? 22.011 5.888 -15.056 1.00 16.38 80 GLY D N 1
ATOM 6073 C CA . GLY D 1 79 ? 21.929 7.251 -14.561 1.00 16.67 80 GLY D CA 1
ATOM 6074 C C . GLY D 1 79 ? 22.249 7.412 -13.081 1.00 13.53 80 GLY D C 1
ATOM 6075 O O . GLY D 1 79 ? 22.172 8.517 -12.533 1.00 20.82 80 GLY D O 1
ATOM 6076 N N . GLY D 1 80 ? 22.607 6.310 -12.430 1.00 20.59 81 GLY D N 1
ATOM 6077 C CA . GLY D 1 80 ? 23.038 6.368 -11.039 1.00 16.25 81 GLY D CA 1
ATOM 6078 C C . GLY D 1 80 ? 22.164 5.559 -10.097 1.00 15.44 81 GLY D C 1
ATOM 6079 O O . GLY D 1 80 ? 20.970 5.369 -10.346 1.00 14.63 81 GLY D O 1
ATOM 6080 N N . ILE D 1 81 ? 22.754 5.094 -9.002 1.00 13.13 82 ILE D N 1
ATOM 6081 C CA . ILE D 1 81 ? 22.010 4.293 -8.038 1.00 13.60 82 ILE D CA 1
ATOM 6082 C C . ILE D 1 81 ? 21.086 5.140 -7.166 1.00 13.41 82 ILE D C 1
ATOM 6083 O O . ILE D 1 81 ? 21.356 6.310 -6.880 1.00 12.96 82 ILE D O 1
ATOM 6088 N N . ASP D 1 82 ? 19.980 4.524 -6.768 1.00 8.73 83 ASP D N 1
ATOM 6089 C CA . ASP D 1 82 ? 19.062 5.072 -5.781 1.00 9.62 83 ASP D CA 1
ATOM 6090 C C . ASP D 1 82 ? 19.310 4.408 -4.433 1.00 10.68 83 ASP D C 1
ATOM 6091 O O . ASP D 1 82 ? 19.093 5.013 -3.378 1.00 11.98 83 ASP D O 1
ATOM 6096 N N . ILE D 1 83 ? 19.741 3.146 -4.486 1.00 9.25 84 ILE D N 1
ATOM 6097 C CA . ILE D 1 83 ? 19.866 2.299 -3.305 1.00 9.47 84 ILE D CA 1
ATOM 6098 C C . ILE D 1 83 ? 21.235 1.618 -3.294 1.00 7.53 84 ILE D C 1
ATOM 6099 O O . ILE D 1 83 ? 21.637 1.020 -4.295 1.00 9.66 84 ILE D O 1
ATOM 6104 N N . LEU D 1 84 ? 21.957 1.727 -2.174 1.00 8.28 85 LEU D N 1
ATOM 6105 C CA . LEU D 1 84 ? 23.228 1.016 -2.002 1.00 6.64 85 LEU D CA 1
ATOM 6106 C C . LEU D 1 84 ? 23.116 0.007 -0.871 1.00 10.18 85 LEU D C 1
ATOM 6107 O O . LEU D 1 84 ? 22.783 0.379 0.254 1.00 9.37 85 LEU D O 1
ATOM 6112 N N . VAL D 1 85 ? 23.385 -1.266 -1.157 1.00 8.02 86 VAL D N 1
ATOM 6113 C CA . VAL D 1 85 ? 23.465 -2.256 -0.090 1.00 8.34 86 VAL D CA 1
ATOM 6114 C C . VAL D 1 85 ? 24.914 -2.718 0.061 1.00 6.38 86 VAL D C 1
ATOM 6115 O O . VAL D 1 85 ? 25.444 -3.417 -0.802 1.00 7.77 86 VAL D O 1
ATOM 6119 N N . ASN D 1 86 ? 25.544 -2.312 1.165 1.00 6.53 87 ASN D N 1
ATOM 6120 C CA . ASN D 1 86 ? 26.906 -2.716 1.477 1.00 7.39 87 ASN D CA 1
ATOM 6121 C C . ASN D 1 86 ? 26.895 -4.069 2.150 1.00 8.44 87 ASN D C 1
ATOM 6122 O O . ASN D 1 86 ? 26.775 -4.165 3.372 1.00 9.65 87 ASN D O 1
ATOM 6127 N N . ASN D 1 87 ? 27.021 -5.118 1.342 1.00 7.24 88 ASN D N 1
ATOM 6128 C CA . ASN D 1 87 ? 26.929 -6.484 1.841 1.00 7.24 88 ASN D CA 1
ATOM 6129 C C . ASN D 1 87 ? 28.252 -7.261 1.811 1.00 9.45 88 ASN D C 1
ATOM 6130 O O . ASN D 1 87 ? 28.477 -8.136 2.650 1.00 9.38 88 ASN D O 1
ATOM 6135 N N . ALA D 1 88 ? 29.137 -6.937 0.866 1.00 8.70 89 ALA D N 1
ATOM 6136 C CA . ALA D 1 88 ? 30.424 -7.631 0.770 1.00 7.39 89 ALA D CA 1
ATOM 6137 C C . ALA D 1 88 ? 31.213 -7.587 2.075 1.00 10.15 89 ALA D C 1
ATOM 6138 O O . ALA D 1 88 ? 31.305 -6.549 2.724 1.00 10.25 89 ALA D O 1
ATOM 6140 N N . SER D 1 89 ? 31.782 -8.728 2.440 1.00 9.39 90 SER D N 1
ATOM 6141 C CA . SER D 1 89 ? 32.714 -8.822 3.568 1.00 9.45 90 SER D CA 1
ATOM 6142 C C . SER D 1 89 ? 33.350 -10.201 3.549 1.00 10.63 90 SER D C 1
ATOM 6143 O O . SER D 1 89 ? 32.808 -11.131 2.950 1.00 12.06 90 SER D O 1
ATOM 6146 N N . ILE D 1 90 ? 34.505 -10.331 4.196 1.00 9.04 91 ILE D N 1
ATOM 6147 C CA . ILE D 1 90 ? 35.057 -11.641 4.507 1.00 8.93 91 ILE D CA 1
ATOM 6148 C C . ILE D 1 90 ? 34.515 -12.059 5.869 1.00 11.08 91 ILE D C 1
ATOM 6149 O O . ILE D 1 90 ? 34.494 -11.250 6.793 1.00 10.66 91 ILE D O 1
ATOM 6154 N N . VAL D 1 91 ? 34.060 -13.307 5.983 1.00 10.41 92 VAL D N 1
ATOM 6155 C CA . VAL D 1 91 ? 33.545 -13.838 7.247 1.00 9.27 92 VAL D CA 1
ATOM 6156 C C . VAL D 1 91 ? 34.511 -14.907 7.726 1.00 14.76 92 VAL D C 1
ATOM 6157 O O . VAL D 1 91 ? 34.449 -16.056 7.285 1.00 16.98 92 VAL D O 1
ATOM 6161 N N . PRO D 1 92 ? 35.435 -14.527 8.616 1.00 12.65 93 PRO D N 1
ATOM 6162 C CA . PRO D 1 92 ? 36.511 -15.435 9.024 1.00 11.06 93 PRO D CA 1
ATOM 6163 C C . PRO D 1 92 ? 36.145 -16.321 10.207 1.00 11.04 93 PRO D C 1
ATOM 6164 O O . PRO D 1 92 ? 35.221 -16.020 10.963 1.00 12.17 93 PRO D O 1
ATOM 6168 N N . PHE D 1 93 ? 36.877 -17.417 10.356 1.00 11.65 94 PHE D N 1
ATOM 6169 C CA . PHE D 1 93 ? 36.859 -18.202 11.590 1.00 16.01 94 PHE D CA 1
ATOM 6170 C C . PHE D 1 93 ? 38.316 -18.294 12.006 1.00 13.82 94 PHE D C 1
ATOM 6171 O O . PHE D 1 93 ? 39.099 -19.025 11.396 1.00 15.54 94 PHE D O 1
ATOM 6179 N N . VAL D 1 94 ? 38.698 -17.520 13.012 1.00 13.98 95 VAL D N 1
ATOM 6180 C CA A VAL D 1 94 ? 40.105 -17.417 13.397 0.75 11.70 95 VAL D CA 1
ATOM 6181 C CA B VAL D 1 94 ? 40.100 -17.438 13.402 0.25 11.80 95 VAL D CA 1
ATOM 6182 C C . VAL D 1 94 ? 40.246 -17.331 14.908 1.00 14.69 95 VAL D C 1
ATOM 6183 O O . VAL D 1 94 ? 39.756 -16.386 15.520 1.00 13.53 95 VAL D O 1
ATOM 6190 N N . ALA D 1 95 ? 40.926 -18.307 15.503 1.00 11.52 96 ALA D N 1
ATOM 6191 C CA . ALA D 1 95 ? 41.152 -18.289 16.942 1.00 10.13 96 ALA D CA 1
ATOM 6192 C C . ALA D 1 95 ? 41.905 -17.011 17.314 1.00 11.18 96 ALA D C 1
ATOM 6193 O O . ALA D 1 95 ? 42.723 -16.514 16.540 1.00 10.28 96 ALA D O 1
ATOM 6195 N N . TRP D 1 96 ? 41.621 -16.459 18.490 1.00 12.14 97 TRP D N 1
ATOM 6196 C CA . TRP D 1 96 ? 42.264 -15.212 18.891 1.00 14.22 97 TRP D CA 1
ATOM 6197 C C . TRP D 1 96 ? 43.786 -15.243 18.699 1.00 9.81 97 TRP D C 1
ATOM 6198 O O . TRP D 1 96 ? 44.383 -14.291 18.200 1.00 10.16 97 TRP D O 1
ATOM 6209 N N . ASP D 1 97 ? 44.429 -16.333 19.096 1.00 13.50 98 A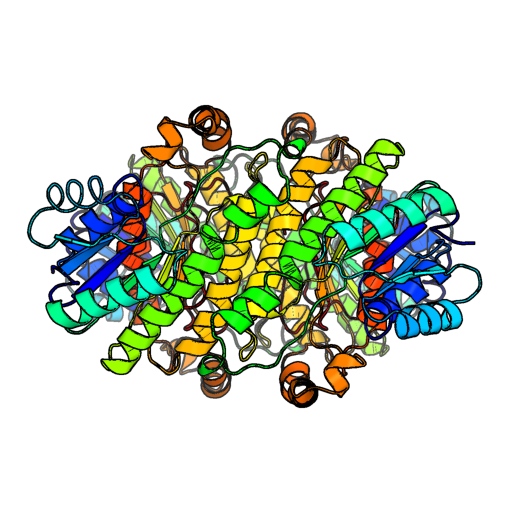SP D N 1
ATOM 6210 C CA . ASP D 1 97 ? 45.884 -16.360 19.001 1.00 12.62 98 ASP D CA 1
ATOM 6211 C C . ASP D 1 97 ? 46.393 -16.443 17.563 1.00 18.06 98 ASP D C 1
ATOM 6212 O O . ASP D 1 97 ? 47.593 -16.316 17.310 1.00 19.06 98 ASP D O 1
ATOM 6217 N N . ASP D 1 98 ? 45.473 -16.633 16.622 1.00 14.25 99 ASP D N 1
ATOM 6218 C CA . ASP D 1 98 ? 45.815 -16.587 15.203 1.00 14.22 99 ASP D CA 1
ATOM 6219 C C . ASP D 1 98 ? 45.471 -15.246 14.558 1.00 15.39 99 ASP D C 1
ATOM 6220 O O . ASP D 1 98 ? 45.678 -15.057 13.355 1.00 17.11 99 ASP D O 1
ATOM 6225 N N . VAL D 1 99 ? 44.938 -14.321 15.352 1.00 11.95 100 VAL D N 1
ATOM 6226 C CA . VAL D 1 99 ? 44.647 -12.985 14.842 1.00 13.11 100 VAL D CA 1
ATOM 6227 C C . VAL D 1 99 ? 45.905 -12.131 14.905 1.00 14.33 100 VAL D C 1
ATOM 6228 O O . VAL D 1 99 ? 46.183 -11.490 15.925 1.00 15.66 100 VAL D O 1
ATOM 6232 N N . ASP D 1 100 ? 46.681 -12.148 13.825 1.00 13.08 101 ASP D N 1
ATOM 6233 C CA . ASP D 1 100 ? 47.856 -11.289 13.724 1.00 13.00 101 ASP D CA 1
ATOM 6234 C C . ASP D 1 100 ? 47.549 -10.045 12.904 1.00 12.37 101 ASP D C 1
ATOM 6235 O O . ASP D 1 100 ? 46.429 -9.871 12.410 1.00 11.90 101 ASP D O 1
ATOM 6240 N N . LEU D 1 101 ? 48.540 -9.171 12.763 1.00 11.80 102 LEU D N 1
ATOM 6241 C CA . LEU D 1 101 ? 48.324 -7.905 12.079 1.00 13.77 102 LEU D CA 1
ATOM 6242 C C . LEU D 1 101 ? 47.925 -8.092 10.614 1.00 11.70 102 LEU D C 1
ATOM 6243 O O . LEU D 1 101 ? 47.116 -7.322 10.080 1.00 11.11 102 LEU D O 1
ATOM 6248 N N . ASP D 1 102 ? 48.510 -9.084 9.942 1.00 11.82 103 ASP D N 1
ATOM 6249 C CA A ASP D 1 102 ? 48.172 -9.327 8.545 0.49 12.25 103 ASP D CA 1
ATOM 6250 C CA B ASP D 1 102 ? 48.166 -9.308 8.545 0.51 12.24 103 ASP D CA 1
ATOM 6251 C C . ASP D 1 102 ? 46.687 -9.634 8.423 1.00 10.00 103 ASP D C 1
ATOM 6252 O O . ASP D 1 102 ? 45.996 -9.077 7.561 1.00 11.77 103 ASP D O 1
ATOM 6261 N N . HIS D 1 103 ? 46.204 -10.514 9.293 1.00 9.45 104 HIS D N 1
ATOM 6262 C CA . HIS D 1 103 ? 44.795 -10.896 9.261 1.00 10.34 104 HIS D CA 1
ATOM 6263 C C . HIS D 1 103 ? 43.925 -9.700 9.600 1.00 11.83 104 HIS D C 1
ATOM 6264 O O . HIS D 1 103 ? 42.949 -9.411 8.907 1.00 11.86 104 HIS D O 1
ATOM 6271 N N . TRP D 1 104 ? 44.281 -9.009 10.679 1.00 9.02 105 TRP D N 1
ATOM 6272 C CA . TRP D 1 104 ? 43.533 -7.827 11.100 1.00 10.90 105 TRP D CA 1
ATOM 6273 C C . TRP D 1 104 ? 43.408 -6.819 9.964 1.00 12.47 105 TRP D C 1
ATOM 6274 O O . TRP D 1 104 ? 42.311 -6.347 9.655 1.00 9.55 105 TRP D O 1
ATOM 6285 N N . ARG D 1 105 ? 44.528 -6.496 9.323 1.00 11.30 106 ARG D N 1
ATOM 6286 C CA . ARG D 1 105 ? 44.508 -5.472 8.286 1.00 11.18 106 ARG D CA 1
ATOM 6287 C C . ARG D 1 105 ? 43.619 -5.887 7.126 1.00 10.91 106 ARG D C 1
ATOM 6288 O O . ARG D 1 105 ? 42.920 -5.059 6.548 1.00 14.45 106 ARG D O 1
ATOM 6296 N N . LYS D 1 106 ? 43.653 -7.169 6.785 1.00 9.86 107 LYS D N 1
ATOM 6297 C CA . LYS D 1 106 ? 42.874 -7.661 5.645 1.00 12.24 107 LYS D CA 1
ATOM 6298 C C . LYS D 1 106 ? 41.375 -7.548 5.905 1.00 14.05 107 LYS D C 1
ATOM 6299 O O . LYS D 1 106 ? 40.622 -7.086 5.040 1.00 12.96 107 LYS D O 1
ATOM 6305 N N . ILE D 1 107 ? 40.948 -7.977 7.091 1.00 9.79 108 ILE D N 1
ATOM 6306 C CA . ILE D 1 107 ? 39.534 -7.901 7.464 1.00 8.88 108 ILE D CA 1
ATOM 6307 C C . ILE D 1 107 ? 39.069 -6.441 7.572 1.00 11.44 108 ILE D C 1
ATOM 6308 O O . ILE D 1 107 ? 37.991 -6.076 7.084 1.00 11.62 108 ILE D O 1
ATOM 6313 N N . ILE D 1 108 ? 39.880 -5.599 8.205 1.00 9.03 109 ILE D N 1
ATOM 6314 C CA . ILE D 1 108 ? 39.545 -4.182 8.277 1.00 10.23 109 ILE D CA 1
ATOM 6315 C C . ILE D 1 108 ? 39.494 -3.553 6.880 1.00 14.21 109 ILE D C 1
ATOM 6316 O O . ILE D 1 108 ? 38.597 -2.772 6.573 1.00 9.57 109 ILE D O 1
ATOM 6321 N N . ASP D 1 109 ? 40.457 -3.903 6.030 1.00 12.06 110 ASP D N 1
ATOM 6322 C CA A ASP D 1 109 ? 40.549 -3.285 4.714 0.68 11.13 110 ASP D CA 1
ATOM 6323 C CA B ASP D 1 109 ? 40.559 -3.306 4.701 0.32 11.18 110 ASP D CA 1
ATOM 6324 C C . ASP D 1 109 ? 39.322 -3.585 3.854 1.00 9.61 110 ASP D C 1
ATOM 6325 O O . ASP D 1 109 ? 38.786 -2.693 3.199 1.00 10.36 110 ASP D O 1
ATOM 6334 N N . VAL D 1 110 ? 38.878 -4.835 3.852 1.00 9.81 111 VAL D N 1
ATOM 6335 C CA . VAL D 1 110 ? 37.706 -5.182 3.049 1.00 7.94 111 VAL D CA 1
ATOM 6336 C C . VAL D 1 110 ? 36.412 -4.771 3.747 1.00 10.68 111 VAL D C 1
ATOM 6337 O O . VAL D 1 110 ? 35.600 -4.028 3.186 1.00 11.58 111 VAL D O 1
ATOM 6341 N N . ASN D 1 111 ? 36.211 -5.279 4.962 1.00 9.01 112 ASN D N 1
ATOM 6342 C CA . ASN D 1 111 ? 34.911 -5.155 5.613 1.00 11.58 112 ASN D CA 1
ATOM 6343 C C . ASN D 1 111 ? 34.543 -3.745 6.048 1.00 7.78 112 ASN D C 1
ATOM 6344 O O . ASN D 1 111 ? 33.359 -3.379 6.053 1.00 11.50 112 ASN D O 1
ATOM 6349 N N . LEU D 1 112 ? 35.547 -2.970 6.447 1.00 7.62 113 LEU D N 1
ATOM 6350 C CA . LEU D 1 112 ? 35.309 -1.622 6.926 1.00 6.36 113 LEU D CA 1
ATOM 6351 C C . LEU D 1 112 ? 35.713 -0.582 5.892 1.00 9.82 113 LEU D C 1
ATOM 6352 O O . LEU D 1 112 ? 34.886 0.225 5.452 1.00 8.77 113 LEU D O 1
ATOM 6357 N N . THR D 1 113 ? 36.974 -0.599 5.482 1.00 7.51 114 THR D N 1
ATOM 6358 C CA . THR D 1 113 ? 37.422 0.405 4.534 1.00 9.85 114 THR D CA 1
ATOM 6359 C C . THR D 1 113 ? 36.748 0.254 3.169 1.00 9.61 114 THR D C 1
ATOM 6360 O O . THR D 1 113 ? 36.396 1.254 2.537 1.00 9.78 114 THR D O 1
ATOM 6364 N N . GLY D 1 114 ? 36.531 -0.981 2.732 1.00 8.41 115 GLY D N 1
ATOM 6365 C CA . GLY D 1 114 ? 35.849 -1.209 1.463 1.00 8.67 115 GLY D CA 1
ATOM 6366 C C . GLY D 1 114 ? 34.447 -0.636 1.522 1.00 13.89 115 GLY D C 1
ATOM 6367 O O . GLY D 1 114 ? 33.935 -0.070 0.549 1.00 9.14 115 GLY D O 1
ATOM 6368 N N . THR D 1 115 ? 33.817 -0.778 2.684 1.00 8.28 116 THR D N 1
ATOM 6369 C CA . THR D 1 115 ? 32.494 -0.206 2.882 1.00 6.60 116 THR D CA 1
ATOM 6370 C C . THR D 1 115 ? 32.526 1.310 2.719 1.00 10.20 116 THR D C 1
ATOM 6371 O O . THR D 1 115 ? 31.652 1.885 2.083 1.00 9.69 116 THR D O 1
ATOM 6375 N N . PHE D 1 116 ? 33.560 1.956 3.250 1.00 8.94 117 PHE D N 1
ATOM 6376 C CA . PHE D 1 116 ? 33.726 3.385 3.016 1.00 8.20 117 PHE D CA 1
ATOM 6377 C C . PHE D 1 116 ? 33.940 3.703 1.530 1.00 7.92 117 PHE D C 1
ATOM 6378 O O . PHE D 1 116 ? 33.318 4.614 0.990 1.00 9.57 117 PHE D O 1
ATOM 6386 N N . ILE D 1 117 ? 34.821 2.955 0.877 1.00 9.46 118 ILE D N 1
ATOM 6387 C CA . ILE D 1 117 ? 35.139 3.234 -0.530 1.00 8.18 118 ILE D CA 1
ATOM 6388 C C . ILE D 1 117 ? 33.863 3.228 -1.381 1.00 10.73 118 ILE D C 1
ATOM 6389 O O . ILE D 1 117 ? 33.588 4.170 -2.141 1.00 10.36 118 ILE D O 1
ATOM 6394 N N . VAL D 1 118 ? 33.062 2.185 -1.208 1.00 8.55 119 VAL D N 1
ATOM 6395 C CA . VAL D 1 118 ? 31.839 2.011 -1.976 1.00 7.71 119 VAL D CA 1
ATOM 6396 C C . VAL D 1 118 ? 30.817 3.087 -1.616 1.00 8.58 119 VAL D C 1
ATOM 6397 O O . VAL D 1 118 ? 30.159 3.648 -2.494 1.00 8.61 119 VAL D O 1
ATOM 6401 N N . THR D 1 119 ? 30.698 3.379 -0.322 1.00 9.09 120 THR D N 1
ATOM 6402 C CA . THR D 1 119 ? 29.740 4.383 0.148 1.00 7.34 120 THR D CA 1
ATOM 6403 C C . THR D 1 119 ? 30.087 5.806 -0.308 1.00 9.94 120 THR D C 1
ATOM 6404 O O . THR D 1 119 ? 29.207 6.578 -0.701 1.00 9.69 120 THR D O 1
ATOM 6408 N N . ARG D 1 120 ? 31.371 6.147 -0.237 1.00 8.33 121 ARG D N 1
ATOM 6409 C CA . ARG D 1 120 ? 31.869 7.424 -0.747 1.00 10.80 121 ARG D CA 1
ATOM 6410 C C . ARG D 1 120 ? 31.431 7.595 -2.201 1.00 9.20 121 ARG D C 1
ATOM 6411 O O . ARG D 1 120 ? 30.755 8.563 -2.560 1.00 10.78 121 ARG D O 1
ATOM 6419 N N . ALA D 1 121 ? 31.810 6.637 -3.035 1.00 8.85 122 ALA D N 1
ATOM 6420 C CA . ALA D 1 121 ? 31.483 6.714 -4.461 1.00 9.98 122 ALA D CA 1
ATOM 6421 C C . ALA D 1 121 ? 29.974 6.660 -4.714 1.00 12.01 122 ALA D C 1
ATOM 6422 O O . ALA D 1 121 ? 29.444 7.431 -5.522 1.00 10.47 122 ALA D O 1
ATOM 6424 N N . GLY D 1 122 ? 29.281 5.765 -4.014 1.00 10.68 123 GLY D N 1
ATOM 6425 C CA . GLY D 1 122 ? 27.854 5.578 -4.246 1.00 10.33 123 GLY D CA 1
ATOM 6426 C C . GLY D 1 122 ? 26.994 6.764 -3.846 1.00 12.26 123 GLY D C 1
ATOM 6427 O O . GLY D 1 122 ? 26.084 7.170 -4.582 1.00 13.75 123 GLY D O 1
ATOM 6428 N N . THR D 1 123 ? 27.257 7.322 -2.669 1.00 9.30 124 THR D N 1
ATOM 6429 C CA . THR D 1 123 ? 26.487 8.474 -2.220 1.00 9.61 124 THR D CA 1
ATOM 6430 C C . THR D 1 123 ? 26.848 9.726 -3.006 1.00 9.06 124 THR D C 1
ATOM 6431 O O . THR D 1 123 ? 25.999 10.589 -3.218 1.00 10.55 124 THR D O 1
ATOM 6435 N N . ASP D 1 124 ? 28.096 9.814 -3.459 1.00 10.32 125 ASP D N 1
ATOM 6436 C CA . ASP D 1 124 ? 28.469 10.927 -4.337 1.00 9.87 125 ASP D CA 1
ATOM 6437 C C . ASP D 1 124 ? 27.664 10.819 -5.627 1.00 14.40 125 ASP D C 1
ATOM 6438 O O . ASP D 1 124 ? 27.205 11.825 -6.167 1.00 12.13 125 ASP D O 1
ATOM 6443 N N . GLN D 1 125 ? 27.478 9.590 -6.103 1.00 10.71 126 GLN D N 1
ATOM 6444 C CA . GLN D 1 125 ? 26.700 9.355 -7.320 1.00 11.97 126 GLN D CA 1
ATOM 6445 C C . GLN D 1 125 ? 25.226 9.732 -7.132 1.00 16.94 126 GLN D C 1
ATOM 6446 O O . GLN D 1 125 ? 24.632 10.380 -7.994 1.00 15.76 126 GLN D O 1
ATOM 6452 N N . MET D 1 126 ? 24.641 9.336 -6.004 1.00 12.31 127 MET D N 1
ATOM 6453 C CA . MET D 1 126 ? 23.264 9.730 -5.699 1.00 13.94 127 MET D CA 1
ATOM 6454 C C . MET D 1 126 ? 23.123 11.240 -5.707 1.00 15.65 127 MET D C 1
ATOM 6455 O O . MET D 1 126 ? 22.192 11.789 -6.298 1.00 14.46 127 MET D O 1
ATOM 6460 N N . ARG D 1 127 ? 24.027 11.911 -5.004 1.00 13.43 128 ARG D N 1
ATOM 6461 C CA . ARG D 1 127 ? 23.959 13.362 -4.896 1.00 11.99 128 ARG D CA 1
ATOM 6462 C C . ARG D 1 127 ? 24.098 14.036 -6.260 1.00 18.98 128 ARG D C 1
ATOM 6463 O O . ARG D 1 127 ? 23.380 14.989 -6.557 1.00 18.25 128 ARG D O 1
ATOM 6471 N N . ALA D 1 128 ? 25.013 13.540 -7.089 1.00 18.71 129 ALA D N 1
ATOM 6472 C CA . ALA D 1 128 ? 25.231 14.150 -8.404 1.00 19.04 129 ALA D CA 1
ATOM 6473 C C . ALA D 1 128 ? 24.006 13.991 -9.300 1.00 21.69 129 ALA D C 1
ATOM 6474 O O . ALA D 1 128 ? 23.776 14.796 -10.206 1.00 23.10 129 ALA D O 1
ATOM 6476 N N . ALA D 1 129 ? 23.225 12.949 -9.041 1.00 16.72 130 ALA D N 1
ATOM 6477 C CA . ALA D 1 129 ? 22.037 12.669 -9.841 1.00 19.01 130 ALA D CA 1
ATOM 6478 C C . ALA D 1 129 ? 20.785 13.256 -9.201 1.00 27.55 130 ALA D C 1
ATOM 6479 O O . ALA D 1 129 ? 19.665 12.945 -9.613 1.00 25.30 130 ALA D O 1
ATOM 6481 N N . GLY D 1 130 ? 20.981 14.089 -8.183 1.00 19.59 131 GLY D N 1
ATOM 6482 C CA . GLY D 1 130 ? 19.879 14.698 -7.456 1.00 23.03 131 GLY D CA 1
ATOM 6483 C C . GLY D 1 130 ? 18.891 13.672 -6.931 1.00 25.86 131 GLY D C 1
ATOM 6484 O O . GLY D 1 130 ? 17.684 13.914 -6.886 1.00 32.21 131 GLY D O 1
ATOM 6485 N N . LYS D 1 131 ? 19.401 12.514 -6.532 1.00 21.52 132 LYS D N 1
ATOM 6486 C CA . LYS D 1 131 ? 18.536 11.437 -6.084 1.00 18.17 132 LYS D CA 1
ATOM 6487 C C . LYS D 1 131 ? 18.429 11.363 -4.569 1.00 21.96 132 LYS D C 1
ATOM 6488 O O . LYS D 1 131 ? 19.436 11.396 -3.854 1.00 24.52 132 LYS D O 1
ATOM 6494 N N . ALA D 1 132 ? 17.200 11.269 -4.082 0.94 24.73 133 ALA D N 1
ATOM 6495 C CA . ALA D 1 132 ? 16.999 10.831 -2.723 0.97 17.11 133 ALA D CA 1
ATOM 6496 C C . ALA D 1 132 ? 17.578 9.426 -2.764 1.00 24.70 133 ALA D C 1
ATOM 6497 O O . ALA D 1 132 ? 17.539 8.760 -3.803 0.47 12.07 133 ALA D O 1
ATOM 6499 N N . GLY D 1 133 ? 18.148 8.977 -1.662 1.00 12.51 134 GLY D N 1
ATOM 6500 C CA . GLY D 1 133 ? 18.804 7.683 -1.676 1.00 12.29 134 GLY D CA 1
ATOM 6501 C C . GLY D 1 133 ? 18.703 6.913 -0.374 1.00 10.79 134 GLY D C 1
ATOM 6502 O O . GLY D 1 133 ? 18.282 7.443 0.657 1.00 15.25 134 GLY D O 1
ATOM 6503 N N . ARG D 1 134 ? 19.104 5.649 -0.433 1.00 9.19 135 ARG D N 1
ATOM 6504 C CA . ARG D 1 134 ? 19.106 4.773 0.731 1.00 8.98 135 ARG D CA 1
ATOM 6505 C C . ARG D 1 134 ? 20.430 4.044 0.794 1.00 7.66 135 ARG D C 1
ATOM 6506 O O . ARG D 1 134 ? 20.814 3.373 -0.168 1.00 11.39 135 ARG D O 1
ATOM 6514 N N . VAL D 1 135 ? 21.136 4.179 1.915 1.00 8.36 136 VAL D N 1
ATOM 6515 C CA . VAL D 1 135 ? 22.307 3.355 2.167 1.00 6.99 136 VAL D CA 1
ATOM 6516 C C . VAL D 1 135 ? 21.934 2.347 3.240 1.00 6.36 136 VAL D C 1
ATOM 6517 O O . VAL D 1 135 ? 21.428 2.718 4.301 1.00 7.28 136 VAL D O 1
ATOM 6521 N N . ILE D 1 136 ? 22.149 1.070 2.939 1.00 6.51 137 ILE D N 1
ATOM 6522 C CA . ILE D 1 136 ? 21.856 -0.003 3.881 1.00 7.54 137 ILE D CA 1
ATOM 6523 C C . ILE D 1 136 ? 23.097 -0.872 3.985 1.00 9.33 137 ILE D C 1
ATOM 6524 O O . ILE D 1 136 ? 23.534 -1.442 2.988 1.00 8.43 137 ILE D O 1
ATOM 6529 N N . SER D 1 137 ? 23.682 -0.950 5.179 1.00 8.99 138 SER D N 1
ATOM 6530 C CA . SER D 1 137 ? 24.927 -1.708 5.360 1.00 7.61 138 SER D CA 1
ATOM 6531 C C . SER D 1 137 ? 24.703 -2.927 6.241 1.00 10.32 138 SER D C 1
ATOM 6532 O O . SER D 1 137 ? 24.074 -2.839 7.299 1.00 9.04 138 SER D O 1
ATOM 6535 N N . ILE D 1 138 ? 25.220 -4.066 5.792 1.00 6.77 139 ILE D N 1
ATOM 6536 C CA . ILE D 1 138 ? 25.087 -5.303 6.546 1.00 7.82 139 ILE D CA 1
ATOM 6537 C C . ILE D 1 138 ? 26.225 -5.386 7.548 1.00 9.13 139 ILE D C 1
ATOM 6538 O O . ILE D 1 138 ? 27.394 -5.478 7.175 1.00 8.90 139 ILE D O 1
ATOM 6543 N N . ALA D 1 139 ? 25.878 -5.289 8.828 1.00 7.62 140 ALA D N 1
ATOM 6544 C CA . ALA D 1 139 ? 26.848 -5.474 9.889 1.00 8.54 140 ALA D CA 1
ATOM 6545 C C . ALA D 1 139 ? 26.742 -6.927 10.378 1.00 9.94 140 ALA D C 1
ATOM 6546 O O . ALA D 1 139 ? 26.793 -7.854 9.561 1.00 9.88 140 ALA D O 1
ATOM 6548 N N . SER D 1 140 ? 26.576 -7.128 11.680 1.00 7.37 141 SER D N 1
ATOM 6549 C CA . SER D 1 140 ? 26.537 -8.473 12.277 1.00 10.15 141 SER D CA 1
ATOM 6550 C C . SER D 1 140 ? 26.111 -8.382 13.732 1.00 8.39 141 SER D C 1
ATOM 6551 O O . SER D 1 140 ? 26.545 -7.479 14.439 1.00 8.28 141 SER D O 1
ATOM 6554 N N . ASN D 1 141 ? 25.267 -9.301 14.192 1.00 6.97 142 ASN D N 1
ATOM 6555 C CA . ASN D 1 141 ? 24.917 -9.289 15.607 1.00 8.62 142 ASN D CA 1
ATOM 6556 C C . ASN D 1 141 ? 26.061 -9.726 16.521 1.00 7.74 142 ASN D C 1
ATOM 6557 O O . ASN D 1 141 ? 25.937 -9.629 17.737 1.00 10.02 142 ASN D O 1
ATOM 6562 N N . THR D 1 142 ? 27.187 -10.148 15.935 1.00 8.12 143 THR D N 1
ATOM 6563 C CA . THR D 1 142 ? 28.383 -10.422 16.733 1.00 9.54 143 THR D CA 1
ATOM 6564 C C . THR D 1 142 ? 28.841 -9.164 17.448 1.00 8.32 143 THR D C 1
ATOM 6565 O O . THR D 1 142 ? 29.512 -9.241 18.471 1.00 10.45 143 THR D O 1
ATOM 6569 N N . PHE D 1 143 ? 28.494 -8.001 16.897 1.00 7.52 144 PHE D N 1
ATOM 6570 C CA . PHE D 1 143 ? 28.810 -6.736 17.550 1.00 8.75 144 PHE D CA 1
ATOM 6571 C C . PHE D 1 143 ? 28.135 -6.640 18.920 1.00 9.58 144 PHE D C 1
ATOM 6572 O O . PHE D 1 143 ? 28.695 -6.055 19.851 1.00 10.53 144 PHE D O 1
ATOM 6580 N N . PHE D 1 144 ? 26.944 -7.218 19.040 1.00 7.27 145 PHE D N 1
ATOM 6581 C CA . PHE D 1 144 ? 26.203 -7.180 20.301 1.00 9.10 145 PHE D CA 1
ATOM 6582 C C . PHE D 1 144 ? 26.650 -8.307 21.227 1.00 12.03 145 PHE D C 1
ATOM 6583 O O . PHE D 1 144 ? 26.721 -8.135 22.439 1.00 12.40 145 PHE D O 1
ATOM 6591 N N . ALA D 1 145 ? 26.966 -9.459 20.645 1.00 12.15 146 ALA D N 1
ATOM 6592 C CA . ALA D 1 145 ? 27.227 -10.669 21.420 1.00 11.82 146 ALA D CA 1
ATOM 6593 C C . ALA D 1 145 ? 28.685 -10.842 21.843 1.00 13.13 146 ALA D C 1
ATOM 6594 O O . ALA D 1 145 ? 28.979 -11.568 22.802 1.00 15.23 146 ALA D O 1
ATOM 6596 N N . GLY D 1 146 ? 29.598 -10.187 21.131 1.00 12.91 147 GLY D N 1
ATOM 6597 C CA . GLY D 1 146 ? 31.024 -10.378 21.363 1.00 10.37 147 GLY D CA 1
ATOM 6598 C C . GLY D 1 146 ? 31.478 -11.782 20.995 1.00 12.21 147 GLY D C 1
ATOM 6599 O O . GLY D 1 146 ? 32.339 -12.370 21.652 1.00 13.77 147 GLY D O 1
ATOM 6600 N N . THR D 1 147 ? 30.893 -12.316 19.930 1.00 11.85 148 THR D N 1
ATOM 6601 C CA . THR D 1 147 ? 31.178 -13.668 19.444 1.00 10.04 148 THR D CA 1
ATOM 6602 C C . THR D 1 147 ? 32.669 -13.967 19.288 1.00 8.67 148 THR D C 1
ATOM 6603 O O . THR D 1 147 ? 33.416 -13.149 18.764 1.00 12.37 148 THR D O 1
ATOM 6607 N N . PRO D 1 148 ? 33.112 -15.156 19.743 1.00 11.47 149 PRO D N 1
ATOM 6608 C CA . PRO D 1 148 ? 34.539 -15.501 19.656 1.00 11.29 149 PRO D CA 1
ATOM 6609 C C . PRO D 1 148 ? 34.966 -15.963 18.263 1.00 12.11 149 PRO D C 1
ATOM 6610 O O . PRO D 1 148 ? 34.109 -16.219 17.415 1.00 12.05 149 PRO D O 1
ATOM 6614 N N . ASN D 1 149 ? 36.279 -16.068 18.058 1.00 14.13 150 ASN D N 1
ATOM 6615 C CA . ASN D 1 149 ? 36.878 -16.530 16.800 1.00 12.46 150 ASN D CA 1
ATOM 6616 C C . ASN D 1 149 ? 36.676 -15.575 15.621 1.00 15.26 150 ASN D C 1
ATOM 6617 O O . ASN D 1 149 ? 36.743 -15.979 14.459 1.00 10.50 150 ASN D O 1
ATOM 6622 N N . MET D 1 150 ? 36.422 -14.305 15.917 1.00 11.27 151 MET D N 1
ATOM 6623 C CA . MET D 1 150 ? 36.173 -13.344 14.853 1.00 10.68 151 MET D CA 1
ATOM 6624 C C . MET D 1 150 ? 36.610 -11.945 15.257 1.00 13.50 151 MET D C 1
ATOM 6625 O O . MET D 1 150 ? 35.985 -10.983 14.849 1.00 11.50 151 MET D O 1
ATOM 6630 N N . ALA D 1 151 ? 37.682 -11.807 16.040 1.00 8.91 152 ALA D N 1
ATOM 6631 C CA . ALA D 1 151 ? 37.936 -10.510 16.687 1.00 10.22 152 ALA D CA 1
ATOM 6632 C C . ALA D 1 151 ? 38.049 -9.320 15.732 1.00 9.93 152 ALA D C 1
ATOM 6633 O O . ALA D 1 151 ? 37.497 -8.251 16.004 1.00 9.13 152 ALA D O 1
ATOM 6635 N N . ALA D 1 152 ? 38.769 -9.488 14.626 1.00 9.52 153 ALA D N 1
ATOM 6636 C CA . ALA D 1 152 ? 38.948 -8.382 13.693 1.00 8.61 153 ALA D CA 1
ATOM 6637 C C . ALA D 1 152 ? 37.632 -8.067 12.981 1.00 8.67 153 ALA D C 1
ATOM 6638 O O . ALA D 1 152 ? 37.319 -6.905 12.697 1.00 10.38 153 ALA D O 1
ATOM 6640 N N . TYR D 1 153 ? 36.871 -9.116 12.695 1.00 10.15 154 TYR D N 1
ATOM 6641 C CA . TYR D 1 153 ? 35.563 -8.986 12.068 1.00 8.04 154 TYR D CA 1
ATOM 6642 C C . TYR D 1 153 ? 34.581 -8.234 12.958 1.00 7.32 154 TYR D C 1
ATOM 6643 O O . TYR D 1 153 ? 33.866 -7.354 12.484 1.00 9.58 154 TYR D O 1
ATOM 6652 N N . VAL D 1 154 ? 34.553 -8.556 14.253 1.00 8.27 155 VAL D N 1
ATOM 6653 C CA . VAL D 1 154 ? 33.643 -7.841 15.153 1.00 10.69 155 VAL D CA 1
ATOM 6654 C C . VAL D 1 154 ? 34.022 -6.357 15.217 1.00 7.58 155 VAL D C 1
ATOM 6655 O O . VAL D 1 154 ? 33.150 -5.489 15.219 1.00 8.81 155 VAL D O 1
ATOM 6659 N N . ALA D 1 155 ? 35.322 -6.071 15.255 1.00 7.61 156 ALA D N 1
ATOM 6660 C CA . ALA D 1 155 ? 35.800 -4.689 15.214 1.00 6.94 156 ALA D CA 1
ATOM 6661 C C . ALA D 1 155 ? 35.317 -4.020 13.937 1.00 8.40 156 ALA D C 1
ATOM 6662 O O . ALA D 1 155 ? 34.757 -2.935 13.972 1.00 8.24 156 ALA D O 1
ATOM 6664 N N . ALA D 1 156 ? 35.518 -4.677 12.801 1.00 8.66 157 ALA D N 1
ATOM 6665 C CA . ALA D 1 156 ? 35.128 -4.084 11.526 1.00 8.82 157 ALA D CA 1
ATOM 6666 C C . ALA D 1 156 ? 33.623 -3.794 11.492 1.00 6.84 157 ALA D C 1
ATOM 6667 O O . ALA D 1 156 ? 33.185 -2.743 11.020 1.00 8.44 157 ALA D O 1
ATOM 6669 N N . LYS D 1 157 ? 32.826 -4.732 11.991 1.00 8.20 158 LYS D N 1
ATOM 6670 C CA . LYS D 1 157 ? 31.377 -4.545 11.960 1.00 7.21 158 LYS D CA 1
ATOM 6671 C C . LYS D 1 157 ? 30.920 -3.443 12.927 1.00 7.50 158 LYS D C 1
ATOM 6672 O O . LYS D 1 157 ? 29.956 -2.732 12.652 1.00 8.91 158 LYS D O 1
ATOM 6678 N N . GLY D 1 158 ? 31.627 -3.281 14.044 1.00 7.17 159 GLY D N 1
ATOM 6679 C CA . GLY D 1 158 ? 31.355 -2.152 14.925 1.00 7.20 159 GLY D CA 1
ATOM 6680 C C . GLY D 1 158 ? 31.671 -0.852 14.199 1.00 8.72 159 GLY D C 1
ATOM 6681 O O . GLY D 1 158 ? 30.988 0.160 14.355 1.00 7.66 159 GLY D O 1
ATOM 6682 N N . GLY D 1 159 ? 32.721 -0.886 13.388 1.00 7.96 160 GLY D N 1
ATOM 6683 C CA . GLY D 1 159 ? 33.084 0.263 12.576 1.00 8.72 160 GLY D CA 1
ATOM 6684 C C . GLY D 1 159 ? 31.998 0.605 11.570 1.00 7.20 160 GLY D C 1
ATOM 6685 O O . GLY D 1 159 ? 31.714 1.772 11.323 1.00 7.30 160 GLY D O 1
ATOM 6686 N N . VAL D 1 160 ? 31.390 -0.422 10.984 1.00 5.44 161 VAL D N 1
ATOM 6687 C CA . VAL D 1 160 ? 30.306 -0.193 10.031 1.00 6.69 161 VAL D CA 1
ATOM 6688 C C . VAL D 1 160 ? 29.092 0.444 10.715 1.00 9.81 161 VAL D C 1
ATOM 6689 O O . VAL D 1 160 ? 28.444 1.330 10.157 1.00 9.63 161 VAL D O 1
ATOM 6693 N N . ILE D 1 161 ? 28.787 0.004 11.929 1.00 6.08 162 ILE D N 1
ATOM 6694 C CA . ILE D 1 161 ? 27.701 0.633 12.687 1.00 8.74 162 ILE D CA 1
ATOM 6695 C C . ILE D 1 161 ? 28.035 2.102 13.020 1.00 9.78 162 ILE D C 1
ATOM 6696 O O . ILE D 1 161 ? 27.207 2.992 12.831 1.00 6.30 162 ILE D O 1
ATOM 6701 N N . GLY D 1 162 ? 29.254 2.358 13.490 1.00 6.74 163 GLY D N 1
ATOM 6702 C CA . GLY D 1 162 ? 29.678 3.727 13.763 1.00 6.78 163 GLY D CA 1
ATOM 6703 C C . GLY D 1 162 ? 29.611 4.613 12.526 1.00 7.34 163 GLY D C 1
ATOM 6704 O O . GLY D 1 162 ? 29.072 5.720 12.562 1.00 8.22 163 GLY D O 1
ATOM 6705 N N . PHE D 1 163 ? 30.142 4.104 11.418 1.00 7.92 164 PHE D N 1
ATOM 6706 C CA . PHE D 1 163 ? 30.120 4.801 10.147 1.00 6.41 164 PHE D CA 1
ATOM 6707 C C . PHE D 1 163 ? 28.679 5.140 9.751 1.00 8.78 164 PHE D C 1
ATOM 6708 O O . PHE D 1 163 ? 28.390 6.259 9.319 1.00 8.68 164 PHE D O 1
ATOM 6716 N N . THR D 1 164 ? 27.781 4.174 9.911 1.00 7.24 165 THR D N 1
ATOM 6717 C CA . THR D 1 164 ? 26.375 4.356 9.554 1.00 6.41 165 THR D CA 1
ATOM 6718 C C . THR D 1 164 ? 25.762 5.495 10.350 1.00 7.55 165 THR D C 1
ATOM 6719 O O . THR D 1 164 ? 25.031 6.324 9.812 1.00 8.73 165 THR D O 1
ATOM 6723 N N . ARG D 1 165 ? 26.069 5.536 11.645 1.00 7.28 166 ARG D N 1
ATOM 6724 C CA . ARG D 1 165 ? 25.525 6.580 12.513 1.00 6.77 166 ARG D CA 1
ATOM 6725 C C . ARG D 1 165 ? 26.015 7.971 12.128 1.00 7.82 166 ARG D C 1
ATOM 6726 O O . ARG D 1 165 ? 25.224 8.921 12.094 1.00 9.23 166 ARG D O 1
ATOM 6734 N N . ALA D 1 166 ? 27.311 8.097 11.843 1.00 6.94 167 ALA D N 1
ATOM 6735 C CA . ALA D 1 166 ? 27.853 9.373 11.388 1.00 9.94 167 ALA D CA 1
ATOM 6736 C C . ALA D 1 166 ? 27.329 9.744 10.005 1.00 9.77 167 ALA D C 1
ATOM 6737 O O . ALA D 1 166 ? 27.011 10.908 9.749 1.00 9.31 167 ALA D O 1
ATOM 6739 N N . LEU D 1 167 ? 27.246 8.756 9.115 1.00 8.69 168 LEU D N 1
ATOM 6740 C CA . LEU D 1 167 ? 26.815 9.000 7.741 1.00 8.07 168 LEU D CA 1
ATOM 6741 C C . LEU D 1 167 ? 25.383 9.530 7.720 1.00 8.98 168 LEU D C 1
ATOM 6742 O O . LEU D 1 167 ? 25.036 10.380 6.900 1.00 10.58 168 LEU D O 1
ATOM 6747 N N . ALA D 1 168 ? 24.547 9.019 8.618 1.00 9.13 169 ALA D N 1
ATOM 6748 C CA . ALA D 1 168 ? 23.161 9.465 8.670 1.00 10.20 169 ALA D CA 1
ATOM 6749 C C . ALA D 1 168 ? 23.129 10.966 8.951 1.00 11.46 169 ALA D C 1
ATOM 6750 O O . ALA D 1 168 ? 22.343 11.706 8.366 1.00 11.33 169 ALA D O 1
ATOM 6752 N N . THR D 1 169 ? 24.004 11.417 9.845 1.00 8.37 170 THR D N 1
ATOM 6753 C CA . THR D 1 169 ? 24.104 12.840 10.145 1.00 8.71 170 THR D CA 1
ATOM 6754 C C . THR D 1 169 ? 24.599 13.643 8.957 1.00 8.55 170 THR D C 1
ATOM 6755 O O . THR D 1 169 ? 24.074 14.712 8.671 1.00 9.97 170 THR D O 1
ATOM 6759 N N . GLU D 1 170 ? 25.610 13.126 8.269 1.00 8.91 171 GLU D N 1
ATOM 6760 C CA . GLU D 1 170 ? 26.207 13.853 7.153 1.00 10.01 171 GLU D CA 1
ATOM 6761 C C . GLU D 1 170 ? 25.295 13.957 5.930 1.00 11.12 171 GLU D C 1
ATOM 6762 O O . GLU D 1 170 ? 25.363 14.940 5.194 1.00 11.83 171 GLU D O 1
ATOM 6768 N N . LEU D 1 171 ? 24.463 12.945 5.697 1.00 9.73 172 LEU D N 1
ATOM 6769 C CA . LEU D 1 171 ? 23.723 12.865 4.434 1.00 9.65 172 LEU D CA 1
ATOM 6770 C C . LEU D 1 171 ? 22.236 13.206 4.520 1.00 9.91 172 LEU D C 1
ATOM 6771 O O . LEU D 1 171 ? 21.550 13.294 3.489 1.00 10.23 172 LEU D O 1
ATOM 6776 N N . GLY D 1 172 ? 21.729 13.397 5.734 1.00 9.59 173 GLY D N 1
ATOM 6777 C CA . GLY D 1 172 ? 20.318 13.698 5.912 1.00 11.66 173 GLY D CA 1
ATOM 6778 C C . GLY D 1 172 ? 19.912 14.927 5.114 1.00 15.53 173 GLY D C 1
ATOM 6779 O O . GLY D 1 172 ? 18.810 14.993 4.560 1.00 14.88 173 GLY D O 1
ATOM 6780 N N . LYS D 1 173 ? 20.813 15.903 5.056 1.00 12.59 174 LYS D N 1
ATOM 6781 C CA . LYS D 1 173 ? 20.561 17.138 4.317 1.00 16.39 174 LYS D CA 1
ATOM 6782 C C . LYS D 1 173 ? 20.408 16.913 2.809 1.00 16.15 174 LYS D C 1
ATOM 6783 O O . LYS D 1 173 ? 19.905 17.791 2.102 1.00 20.54 174 LYS D O 1
ATOM 6789 N N . TYR D 1 174 ? 20.857 15.762 2.313 1.00 12.18 175 TYR D N 1
ATOM 6790 C CA . TYR D 1 174 ? 20.752 15.452 0.882 1.00 14.38 175 TYR D CA 1
ATOM 6791 C C . TYR D 1 174 ? 19.643 14.442 0.620 1.00 12.92 175 TYR D C 1
ATOM 6792 O O . TYR D 1 174 ? 19.574 13.834 -0.453 1.00 15.28 175 TYR D O 1
ATOM 6801 N N . ASN D 1 175 ? 18.785 14.263 1.619 1.00 14.57 176 ASN D N 1
ATOM 6802 C CA . ASN D 1 175 ? 17.680 13.323 1.543 1.00 15.70 176 ASN D CA 1
ATOM 6803 C C . ASN D 1 175 ? 18.163 11.901 1.312 1.00 15.56 176 ASN D C 1
ATOM 6804 O O . ASN D 1 175 ? 17.555 11.142 0.558 1.00 15.97 176 ASN D O 1
ATOM 6809 N N . ILE D 1 176 ? 19.281 11.556 1.948 1.00 10.98 177 ILE D N 1
ATOM 6810 C CA . ILE D 1 176 ? 19.786 10.189 1.898 1.00 9.08 177 ILE D CA 1
ATOM 6811 C C . ILE D 1 176 ? 19.787 9.612 3.306 1.00 10.73 177 ILE D C 1
ATOM 6812 O O . ILE D 1 176 ? 20.303 10.239 4.236 1.00 11.08 177 ILE D O 1
ATOM 6817 N N . THR D 1 177 ? 19.180 8.440 3.468 1.00 11.96 178 THR D N 1
ATOM 6818 C CA . THR D 1 177 ? 19.191 7.775 4.770 1.00 11.11 178 THR D CA 1
ATOM 6819 C C . THR D 1 177 ? 20.272 6.708 4.809 1.00 8.29 178 THR D C 1
ATOM 6820 O O . THR D 1 177 ? 20.684 6.188 3.774 1.00 9.73 178 THR D O 1
ATOM 6824 N N . ALA D 1 178 ? 20.734 6.403 6.017 1.00 6.68 179 ALA D N 1
ATOM 6825 C CA . ALA D 1 178 ? 21.795 5.420 6.215 1.00 8.27 179 ALA D CA 1
ATOM 6826 C C . ALA D 1 178 ? 21.451 4.568 7.422 1.00 6.44 179 ALA D C 1
ATOM 6827 O O . ALA D 1 178 ? 21.394 5.074 8.537 1.00 8.12 179 ALA D O 1
ATOM 6829 N N . ASN D 1 179 ? 21.182 3.281 7.190 1.00 6.23 180 ASN D N 1
ATOM 6830 C CA . ASN D 1 179 ? 20.865 2.351 8.271 1.00 4.96 180 ASN D CA 1
ATOM 6831 C C . ASN D 1 179 ? 21.712 1.094 8.161 1.00 6.31 180 ASN D C 1
ATOM 6832 O O . ASN D 1 179 ? 22.340 0.849 7.127 1.00 9.05 180 ASN D O 1
ATOM 6837 N N . ALA D 1 180 ? 21.727 0.305 9.234 1.00 5.84 181 ALA D N 1
ATOM 6838 C CA . ALA D 1 180 ? 22.454 -0.956 9.245 1.00 7.63 181 ALA D CA 1
ATOM 6839 C C . ALA D 1 180 ? 21.532 -2.098 9.650 1.00 10.01 181 ALA D C 1
ATOM 6840 O O . ALA D 1 180 ? 20.559 -1.901 10.373 1.00 8.84 181 ALA D O 1
ATOM 6842 N N . VAL D 1 181 ? 21.847 -3.294 9.172 1.00 7.23 182 VAL D N 1
ATOM 6843 C CA . VAL D 1 181 ? 21.159 -4.506 9.603 1.00 6.91 182 VAL D CA 1
ATOM 6844 C C . VAL D 1 181 ? 22.195 -5.386 10.279 1.00 9.18 182 VAL D C 1
ATOM 6845 O O . VAL D 1 181 ? 23.302 -5.539 9.768 1.00 10.08 182 VAL D O 1
ATOM 6849 N N . THR D 1 182 ? 21.848 -5.958 11.428 1.00 6.93 183 THR D N 1
ATOM 6850 C CA . THR D 1 182 ? 22.709 -6.955 12.052 1.00 8.67 183 THR D CA 1
ATOM 6851 C C . THR D 1 182 ? 22.079 -8.346 11.961 1.00 7.99 183 THR D C 1
ATOM 6852 O O . THR D 1 182 ? 21.238 -8.702 12.775 1.00 8.33 183 THR D O 1
ATOM 6856 N N . PRO D 1 183 ? 22.478 -9.141 10.963 1.00 9.19 184 PRO D N 1
ATOM 6857 C CA . PRO D 1 183 ? 21.958 -10.516 10.943 1.00 6.27 184 PRO D CA 1
ATOM 6858 C C . PRO D 1 183 ? 22.543 -11.318 12.097 1.00 8.49 184 PRO D C 1
ATOM 6859 O O . PRO D 1 183 ? 23.653 -11.036 12.541 1.00 9.33 184 PRO D O 1
ATOM 6863 N N . GLY D 1 184 ? 21.804 -12.320 12.560 1.00 7.42 185 GLY D N 1
ATOM 6864 C CA . GLY D 1 184 ? 22.379 -13.359 13.394 1.00 8.04 185 GLY D CA 1
ATOM 6865 C C . GLY D 1 184 ? 22.958 -14.404 12.460 1.00 11.44 185 GLY D C 1
ATOM 6866 O O . GLY D 1 184 ? 23.110 -14.154 11.270 1.00 12.29 185 GLY D O 1
ATOM 6867 N N . LEU D 1 185 ? 23.290 -15.571 12.992 1.00 8.58 186 LEU D N 1
ATOM 6868 C CA . LEU D 1 185 ? 23.881 -16.622 12.165 1.00 7.24 186 LEU D CA 1
ATOM 6869 C C . LEU D 1 185 ? 22.911 -17.047 11.059 1.00 8.74 186 LEU D C 1
ATOM 6870 O O . LEU D 1 185 ? 21.757 -17.377 11.325 1.00 9.27 186 LEU D O 1
ATOM 6875 N N . ILE D 1 186 ? 23.394 -17.028 9.815 1.00 6.94 187 ILE D N 1
ATOM 6876 C CA . ILE D 1 186 ? 22.551 -17.318 8.655 1.00 7.45 187 ILE D CA 1
ATOM 6877 C C . ILE D 1 186 ? 23.176 -18.439 7.843 1.00 9.68 187 ILE D C 1
ATOM 6878 O O . ILE D 1 186 ? 24.389 -18.450 7.625 1.00 10.40 187 ILE D O 1
ATOM 6883 N N . GLU D 1 187 ? 22.345 -19.379 7.409 1.00 9.26 188 GLU D N 1
ATOM 6884 C CA . GLU D 1 187 ? 22.807 -20.535 6.641 1.00 11.88 188 GLU D CA 1
ATOM 6885 C C . GLU D 1 187 ? 23.110 -20.145 5.190 1.00 11.95 188 GLU D C 1
ATOM 6886 O O . GLU D 1 187 ? 22.464 -20.616 4.250 1.00 14.29 188 GLU D O 1
ATOM 6892 N N . SER D 1 188 ? 24.088 -19.262 5.021 1.00 9.42 189 SER D N 1
ATOM 6893 C CA . SER D 1 188 ? 24.500 -18.813 3.699 1.00 9.96 189 SER D CA 1
ATOM 6894 C C . SER D 1 188 ? 25.472 -19.809 3.093 1.00 14.58 189 SER D C 1
ATOM 6895 O O . SER D 1 188 ? 26.018 -20.664 3.795 1.00 15.04 189 SER D O 1
ATOM 6898 N N . ASP D 1 189 ? 25.701 -19.676 1.790 1.00 19.93 190 ASP D N 1
ATOM 6899 C CA . ASP D 1 189 ? 26.722 -20.459 1.104 1.00 18.22 190 ASP D CA 1
ATOM 6900 C C . ASP D 1 189 ? 28.054 -20.404 1.866 1.00 17.27 190 ASP D C 1
ATOM 6901 O O . ASP D 1 189 ? 28.700 -21.434 2.080 1.00 16.77 190 ASP D O 1
ATOM 6906 N N . GLY D 1 190 ? 28.450 -19.200 2.291 1.00 16.39 191 GLY D N 1
ATOM 6907 C CA . GLY D 1 190 ? 29.710 -19.000 2.987 1.00 15.99 191 GLY D CA 1
ATOM 6908 C C . GLY D 1 190 ? 29.767 -19.646 4.364 1.00 19.49 191 GLY D C 1
ATOM 6909 O O . GLY D 1 190 ? 30.770 -20.263 4.729 1.00 18.53 191 GLY D O 1
ATOM 6910 N N . VAL D 1 191 ? 28.701 -19.502 5.144 1.00 14.84 192 VAL D N 1
ATOM 6911 C CA . VAL D 1 191 ? 28.654 -20.150 6.454 1.00 13.78 192 VAL D CA 1
ATOM 6912 C C . VAL D 1 191 ? 28.689 -21.680 6.334 1.00 15.11 192 VAL D C 1
ATOM 6913 O O . VAL D 1 191 ? 29.382 -22.354 7.098 1.00 16.98 192 VAL D O 1
ATOM 6917 N N . LYS D 1 192 ? 27.962 -22.221 5.366 1.00 14.44 193 LYS D N 1
ATOM 6918 C CA . LYS D 1 192 ? 27.911 -23.675 5.190 1.00 14.60 193 LYS D CA 1
ATOM 6919 C C . LYS D 1 192 ? 29.290 -24.271 4.899 1.00 19.15 193 LYS D C 1
ATOM 6920 O O . LYS D 1 192 ? 29.544 -25.437 5.193 1.00 28.94 193 LYS D O 1
ATOM 6926 N N . ALA D 1 193 ? 30.182 -23.467 4.338 1.00 18.52 194 ALA D N 1
ATOM 6927 C CA . ALA D 1 193 ? 31.513 -23.942 3.973 1.00 21.57 194 ALA D CA 1
ATOM 6928 C C . ALA D 1 193 ? 32.563 -23.557 5.017 1.00 28.37 194 ALA D C 1
ATOM 6929 O O . ALA D 1 193 ? 33.758 -23.534 4.721 1.00 26.10 194 ALA D O 1
ATOM 6931 N N . SER D 1 194 ? 32.116 -23.272 6.237 1.00 20.80 195 SER D N 1
ATOM 6932 C CA A SER D 1 194 ? 32.976 -22.728 7.288 0.43 20.98 195 SER D CA 1
ATOM 6933 C CA B SER D 1 194 ? 33.022 -22.790 7.275 0.57 20.92 195 SER D CA 1
ATOM 6934 C C . SER D 1 194 ? 32.713 -23.431 8.618 1.00 18.06 195 SER D C 1
ATOM 6935 O O . SER D 1 194 ? 31.675 -24.058 8.788 1.00 16.73 195 SER D O 1
ATOM 6940 N N . PRO D 1 195 ? 33.640 -23.306 9.583 1.00 17.69 196 PRO D N 1
ATOM 6941 C CA . PRO D 1 195 ? 33.358 -23.901 10.896 1.00 22.81 196 PRO D CA 1
ATOM 6942 C C . PRO D 1 195 ? 32.178 -23.218 11.591 1.00 19.43 196 PRO D C 1
ATOM 6943 O O . PRO D 1 195 ? 31.595 -23.772 12.528 1.00 16.93 196 PRO D O 1
ATOM 6947 N N . HIS D 1 196 ? 31.805 -22.036 11.121 1.00 18.94 197 HIS D N 1
ATOM 6948 C CA . HIS D 1 196 ? 30.624 -21.387 11.677 1.00 16.72 197 HIS D CA 1
ATOM 6949 C C . HIS D 1 196 ? 29.366 -22.211 11.476 1.00 15.44 197 HIS D C 1
ATOM 6950 O O . HIS D 1 196 ? 28.379 -22.023 12.185 1.00 15.55 197 HIS D O 1
ATOM 6957 N N . ASN D 1 197 ? 29.389 -23.122 10.509 1.00 16.97 198 ASN D N 1
ATOM 6958 C CA . ASN D 1 197 ? 28.234 -23.982 10.296 1.00 17.98 198 ASN D CA 1
ATOM 6959 C C . ASN D 1 197 ? 27.904 -24.818 11.533 1.00 16.09 198 ASN D C 1
ATOM 6960 O O . ASN D 1 197 ? 26.754 -25.191 11.750 1.00 17.61 198 ASN D O 1
ATOM 6965 N N . GLU D 1 198 ? 28.912 -25.112 12.350 1.00 17.09 199 GLU D N 1
ATOM 6966 C CA A GLU D 1 198 ? 28.682 -25.943 13.530 0.68 19.54 199 GLU D CA 1
ATOM 6967 C CA B GLU D 1 198 ? 28.720 -25.932 13.545 0.32 19.59 199 GLU D CA 1
ATOM 6968 C C . GLU D 1 198 ? 28.107 -25.150 14.705 1.00 18.77 199 GLU D C 1
ATOM 6969 O O . GLU D 1 198 ? 27.801 -25.718 15.750 1.00 19.48 199 GLU D O 1
ATOM 6980 N N . ALA D 1 199 ? 27.942 -23.841 14.525 1.00 15.40 200 ALA D N 1
ATOM 6981 C CA . ALA D 1 199 ? 27.395 -22.998 15.588 1.00 13.09 200 ALA D CA 1
ATOM 6982 C C . ALA D 1 199 ? 25.877 -23.025 15.618 1.00 13.06 200 ALA D C 1
ATOM 6983 O O . ALA D 1 199 ? 25.266 -22.482 16.535 1.00 13.40 200 ALA D O 1
ATOM 6985 N N . PHE D 1 200 ? 25.255 -23.649 14.625 1.00 10.85 201 PHE D N 1
ATOM 6986 C CA . PHE D 1 200 ? 23.793 -23.588 14.546 1.00 13.51 201 PHE D CA 1
ATOM 6987 C C . PHE D 1 200 ? 23.058 -24.182 15.743 1.00 13.61 201 PHE D C 1
ATOM 6988 O O . PHE D 1 200 ? 22.043 -23.649 16.160 1.00 12.91 201 PHE D O 1
ATOM 6996 N N . GLY D 1 201 ? 23.548 -25.286 16.291 1.00 15.52 202 GLY D N 1
ATOM 6997 C CA . GLY D 1 201 ? 22.879 -25.870 17.443 1.00 13.15 202 GLY D CA 1
ATOM 6998 C C . GLY D 1 201 ? 22.807 -24.919 18.633 1.00 12.75 202 GLY D C 1
ATOM 6999 O O . GLY D 1 201 ? 21.745 -24.689 19.203 1.00 15.84 202 GLY D O 1
ATOM 7000 N N . PHE D 1 202 ? 23.951 -24.361 19.007 1.00 10.83 203 PHE D N 1
ATOM 7001 C CA . PHE D 1 202 ? 24.037 -23.434 20.127 1.00 11.21 203 PHE D CA 1
ATOM 7002 C C . PHE D 1 202 ? 23.209 -22.176 19.843 1.00 14.34 203 PHE D C 1
ATOM 7003 O O . PHE D 1 202 ? 22.426 -21.729 20.680 1.00 11.86 203 PHE D O 1
ATOM 7011 N N . VAL D 1 203 ? 23.360 -21.619 18.647 1.00 11.03 204 VAL D N 1
ATOM 7012 C CA . VAL D 1 203 ? 22.592 -20.420 18.313 1.00 9.22 204 VAL D CA 1
ATOM 7013 C C . VAL D 1 203 ? 21.086 -20.659 18.312 1.00 10.80 204 VAL D C 1
ATOM 7014 O O . VAL D 1 203 ? 20.325 -19.872 18.871 1.00 10.41 204 VAL D O 1
ATOM 7018 N N . GLU D 1 204 ? 20.648 -21.763 17.714 1.00 11.74 205 GLU D N 1
ATOM 7019 C CA . GLU D 1 204 ? 19.221 -22.030 17.663 1.00 12.81 205 GLU D CA 1
ATOM 7020 C C . GLU D 1 204 ? 18.653 -22.201 19.078 1.00 12.49 205 GLU D C 1
ATOM 7021 O O . GLU D 1 204 ? 17.531 -21.778 19.367 1.00 11.94 205 GLU D O 1
ATOM 7027 N N . MET D 1 205 ? 19.427 -22.806 19.969 1.00 11.66 206 MET D N 1
ATOM 7028 C CA . MET D 1 205 ? 18.975 -22.970 21.348 1.00 13.19 206 MET D CA 1
ATOM 7029 C C . MET D 1 205 ? 18.837 -21.630 22.076 1.00 16.63 206 MET D C 1
ATOM 7030 O O . MET D 1 205 ? 18.019 -21.497 22.984 1.00 16.52 206 MET D O 1
ATOM 7035 N N . LEU D 1 206 ? 19.609 -20.633 21.652 1.00 11.87 207 LEU D N 1
ATOM 7036 C CA . LEU D 1 206 ? 19.552 -19.315 22.281 1.00 7.85 207 LEU D CA 1
ATOM 7037 C C . LEU D 1 206 ? 18.516 -18.406 21.611 1.00 12.03 207 LEU D C 1
ATOM 7038 O O . LEU D 1 206 ? 18.099 -17.389 22.178 1.00 15.10 207 LEU D O 1
ATOM 7043 N N . GLN D 1 207 ? 18.104 -18.767 20.402 1.00 9.95 208 GLN D N 1
ATOM 7044 C CA . GLN D 1 207 ? 17.057 -18.013 19.714 1.00 9.39 208 GLN D CA 1
ATOM 7045 C C . GLN D 1 207 ? 15.708 -18.140 20.419 1.00 9.46 208 GLN D C 1
ATOM 7046 O O . GLN D 1 207 ? 15.422 -19.164 21.039 1.00 13.74 208 GLN D O 1
ATOM 7052 N N . ALA D 1 208 ? 14.873 -17.109 20.318 1.00 10.48 209 ALA D N 1
ATOM 7053 C CA . ALA D 1 208 ? 13.483 -17.235 20.758 1.00 10.33 209 ALA D CA 1
ATOM 7054 C C . ALA D 1 208 ? 12.641 -18.062 19.783 1.00 13.10 209 ALA D C 1
ATOM 7055 O O . ALA D 1 208 ? 11.726 -18.780 20.197 1.00 15.06 209 ALA D O 1
ATOM 7057 N N . MET D 1 209 ? 12.923 -17.939 18.491 1.00 13.07 210 MET D N 1
ATOM 7058 C CA A MET D 1 209 ? 12.207 -18.659 17.430 0.65 14.93 210 MET D CA 1
ATOM 7059 C CA B MET D 1 209 ? 12.189 -18.738 17.531 0.35 14.87 210 MET D CA 1
ATOM 7060 C C . MET D 1 209 ? 13.066 -19.814 16.937 1.00 17.09 210 MET D C 1
ATOM 7061 O O . MET D 1 209 ? 14.282 -19.687 16.887 1.00 13.51 210 MET D O 1
ATOM 7070 N N . LYS D 1 210 ? 12.433 -20.897 16.505 1.00 18.75 211 LYS D N 1
ATOM 7071 C CA A LYS D 1 210 ? 13.110 -22.090 15.999 0.56 19.69 211 LYS D CA 1
ATOM 7072 C CA B LYS D 1 210 ? 13.238 -22.016 16.051 0.44 19.56 211 LYS D CA 1
ATOM 7073 C C . LYS D 1 210 ? 13.575 -21.926 14.564 1.00 16.41 211 LYS D C 1
ATOM 7074 O O . LYS D 1 210 ? 13.016 -21.116 13.810 1.00 17.47 211 LYS D O 1
ATOM 7085 N N . GLY D 1 211 ? 14.555 -22.730 14.171 1.00 16.19 212 GLY D N 1
ATOM 7086 C CA . GLY D 1 211 ? 15.004 -22.780 12.798 1.00 13.85 212 GLY D CA 1
ATOM 7087 C C . GLY D 1 211 ? 16.358 -22.138 12.591 1.00 12.45 212 GLY D C 1
ATOM 7088 O O . GLY D 1 211 ? 16.800 -21.323 13.392 1.00 10.45 212 GLY D O 1
ATOM 7089 N N . LYS D 1 212 ? 17.020 -22.530 11.509 1.00 10.40 213 LYS D N 1
ATOM 7090 C CA . LYS D 1 212 ? 18.244 -21.878 11.092 1.00 9.08 213 LYS D CA 1
ATOM 7091 C C . LYS D 1 212 ? 17.879 -20.653 10.266 1.00 11.84 213 LYS D C 1
ATOM 7092 O O . LYS D 1 212 ? 17.022 -20.712 9.373 1.00 12.19 213 LYS D O 1
ATOM 7098 N N . GLY D 1 213 ? 18.535 -19.540 10.573 1.00 10.47 214 GLY D N 1
ATOM 7099 C CA . GLY D 1 213 ? 18.353 -18.324 9.800 1.00 8.27 214 GLY D CA 1
ATOM 7100 C C . GLY D 1 213 ? 18.715 -18.545 8.346 1.00 11.76 214 GLY D C 1
ATOM 7101 O O . GLY D 1 213 ? 19.678 -19.267 8.040 1.00 11.47 214 GLY D O 1
ATOM 7102 N N . GLN D 1 214 ? 17.937 -17.932 7.456 1.00 8.74 215 GLN D N 1
ATOM 7103 C CA . GLN D 1 214 ? 18.128 -18.067 6.014 1.00 7.95 215 GLN D CA 1
ATOM 7104 C C . GLN D 1 214 ? 18.430 -16.726 5.355 1.00 8.19 215 GLN D C 1
ATOM 7105 O O . GLN D 1 214 ? 18.054 -15.672 5.867 1.00 8.58 215 GLN D O 1
ATOM 7111 N N . PRO D 1 215 ? 19.116 -16.761 4.207 1.00 9.46 216 PRO D N 1
ATOM 7112 C CA . PRO D 1 215 ? 19.390 -15.512 3.494 1.00 7.84 216 PRO D CA 1
ATOM 7113 C C . PRO D 1 215 ? 18.133 -14.670 3.262 1.00 8.71 216 PRO D C 1
ATOM 7114 O O . PRO D 1 215 ? 18.214 -13.439 3.347 1.00 9.31 216 PRO D O 1
ATOM 7118 N N . GLU D 1 216 ? 17.005 -15.318 2.974 1.00 8.62 217 GLU D N 1
ATOM 7119 C CA . GLU D 1 216 ? 15.754 -14.613 2.716 1.00 8.73 217 GLU D CA 1
ATOM 7120 C C . GLU D 1 216 ? 15.247 -13.832 3.923 1.00 9.54 217 GLU D C 1
ATOM 7121 O O . GLU D 1 216 ? 14.568 -12.813 3.766 1.00 8.96 217 GLU D O 1
ATOM 7127 N N . HIS D 1 217 ? 15.577 -14.308 5.123 1.00 8.11 218 HIS D N 1
ATOM 7128 C CA . HIS D 1 217 ? 15.193 -13.604 6.348 1.00 7.18 218 HIS D CA 1
ATOM 7129 C C . HIS D 1 217 ? 15.796 -12.212 6.397 1.00 8.10 218 HIS D C 1
ATOM 7130 O O . HIS D 1 217 ? 15.186 -11.282 6.920 1.00 7.81 218 HIS D O 1
ATOM 7137 N N . ILE D 1 218 ? 17.004 -12.080 5.864 1.00 7.63 219 ILE D N 1
ATOM 7138 C CA . ILE D 1 218 ? 17.677 -10.798 5.829 1.00 7.86 219 ILE D CA 1
ATOM 7139 C C . ILE D 1 218 ? 17.238 -10.002 4.603 1.00 7.97 219 ILE D C 1
ATOM 7140 O O . ILE D 1 218 ? 16.990 -8.799 4.688 1.00 8.99 219 ILE D O 1
ATOM 7145 N N . ALA D 1 219 ? 17.138 -10.677 3.462 1.00 6.68 220 ALA D N 1
ATOM 7146 C CA . ALA D 1 219 ? 16.725 -10.007 2.226 1.00 7.09 220 ALA D CA 1
ATOM 7147 C C . ALA D 1 219 ? 15.399 -9.267 2.398 1.00 6.53 220 ALA D C 1
ATOM 7148 O O . ALA D 1 219 ? 15.218 -8.170 1.879 1.00 7.94 220 ALA D O 1
ATOM 7150 N N . ASP D 1 220 ? 14.477 -9.876 3.127 1.00 10.09 221 ASP D N 1
ATOM 7151 C CA . ASP D 1 220 ? 13.131 -9.335 3.205 1.00 8.80 221 ASP D CA 1
ATOM 7152 C C . ASP D 1 220 ? 13.110 -8.109 4.112 1.00 10.14 221 ASP D C 1
ATOM 7153 O O . ASP D 1 220 ? 12.238 -7.243 3.983 1.00 10.38 221 ASP D O 1
ATOM 7158 N N . VAL D 1 221 ? 14.094 -8.018 5.007 1.00 7.60 222 VAL D N 1
ATOM 7159 C CA . VAL D 1 221 ? 14.219 -6.847 5.869 1.00 6.84 222 VAL D CA 1
ATOM 7160 C C . VAL D 1 221 ? 14.887 -5.705 5.101 1.00 10.81 222 VAL D C 1
ATOM 7161 O O . VAL D 1 221 ? 14.495 -4.538 5.217 1.00 8.99 222 VAL D O 1
ATOM 7165 N N . VAL D 1 222 ? 15.879 -6.052 4.287 1.00 8.21 223 VAL D N 1
ATOM 7166 C CA . VAL D 1 222 ? 16.522 -5.059 3.442 1.00 7.71 223 VAL D CA 1
ATOM 7167 C C . VAL D 1 222 ? 15.509 -4.481 2.454 1.00 9.13 223 VAL D C 1
ATOM 7168 O O . VAL D 1 222 ? 15.545 -3.294 2.157 1.00 10.05 223 VAL D O 1
ATOM 7172 N N . SER D 1 223 ? 14.595 -5.316 1.969 1.00 7.62 224 SER D N 1
ATOM 7173 C CA . SER D 1 223 ? 13.496 -4.827 1.122 1.00 8.22 224 SER D CA 1
ATOM 7174 C C . SER D 1 223 ? 12.741 -3.679 1.793 1.00 9.77 224 SER D C 1
ATOM 7175 O O . SER D 1 223 ? 12.490 -2.621 1.186 1.00 8.34 224 SER D O 1
ATOM 7178 N N . PHE D 1 224 ? 12.364 -3.894 3.048 1.00 7.57 225 PHE D N 1
ATOM 7179 C CA . PHE D 1 224 ? 11.683 -2.854 3.809 1.00 9.22 225 PHE D CA 1
ATOM 7180 C C . PHE D 1 224 ? 12.545 -1.592 3.924 1.00 6.51 225 PHE D C 1
ATOM 7181 O O . PHE D 1 224 ? 12.077 -0.477 3.664 1.00 8.77 225 PHE D O 1
ATOM 7189 N N . LEU D 1 225 ? 13.806 -1.758 4.305 1.00 8.52 226 LEU D N 1
ATOM 7190 C CA . LEU D 1 225 ? 14.694 -0.606 4.454 1.00 9.20 226 LEU D CA 1
ATOM 7191 C C . LEU D 1 225 ? 14.957 0.154 3.147 1.00 8.90 226 LEU D C 1
ATOM 7192 O O . LEU D 1 225 ? 15.276 1.353 3.167 1.00 10.21 226 LEU D O 1
ATOM 7197 N N . ALA D 1 226 ? 14.800 -0.520 2.015 1.00 9.74 227 ALA D N 1
ATOM 7198 C CA . ALA D 1 226 ? 14.970 0.142 0.718 1.00 8.90 227 ALA D CA 1
ATOM 7199 C C . ALA D 1 226 ? 13.700 0.861 0.263 1.00 10.74 227 ALA D C 1
ATOM 7200 O O . ALA D 1 226 ? 13.734 1.646 -0.681 1.00 12.64 227 ALA D O 1
ATOM 7202 N N . SER D 1 227 ? 12.593 0.599 0.955 1.00 9.10 228 SER D N 1
ATOM 7203 C CA . SER D 1 227 ? 11.274 1.088 0.548 1.00 12.80 228 SER D CA 1
ATOM 7204 C C . SER D 1 227 ? 10.883 2.406 1.204 1.00 11.51 228 SER D C 1
ATOM 7205 O O . SER D 1 227 ? 11.514 2.860 2.156 1.00 10.83 228 SER D O 1
ATOM 7208 N N . ASP D 1 228 ? 9.813 3.009 0.698 1.00 8.42 229 ASP D N 1
ATOM 7209 C CA A ASP D 1 228 ? 9.362 4.270 1.264 0.69 10.67 229 ASP D CA 1
ATOM 7210 C CA B ASP D 1 228 ? 9.298 4.262 1.233 0.31 10.81 229 ASP D CA 1
ATOM 7211 C C . ASP D 1 228 ? 8.766 4.072 2.650 1.00 7.75 229 ASP D C 1
ATOM 7212 O O . ASP D 1 228 ? 8.628 5.033 3.414 1.00 9.59 229 ASP D O 1
ATOM 7221 N N . ASP D 1 229 ? 8.448 2.830 2.999 1.00 8.35 230 ASP D N 1
ATOM 7222 C CA . ASP D 1 229 ? 7.918 2.569 4.337 1.00 8.02 230 ASP D CA 1
ATOM 7223 C C . ASP D 1 229 ? 8.927 2.877 5.449 1.00 9.87 230 ASP D C 1
ATOM 7224 O O . ASP D 1 229 ? 8.539 3.084 6.600 1.00 10.90 230 ASP D O 1
ATOM 7229 N N . ALA D 1 230 ? 10.212 2.922 5.092 1.00 7.96 231 ALA D N 1
ATOM 7230 C CA . ALA D 1 230 ? 11.293 3.167 6.051 1.00 6.43 231 ALA D CA 1
ATOM 7231 C C . ALA D 1 230 ? 11.805 4.611 5.960 1.00 6.98 231 ALA D C 1
ATOM 7232 O O . ALA D 1 230 ? 12.872 4.936 6.485 1.00 8.37 231 ALA D O 1
ATOM 7234 N N . ARG D 1 231 ? 11.047 5.476 5.291 1.00 8.55 232 ARG D N 1
ATOM 7235 C CA . ARG D 1 231 ? 11.514 6.835 4.996 1.00 6.19 232 ARG D CA 1
ATOM 7236 C C . ARG D 1 231 ? 11.871 7.690 6.218 1.00 11.46 232 ARG D C 1
ATOM 7237 O O . ARG D 1 231 ? 12.666 8.623 6.102 1.00 11.03 232 ARG D O 1
ATOM 7245 N N . TRP D 1 232 ? 11.292 7.394 7.382 1.00 10.15 233 TRP D N 1
ATOM 7246 C CA . TRP D 1 232 ? 11.581 8.198 8.577 1.00 6.86 233 TRP D CA 1
ATOM 7247 C C . TRP D 1 232 ? 12.674 7.573 9.448 1.00 8.20 233 TRP D C 1
ATOM 7248 O O . TRP D 1 232 ? 12.988 8.071 10.528 1.00 9.18 233 TRP D O 1
ATOM 7259 N N . ILE D 1 233 ? 13.246 6.474 8.975 1.00 6.86 234 ILE D N 1
ATOM 7260 C CA . ILE D 1 233 ? 14.287 5.781 9.723 1.00 7.47 234 ILE D CA 1
ATOM 7261 C C . ILE D 1 233 ? 15.659 6.157 9.160 1.00 7.17 234 ILE D C 1
ATOM 7262 O O . ILE D 1 233 ? 15.946 5.913 7.988 1.00 9.55 234 ILE D O 1
ATOM 7267 N N . THR D 1 234 ? 16.513 6.739 9.995 1.00 7.47 235 THR D N 1
ATOM 7268 C CA . THR D 1 234 ? 17.883 6.971 9.557 1.00 7.11 235 THR D CA 1
ATOM 7269 C C . THR D 1 234 ? 18.827 6.951 10.748 1.00 6.01 235 THR D C 1
ATOM 7270 O O . THR D 1 234 ? 18.487 7.421 11.836 1.00 7.25 235 THR D O 1
ATOM 7274 N N . GLY D 1 235 ? 19.995 6.360 10.536 1.00 7.67 236 GLY D N 1
ATOM 7275 C CA . GLY D 1 235 ? 20.993 6.238 11.580 1.00 8.55 236 GLY D CA 1
ATOM 7276 C C . GLY D 1 235 ? 20.784 5.056 12.506 1.00 7.39 236 GLY D C 1
ATOM 7277 O O . GLY D 1 235 ? 21.439 4.954 13.546 1.00 9.38 236 GLY D O 1
ATOM 7278 N N . GLN D 1 236 ? 19.875 4.158 12.136 1.00 7.36 237 GLN D N 1
ATOM 7279 C CA . GLN D 1 236 ? 19.463 3.095 13.038 1.00 6.63 237 GLN D CA 1
ATOM 7280 C C . GLN D 1 236 ? 20.030 1.736 12.645 1.00 9.32 237 GLN D C 1
ATOM 7281 O O . GLN D 1 236 ? 20.476 1.538 11.517 1.00 6.74 237 GLN D O 1
ATOM 7287 N N . THR D 1 237 ? 19.978 0.799 13.583 1.00 6.64 238 THR D N 1
ATOM 7288 C CA . THR D 1 237 ? 20.470 -0.559 13.345 1.00 6.38 238 THR D CA 1
ATOM 7289 C C . THR D 1 237 ? 19.360 -1.522 13.697 1.00 8.49 238 THR D C 1
ATOM 7290 O O . THR D 1 237 ? 18.848 -1.519 14.819 1.00 10.34 238 THR D O 1
ATOM 7294 N N . LEU D 1 238 ? 18.975 -2.334 12.724 1.00 8.03 239 LEU D N 1
ATOM 7295 C CA A LEU D 1 238 ? 17.889 -3.278 12.914 0.76 5.87 239 LEU D CA 1
ATOM 7296 C CA B LEU D 1 238 ? 17.891 -3.289 12.910 0.24 5.96 239 LEU D CA 1
ATOM 7297 C C . LEU D 1 238 ? 18.474 -4.684 13.012 1.00 5.88 239 LEU D C 1
ATOM 7298 O O . LEU D 1 238 ? 19.127 -5.156 12.076 1.00 6.79 239 LEU D O 1
ATOM 7307 N N . ASN D 1 239 ? 18.228 -5.339 14.147 1.00 5.94 240 ASN D N 1
ATOM 7308 C CA . ASN D 1 239 ? 18.786 -6.658 14.442 1.00 7.71 240 ASN D CA 1
ATOM 7309 C C . ASN D 1 239 ? 17.821 -7.780 14.029 1.00 7.90 240 ASN D C 1
ATOM 7310 O O . ASN D 1 239 ? 16.661 -7.794 14.441 1.00 7.94 240 ASN D O 1
ATOM 7315 N N . VAL D 1 240 ? 18.316 -8.713 13.221 1.00 5.84 241 VAL D N 1
ATOM 7316 C CA . VAL D 1 240 ? 17.466 -9.731 12.586 1.00 4.47 241 VAL D CA 1
ATOM 7317 C C . VAL D 1 240 ? 18.080 -11.112 12.867 1.00 6.24 241 VAL D C 1
ATOM 7318 O O . VAL D 1 240 ? 18.917 -11.604 12.103 1.00 6.71 241 VAL D O 1
ATOM 7322 N N . ASP D 1 241 ? 17.662 -11.735 13.965 1.00 7.91 242 ASP D N 1
ATOM 7323 C CA . ASP D 1 241 ? 18.366 -12.914 14.475 1.00 7.30 242 ASP D CA 1
ATOM 7324 C C . ASP D 1 241 ? 17.474 -13.862 15.264 1.00 8.79 242 ASP D C 1
ATOM 7325 O O . ASP D 1 241 ? 17.967 -14.638 16.094 1.00 8.56 242 ASP D O 1
ATOM 7330 N N . ALA D 1 242 ? 16.170 -13.803 15.011 1.00 8.23 243 ALA D N 1
ATOM 7331 C CA . ALA D 1 242 ? 15.205 -14.637 15.731 1.00 6.73 243 ALA D CA 1
ATOM 7332 C C . ALA D 1 242 ? 15.337 -14.514 17.245 1.00 10.19 243 ALA D C 1
ATOM 7333 O O . ALA D 1 242 ? 14.972 -15.430 17.979 1.00 10.30 243 ALA D O 1
ATOM 7335 N N . GLY D 1 243 ? 15.850 -13.383 17.717 1.00 7.95 244 GLY D N 1
ATOM 7336 C CA . GLY D 1 243 ? 15.952 -13.161 19.145 1.00 6.48 244 GLY D CA 1
ATOM 7337 C C . GLY D 1 243 ? 17.207 -13.637 19.872 1.00 10.46 244 GLY D C 1
ATOM 7338 O O . GLY D 1 243 ? 17.219 -13.665 21.101 1.00 15.10 244 GLY D O 1
ATOM 7339 N N . MET D 1 244 ? 18.282 -13.986 19.167 1.00 9.86 245 MET D N 1
ATOM 7340 C CA . MET D 1 244 ? 19.492 -14.353 19.907 1.00 10.97 245 MET D CA 1
ATOM 7341 C C . MET D 1 244 ? 19.965 -13.245 20.855 1.00 11.18 245 MET D C 1
ATOM 7342 O O . MET D 1 244 ? 20.341 -13.525 21.994 1.00 13.95 245 MET D O 1
ATOM 7347 N N . VAL D 1 245 ? 19.960 -11.991 20.403 1.00 8.56 246 VAL D N 1
ATOM 7348 C CA . VAL D 1 245 ? 20.189 -10.877 21.326 1.00 10.16 246 VAL D CA 1
ATOM 7349 C C . VAL D 1 245 ? 19.018 -9.900 21.224 1.00 10.17 246 VAL D C 1
ATOM 7350 O O . VAL D 1 245 ? 18.160 -10.059 20.352 1.00 10.97 246 VAL D O 1
ATOM 7354 N N . ARG D 1 246 ? 18.976 -8.910 22.116 1.00 10.12 247 ARG D N 1
ATOM 7355 C CA A ARG D 1 246 ? 17.895 -7.931 22.100 0.55 8.30 247 ARG D CA 1
ATOM 7356 C CA B ARG D 1 246 ? 17.894 -7.920 22.162 0.45 8.34 247 ARG D CA 1
ATOM 7357 C C . ARG D 1 246 ? 18.437 -6.514 21.918 1.00 9.00 247 ARG D C 1
ATOM 7358 O O . ARG D 1 246 ? 19.204 -6.004 22.737 1.00 10.50 247 ARG D O 1
ATOM 7373 N N . HIS D 1 247 ? 18.035 -5.899 20.815 1.00 9.12 248 HIS D N 1
ATOM 7374 C CA . HIS D 1 247 ? 18.430 -4.540 20.473 1.00 8.06 248 HIS D CA 1
ATOM 7375 C C . HIS D 1 247 ? 17.133 -3.799 20.166 1.00 10.04 248 HIS D C 1
ATOM 7376 O O . HIS D 1 247 ? 16.599 -3.786 19.048 1.00 8.97 248 HIS D O 1
#

Organism: Mesorhizobium japonicum (strain LMG 29417 / CECT 9101 / MAFF 303099) (NCBI:txid266835)

B-factor: mean 14.58, std 8.31, range [3.49, 78.64]